Protein AF-0000000067958127 (afdb_homodimer)

Nearest PDB structures (foldseek):
  5ie0-assembly2_B  TM=8.529E-01  e=3.313E-40  Arabidopsis thaliana
  6sq8-assembly1_A  TM=8.919E-01  e=2.915E-39  Marinactinospora thermotolerans
  5ie2-assembly2_B  TM=8.618E-01  e=3.910E-39  Arabidopsis thaliana
  5ie3-assembly2_B  TM=8.408E-01  e=1.138E-39  Arabidopsis thaliana
  6sq8-assembly2_B  TM=8.697E-01  e=2.418E-38  Marinactinospora thermotolerans

Foldseek 3Di:
DPPPPDPPPPPPDDAFFLLVLLVVLCVPFVQFWAEDEPNPDTDTSVRLLLLLQQLLQLCVVVPDAAAAEEEEQAWQDSVLLSCLNSQVQNNYAYQYAYLLDALCLVLLVQVLSVRHAEYEYEPVRVVSLVSSQVVCVVVVHHGHAYEYEYDPPDDDDDDPPRYHYSVNSSVNGDSPHRGDDDPHQQQWHYWAWDCDLVRRTWTFTAGSQLLRVQLVLCCQQQVNAAAAEEEEPATCNQLRRLSVSSNCSNRSYYYYTDRDDDALVNVQCCCVVVVHAEYEEAQVVLVRNLPDPDQDADDDAHEYEHEDQHAAPSSQQSSVVSPYFYKYFDDHSQLSGGQFIDTDDHPPDHLVCNQWGDDPRNVSNVFKDKAFAAPPVRHGDDQDQADKGFIKIAGRNGTPAIRPCVPRRVVQDDPRIGTPQWMWHHHPVGIIGTQARVQFWFQAPNDIARQSSLQSQLSNPPFFDGKGWGFAQDPPRGTFIEIETETDPPDDDDFCRSQVSCVVPHDPRRRGPYYHYDDFDADSSRHGSVVVVRVCCVVVVVVPPPD/DPPPPDPPPPPPDDAFFLLVLLVVLCVPFVQAWAEDEPNPDTDTSVRLLLLLQQLLQLCVVVPDAAAAEEEEQFWQDSVLLSCLNSQVQNNYAYQYAYLLDALCLVLVVQVLSPRHAEYEYEPVRVVSLVSSQVVCVVVVHHGHAYEYEYDPPDDDDDDPPRYHYSVVSSVNGDSPHRGDDDPHQQQWHYWAWDCDLVRRTWTFTAGSQLLSVQLVLCCQLQVDAAAAEEEEPATCNQLNQLSVSSNCSNRSYYYYTDGDDDALVNVQCCCVVVVHAEYEEAQVVLVRNLPDPDQDADDDAHEYEHEDQHAAPSSQQSSVVSPYFYKYFDDHSQLSGGQFIDTDDHPPDHLVCNQWGDDPRNNSNVFKDKFFAAPPVRHGDDQDQADKGFIKIAGRNGTPAIRPCVPRRVVQDDPRIGTPQWMWHHHPVGIIGTQARVQFWFQAPNDIARQSSLQSQLSNPPFFDGKGWGFAQDPPRGTFIEMETETDPPDDDDFVRSQVSCVVPHDPRRRGPYYHYDDFDADSSRHGSVVVVRVCCVVVVVVPPPD

Radius of gyration: 32.01 Å; Cα contacts (8 Å, |Δi|>4): 2358; chains: 2; bounding box: 66×101×77 Å

Sequence (1094 aa):
MKEDLVECSKGLNIPLTPVRFLERAATLYGDKVSIIYNDHVRFSWRQTYERCVKLASALVNLGISQGDIVATLAPNIPEQYELHFGVPMAGAIISALNPKLDATTLAIVLEQLEHCKIIFVDYEFIDFALNATKLISQKKLKPPLIVLIQDYDKLVKDLPQGTLIYDDVLEKGQSDFNILMPSNECEPISVNFTSGSTGIPKGVVYSHRSVYLNSLATITRFDVKTMPVFLWTVDMFRCNGWCFIWLMPLLGGTNICVRDNFSAKNIFDAIYFHKVTHFCGAPILLEIIANCDVVKPFSHKVSVTVAGILPSFEILNRAAEIGFDVNIGYGMTEVLGPVIVRKWRKNFDDDVTKFNYVEEGVIDFMMVEVDVKEPNTMKSVPSDGKTIGEIMFKGNTLMLGYLKSSKVSDEAFRDGWYRTRDLGVRLPNGSFILKDRAKDGIYCKGEFVSSLEVEGVLMNHPKVLKVAVVGGFGEGLVESPCAIVKLKEGCSANVEDIIKFCEDHLDAHMVPKSVVFGDLPLNSTGKVQKFVIREKIKSNGWCDSINMKEDLVECSKGLNIPLTPVRFLERAATLYGDKVSIIYNDHVRFSWRQTYERCVKLASALVNLGISQGDIVATLAPNIPEQYELHFGVPMAGAIISALNPKLDATTLAIVLEQLEHCKIIFVDYEFIDFALNATKLISQKKLKPPLIVLIQDYDKLVKDLPQGTLIYDDVLEKGQSDFNILMPSNECEPISVNFTSGSTGIPKGVVYSHRSVYLNSLATITRFDVKTMPVFLWTVDMFRCNGWCFIWLMPLLGGTNICVRDNFSAKNIFDAIYFHKVTHFCGAPILLEIIANCDVVKPFSHKVSVTVAGILPSFEILNRAAEIGFDVNIGYGMTEVLGPVIVRKWRKNFDDDVTKFNYVEEGVIDFMMVEVDVKEPNTMKSVPSDGKTIGEIMFKGNTLMLGYLKSSKVSDEAFRDGWYRTRDLGVRLPNGSFILKDRAKDGIYCKGEFVSSLEVEGVLMNHPKVLKVAVVGGFGEGLVESPCAIVKLKEGCSANVEDIIKFCEDHLDAHMVPKSVVFGDLPLNSTGKVQKFVIREKIKSNGWCDSIN

Organism: Pisum sativum (NCBI:txid3888)

pLDDT: mean 86.69, std 13.27, range [23.09, 98.88]

Structure (mmCIF, N/CA/C/O backbone):
data_AF-0000000067958127-model_v1
#
loop_
_entity.id
_entity.type
_entity.pdbx_description
1 polymer '4-coumarate--CoA ligase'
#
loop_
_atom_site.group_PDB
_atom_site.id
_atom_site.type_symbol
_atom_site.label_atom_id
_atom_site.label_alt_id
_atom_site.label_comp_id
_atom_site.label_asym_id
_atom_site.label_entity_id
_atom_site.label_seq_id
_atom_site.pdbx_PDB_ins_code
_atom_site.Cartn_x
_atom_site.Cartn_y
_atom_site.Cartn_z
_atom_site.occupancy
_atom_site.B_iso_or_equiv
_atom_site.auth_seq_id
_atom_site.auth_comp_id
_atom_site.auth_asym_id
_atom_site.auth_atom_id
_atom_site.pdbx_PDB_model_num
ATOM 1 N N . MET A 1 1 ? 8.891 -2.262 -35.531 1 23.09 1 MET A N 1
ATOM 2 C CA . MET A 1 1 ? 7.508 -2.721 -35.531 1 23.09 1 MET A CA 1
ATOM 3 C C . MET A 1 1 ? 7.117 -3.291 -34.188 1 23.09 1 MET A C 1
ATOM 5 O O . MET A 1 1 ? 7.418 -4.449 -33.875 1 23.09 1 MET A O 1
ATOM 9 N N . LYS A 1 2 ? 7.328 -2.67 -33.062 1 36.31 2 LYS A N 1
ATOM 10 C CA . LYS A 1 2 ? 6.957 -3.121 -31.719 1 36.31 2 LYS A CA 1
ATOM 11 C C . LYS A 1 2 ? 5.535 -3.676 -31.688 1 36.31 2 LYS A C 1
ATOM 13 O O . LYS A 1 2 ? 4.566 -2.914 -31.688 1 36.31 2 LYS A O 1
ATOM 18 N N . GLU A 1 3 ? 5.246 -4.645 -32.406 1 42.62 3 GLU A N 1
ATOM 19 C CA . GLU A 1 3 ? 3.926 -5.262 -32.312 1 42.62 3 GLU A CA 1
ATOM 20 C C . GLU A 1 3 ? 3.568 -5.598 -30.859 1 42.62 3 GLU A C 1
ATOM 22 O O . GLU A 1 3 ? 4.352 -6.238 -30.156 1 42.62 3 GLU A O 1
ATOM 27 N N . ASP A 1 4 ? 2.672 -4.871 -30.266 1 55.81 4 ASP A N 1
ATOM 28 C CA . ASP A 1 4 ? 2.271 -4.711 -28.875 1 55.81 4 ASP A CA 1
ATOM 29 C C . ASP A 1 4 ? 1.916 -6.059 -28.25 1 55.81 4 ASP A C 1
ATOM 31 O O . ASP A 1 4 ? 1.146 -6.832 -28.828 1 55.81 4 ASP A O 1
ATOM 35 N N . LEU A 1 5 ? 2.959 -6.68 -27.625 1 58.12 5 LEU A N 1
ATOM 36 C CA . LEU A 1 5 ? 2.736 -7.934 -26.922 1 58.12 5 LEU A CA 1
ATOM 37 C C . LEU A 1 5 ? 1.261 -8.109 -26.578 1 58.12 5 LEU A C 1
ATOM 39 O O . LEU A 1 5 ? 0.711 -9.203 -26.734 1 58.12 5 LEU A O 1
ATOM 43 N N . VAL A 1 6 ? 0.654 -7.133 -26 1 58.44 6 VAL A N 1
ATOM 44 C CA . VAL A 1 6 ? -0.766 -7.066 -25.672 1 58.44 6 VAL A CA 1
ATOM 45 C C . VAL A 1 6 ? -1.336 -5.719 -26.125 1 58.44 6 VAL A C 1
ATOM 47 O O . VAL A 1 6 ? -0.65 -4.699 -26.062 1 58.44 6 VAL A O 1
ATOM 50 N N . GLU A 1 7 ? -2.064 -5.582 -27.156 1 50.53 7 GLU A N 1
ATOM 51 C CA . GLU A 1 7 ? -2.809 -4.332 -27.266 1 50.53 7 GLU A CA 1
ATOM 52 C C . GLU A 1 7 ? -3.365 -3.91 -25.906 1 50.53 7 GLU A C 1
ATOM 54 O O . GLU A 1 7 ? -4.137 -4.645 -25.281 1 50.53 7 GLU A O 1
ATOM 59 N N . CYS A 1 8 ? -2.469 -3.299 -25.203 1 50.22 8 CYS A N 1
ATOM 60 C CA . CYS A 1 8 ? -2.926 -2.887 -23.875 1 50.22 8 CYS A CA 1
ATOM 61 C C . CYS A 1 8 ? -4.414 -2.57 -23.891 1 50.22 8 CYS A C 1
ATOM 63 O O . CYS A 1 8 ? -4.855 -1.652 -24.594 1 50.22 8 CYS A O 1
ATOM 65 N N . SER A 1 9 ? -5.164 -3.521 -23.844 1 48.41 9 SER A N 1
ATOM 66 C CA . SER A 1 9 ? -6.594 -3.23 -23.766 1 48.41 9 SER A CA 1
ATOM 67 C C . SER A 1 9 ? -6.871 -2.039 -22.859 1 48.41 9 SER A C 1
ATOM 69 O O . SER A 1 9 ? -6.328 -1.949 -21.766 1 48.41 9 SER A O 1
ATOM 71 N N . LYS A 1 10 ? -6.953 -0.792 -23.375 1 45.62 10 LYS A N 1
ATOM 72 C CA . LYS A 1 10 ? -7.434 0.457 -22.797 1 45.62 10 LYS A CA 1
ATOM 73 C C . LYS A 1 10 ? -8.195 0.199 -21.5 1 45.62 10 LYS A C 1
ATOM 75 O O . LYS A 1 10 ? -8.188 1.03 -20.594 1 45.62 10 LYS A O 1
ATOM 80 N N . GLY A 1 11 ? -8.953 -0.811 -21.344 1 49.75 11 GLY A N 1
ATOM 81 C CA . GLY A 1 11 ? -9.961 -0.935 -20.312 1 49.75 11 GLY A CA 1
ATOM 82 C C . GLY A 1 11 ? -9.383 -1.292 -18.953 1 49.75 11 GLY A C 1
ATOM 83 O O . GLY A 1 11 ? -10.102 -1.331 -17.953 1 49.75 11 GLY A O 1
ATOM 84 N N . LEU A 1 12 ? -8.016 -1.492 -18.938 1 60.12 12 LEU A N 1
ATOM 85 C CA . LEU A 1 12 ? -7.66 -2.121 -17.672 1 60.12 12 LEU A CA 1
ATOM 86 C C . LEU A 1 12 ? -7.016 -1.113 -16.734 1 60.12 12 LEU A C 1
ATOM 88 O O . LEU A 1 12 ? -6.848 -1.392 -15.539 1 60.12 12 LEU A O 1
ATOM 92 N N . ASN A 1 13 ? -6.922 0.085 -17.219 1 73.69 13 ASN A N 1
ATOM 93 C CA . ASN A 1 13 ? -6.301 1.005 -16.281 1 73.69 13 ASN A CA 1
ATOM 94 C C . ASN A 1 13 ? -7.332 1.921 -15.625 1 73.69 13 ASN A C 1
ATOM 96 O O . ASN A 1 13 ? -7.824 2.857 -16.25 1 73.69 13 ASN A O 1
ATOM 100 N N . ILE A 1 14 ? -7.707 1.546 -14.469 1 84.69 14 ILE A N 1
ATOM 101 C CA . ILE A 1 14 ? -8.633 2.354 -13.68 1 84.69 14 ILE A CA 1
ATOM 102 C C . ILE A 1 14 ? -7.863 3.447 -12.945 1 84.69 14 ILE A C 1
ATOM 104 O O . ILE A 1 14 ? -6.863 3.172 -12.281 1 84.69 14 ILE A O 1
ATOM 108 N N . PRO A 1 15 ? -8.328 4.703 -13.172 1 89.88 15 PRO A N 1
ATOM 109 C CA . PRO A 1 15 ? -7.645 5.773 -12.438 1 89.88 15 PRO A CA 1
ATOM 110 C C . PRO A 1 15 ? -7.605 5.527 -10.93 1 89.88 15 PRO A C 1
ATOM 112 O O . PRO A 1 15 ? -8.609 5.121 -10.344 1 89.88 15 PRO A O 1
ATOM 115 N N . LEU A 1 16 ? -6.438 5.766 -10.398 1 90.88 16 LEU A N 1
ATOM 116 C CA . LEU A 1 16 ? -6.293 5.641 -8.945 1 90.88 16 LEU A CA 1
ATOM 117 C C . LEU A 1 16 ? -6.973 6.805 -8.234 1 90.88 16 LEU A C 1
ATOM 119 O O . LEU A 1 16 ? -6.73 7.969 -8.562 1 90.88 16 LEU A O 1
ATOM 123 N N . THR A 1 17 ? -7.848 6.496 -7.285 1 94.38 17 THR A N 1
ATOM 124 C CA . THR A 1 17 ? -8.5 7.516 -6.465 1 94.38 17 THR A CA 1
ATOM 125 C C . THR A 1 17 ? -8.867 6.953 -5.098 1 94.38 17 THR A C 1
ATOM 127 O O . THR A 1 17 ? -9.352 5.824 -4.992 1 94.38 17 THR A O 1
ATOM 130 N N . PRO A 1 18 ? -8.656 7.703 -4.07 1 94.69 18 PRO A N 1
ATOM 131 C CA . PRO A 1 18 ? -9.031 7.215 -2.74 1 94.69 18 PRO A CA 1
ATOM 132 C C . PRO A 1 18 ? -10.539 7.254 -2.504 1 94.69 18 PRO A C 1
ATOM 134 O O . PRO A 1 18 ? -11.023 6.699 -1.516 1 94.69 18 PRO A O 1
ATOM 137 N N . VAL A 1 19 ? -11.266 7.867 -3.416 1 95.38 19 VAL A N 1
ATOM 138 C CA . VAL A 1 19 ? -12.719 7.941 -3.303 1 95.38 19 VAL A CA 1
ATOM 139 C C . VAL A 1 19 ? -13.312 6.535 -3.248 1 95.38 19 VAL A C 1
ATOM 141 O O . VAL A 1 19 ? -14.289 6.293 -2.533 1 95.38 19 VAL A O 1
ATOM 144 N N . ARG A 1 20 ? -12.695 5.617 -3.885 1 90.5 20 ARG A N 1
ATOM 145 C CA . ARG A 1 20 ? -13.18 4.246 -3.98 1 90.5 20 ARG A CA 1
ATOM 146 C C . ARG A 1 20 ? -13.062 3.527 -2.641 1 90.5 20 ARG A C 1
ATOM 148 O O . ARG A 1 20 ? -13.75 2.535 -2.398 1 90.5 20 ARG A O 1
ATOM 155 N N . PHE A 1 21 ? -12.211 3.982 -1.788 1 92.56 21 PHE A N 1
ATOM 156 C CA . PHE A 1 21 ? -12 3.324 -0.503 1 92.56 21 PHE A CA 1
ATOM 157 C C . PHE A 1 21 ? -13.273 3.344 0.331 1 92.56 21 PHE A C 1
ATOM 159 O O . PHE A 1 21 ? -13.547 2.4 1.074 1 92.56 21 PHE A O 1
ATOM 166 N N . LEU A 1 22 ? -14.023 4.441 0.207 1 94.88 22 LEU A N 1
ATOM 167 C CA . LEU A 1 22 ? -15.219 4.562 1.031 1 94.88 22 LEU A CA 1
ATOM 168 C C . LEU A 1 22 ? -16.297 3.596 0.566 1 94.88 22 LEU A C 1
ATOM 170 O O . LEU A 1 22 ? -17 2.986 1.388 1 94.88 22 LEU A O 1
ATOM 174 N N . GLU A 1 23 ? -16.516 3.525 -0.717 1 88.44 23 GLU A N 1
ATOM 175 C CA . GLU A 1 23 ? -17.484 2.559 -1.245 1 88.44 23 GLU A CA 1
ATOM 176 C C . GLU A 1 23 ? -17.109 1.138 -0.822 1 88.44 23 GLU A C 1
ATOM 178 O O . GLU A 1 23 ? -17.984 0.357 -0.443 1 88.44 23 GLU A O 1
ATOM 183 N N . ARG A 1 24 ? -15.93 0.885 -0.9 1 84.62 24 ARG A N 1
ATOM 184 C CA . ARG A 1 24 ? -15.438 -0.428 -0.49 1 84.62 24 ARG A CA 1
ATOM 185 C C . ARG A 1 24 ? -15.711 -0.674 0.991 1 84.62 24 ARG A C 1
ATOM 187 O O . ARG A 1 24 ? -16.141 -1.766 1.377 1 84.62 24 ARG A O 1
ATOM 194 N N . ALA A 1 25 ? -15.43 0.311 1.793 1 89.69 25 ALA A N 1
ATOM 195 C CA . ALA A 1 25 ? -15.656 0.18 3.23 1 89.69 25 ALA A CA 1
ATOM 196 C C . ALA A 1 25 ? -17.125 -0.1 3.525 1 89.69 25 ALA A C 1
ATOM 198 O O . ALA A 1 25 ? -17.453 -0.91 4.398 1 89.69 25 ALA A O 1
ATOM 199 N N . ALA A 1 26 ? -17.984 0.537 2.818 1 89.88 26 ALA A N 1
ATOM 200 C CA . ALA A 1 26 ? -19.422 0.349 3.012 1 89.88 26 ALA A CA 1
ATOM 201 C C . ALA A 1 26 ? -19.828 -1.083 2.688 1 89.88 26 ALA A C 1
ATOM 203 O O . ALA A 1 26 ? -20.75 -1.624 3.303 1 89.88 26 ALA A O 1
ATOM 204 N N . THR A 1 27 ? -19.125 -1.651 1.762 1 79.56 27 THR A N 1
ATOM 205 C CA . THR A 1 27 ? -19.438 -3.008 1.331 1 79.56 27 THR A CA 1
ATOM 206 C C . THR A 1 27 ? -18.828 -4.035 2.281 1 79.56 27 THR A C 1
ATOM 208 O O . THR A 1 27 ? -19.516 -4.949 2.742 1 79.56 27 THR A O 1
ATOM 211 N N . LEU A 1 28 ? -17.625 -3.795 2.68 1 77 28 LEU A N 1
ATOM 212 C CA . LEU A 1 28 ? -16.891 -4.809 3.414 1 77 28 LEU A CA 1
ATOM 213 C C . LEU A 1 28 ? -17.109 -4.668 4.918 1 77 28 LEU A C 1
ATOM 215 O O . LEU A 1 28 ? -17.094 -5.664 5.645 1 77 28 LEU A O 1
ATOM 219 N N . TYR A 1 29 ? -17.188 -3.396 5.27 1 84.88 29 TYR A N 1
ATOM 220 C CA . TYR A 1 29 ? -17.297 -3.098 6.691 1 84.88 29 TYR A CA 1
ATOM 221 C C . TYR A 1 29 ? -18.594 -2.365 7.004 1 84.88 29 TYR A C 1
ATOM 223 O O . TYR A 1 29 ? -18.641 -1.553 7.93 1 84.88 29 TYR A O 1
ATOM 231 N N . GLY A 1 30 ? -19.594 -2.652 6.359 1 87.5 30 GLY A N 1
ATOM 232 C CA . GLY A 1 30 ? -20.812 -1.853 6.352 1 87.5 30 GLY A CA 1
ATOM 233 C C . GLY A 1 30 ? -21.375 -1.592 7.738 1 87.5 30 GLY A C 1
ATOM 234 O O . GLY A 1 30 ? -21.812 -0.483 8.031 1 87.5 30 GLY A O 1
ATOM 235 N N . ASP A 1 31 ? -21.297 -2.551 8.641 1 90.56 31 ASP A N 1
ATOM 236 C CA . ASP A 1 31 ? -21.938 -2.422 9.945 1 90.56 31 ASP A CA 1
ATOM 237 C C . ASP A 1 31 ? -20.922 -2.062 11.023 1 90.56 31 ASP A C 1
ATOM 239 O O . ASP A 1 31 ? -21.281 -1.823 12.172 1 90.56 31 ASP A O 1
ATOM 243 N N . LYS A 1 32 ? -19.719 -2.029 10.602 1 93.06 32 LYS A N 1
ATOM 244 C CA . LYS A 1 32 ? -18.688 -1.615 11.555 1 93.06 32 LYS A CA 1
ATOM 245 C C . LYS A 1 32 ? -18.719 -0.106 11.781 1 93.06 32 LYS A C 1
ATOM 247 O O . LYS A 1 32 ? -19.172 0.646 10.906 1 93.06 32 LYS A O 1
ATOM 252 N N . VAL A 1 33 ? -18.266 0.304 12.938 1 97.44 33 VAL A N 1
ATOM 253 C CA . VAL A 1 33 ? -18.297 1.718 13.297 1 97.44 33 VAL A CA 1
ATOM 254 C C . VAL A 1 33 ? -17.219 2.475 12.508 1 97.44 33 VAL A C 1
ATOM 256 O O . VAL A 1 33 ? -16.062 2.09 12.516 1 97.44 33 VAL A O 1
ATOM 259 N N . SER A 1 34 ? -17.641 3.506 11.805 1 98.25 34 SER A N 1
ATOM 260 C CA . SER A 1 34 ? -16.719 4.328 11.039 1 98.25 34 SER A CA 1
ATOM 261 C C . SER A 1 34 ? -16.297 5.57 11.82 1 98.25 34 SER A C 1
ATOM 263 O O . SER A 1 34 ? -15.141 5.988 11.766 1 98.25 34 SER A O 1
ATOM 265 N N . ILE A 1 35 ? -17.281 6.176 12.5 1 98.5 35 ILE A N 1
ATOM 266 C CA . ILE A 1 35 ? -17.031 7.445 13.172 1 98.5 35 ILE A CA 1
ATOM 267 C C . ILE A 1 35 ? -17.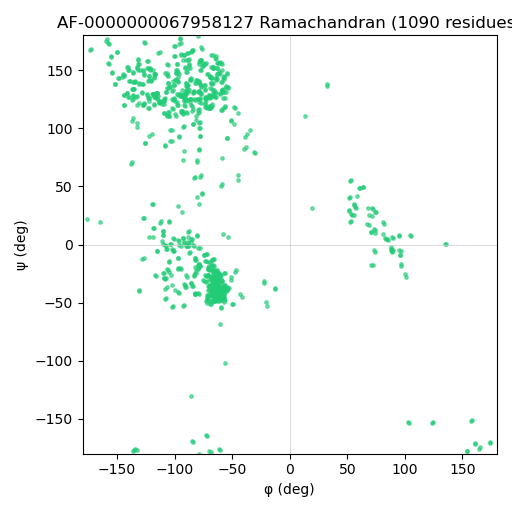672 7.426 14.555 1 98.5 35 ILE A C 1
ATOM 269 O O . ILE A 1 35 ? -18.797 6.945 14.727 1 98.5 35 ILE A O 1
ATOM 273 N N . ILE A 1 36 ? -16.953 7.852 15.531 1 97.44 36 ILE A N 1
ATOM 274 C CA . ILE A 1 36 ? -17.469 8.18 16.859 1 97.44 36 ILE A CA 1
ATOM 275 C C . ILE A 1 36 ? -17.203 9.648 17.156 1 97.44 36 ILE A C 1
ATOM 277 O O . ILE A 1 36 ? -16.094 10.156 16.922 1 97.44 36 ILE A O 1
ATOM 281 N N . TYR A 1 37 ? -18.219 10.352 17.578 1 95.25 37 TYR A N 1
ATOM 282 C CA . TYR A 1 37 ? -18.125 11.75 17.984 1 95.25 37 TYR A CA 1
ATOM 283 C C . TYR A 1 37 ? -18.906 12.008 19.266 1 95.25 37 TYR A C 1
ATOM 285 O O . TYR A 1 37 ? -20.078 11.633 19.359 1 95.25 37 TYR A O 1
ATOM 293 N N . ASN A 1 38 ? -18.312 12.625 20.312 1 86.5 38 ASN A N 1
ATOM 294 C CA . ASN A 1 38 ? -18.906 12.922 21.609 1 86.5 38 ASN A CA 1
ATOM 295 C C . ASN A 1 38 ? -19.5 11.664 22.25 1 86.5 38 ASN A C 1
ATOM 297 O O . ASN A 1 38 ? -20.578 11.719 22.844 1 86.5 38 ASN A O 1
ATOM 301 N N . ASP A 1 39 ? -19.078 10.531 21.969 1 78.94 39 ASP A N 1
ATOM 302 C CA . ASP A 1 39 ? -19.406 9.234 22.547 1 78.94 39 ASP A CA 1
ATOM 303 C C . ASP A 1 39 ? -20.812 8.797 22.141 1 78.94 39 ASP A C 1
ATOM 305 O O . ASP A 1 39 ? -21.156 7.617 22.234 1 78.94 39 ASP A O 1
ATOM 309 N N . HIS A 1 40 ? -21.594 9.781 21.688 1 85.06 40 HIS A N 1
ATOM 310 C CA . HIS A 1 40 ? -22.969 9.375 21.438 1 85.06 40 HIS A CA 1
ATOM 311 C C . HIS A 1 40 ? -23.266 9.367 19.938 1 85.06 40 HIS A C 1
ATOM 313 O O . HIS A 1 40 ? -24.234 8.75 19.5 1 85.06 40 HIS A O 1
ATOM 319 N N . VAL A 1 41 ? -22.562 10.109 19.234 1 93.75 41 VAL A N 1
ATOM 320 C CA . VAL A 1 41 ? -22.734 10.094 17.781 1 93.75 41 VAL A CA 1
ATOM 321 C C . VAL A 1 41 ? -21.906 8.961 17.172 1 93.75 41 VAL A C 1
ATOM 323 O O . VAL A 1 41 ? -20.688 8.914 17.359 1 93.75 41 VAL A O 1
ATOM 326 N N . ARG A 1 42 ? -22.547 8.055 16.531 1 96.75 42 ARG A N 1
ATOM 327 C CA . ARG A 1 42 ? -21.891 6.926 15.898 1 96.75 42 ARG A CA 1
ATOM 328 C C . ARG A 1 42 ? -22.438 6.672 14.5 1 96.75 42 ARG A C 1
ATOM 330 O O . ARG A 1 42 ? -23.656 6.75 14.289 1 96.75 42 ARG A O 1
ATOM 337 N N . PHE A 1 43 ? -21.609 6.48 13.609 1 98.19 43 PHE A N 1
ATOM 338 C CA . PHE A 1 43 ? -21.984 6.074 12.258 1 98.19 43 PHE A CA 1
ATOM 339 C C . PHE A 1 43 ? -21.297 4.766 11.883 1 98.19 43 PHE A C 1
ATOM 341 O O . PHE A 1 43 ? -20.172 4.488 12.328 1 98.19 43 PHE A O 1
ATOM 348 N N . SER A 1 44 ? -21.984 3.939 11.117 1 97.44 44 SER A N 1
ATOM 349 C CA . SER A 1 44 ? -21.359 2.801 10.453 1 97.44 44 SER A CA 1
ATOM 350 C C . SER A 1 44 ? -20.75 3.213 9.125 1 97.44 44 SER A C 1
ATOM 352 O O . SER A 1 44 ? -21 4.309 8.617 1 97.44 44 SER A O 1
ATOM 354 N N . TRP A 1 45 ? -19.938 2.379 8.586 1 96.12 45 TRP A N 1
ATOM 355 C CA . TRP A 1 45 ? -19.359 2.67 7.281 1 96.12 45 TRP A CA 1
ATOM 356 C C . TRP A 1 45 ? -20.453 2.797 6.219 1 96.12 45 TRP A C 1
ATOM 358 O O . TRP A 1 45 ? -20.359 3.635 5.32 1 96.12 45 TRP A O 1
ATOM 368 N N . ARG A 1 46 ? -21.453 2.043 6.277 1 95 46 ARG A N 1
ATOM 369 C CA . ARG A 1 46 ? -22.578 2.148 5.352 1 95 46 ARG A CA 1
ATOM 370 C C . ARG A 1 46 ? -23.25 3.512 5.457 1 95 46 ARG A C 1
ATOM 372 O O . ARG A 1 46 ? -23.547 4.145 4.445 1 95 46 ARG A O 1
ATOM 379 N N . GLN A 1 47 ? -23.453 3.918 6.668 1 97.94 47 GLN A N 1
ATOM 380 C CA . GLN A 1 47 ? -24.078 5.215 6.895 1 97.94 47 GLN A CA 1
ATOM 381 C C . GLN A 1 47 ? -23.188 6.348 6.383 1 97.94 47 GLN A C 1
ATOM 383 O O . GLN A 1 47 ? -23.672 7.281 5.734 1 97.94 47 GLN A O 1
ATOM 388 N N . THR A 1 48 ? -21.906 6.316 6.711 1 98.56 48 THR A N 1
ATOM 389 C CA . THR A 1 48 ? -20.969 7.348 6.262 1 98.56 48 THR A CA 1
ATOM 390 C C . THR A 1 48 ? -20.938 7.422 4.738 1 98.56 48 THR A C 1
ATOM 392 O O . THR A 1 48 ? -20.953 8.516 4.164 1 98.56 48 THR A O 1
ATOM 395 N N . TYR A 1 49 ? -20.969 6.266 4.102 1 97.62 49 TYR A N 1
ATOM 396 C CA . TYR A 1 49 ? -20.984 6.219 2.645 1 97.62 49 TYR A CA 1
ATOM 397 C C . TYR A 1 49 ? -22.25 6.863 2.094 1 97.62 49 TYR A C 1
ATOM 399 O O . TYR A 1 49 ? -22.188 7.707 1.198 1 97.62 49 TYR A O 1
ATOM 407 N N . GLU A 1 50 ? -23.375 6.488 2.643 1 98.06 50 GLU A N 1
ATOM 408 C CA . GLU A 1 50 ? -24.641 7.027 2.193 1 98.06 50 GLU A CA 1
ATOM 409 C C . GLU A 1 50 ? -24.703 8.539 2.357 1 98.06 50 GLU A C 1
ATOM 411 O O . GLU A 1 50 ? -25.172 9.25 1.472 1 98.06 50 GLU A O 1
ATOM 416 N N . ARG A 1 51 ? -24.25 8.984 3.459 1 98.5 51 ARG A N 1
ATOM 417 C CA . ARG A 1 51 ? -24.234 10.414 3.729 1 98.5 51 ARG A CA 1
ATOM 418 C C . ARG A 1 51 ? -23.344 11.148 2.738 1 98.5 51 ARG A C 1
ATOM 420 O O . ARG A 1 51 ? -23.688 12.227 2.256 1 98.5 51 ARG A O 1
ATOM 427 N N . CYS A 1 52 ? -22.172 10.578 2.402 1 98.75 52 CYS A N 1
ATOM 428 C CA . CYS A 1 52 ? -21.25 11.188 1.453 1 98.75 52 CYS A CA 1
ATOM 429 C C . CYS A 1 52 ? -21.844 11.211 0.051 1 98.75 52 CYS A C 1
ATOM 431 O O . CYS A 1 52 ? -21.656 12.18 -0.69 1 98.75 52 CYS A O 1
ATOM 433 N N . VAL A 1 53 ? -22.547 10.148 -0.331 1 98.5 53 VAL A N 1
ATOM 434 C CA . VAL A 1 53 ? -23.203 10.094 -1.634 1 98.5 53 VAL A CA 1
ATOM 435 C C . VAL A 1 53 ? -24.281 11.164 -1.718 1 98.5 53 VAL A C 1
ATOM 437 O O . VAL A 1 53 ? -24.375 11.883 -2.717 1 98.5 53 VAL A O 1
ATOM 440 N N . LYS A 1 54 ? -25.078 11.281 -0.665 1 98.69 54 LYS A N 1
ATOM 441 C CA . LYS A 1 54 ? -26.094 12.32 -0.61 1 98.69 54 LYS A CA 1
ATOM 442 C C . LYS A 1 54 ? -25.484 13.711 -0.689 1 98.69 54 LYS A C 1
ATOM 444 O O . LYS A 1 54 ? -26 14.602 -1.366 1 98.69 54 LYS A O 1
ATOM 449 N N . LEU A 1 55 ? -24.422 13.867 0.032 1 98.75 55 LEU A N 1
ATOM 450 C CA . LEU A 1 55 ? -23.719 15.141 0.012 1 98.75 55 LEU A CA 1
ATOM 451 C C . LEU A 1 55 ? -23.25 15.484 -1.4 1 98.75 55 LEU A C 1
ATOM 453 O O . LEU A 1 55 ? -23.406 16.625 -1.85 1 98.75 55 LEU A O 1
ATOM 457 N N . ALA A 1 56 ? -22.625 14.523 -2.107 1 98.75 56 ALA A N 1
ATOM 458 C CA . ALA A 1 56 ? -22.172 14.727 -3.482 1 98.75 56 ALA A CA 1
ATOM 459 C C . ALA A 1 56 ? -23.328 15.148 -4.383 1 98.75 56 ALA A C 1
ATOM 461 O O . ALA A 1 56 ? -23.219 16.109 -5.148 1 98.75 56 ALA A O 1
ATOM 462 N N . SER A 1 57 ? -24.422 14.414 -4.238 1 98.75 57 SER A N 1
ATOM 463 C CA . SER A 1 57 ? -25.625 14.734 -5.004 1 98.75 57 SER A CA 1
ATOM 464 C C . SER A 1 57 ? -26.109 16.156 -4.723 1 98.75 57 SER A C 1
ATOM 466 O O . SER A 1 57 ? -26.406 16.906 -5.645 1 98.75 57 SER A O 1
ATOM 468 N N . ALA A 1 58 ? -26.188 16.5 -3.469 1 98.69 58 ALA A N 1
ATOM 469 C CA . ALA A 1 58 ? -26.641 17.828 -3.053 1 98.69 58 ALA A CA 1
ATOM 470 C C . ALA A 1 58 ? -25.734 18.922 -3.615 1 98.69 58 ALA A C 1
ATOM 472 O O . ALA A 1 58 ? -26.203 19.984 -4.012 1 98.69 58 ALA A O 1
ATOM 473 N N . LEU A 1 59 ? -24.438 18.672 -3.615 1 98.56 59 LEU A N 1
ATOM 474 C CA . LEU A 1 59 ? -23.469 19.625 -4.141 1 98.56 59 LEU A CA 1
ATOM 475 C C . LEU A 1 59 ? -23.703 19.875 -5.629 1 98.56 59 LEU A C 1
ATOM 477 O O . LEU A 1 59 ? -23.672 21.016 -6.086 1 98.56 59 LEU A O 1
ATOM 481 N N . VAL A 1 60 ? -23.906 18.781 -6.363 1 98.06 60 VAL A N 1
ATOM 482 C CA . VAL A 1 60 ? -24.188 18.922 -7.785 1 98.06 60 VAL A CA 1
ATOM 483 C C . VAL A 1 60 ? -25.484 19.719 -7.984 1 98.06 60 VAL A C 1
ATOM 485 O O . VAL A 1 60 ? -25.547 20.578 -8.867 1 98.06 60 VAL A O 1
ATOM 488 N N . ASN A 1 61 ? -26.5 19.5 -7.156 1 97.06 61 ASN A N 1
ATOM 489 C CA . ASN A 1 61 ? -27.766 20.234 -7.215 1 97.06 61 ASN A CA 1
ATOM 490 C C . ASN A 1 61 ? -27.562 21.719 -6.918 1 97.06 61 ASN A C 1
ATOM 492 O O . ASN A 1 61 ? -28.312 22.562 -7.406 1 97.06 61 ASN A O 1
ATOM 496 N N . LEU A 1 62 ? -26.578 22 -6.121 1 96.81 62 LEU A N 1
ATOM 497 C CA . LEU A 1 62 ? -26.281 23.375 -5.758 1 96.81 62 LEU A CA 1
ATOM 498 C C . LEU A 1 62 ? -25.422 24.047 -6.82 1 96.81 62 LEU A C 1
ATOM 500 O O . LEU A 1 62 ? -24.969 25.188 -6.641 1 96.81 62 LEU A O 1
ATOM 504 N N . GLY A 1 63 ? -25.031 23.328 -7.902 1 95.62 63 GLY A N 1
ATOM 505 C CA . GLY A 1 63 ? -24.344 23.938 -9.031 1 95.62 63 GLY A CA 1
ATOM 506 C C . GLY A 1 63 ? -22.859 23.609 -9.07 1 95.62 63 GLY A C 1
ATOM 507 O O . GLY A 1 63 ? -22.109 24.156 -9.891 1 95.62 63 GLY A O 1
ATOM 508 N N . ILE A 1 64 ? -22.391 22.719 -8.203 1 96.69 64 ILE A N 1
ATOM 509 C CA . ILE A 1 64 ? -21 22.297 -8.234 1 96.69 64 ILE A CA 1
ATOM 510 C C . ILE A 1 64 ? -20.766 21.375 -9.438 1 96.69 64 ILE A C 1
ATOM 512 O O . ILE A 1 64 ? -21.562 20.484 -9.711 1 96.69 64 ILE A O 1
ATOM 516 N N . SER A 1 65 ? -19.719 21.609 -10.148 1 92.5 65 SER A N 1
ATOM 517 C CA . SER A 1 65 ? -19.297 20.828 -11.297 1 92.5 65 SER A CA 1
ATOM 518 C C . SER A 1 65 ? -17.859 20.344 -11.156 1 92.5 65 SER A C 1
ATOM 520 O O . SER A 1 65 ? -17.156 20.75 -10.219 1 92.5 65 SER A O 1
ATOM 522 N N . GLN A 1 66 ? -17.5 19.547 -12.078 1 91.44 66 GLN A N 1
ATOM 523 C CA . GLN A 1 66 ? -16.141 19.016 -12.078 1 91.44 66 GLN A CA 1
ATOM 524 C C . GLN A 1 66 ? -15.117 20.141 -12.109 1 91.44 66 GLN A C 1
ATOM 526 O O . GLN A 1 66 ? -15.227 21.062 -12.922 1 91.44 66 GLN A O 1
ATOM 531 N N . GLY A 1 67 ? -14.242 20.078 -11.156 1 88.5 67 GLY A N 1
ATOM 532 C CA . GLY A 1 67 ? -13.164 21.047 -11.141 1 88.5 67 GLY A CA 1
ATOM 533 C C . GLY A 1 67 ? -13.438 22.234 -10.227 1 88.5 67 GLY A C 1
ATOM 534 O O . GLY A 1 67 ? -12.516 22.969 -9.875 1 88.5 67 GLY A O 1
ATOM 535 N N . ASP A 1 68 ? -14.672 22.453 -9.82 1 94 68 ASP A N 1
ATOM 536 C CA . ASP A 1 68 ? -14.977 23.5 -8.852 1 94 68 ASP A CA 1
ATOM 537 C C . ASP A 1 68 ? -14.305 23.219 -7.508 1 94 68 ASP A C 1
ATOM 539 O O . ASP A 1 68 ? -13.953 22.078 -7.215 1 94 68 ASP A O 1
ATOM 543 N N . ILE A 1 69 ? -14.109 24.312 -6.773 1 95.81 69 ILE A N 1
ATOM 544 C CA . ILE A 1 69 ? -13.508 24.156 -5.453 1 95.81 69 ILE A CA 1
ATOM 545 C C . ILE A 1 69 ? -14.562 24.375 -4.371 1 95.81 69 ILE A C 1
ATOM 547 O O . ILE A 1 69 ? -15.398 25.281 -4.48 1 95.81 69 ILE A O 1
ATOM 551 N N . VAL A 1 70 ? -14.609 23.484 -3.471 1 98.12 70 VAL A N 1
ATOM 552 C CA . VAL A 1 70 ? -15.43 23.594 -2.268 1 98.12 70 VAL A CA 1
ATOM 553 C C . VAL A 1 70 ? -14.523 23.734 -1.042 1 98.12 70 VAL A C 1
ATOM 555 O O . VAL A 1 70 ? -13.68 22.875 -0.787 1 98.12 70 VAL A O 1
ATOM 558 N N . ALA A 1 71 ? -14.688 24.812 -0.281 1 98.12 71 ALA A N 1
ATOM 559 C CA . ALA A 1 71 ? -13.852 25.047 0.895 1 98.12 71 ALA A CA 1
ATOM 560 C C . ALA A 1 71 ? -14.555 24.594 2.168 1 98.12 71 ALA A C 1
ATOM 562 O O . ALA A 1 71 ? -15.781 24.422 2.188 1 98.12 71 ALA A O 1
ATOM 563 N N . THR A 1 72 ? -13.789 24.297 3.137 1 98.25 72 THR A N 1
ATOM 564 C CA . THR A 1 72 ? -14.32 23.969 4.457 1 98.25 72 THR A CA 1
ATOM 565 C C . THR A 1 72 ? -13.539 24.688 5.551 1 98.25 72 THR A C 1
ATOM 567 O O . THR A 1 72 ? -12.344 24.938 5.406 1 98.25 72 THR A O 1
ATOM 570 N N . LEU A 1 73 ? -14.219 25.141 6.504 1 96.94 73 LEU A N 1
ATOM 571 C CA . LEU A 1 73 ? -13.695 25.719 7.734 1 96.94 73 LEU A CA 1
ATOM 572 C C . LEU A 1 73 ? -14.281 25.031 8.961 1 96.94 73 LEU A C 1
ATOM 574 O O . LEU A 1 73 ? -15.281 25.484 9.516 1 96.94 73 LEU A O 1
ATOM 578 N N . ALA A 1 74 ? -13.602 23.938 9.375 1 96.56 74 ALA A N 1
ATOM 579 C CA . ALA A 1 74 ? -14.164 23.109 10.422 1 96.56 74 ALA A CA 1
ATOM 580 C C . ALA A 1 74 ? -13.07 22.359 11.172 1 96.56 74 ALA A C 1
ATOM 582 O O . ALA A 1 74 ? -12 22.094 10.617 1 96.56 74 ALA A O 1
ATOM 583 N N . PRO A 1 75 ? -13.258 22.078 12.508 1 95.19 75 PRO A N 1
ATOM 584 C CA . PRO A 1 75 ? -12.344 21.188 13.227 1 95.19 75 PRO A CA 1
ATOM 585 C C . PRO A 1 75 ? -12.523 19.719 12.836 1 95.19 75 PRO A C 1
ATOM 587 O O . PRO A 1 75 ? -13.047 19.422 11.766 1 95.19 75 PRO A O 1
ATOM 590 N N . ASN A 1 76 ? -12 18.781 13.633 1 95.81 76 ASN A N 1
ATOM 591 C CA . ASN A 1 76 ? -12.07 17.359 13.344 1 95.81 76 ASN A CA 1
ATOM 592 C C . ASN A 1 76 ? -13.422 16.766 13.734 1 95.81 76 ASN A C 1
ATOM 594 O O . ASN A 1 76 ? -13.531 16.031 14.719 1 95.81 76 ASN A O 1
ATOM 598 N N . ILE A 1 77 ? -14.414 17.078 12.984 1 96.31 77 ILE A N 1
ATOM 599 C CA . ILE A 1 77 ? -15.773 16.609 13.242 1 96.31 77 ILE A CA 1
ATOM 600 C C . ILE A 1 77 ? -16.219 15.68 12.117 1 96.31 77 ILE A C 1
ATOM 602 O O . ILE A 1 77 ? -15.57 15.609 11.062 1 96.31 77 ILE A O 1
ATOM 606 N N . PRO A 1 78 ? -17.281 14.914 12.289 1 97.5 78 PRO A N 1
ATOM 607 C CA . PRO A 1 78 ? -17.75 13.953 11.289 1 97.5 78 PRO A CA 1
ATOM 608 C C . PRO A 1 78 ? -17.984 14.594 9.922 1 97.5 78 PRO A C 1
ATOM 610 O O . PRO A 1 78 ? -17.625 14.023 8.898 1 97.5 78 PRO A O 1
ATOM 613 N N . GLU A 1 79 ? -18.516 15.805 9.922 1 98.25 79 GLU A N 1
ATOM 614 C CA . GLU A 1 79 ? -18.844 16.469 8.664 1 98.25 79 GLU A CA 1
ATOM 615 C C . GLU A 1 79 ? -17.594 16.797 7.867 1 98.25 79 GLU A C 1
ATOM 617 O O . GLU A 1 79 ? -17.578 16.703 6.637 1 98.25 79 GLU A O 1
ATOM 622 N N . GLN A 1 80 ? -16.562 17.25 8.578 1 98.12 80 GLN A N 1
ATOM 623 C CA . GLN A 1 80 ? -15.289 17.5 7.906 1 98.12 80 GLN A CA 1
ATOM 624 C C . GLN A 1 80 ? -14.75 16.219 7.25 1 98.12 80 GLN A C 1
ATOM 626 O O . GLN A 1 80 ? -14.195 16.281 6.152 1 98.12 80 GLN A O 1
ATOM 631 N N . TYR A 1 81 ? -14.891 15.086 7.949 1 98.56 81 TYR A N 1
ATOM 632 C CA . TYR A 1 81 ? -14.508 13.789 7.406 1 98.56 81 TYR A CA 1
ATOM 633 C C . TYR A 1 81 ? -15.312 13.461 6.152 1 98.56 81 TYR A C 1
ATOM 635 O O . TYR A 1 81 ? -14.75 13.086 5.125 1 98.56 81 TYR A O 1
ATOM 643 N N . GLU A 1 82 ? -16.609 13.688 6.184 1 98.62 82 GLU A N 1
ATOM 644 C CA . GLU A 1 82 ? -17.516 13.422 5.07 1 98.62 82 GLU A CA 1
ATOM 645 C C . GLU A 1 82 ? -17.172 14.289 3.861 1 98.62 82 GLU A C 1
ATOM 647 O O . GLU A 1 82 ? -17.219 13.82 2.721 1 98.62 82 GLU A O 1
ATOM 652 N N . LEU A 1 83 ? -16.828 15.477 4.141 1 98.88 83 LEU A N 1
ATOM 653 C CA . LEU A 1 83 ? -16.547 16.422 3.074 1 98.88 83 LEU A CA 1
ATOM 654 C C . LEU A 1 83 ? -15.32 16.016 2.27 1 98.88 83 LEU A C 1
ATOM 656 O O . LEU A 1 83 ? -15.234 16.297 1.073 1 98.88 83 LEU A O 1
ATOM 660 N N . HIS A 1 84 ? -14.398 15.312 2.875 1 98.75 84 HIS A N 1
ATOM 661 C CA . HIS A 1 84 ? -13.203 14.852 2.178 1 98.75 84 HIS A CA 1
ATOM 662 C C . HIS A 1 84 ? -13.539 13.75 1.181 1 98.75 84 HIS A C 1
ATOM 664 O O . HIS A 1 84 ? -12.719 13.406 0.328 1 98.75 84 HIS A O 1
ATOM 670 N N . PHE A 1 85 ? -14.711 13.164 1.277 1 98.69 85 PHE A N 1
ATOM 671 C CA . PHE A 1 85 ? -15.18 12.188 0.301 1 98.69 85 PHE A CA 1
ATOM 672 C C . PHE A 1 85 ? -16.281 12.773 -0.571 1 98.69 85 PHE A C 1
ATOM 674 O O . PHE A 1 85 ? -16.219 12.68 -1.8 1 98.69 85 PHE A O 1
ATOM 681 N N . GLY A 1 86 ? -17.266 13.453 0.048 1 98.69 86 GLY A N 1
ATOM 682 C CA . GLY A 1 86 ? -18.422 13.969 -0.667 1 98.69 86 GLY A CA 1
ATOM 683 C C . GLY A 1 86 ? -18.047 14.961 -1.754 1 98.69 86 GLY A C 1
ATOM 684 O O . GLY A 1 86 ? -18.625 14.945 -2.844 1 98.69 86 GLY A O 1
ATOM 685 N N . VAL A 1 87 ? -17.109 15.805 -1.526 1 98.56 87 VAL A N 1
ATOM 686 C CA . VAL A 1 87 ? -16.719 16.844 -2.477 1 98.56 87 VAL A CA 1
ATOM 687 C C . VAL A 1 87 ? -16.062 16.203 -3.697 1 98.56 87 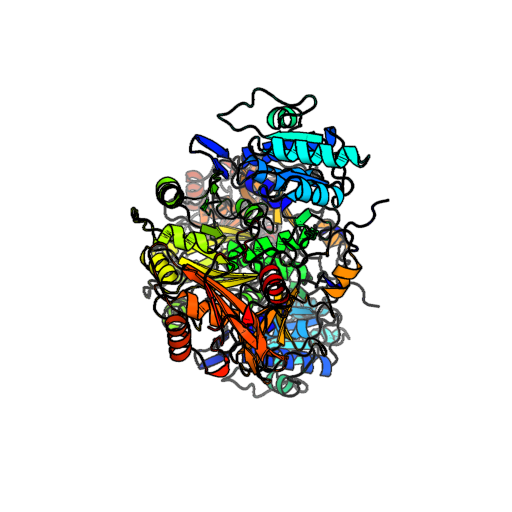VAL A C 1
ATOM 689 O O . VAL A 1 87 ? -16.484 16.438 -4.832 1 98.56 87 VAL A O 1
ATOM 692 N N . PRO A 1 88 ? -15.07 15.344 -3.459 1 98.31 88 PRO A N 1
ATOM 693 C CA . PRO A 1 88 ? -14.492 14.68 -4.629 1 98.31 88 PRO A CA 1
ATOM 694 C C . PRO A 1 88 ? -15.492 13.781 -5.352 1 98.31 88 PRO A C 1
ATOM 696 O O . PRO A 1 88 ? -15.414 13.617 -6.57 1 98.31 88 PRO A O 1
ATOM 699 N N . MET A 1 89 ? -16.438 13.211 -4.617 1 98.19 89 MET A N 1
ATOM 700 C CA . MET A 1 89 ? -17.469 12.367 -5.223 1 98.19 89 MET A CA 1
ATOM 701 C C . MET A 1 89 ? -18.344 13.188 -6.168 1 98.19 89 MET A C 1
ATOM 703 O O . MET A 1 89 ? -19 12.633 -7.051 1 98.19 89 MET A O 1
ATOM 707 N N . ALA A 1 90 ? -18.406 14.453 -5.984 1 98.12 90 ALA A N 1
ATOM 708 C CA . ALA A 1 90 ? -19.125 15.359 -6.875 1 98.12 90 ALA A CA 1
ATOM 709 C C . ALA A 1 90 ? -18.234 15.836 -8.016 1 98.12 90 ALA A C 1
ATOM 711 O O . ALA A 1 90 ? -18.641 16.656 -8.844 1 98.12 90 ALA A O 1
ATOM 712 N N . GLY A 1 91 ? -17 15.336 -8.047 1 96.69 91 GLY A N 1
ATOM 713 C CA . GLY A 1 91 ? -16.031 15.75 -9.055 1 96.69 91 GLY A CA 1
ATOM 714 C C . GLY A 1 91 ? -15.32 17.047 -8.703 1 96.69 91 GLY A C 1
ATOM 715 O O . GLY A 1 91 ? -14.531 17.562 -9.5 1 96.69 91 GLY A O 1
ATOM 716 N N . ALA A 1 92 ? -15.547 17.562 -7.539 1 96.88 92 ALA A N 1
ATOM 717 C CA . ALA A 1 92 ? -14.992 18.844 -7.133 1 96.88 92 ALA A CA 1
ATOM 718 C C . ALA A 1 92 ? -13.703 18.656 -6.336 1 96.88 92 ALA A C 1
ATOM 720 O O . ALA A 1 92 ? -13.281 17.516 -6.086 1 96.88 92 ALA A O 1
ATOM 721 N N . ILE A 1 93 ? -13.031 19.766 -6.043 1 96.56 93 ILE A N 1
ATOM 722 C CA . ILE A 1 93 ? -11.781 19.812 -5.301 1 96.56 93 ILE A CA 1
ATOM 723 C C . ILE A 1 93 ? -12.023 20.391 -3.912 1 96.56 93 ILE A C 1
ATOM 725 O O . ILE A 1 93 ? -12.602 21.484 -3.783 1 96.56 93 ILE A O 1
ATOM 729 N N . ILE A 1 94 ? -11.633 19.703 -2.898 1 98.19 94 ILE A N 1
ATOM 730 C CA . ILE A 1 94 ? -11.852 20.203 -1.545 1 98.19 94 ILE A CA 1
ATOM 731 C C . ILE A 1 94 ? -10.664 21.062 -1.12 1 98.19 94 ILE A C 1
ATOM 733 O O . ILE A 1 94 ? -9.516 20.75 -1.416 1 98.19 94 ILE A O 1
ATOM 737 N N . SER A 1 95 ? -10.938 22.156 -0.531 1 97.69 95 SER A N 1
ATOM 738 C CA . SER A 1 95 ? -9.938 22.953 0.162 1 97.69 95 SER A CA 1
ATOM 739 C C . SER A 1 95 ? -10.281 23.109 1.64 1 97.69 95 SER A C 1
ATOM 741 O O . SER A 1 95 ? -11 24.031 2.018 1 97.69 95 SER A O 1
ATOM 743 N N . ALA A 1 96 ? -9.727 22.266 2.416 1 97.25 96 ALA A N 1
ATOM 744 C CA . ALA A 1 96 ? -9.914 22.391 3.861 1 97.25 96 ALA A CA 1
ATOM 745 C C . ALA A 1 96 ? -9.008 23.469 4.445 1 97.25 96 ALA A C 1
ATOM 747 O O . ALA A 1 96 ? -7.781 23.391 4.305 1 97.25 96 ALA A O 1
ATOM 748 N N . LEU A 1 97 ? -9.609 24.422 5.078 1 95.5 97 LEU A N 1
ATOM 749 C CA . LEU A 1 97 ? -8.859 25.594 5.527 1 95.5 97 LEU A CA 1
ATOM 750 C C . LEU A 1 97 ? -8.648 25.547 7.035 1 95.5 97 LEU A C 1
ATOM 752 O O . LEU A 1 97 ? -9.43 24.922 7.762 1 95.5 97 LEU A O 1
ATOM 756 N N . ASN A 1 98 ? -7.613 26.203 7.473 1 92.06 98 ASN A N 1
ATOM 757 C CA . ASN A 1 98 ? -7.277 26.344 8.883 1 92.06 98 ASN A CA 1
ATOM 758 C C . ASN A 1 98 ? -8.273 27.234 9.617 1 92.06 98 ASN A C 1
ATOM 760 O O . ASN A 1 98 ? -8.375 28.422 9.328 1 92.06 98 ASN A O 1
ATOM 764 N N . PRO A 1 99 ? -8.922 26.703 10.539 1 89.62 99 PRO A N 1
ATOM 765 C CA . PRO A 1 99 ? -9.945 27.5 11.211 1 89.62 99 PRO A CA 1
ATOM 766 C C . PRO A 1 99 ? -9.359 28.578 12.125 1 89.62 99 PRO A C 1
ATOM 768 O O . PRO A 1 99 ? -10.086 29.438 12.609 1 89.62 99 PRO A O 1
ATOM 771 N N . LYS A 1 100 ? -8.117 28.562 12.312 1 84.81 100 LYS A N 1
ATOM 772 C CA . LYS A 1 100 ? -7.469 29.531 13.203 1 84.81 100 LYS A CA 1
ATOM 773 C C . LYS A 1 100 ? -6.992 30.75 12.43 1 84.81 100 LYS A C 1
ATOM 775 O O . LYS A 1 100 ? -6.387 31.656 13.008 1 84.81 100 LYS A O 1
ATOM 780 N N . LEU A 1 101 ? -7.324 30.797 11.172 1 85.94 101 LEU A N 1
ATOM 781 C CA . LEU A 1 101 ? -6.98 31.969 10.383 1 85.94 101 LEU A CA 1
ATOM 782 C C . LEU A 1 101 ? -7.84 33.156 10.781 1 85.94 101 LEU A C 1
ATOM 784 O O . LEU A 1 101 ? -9.016 33 11.109 1 85.94 101 LEU A O 1
ATOM 788 N N . ASP A 1 102 ? -7.211 34.312 10.695 1 87.06 102 ASP A N 1
ATOM 789 C CA . ASP A 1 102 ? -8.023 35.531 10.875 1 87.06 102 ASP A CA 1
ATOM 790 C C . ASP A 1 102 ? -8.844 35.812 9.617 1 87.06 102 ASP A C 1
ATOM 792 O O . ASP A 1 102 ? -8.578 35.25 8.555 1 87.06 102 ASP A O 1
ATOM 796 N N . ALA A 1 103 ? -9.766 36.719 9.742 1 91.19 103 ALA A N 1
ATOM 797 C CA . ALA A 1 103 ? -10.727 37 8.68 1 91.19 103 ALA A CA 1
ATOM 798 C C . ALA A 1 103 ? -10.039 37.531 7.434 1 91.19 103 ALA A C 1
ATOM 800 O O . ALA A 1 103 ? -10.43 37.219 6.309 1 91.19 103 ALA A O 1
ATOM 801 N N . THR A 1 104 ? -9.047 38.344 7.672 1 91.25 104 THR A N 1
ATOM 802 C CA . THR A 1 104 ? -8.336 38.969 6.551 1 91.25 104 THR A CA 1
ATOM 803 C C . THR A 1 104 ? -7.586 37.906 5.75 1 91.25 104 THR A C 1
ATOM 805 O O . THR A 1 104 ? -7.668 37.875 4.52 1 91.25 104 THR A O 1
ATOM 808 N N . THR A 1 105 ? -6.887 37.094 6.465 1 90 105 THR A N 1
ATOM 809 C CA . THR A 1 105 ? -6.152 36.031 5.809 1 90 105 THR A CA 1
ATOM 810 C C . THR A 1 105 ? -7.105 35.031 5.125 1 90 105 THR A C 1
ATOM 812 O O . THR A 1 105 ? -6.828 34.562 4.027 1 90 105 THR A O 1
ATOM 815 N N . LEU A 1 106 ? -8.203 34.75 5.781 1 93.06 106 LEU A N 1
ATOM 816 C CA . LEU A 1 106 ? -9.211 33.875 5.195 1 93.06 106 LEU A CA 1
ATOM 817 C C . LEU A 1 106 ? -9.742 34.438 3.891 1 93.06 106 LEU A C 1
ATOM 819 O O . LEU A 1 106 ? -9.938 33.719 2.916 1 93.06 106 LEU A O 1
ATOM 823 N N . ALA A 1 107 ? -9.961 35.75 3.875 1 93.5 107 ALA A N 1
ATOM 824 C CA . ALA A 1 107 ? -10.445 36.406 2.664 1 93.5 107 ALA A CA 1
ATOM 825 C C . ALA A 1 107 ? -9.43 36.281 1.528 1 93.5 107 ALA A C 1
ATOM 827 O O . ALA A 1 107 ? -9.805 36.031 0.382 1 93.5 107 ALA A O 1
ATOM 828 N N . ILE A 1 108 ? -8.18 36.438 1.854 1 90.5 108 ILE A N 1
ATOM 829 C CA . ILE A 1 108 ? -7.113 36.312 0.868 1 90.5 108 ILE A CA 1
ATOM 830 C C . ILE A 1 108 ? -7.074 34.906 0.297 1 90.5 108 ILE A C 1
ATOM 832 O O . ILE A 1 108 ? -6.945 34.719 -0.916 1 90.5 108 ILE A O 1
ATOM 836 N N . VAL A 1 109 ? -7.184 33.906 1.167 1 93.06 109 VAL A N 1
ATOM 837 C CA . VAL A 1 109 ? -7.164 32.5 0.769 1 93.06 109 VAL A CA 1
ATOM 838 C C . VAL A 1 109 ? -8.359 32.219 -0.127 1 93.06 109 VAL A C 1
ATOM 840 O O . VAL A 1 109 ? -8.219 31.578 -1.179 1 93.06 109 VAL A O 1
ATOM 843 N N . LEU A 1 110 ? -9.508 32.688 0.232 1 93.81 110 LEU A N 1
ATOM 844 C CA . LEU A 1 110 ? -10.719 32.469 -0.545 1 93.81 110 LEU A CA 1
ATOM 845 C C . LEU A 1 110 ? -10.633 33.125 -1.906 1 93.81 110 LEU A C 1
ATOM 847 O O . LEU A 1 110 ? -11.164 32.625 -2.896 1 93.81 110 LEU A O 1
ATOM 851 N N . GLU A 1 111 ? -9.977 34.219 -1.931 1 91.88 111 GLU A N 1
ATOM 852 C CA . GLU A 1 111 ? -9.766 34.938 -3.199 1 91.88 111 GLU A CA 1
ATOM 853 C C . GLU A 1 111 ? -8.852 34.125 -4.121 1 91.88 111 GLU A C 1
ATOM 855 O O . GLU A 1 111 ? -9.055 34.094 -5.336 1 91.88 111 GLU A O 1
ATOM 860 N N . GLN A 1 112 ? -7.855 33.531 -3.52 1 89.56 112 GLN A N 1
ATOM 861 C CA . GLN A 1 112 ? -6.957 32.688 -4.301 1 89.56 112 GLN A CA 1
ATOM 862 C C . GLN A 1 112 ? -7.691 31.469 -4.867 1 89.56 112 GLN A C 1
ATOM 864 O O . GLN A 1 112 ? -7.336 30.969 -5.938 1 89.56 112 GLN A O 1
ATOM 869 N N . LEU A 1 113 ? -8.656 31.016 -4.094 1 91.69 113 LEU A N 1
ATOM 870 C CA . LEU A 1 113 ? -9.484 29.891 -4.531 1 91.69 113 LEU A CA 1
ATOM 871 C C . LEU A 1 113 ? -10.531 30.344 -5.539 1 91.69 113 LEU A C 1
ATOM 873 O O . LEU A 1 113 ? -11.734 30.234 -5.281 1 91.69 113 LEU A O 1
ATOM 877 N N . GLU A 1 114 ? -10.008 30.922 -6.641 1 76.44 114 GLU A N 1
ATOM 878 C CA . GLU A 1 114 ? -10.922 31.469 -7.645 1 76.44 114 GLU A CA 1
ATOM 879 C C . GLU A 1 114 ? -12.023 30.469 -7.984 1 76.44 114 GLU A C 1
ATOM 881 O O . GLU A 1 114 ? -11.758 29.281 -8.195 1 76.44 114 GLU A O 1
ATOM 886 N N . HIS A 1 115 ? -13.25 30.859 -7.703 1 71.44 115 HIS A N 1
ATOM 887 C CA . HIS A 1 115 ? -14.375 30.031 -8.109 1 71.44 115 HIS A CA 1
ATOM 888 C C . HIS A 1 115 ? -14.812 29.109 -6.98 1 71.44 115 HIS A C 1
ATOM 890 O O . HIS A 1 115 ? -15.391 28.047 -7.223 1 71.44 115 HIS A O 1
ATOM 896 N N . CYS A 1 116 ? -14.188 29.391 -5.824 1 90.75 116 CYS A N 1
ATOM 897 C CA . CYS A 1 116 ? -14.82 28.656 -4.734 1 90.75 116 CYS A CA 1
ATOM 898 C C . CYS A 1 116 ? -16.297 29.031 -4.613 1 90.75 116 CYS A C 1
ATOM 900 O O . CYS A 1 116 ? -16.625 30.172 -4.316 1 90.75 116 CYS A O 1
ATOM 902 N N . LYS A 1 117 ? -17.109 28.141 -4.828 1 93.69 117 LYS A N 1
ATOM 903 C CA . LYS A 1 117 ? -18.547 28.406 -4.902 1 93.69 117 LYS A CA 1
ATOM 904 C C . LYS A 1 117 ? -19.203 28.25 -3.535 1 93.69 117 LYS A C 1
ATOM 906 O O . LYS A 1 117 ? -20.172 28.938 -3.219 1 93.69 117 LYS A O 1
ATOM 911 N N . ILE A 1 118 ? -18.734 27.375 -2.82 1 97.31 118 ILE A N 1
ATOM 912 C CA . ILE A 1 118 ? -19.344 27.031 -1.542 1 97.31 118 ILE A CA 1
ATOM 913 C C . ILE A 1 118 ? -18.266 26.891 -0.474 1 97.31 118 ILE A C 1
ATOM 915 O O . ILE A 1 118 ? -17.156 26.391 -0.754 1 97.31 118 ILE A O 1
ATOM 919 N N . ILE A 1 119 ? -18.547 27.375 0.712 1 97.31 119 ILE A N 1
ATOM 920 C CA . ILE A 1 119 ? -17.703 27.109 1.877 1 97.31 119 ILE A CA 1
ATOM 921 C C . ILE A 1 119 ? -18.562 26.547 3.01 1 97.31 119 ILE A C 1
ATOM 923 O O . ILE A 1 119 ? -19.562 27.141 3.389 1 97.31 119 ILE A O 1
ATOM 927 N N . PHE A 1 120 ? -18.203 25.359 3.459 1 98.31 120 PHE A N 1
ATOM 928 C CA . PHE A 1 120 ? -18.812 24.797 4.66 1 98.31 120 PHE A CA 1
ATOM 929 C C . PHE A 1 120 ? -18.125 25.328 5.91 1 98.31 120 PHE A C 1
ATOM 931 O O . PHE A 1 120 ? -16.891 25.312 6.008 1 98.31 120 PHE A O 1
ATOM 938 N N . VAL A 1 121 ? -18.922 25.781 6.871 1 96.62 121 VAL A N 1
ATOM 939 C CA . VAL A 1 121 ? -18.359 26.453 8.039 1 96.62 121 VAL A CA 1
ATOM 940 C C . VAL A 1 121 ? -18.984 25.875 9.312 1 96.62 121 VAL A C 1
ATOM 942 O O . VAL A 1 121 ? -20.203 25.875 9.461 1 96.62 121 VAL A O 1
ATOM 945 N N . ASP A 1 122 ? -18.078 25.328 10.148 1 95.75 122 ASP A N 1
ATOM 946 C CA . ASP A 1 122 ? -18.547 24.953 11.477 1 95.75 122 ASP A CA 1
ATOM 947 C C . ASP A 1 122 ? -19.109 26.172 12.227 1 95.75 122 ASP A C 1
ATOM 949 O O . ASP A 1 122 ? -18.562 27.281 12.109 1 95.75 122 ASP A O 1
ATOM 953 N N . TYR A 1 123 ? -20.031 25.938 13.062 1 92.69 123 TYR A N 1
ATOM 954 C CA . TYR A 1 123 ? -20.75 27.016 13.734 1 92.69 123 TYR A CA 1
ATOM 955 C C . TYR A 1 123 ? -19.812 27.875 14.562 1 92.69 123 TYR A C 1
ATOM 957 O O . TYR A 1 123 ? -20.031 29.078 14.727 1 92.69 123 TYR A O 1
ATOM 965 N N . GLU A 1 124 ? -18.766 27.297 15.055 1 90.94 124 GLU A N 1
ATOM 966 C CA . GLU A 1 124 ? -17.828 28.031 15.906 1 90.94 124 GLU A CA 1
ATOM 967 C C . GLU A 1 124 ? -17.078 29.094 15.125 1 90.94 124 GLU A C 1
ATOM 969 O O . GLU A 1 124 ? -16.547 30.047 15.711 1 90.94 124 GLU A O 1
ATOM 974 N N . PHE A 1 125 ? -17.078 28.969 13.797 1 92.88 125 PHE A N 1
ATOM 975 C CA . PHE A 1 125 ? -16.234 29.859 13.008 1 92.88 125 PHE A CA 1
ATOM 976 C C . PHE A 1 125 ? -17.062 30.719 12.07 1 92.88 125 PHE A C 1
ATOM 978 O O . PHE A 1 125 ? -16.531 31.297 11.125 1 92.88 125 PHE A O 1
ATOM 985 N N . ILE A 1 126 ? -18.359 30.812 12.242 1 91.69 126 ILE A N 1
ATOM 986 C CA . ILE A 1 126 ? -19.281 31.453 11.32 1 91.69 126 ILE A CA 1
ATOM 987 C C . ILE A 1 126 ? -18.969 32.938 11.25 1 91.69 126 ILE A C 1
ATOM 989 O O . ILE A 1 126 ? -19.047 33.562 10.172 1 91.69 126 ILE A O 1
ATOM 993 N N . ASP A 1 127 ? -18.641 33.562 12.406 1 90.38 127 ASP A N 1
ATOM 994 C CA . ASP A 1 127 ? -18.344 34.969 12.422 1 90.38 127 ASP A CA 1
ATOM 995 C C . ASP A 1 127 ? -17.125 35.312 11.562 1 90.38 127 ASP A C 1
ATOM 997 O O . ASP A 1 127 ? -17.125 36.312 10.836 1 90.38 127 ASP A O 1
ATOM 1001 N N . PHE A 1 128 ? -16.172 34.469 11.648 1 91.44 128 PHE A N 1
ATOM 1002 C CA . PHE A 1 128 ? -14.961 34.656 10.852 1 91.44 128 PHE A CA 1
ATOM 1003 C C . PHE A 1 128 ? -15.266 34.531 9.367 1 91.44 128 PHE A C 1
ATOM 1005 O O . PHE A 1 128 ? -14.773 35.344 8.562 1 91.44 128 PHE A O 1
ATOM 1012 N N . ALA A 1 129 ? -16.047 33.594 9.016 1 93.56 129 ALA A N 1
ATOM 1013 C CA . ALA A 1 129 ? -16.406 33.375 7.621 1 93.56 129 ALA A CA 1
ATOM 1014 C C . ALA A 1 129 ? -17.234 34.531 7.074 1 93.56 129 ALA A C 1
ATOM 1016 O O . ALA A 1 129 ? -17.016 34.969 5.941 1 93.56 129 ALA A O 1
ATOM 1017 N N . LEU A 1 130 ? -18.125 35.031 7.918 1 92.75 130 LEU A N 1
ATOM 1018 C CA . LEU A 1 130 ? -18.969 36.156 7.5 1 92.75 130 LEU A CA 1
ATOM 1019 C C . LEU A 1 130 ? -18.125 37.406 7.297 1 92.75 130 LEU A C 1
ATOM 1021 O O . LEU A 1 130 ? -18.328 38.156 6.328 1 92.75 130 LEU A O 1
ATOM 1025 N N . ASN A 1 131 ? -17.25 37.594 8.203 1 94.38 131 ASN A N 1
ATOM 1026 C CA . ASN A 1 131 ? -16.359 38.75 8.07 1 94.38 131 ASN A CA 1
ATOM 1027 C C . ASN A 1 131 ? -15.5 38.656 6.812 1 94.38 131 ASN A C 1
ATOM 1029 O O . ASN A 1 131 ? -15.289 39.656 6.117 1 94.38 131 ASN A O 1
ATOM 1033 N N . ALA A 1 132 ? -14.977 37.469 6.555 1 94.25 132 ALA A N 1
ATOM 1034 C CA . ALA A 1 132 ? -14.172 37.25 5.359 1 94.25 132 ALA A CA 1
ATOM 1035 C C . ALA A 1 132 ? -14.992 37.5 4.094 1 94.25 132 ALA A C 1
ATOM 1037 O O . ALA A 1 132 ? -14.5 38.094 3.133 1 94.25 132 ALA A O 1
ATOM 1038 N N . THR A 1 133 ? -16.234 37 4.066 1 92.25 133 THR A N 1
ATOM 1039 C CA . THR A 1 133 ? -17.094 37.188 2.898 1 92.25 133 THR A CA 1
ATOM 1040 C C . THR A 1 133 ? -17.438 38.656 2.684 1 92.25 133 THR A C 1
ATOM 1042 O O . THR A 1 133 ? -17.594 39.094 1.544 1 92.25 133 THR A O 1
ATOM 1045 N N . LYS A 1 134 ? -17.562 39.344 3.762 1 93.31 134 LYS A N 1
ATOM 1046 C CA . LYS A 1 134 ? -17.797 40.781 3.664 1 93.31 134 LYS A CA 1
ATOM 1047 C C . LYS A 1 134 ? -16.609 41.5 3.012 1 93.31 134 LYS A C 1
ATOM 1049 O O . LYS A 1 134 ? -16.797 42.375 2.168 1 93.31 134 LYS A O 1
ATOM 1054 N N . LEU A 1 135 ? -15.469 41.094 3.443 1 94.5 135 LEU A N 1
ATOM 1055 C CA . LEU A 1 135 ? -14.258 41.656 2.871 1 94.5 135 LEU A CA 1
ATOM 1056 C C . LEU A 1 135 ? -14.172 41.375 1.375 1 94.5 135 LEU A C 1
ATOM 1058 O O . LEU A 1 135 ? -13.773 42.25 0.594 1 94.5 135 LEU A O 1
ATOM 1062 N N . ILE A 1 136 ? -14.57 40.219 0.971 1 93.38 136 ILE A N 1
ATOM 1063 C CA . ILE A 1 136 ? -14.547 39.812 -0.429 1 93.38 136 ILE A CA 1
ATOM 1064 C C . ILE A 1 136 ? -15.562 40.656 -1.223 1 93.38 136 ILE A C 1
ATOM 1066 O O . ILE A 1 136 ? -15.258 41.125 -2.32 1 93.38 136 ILE A O 1
ATOM 1070 N N . SER A 1 137 ? -16.719 40.844 -0.632 1 92.5 137 SER A N 1
ATOM 1071 C CA . SER A 1 137 ? -17.766 41.625 -1.281 1 92.5 137 SER A CA 1
ATOM 1072 C C . SER A 1 137 ? -17.359 43.062 -1.463 1 92.5 137 SER A C 1
ATOM 1074 O O . SER A 1 137 ? -17.719 43.719 -2.455 1 92.5 137 SER A O 1
ATOM 1076 N N . GLN A 1 138 ? -16.656 43.531 -0.558 1 94.38 138 GLN A N 1
ATOM 1077 C CA . GLN A 1 138 ? -16.188 44.906 -0.625 1 94.38 138 GLN A CA 1
ATOM 1078 C C . GLN A 1 138 ? -15.242 45.094 -1.809 1 94.38 138 GLN A C 1
ATOM 1080 O O . GLN A 1 138 ? -15.148 46.219 -2.355 1 94.38 138 GLN A O 1
ATOM 1085 N N . LYS A 1 139 ? -14.609 44.062 -2.162 1 92.44 139 LYS A N 1
ATOM 1086 C CA . LYS A 1 139 ? -13.727 44.125 -3.324 1 92.44 139 LYS A CA 1
ATOM 1087 C C . LYS A 1 139 ? -14.492 43.812 -4.609 1 92.44 139 LYS A C 1
ATOM 1089 O O . LYS A 1 139 ? -13.891 43.625 -5.668 1 92.44 139 LYS A O 1
ATOM 1094 N N . LYS A 1 140 ? -15.812 43.656 -4.574 1 91.88 140 LYS A N 1
ATOM 1095 C CA . LYS A 1 140 ? -16.719 43.406 -5.691 1 91.88 140 LYS A CA 1
ATOM 1096 C C . LYS A 1 140 ? -16.516 42.031 -6.273 1 91.88 140 LYS A C 1
ATOM 1098 O O . LYS A 1 140 ? -16.609 41.812 -7.488 1 91.88 140 LYS A O 1
ATOM 1103 N N . LEU A 1 141 ? -16.031 41.188 -5.434 1 90.81 141 LEU A N 1
ATOM 1104 C CA . LEU A 1 141 ? -15.961 39.781 -5.789 1 90.81 141 LEU A CA 1
ATOM 1105 C C . LEU A 1 141 ? -17.125 39 -5.199 1 90.81 141 LEU A C 1
ATOM 1107 O O . LEU A 1 141 ? -17.719 39.406 -4.203 1 90.81 141 LEU A O 1
ATOM 1111 N N . LYS A 1 142 ? -17.516 37.969 -5.867 1 89.25 142 LYS A N 1
ATOM 1112 C CA . LYS A 1 142 ? -18.625 37.156 -5.379 1 89.25 142 LYS A CA 1
ATOM 1113 C C . LYS A 1 142 ? -18.156 36.219 -4.273 1 89.25 142 LYS A C 1
ATOM 1115 O O . LYS A 1 142 ? -17.312 35.344 -4.512 1 89.25 142 LYS A O 1
ATOM 1120 N N . PRO A 1 143 ? -18.625 36.344 -3.104 1 92.06 143 PRO A N 1
ATOM 1121 C CA . PRO A 1 143 ? -18.25 35.406 -2.035 1 92.06 143 PRO A CA 1
ATOM 1122 C C . PRO A 1 143 ? -18.891 34.031 -2.209 1 92.06 143 PRO A C 1
ATOM 1124 O O . PRO A 1 143 ? -19.906 33.906 -2.895 1 92.06 143 PRO A O 1
ATOM 1127 N N . PRO A 1 144 ? -18.312 33.062 -1.665 1 94.81 144 PRO A N 1
ATOM 1128 C CA . PRO A 1 144 ? -18.922 31.734 -1.715 1 94.81 144 PRO A CA 1
ATOM 1129 C C . PRO A 1 144 ? -20.203 31.641 -0.89 1 94.81 144 PRO A C 1
ATOM 1131 O O . PRO A 1 144 ? -20.391 32.438 0.047 1 94.81 144 PRO A O 1
ATOM 1134 N N . LEU A 1 145 ? -21.047 30.719 -1.335 1 94.56 145 LEU A N 1
ATOM 1135 C CA . LEU A 1 145 ? -22.219 30.375 -0.534 1 94.56 145 LEU A CA 1
ATOM 1136 C C . LEU A 1 145 ? -21.797 29.688 0.762 1 94.56 145 LEU A C 1
ATOM 1138 O O . LEU A 1 145 ? -20.984 28.766 0.746 1 94.56 145 LEU A O 1
ATOM 1142 N N . ILE A 1 146 ? -22.312 30.172 1.888 1 95.5 146 ILE A N 1
ATOM 1143 C CA . ILE A 1 146 ? -21.953 29.609 3.184 1 95.5 146 ILE A CA 1
ATOM 1144 C C . ILE A 1 146 ? -22.953 28.516 3.551 1 95.5 146 ILE A C 1
ATOM 1146 O O . ILE A 1 146 ? -24.156 28.719 3.502 1 95.5 146 ILE A O 1
ATOM 1150 N N . VAL A 1 147 ? -22.469 27.344 3.832 1 97.38 147 VAL A N 1
ATOM 1151 C CA . VAL A 1 147 ? -23.234 26.25 4.426 1 97.38 147 VAL A CA 1
ATOM 1152 C C . VAL A 1 147 ? -22.781 26.016 5.863 1 97.38 147 VAL A C 1
ATOM 1154 O O . VAL A 1 147 ? -21.609 25.656 6.098 1 97.38 147 VAL A O 1
ATOM 1157 N N . LEU A 1 148 ? -23.641 26.125 6.766 1 96.06 148 LEU A N 1
ATOM 1158 C CA . LEU A 1 148 ? -23.312 26.047 8.188 1 96.06 148 LEU A CA 1
ATOM 1159 C C . LEU A 1 148 ? -23.406 24.609 8.688 1 96.06 148 LEU A C 1
ATOM 1161 O O . LEU A 1 148 ? -24.375 23.906 8.422 1 96.06 148 LEU A O 1
ATOM 1165 N N . ILE A 1 149 ? -22.359 24.188 9.352 1 96.06 149 ILE A N 1
ATOM 1166 C CA . ILE A 1 149 ? -22.344 22.922 10.062 1 96.06 149 ILE A CA 1
ATOM 1167 C C . ILE A 1 149 ? -22.734 23.141 11.523 1 96.06 149 ILE A C 1
ATOM 1169 O O . ILE A 1 149 ? -22 23.797 12.266 1 96.06 149 ILE A O 1
ATOM 1173 N N . GLN A 1 150 ? -23.812 22.609 11.898 1 93.06 150 GLN A N 1
ATOM 1174 C CA . GLN A 1 150 ? -24.25 22.703 13.289 1 93.06 150 GLN A CA 1
ATOM 1175 C C . GLN A 1 150 ? -23.75 21.531 14.109 1 93.06 150 GLN A C 1
ATOM 1177 O O . GLN A 1 150 ? -23.406 20.469 13.562 1 93.06 150 GLN A O 1
ATOM 1182 N N . ASP A 1 151 ? -23.609 21.781 15.336 1 89.88 151 ASP A N 1
ATOM 1183 C CA . ASP A 1 151 ? -23.266 20.672 16.203 1 89.88 151 ASP A CA 1
ATOM 1184 C C . ASP A 1 151 ? -24.484 19.812 16.531 1 89.88 151 ASP A C 1
ATOM 1186 O O . ASP A 1 151 ? -25.625 20.25 16.328 1 89.88 151 ASP A O 1
ATOM 1190 N N . TYR A 1 152 ? -24.25 18.672 16.859 1 83.12 152 TYR A N 1
ATOM 1191 C CA . TYR A 1 152 ? -25.328 17.734 17.141 1 83.12 152 TYR A CA 1
ATOM 1192 C C . TYR A 1 152 ? -26.125 18.172 18.359 1 83.12 152 TYR A C 1
ATOM 1194 O O . TYR A 1 152 ? -27.344 17.969 18.438 1 83.12 152 TYR A O 1
ATOM 1202 N N . ASP A 1 153 ? -25.516 18.859 19.297 1 74.06 153 ASP A N 1
ATOM 1203 C CA . ASP A 1 153 ? -26.172 19.234 20.547 1 74.06 153 ASP A CA 1
ATOM 1204 C C . ASP A 1 153 ? -26.422 20.734 20.609 1 74.06 153 ASP A C 1
ATOM 1206 O O . ASP A 1 153 ? -26.922 21.25 21.609 1 74.06 153 ASP A O 1
ATOM 1210 N N . LYS A 1 154 ? -26 21.422 19.5 1 72.12 154 LYS A N 1
ATOM 1211 C CA . LYS A 1 154 ? -26.109 22.875 19.578 1 72.12 154 LYS A CA 1
ATOM 1212 C C . LYS A 1 154 ? -26.672 23.453 18.281 1 72.12 154 LYS A C 1
ATOM 1214 O O . LYS A 1 154 ? -26.031 23.359 17.234 1 72.12 154 LYS A O 1
ATOM 1219 N N . LEU A 1 155 ? -27.859 23.891 18.375 1 69.94 155 LEU A N 1
ATOM 1220 C CA . LEU A 1 155 ? -28.422 24.578 17.219 1 69.94 155 LEU A CA 1
ATOM 1221 C C . LEU A 1 155 ? -28.156 26.078 17.281 1 69.94 155 LEU A C 1
ATOM 1223 O O . LEU A 1 155 ? -28.219 26.672 18.359 1 69.94 155 LEU A O 1
ATOM 1227 N N . VAL A 1 156 ? -27.562 26.5 16.234 1 71 156 VAL A N 1
ATOM 1228 C CA . VAL A 1 156 ? -27.281 27.938 16.156 1 71 156 VAL A CA 1
ATOM 1229 C C . VAL A 1 156 ? -28.578 28.703 15.891 1 71 156 VAL A C 1
ATOM 1231 O O . VAL A 1 156 ? -29.344 28.344 14.992 1 71 156 VAL A O 1
ATOM 1234 N N . LYS A 1 157 ? -28.938 29.625 16.766 1 63.72 157 LYS A N 1
ATOM 1235 C CA . LYS A 1 157 ? -30.219 30.328 16.703 1 63.72 157 LYS A CA 1
ATOM 1236 C C . LYS A 1 157 ? -30.188 31.453 15.68 1 63.72 157 LYS A C 1
ATOM 1238 O O . LYS A 1 157 ? -31.156 31.688 14.961 1 63.72 157 LYS A O 1
ATOM 1243 N N . ASP A 1 158 ? -29.109 32.219 15.617 1 69 158 ASP A N 1
ATOM 1244 C CA . ASP A 1 158 ? -29.109 33.406 14.758 1 69 158 ASP A CA 1
ATOM 1245 C C . ASP A 1 158 ? -28.219 33.188 13.539 1 69 158 ASP A C 1
ATOM 1247 O O . ASP A 1 158 ? -27.031 33.531 13.57 1 69 158 ASP A O 1
ATOM 1251 N N . LEU A 1 159 ? -28.938 32.562 12.531 1 74.19 159 LEU A N 1
ATOM 1252 C CA . LEU A 1 159 ? -28.188 32.312 11.297 1 74.19 159 LEU A CA 1
ATOM 1253 C C . LEU A 1 159 ? -28.312 33.469 10.336 1 74.19 159 LEU A C 1
ATOM 1255 O O . LEU A 1 159 ? -29.391 34.062 10.211 1 74.19 159 LEU A O 1
ATOM 1259 N N . PRO A 1 160 ? -27.109 33.875 9.812 1 73.38 160 PRO A N 1
ATOM 1260 C CA . PRO A 1 160 ? -27.25 34.906 8.781 1 73.38 160 PRO A CA 1
ATOM 1261 C C . PRO A 1 160 ? -28.188 34.5 7.652 1 73.38 160 PRO A C 1
ATOM 1263 O O . PRO A 1 160 ? -28.281 33.312 7.332 1 73.38 160 PRO A O 1
ATOM 1266 N N . GLN A 1 161 ? -28.875 35.5 7.137 1 73.81 161 GLN A N 1
ATOM 1267 C CA . GLN A 1 161 ? -29.812 35.281 6.039 1 73.81 161 GLN A CA 1
ATOM 1268 C C . GLN A 1 161 ? -29.094 34.656 4.84 1 73.81 161 GLN A C 1
ATOM 1270 O O . GLN A 1 161 ? -28 35.062 4.488 1 73.81 161 GLN A O 1
ATOM 1275 N N . GLY A 1 162 ? -29.625 33.594 4.266 1 79.19 162 GLY A N 1
ATOM 1276 C CA . GLY A 1 162 ? -29.078 33 3.059 1 79.19 162 GLY A CA 1
ATOM 1277 C C . GLY A 1 162 ? -28.125 31.844 3.338 1 79.19 162 GLY A C 1
ATOM 1278 O O . GLY A 1 162 ? -27.672 31.156 2.414 1 79.19 162 GLY A O 1
ATOM 1279 N N . THR A 1 163 ? -27.875 31.641 4.598 1 86.81 163 THR A N 1
ATOM 1280 C CA . THR A 1 163 ? -26.984 30.547 4.961 1 86.81 163 THR A CA 1
ATOM 1281 C C . THR A 1 163 ? -27.719 29.219 4.918 1 86.81 163 THR A C 1
ATOM 1283 O O . THR A 1 163 ? -28.859 29.125 5.352 1 86.81 163 THR A O 1
ATOM 1286 N N . LEU A 1 164 ? -27.156 28.25 4.281 1 93.81 164 LEU A N 1
ATOM 1287 C CA . LEU A 1 164 ? -27.703 26.891 4.281 1 93.81 164 LEU A CA 1
ATOM 1288 C C . LEU A 1 164 ? -27.172 26.094 5.469 1 93.81 164 LEU A C 1
ATOM 1290 O O . LEU A 1 164 ? -26.141 26.453 6.047 1 93.81 164 LEU A O 1
ATOM 1294 N N . ILE A 1 165 ? -27.953 25.109 5.84 1 95.12 165 ILE A N 1
ATOM 1295 C CA . ILE A 1 165 ? -27.562 24.234 6.93 1 95.12 165 ILE A CA 1
ATOM 1296 C C . ILE A 1 165 ? -27.125 22.875 6.367 1 95.12 165 ILE A C 1
ATOM 1298 O O . ILE A 1 165 ? -27.812 22.312 5.516 1 95.12 165 ILE A O 1
ATOM 1302 N N . TYR A 1 166 ? -26.016 22.375 6.867 1 97.06 166 TYR A N 1
ATOM 1303 C CA . TYR A 1 166 ? -25.406 21.141 6.359 1 97.06 166 TYR A CA 1
ATOM 1304 C C . TYR A 1 166 ? -26.438 20.016 6.266 1 97.06 166 TYR A C 1
ATOM 1306 O O . TYR A 1 166 ? -26.578 19.391 5.215 1 97.06 166 TYR A O 1
ATOM 1314 N N . ASP A 1 167 ? -27.172 19.766 7.363 1 95.19 167 ASP A N 1
ATOM 1315 C CA . ASP A 1 167 ? -28.125 18.656 7.418 1 95.19 167 ASP A CA 1
ATOM 1316 C C . ASP A 1 167 ? -29.266 18.859 6.418 1 95.19 167 ASP A C 1
ATOM 1318 O O . ASP A 1 167 ? -29.781 17.891 5.859 1 95.19 167 ASP A O 1
ATOM 1322 N N . ASP A 1 168 ? -29.656 20.141 6.23 1 94.81 168 ASP A N 1
ATOM 1323 C CA . ASP A 1 168 ? -30.688 20.438 5.246 1 94.81 168 ASP A CA 1
ATOM 1324 C C . ASP A 1 168 ? -30.203 20.156 3.83 1 94.81 168 ASP A C 1
ATOM 1326 O O . ASP A 1 168 ? -30.953 19.641 2.996 1 94.81 168 ASP A O 1
ATOM 1330 N N . VAL A 1 169 ? -28.969 20.531 3.598 1 97.06 169 VAL A N 1
ATOM 1331 C CA . VAL A 1 169 ? -28.359 20.281 2.297 1 97.06 169 VAL A CA 1
ATOM 1332 C C . VAL A 1 169 ? -28.281 18.781 2.045 1 97.06 169 VAL A C 1
ATOM 1334 O O . VAL A 1 169 ? -28.609 18.297 0.958 1 97.06 169 VAL A O 1
ATOM 1337 N N . LEU A 1 170 ? -27.859 18.047 3.059 1 97.19 170 LEU A N 1
ATOM 1338 C CA . LEU A 1 170 ? -27.719 16.609 2.963 1 97.19 170 LEU A CA 1
ATOM 1339 C C . LEU A 1 170 ? -29.062 15.953 2.645 1 97.19 170 LEU A C 1
ATOM 1341 O O . LEU A 1 170 ? -29.125 15.016 1.844 1 97.19 170 LEU A O 1
ATOM 1345 N N . GLU A 1 171 ? -30.078 16.406 3.219 1 96.31 171 GLU A N 1
ATOM 1346 C CA . GLU A 1 171 ? -31.406 15.828 3.061 1 96.31 171 GLU A CA 1
ATOM 1347 C C . GLU A 1 171 ? -31.922 16 1.632 1 96.31 171 GLU A C 1
ATOM 1349 O O . GLU A 1 171 ? -32.75 15.211 1.163 1 96.31 171 GLU A O 1
ATOM 1354 N N . LYS A 1 172 ? -31.438 16.953 0.969 1 96.69 172 LYS A N 1
ATOM 1355 C CA . LYS A 1 172 ? -31.859 17.219 -0.402 1 96.69 172 LYS A CA 1
ATOM 1356 C C . LYS A 1 172 ? -31.125 16.328 -1.392 1 96.69 172 LYS A C 1
ATOM 1358 O O . LYS A 1 172 ? -31.484 16.25 -2.566 1 96.69 172 LYS A O 1
ATOM 1363 N N . GLY A 1 173 ? -30.094 15.656 -0.918 1 97.75 173 GLY A N 1
ATOM 1364 C CA . GLY A 1 173 ? -29.297 14.781 -1.774 1 97.75 173 GLY A CA 1
ATOM 1365 C C . GLY A 1 173 ? -29.969 13.453 -2.041 1 97.75 173 GLY A C 1
ATOM 1366 O O . GLY A 1 173 ? -30.797 12.992 -1.248 1 97.75 173 GLY A O 1
ATOM 1367 N N . GLN A 1 174 ? -29.594 12.812 -3.096 1 97.5 174 GLN A N 1
ATOM 1368 C CA . GLN A 1 174 ? -30.109 11.508 -3.488 1 97.5 174 GLN A CA 1
ATOM 1369 C C . GLN A 1 174 ? -29.141 10.391 -3.104 1 97.5 174 GLN A C 1
ATOM 1371 O O . GLN A 1 174 ? -27.938 10.508 -3.316 1 97.5 174 GLN A O 1
ATOM 1376 N N . SER A 1 175 ? -29.641 9.32 -2.59 1 94.19 175 SER A N 1
ATOM 1377 C CA . SER A 1 175 ? -28.812 8.203 -2.121 1 94.19 175 SER A CA 1
ATOM 1378 C C . SER A 1 175 ? -28.344 7.336 -3.283 1 94.19 175 SER A C 1
ATOM 1380 O O . SER A 1 175 ? -27.422 6.527 -3.129 1 94.19 175 SER A O 1
ATOM 1382 N N . ASP A 1 176 ? -28.969 7.457 -4.434 1 94.19 176 ASP A N 1
ATOM 1383 C CA . ASP A 1 176 ? -28.609 6.637 -5.586 1 94.19 176 ASP A CA 1
ATOM 1384 C C . ASP A 1 176 ? -27.812 7.445 -6.609 1 94.19 176 ASP A C 1
ATOM 1386 O O . ASP A 1 176 ? -27.797 7.109 -7.797 1 94.19 176 ASP A O 1
ATOM 1390 N N . PHE A 1 177 ? -27.25 8.539 -6.152 1 96.44 177 PHE A N 1
ATOM 1391 C CA . PHE A 1 177 ? -26.422 9.383 -7.004 1 96.44 177 PHE A CA 1
ATOM 1392 C C . PHE A 1 177 ? -25.25 8.602 -7.574 1 96.44 177 PHE A C 1
ATOM 1394 O O . PHE A 1 177 ? -24.625 7.801 -6.867 1 96.44 177 PHE A O 1
ATOM 1401 N N . ASN A 1 178 ? -25.047 8.781 -8.906 1 94.56 178 ASN A N 1
ATOM 1402 C CA . ASN A 1 178 ? -23.859 8.203 -9.523 1 94.56 178 ASN A CA 1
ATOM 1403 C C . ASN A 1 178 ? -22.625 9.039 -9.258 1 94.56 178 ASN A C 1
ATOM 1405 O O . ASN A 1 178 ? -22.406 10.062 -9.906 1 94.56 178 ASN A O 1
ATOM 1409 N N . ILE A 1 179 ? -21.812 8.57 -8.383 1 95.12 179 ILE A N 1
ATOM 1410 C CA . ILE A 1 179 ? -20.609 9.281 -7.973 1 95.12 179 ILE A CA 1
ATOM 1411 C C . ILE A 1 179 ? -19.719 9.555 -9.195 1 95.12 179 ILE A C 1
ATOM 1413 O O . ILE A 1 179 ? -19.641 8.727 -10.102 1 95.12 179 ILE A O 1
ATOM 1417 N N . LEU A 1 180 ? -19.078 10.68 -9.234 1 94.62 180 LEU A N 1
ATOM 1418 C CA . LEU A 1 180 ? -18.188 11.039 -10.32 1 94.62 180 LEU A CA 1
ATOM 1419 C C . LEU A 1 180 ? -16.75 10.641 -10 1 94.62 180 LEU A C 1
ATOM 1421 O O . LEU A 1 180 ? -16.156 11.156 -9.055 1 94.62 180 LEU A O 1
ATOM 1425 N N . MET A 1 181 ? -16.266 9.688 -10.742 1 91.81 181 MET A N 1
ATOM 1426 C CA . MET A 1 181 ? -14.875 9.273 -10.625 1 91.81 181 MET A CA 1
ATOM 1427 C C . MET A 1 181 ? -13.984 10.086 -11.555 1 91.81 181 MET A C 1
ATOM 1429 O O . MET A 1 181 ? -14.422 10.531 -12.617 1 91.81 181 MET A O 1
ATOM 1433 N N . PRO A 1 182 ? -12.719 10.305 -11.109 1 92.56 182 PRO A N 1
ATOM 1434 C CA . PRO A 1 182 ? -11.828 11.016 -12.023 1 92.56 182 PRO A CA 1
ATOM 1435 C C . PRO A 1 182 ? -11.562 10.25 -13.312 1 92.56 182 PRO A C 1
ATOM 1437 O O . PRO A 1 182 ? -11.445 9.023 -13.297 1 92.56 182 PRO A O 1
ATOM 1440 N N . SER A 1 183 ? -11.484 10.977 -14.414 1 89.31 183 SER A N 1
ATOM 1441 C CA . SER A 1 183 ? -11.133 10.367 -15.695 1 89.31 183 SER A CA 1
ATOM 1442 C C . SER A 1 183 ? -9.625 10.156 -15.805 1 89.31 183 SER A C 1
ATOM 1444 O O . SER A 1 183 ? -9.172 9.328 -16.594 1 89.31 183 SER A O 1
ATOM 1446 N N . ASN A 1 184 ? -8.969 10.898 -15.023 1 89.88 184 ASN A N 1
ATOM 1447 C CA . ASN A 1 184 ? -7.516 10.859 -14.938 1 89.88 184 ASN A CA 1
ATOM 1448 C C . ASN A 1 184 ? -7.035 10.984 -13.492 1 89.88 184 ASN A C 1
ATOM 1450 O O . ASN A 1 184 ? -7.434 11.906 -12.781 1 89.88 184 ASN A O 1
ATOM 1454 N N . GLU A 1 185 ? -6.207 10.047 -13.086 1 90.94 185 GLU A N 1
ATOM 1455 C CA . GLU A 1 185 ? -5.781 9.992 -11.695 1 90.94 185 GLU A CA 1
ATOM 1456 C C . GLU A 1 185 ? -4.934 11.203 -11.328 1 90.94 185 GLU A C 1
ATOM 1458 O O . GLU A 1 185 ? -4.711 11.484 -10.148 1 90.94 185 GLU A O 1
ATOM 1463 N N . CYS A 1 186 ? -4.461 12.008 -12.305 1 89.88 186 CYS A N 1
ATOM 1464 C CA . CYS A 1 186 ? -3.654 13.195 -12.047 1 89.88 186 CYS A CA 1
ATOM 1465 C C . CYS A 1 186 ? -4.535 14.414 -11.828 1 89.88 186 CYS A C 1
ATOM 1467 O O . CYS A 1 186 ? -4.035 15.5 -11.523 1 89.88 186 CYS A O 1
ATOM 1469 N N . GLU A 1 187 ? -5.855 14.25 -11.922 1 92.12 187 GLU A N 1
ATOM 1470 C CA . GLU A 1 187 ? -6.773 15.336 -11.586 1 92.12 187 GLU A CA 1
ATOM 1471 C C . GLU A 1 187 ? -6.656 15.719 -10.109 1 92.12 187 GLU A C 1
ATOM 1473 O O . GLU A 1 187 ? -6.367 14.875 -9.266 1 92.12 187 GLU A O 1
ATOM 1478 N N . PRO A 1 188 ? -6.852 17.016 -9.828 1 93.88 188 PRO A N 1
ATOM 1479 C CA . PRO A 1 188 ? -6.746 17.469 -8.438 1 93.88 188 PRO A CA 1
ATOM 1480 C C . PRO A 1 188 ? -7.871 16.938 -7.555 1 93.88 188 PRO A C 1
ATOM 1482 O O . PRO A 1 188 ? -9.016 16.828 -8.008 1 93.88 188 PRO A O 1
ATOM 1485 N N . ILE A 1 189 ? -7.551 16.625 -6.316 1 96.31 189 ILE A N 1
ATOM 1486 C CA . ILE A 1 189 ? -8.555 16.172 -5.363 1 96.31 189 ILE A CA 1
ATOM 1487 C C . ILE A 1 189 ? -8.68 17.172 -4.219 1 96.31 189 ILE A C 1
ATOM 1489 O O . ILE A 1 189 ? -9.75 17.312 -3.619 1 96.31 189 ILE A O 1
ATOM 1493 N N . SER A 1 190 ? -7.566 17.922 -3.939 1 96.69 190 SER A N 1
ATOM 1494 C CA . SER A 1 190 ? -7.578 18.844 -2.812 1 96.69 190 SER A CA 1
ATOM 1495 C C . SER A 1 190 ? -6.539 19.953 -2.986 1 96.69 190 SER A C 1
ATOM 1497 O O . SER A 1 190 ? -5.594 19.797 -3.762 1 96.69 190 SER A O 1
ATOM 1499 N N . VAL A 1 191 ? -6.809 21.062 -2.332 1 95 191 VAL A N 1
ATOM 1500 C CA . VAL A 1 191 ? -5.887 22.172 -2.199 1 95 191 VAL A CA 1
ATOM 1501 C C . VAL A 1 191 ? -5.727 22.547 -0.725 1 95 191 VAL A C 1
ATOM 1503 O O . VAL A 1 191 ? -6.711 22.859 -0.051 1 95 191 VAL A O 1
ATOM 1506 N N . ASN A 1 192 ? -4.52 22.469 -0.231 1 93 192 ASN A N 1
ATOM 1507 C CA . ASN A 1 192 ? -4.211 22.859 1.142 1 93 192 ASN A CA 1
ATOM 1508 C C . ASN A 1 192 ? -3.217 24.016 1.19 1 93 192 ASN A C 1
ATOM 1510 O O . ASN A 1 192 ? -2.293 24.078 0.376 1 93 192 ASN A O 1
ATOM 1514 N N . PHE A 1 193 ? -3.412 24.859 2.141 1 91.5 193 PHE A N 1
ATOM 1515 C CA . PHE A 1 193 ? -2.57 26.047 2.193 1 91.5 193 PHE A CA 1
ATOM 1516 C C . PHE A 1 193 ? -1.47 25.891 3.234 1 91.5 193 PHE A C 1
ATOM 1518 O O . PHE A 1 193 ? -1.701 25.328 4.309 1 91.5 193 PHE A O 1
ATOM 1525 N N . THR A 1 194 ? -0.313 26.391 2.857 1 85 194 THR A N 1
ATOM 1526 C CA . THR A 1 194 ? 0.831 26.438 3.762 1 85 194 THR A CA 1
ATOM 1527 C C . THR A 1 194 ? 0.873 27.766 4.508 1 85 194 THR A C 1
ATOM 1529 O O . THR A 1 194 ? 0.156 28.703 4.156 1 85 194 THR A O 1
ATOM 1532 N N . SER A 1 195 ? 1.61 27.953 5.645 1 70.69 195 SER A N 1
ATOM 1533 C CA . SER A 1 195 ? 1.755 29.219 6.363 1 70.69 195 SER A CA 1
ATOM 1534 C C . SER A 1 195 ? 2.791 30.109 5.699 1 70.69 195 SER A C 1
ATOM 1536 O O . SER A 1 195 ? 2.789 31.328 5.906 1 70.69 195 SER A O 1
ATOM 1538 N N . GLY A 1 196 ? 3.291 29.859 4.645 1 59.53 196 GLY A N 1
ATOM 1539 C CA . GLY A 1 196 ? 4.27 30.578 3.848 1 59.53 196 GLY A CA 1
ATOM 1540 C C . GLY A 1 196 ? 5.258 31.359 4.688 1 59.53 196 GLY A C 1
ATOM 1541 O O . GLY A 1 196 ? 4.902 31.891 5.742 1 59.53 196 GLY A O 1
ATOM 1542 N N . SER A 1 197 ? 6.441 31.391 4.426 1 54.41 197 SER A N 1
ATOM 1543 C CA . SER A 1 197 ? 7.496 32.156 5.086 1 54.41 197 SER A CA 1
ATOM 1544 C C . SER A 1 197 ? 7.324 33.656 4.844 1 54.41 197 SER A C 1
ATOM 1546 O O . SER A 1 197 ? 7.785 34.469 5.637 1 54.41 197 SER A O 1
ATOM 1548 N N . THR A 1 198 ? 6.703 34 3.709 1 54.41 198 THR A N 1
ATOM 1549 C CA . THR A 1 198 ? 6.535 35.406 3.354 1 54.41 198 THR A CA 1
ATOM 1550 C C . THR A 1 198 ? 5.23 35.938 3.922 1 54.41 198 THR A C 1
ATOM 1552 O O . THR A 1 198 ? 4.883 37.094 3.68 1 54.41 198 THR A O 1
ATOM 1555 N N . GLY A 1 199 ? 4.559 35.125 4.527 1 64.88 199 GLY A N 1
ATOM 1556 C CA . GLY A 1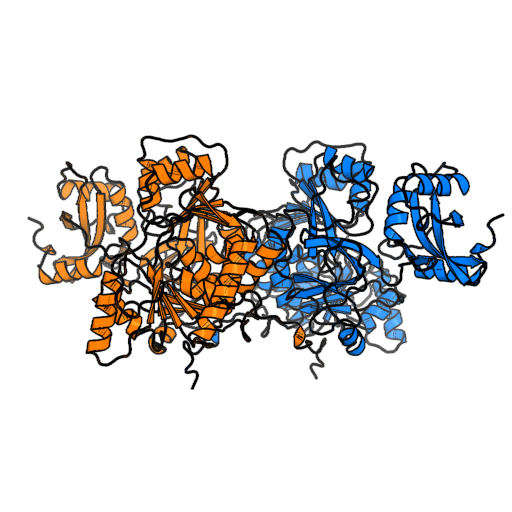 199 ? 3.334 35.562 5.184 1 64.88 199 GLY A CA 1
ATOM 1557 C C . GLY A 1 199 ? 2.084 35.219 4.387 1 64.88 199 GLY A C 1
ATOM 1558 O O . GLY A 1 199 ? 0.997 35.094 4.953 1 64.88 199 GLY A O 1
ATOM 1559 N N . ILE A 1 200 ? 2.203 35.125 3.012 1 74.94 200 ILE A N 1
ATOM 1560 C CA . ILE A 1 200 ? 0.999 34.781 2.264 1 74.94 200 ILE A CA 1
ATOM 1561 C C . ILE A 1 200 ? 0.921 33.281 2.07 1 74.94 200 ILE A C 1
ATOM 1563 O O . ILE A 1 200 ? 1.828 32.656 1.492 1 74.94 200 ILE A O 1
ATOM 1567 N N . PRO A 1 201 ? -0.164 32.688 2.404 1 86.12 201 PRO A N 1
ATOM 1568 C CA . PRO A 1 201 ? -0.286 31.234 2.264 1 86.12 201 PRO A CA 1
ATOM 1569 C C . PRO A 1 201 ? -0.322 30.781 0.807 1 86.12 201 PRO A C 1
ATOM 1571 O O . PRO A 1 201 ? -0.884 31.484 -0.045 1 86.12 201 PRO A O 1
ATOM 1574 N N . LYS A 1 202 ? 0.334 29.719 0.482 1 88.56 202 LYS A N 1
ATOM 1575 C CA . LYS A 1 202 ? 0.332 29.125 -0.851 1 88.56 202 LYS A CA 1
ATOM 1576 C C . LYS A 1 202 ? -0.537 27.875 -0.892 1 88.56 202 LYS A C 1
ATOM 1578 O O . LYS A 1 202 ? -0.491 27.047 0.024 1 88.56 202 LYS A O 1
ATOM 1583 N N . GLY A 1 203 ? -1.334 27.781 -1.966 1 92.5 203 GLY A N 1
ATOM 1584 C CA . GLY A 1 203 ? -2.182 26.609 -2.129 1 92.5 203 GLY A CA 1
ATOM 1585 C C . GLY A 1 203 ? -1.47 25.453 -2.791 1 92.5 203 GLY A C 1
ATOM 1586 O O . GLY A 1 203 ? -1.067 25.547 -3.953 1 92.5 203 GLY A O 1
ATOM 1587 N N . VAL A 1 204 ? -1.306 24.375 -2.045 1 93.88 204 VAL A N 1
ATOM 1588 C CA . VAL A 1 204 ? -0.684 23.156 -2.543 1 93.88 204 VAL A CA 1
ATOM 1589 C C . VAL A 1 204 ? -1.752 22.234 -3.127 1 93.88 204 VAL A C 1
ATOM 1591 O O . VAL A 1 204 ? -2.701 21.859 -2.436 1 93.88 204 VAL A O 1
ATOM 1594 N N . VAL A 1 205 ? -1.584 21.844 -4.402 1 93.81 205 VAL A N 1
ATOM 1595 C CA . VAL A 1 205 ? -2.59 21.031 -5.094 1 93.81 205 VAL A CA 1
ATOM 1596 C C . VAL A 1 205 ? -2.158 19.578 -5.113 1 93.81 205 VAL A C 1
ATOM 1598 O O . VAL A 1 205 ? -1.039 19.25 -5.523 1 93.81 205 VAL A O 1
ATOM 1601 N N . TYR A 1 206 ? -3.033 18.719 -4.617 1 93.88 206 TYR A N 1
ATOM 1602 C CA . TYR A 1 206 ? -2.773 17.297 -4.637 1 93.88 206 TYR A CA 1
ATOM 1603 C C . TYR A 1 206 ? -3.631 16.594 -5.688 1 93.88 206 TYR A C 1
ATOM 1605 O O . TYR A 1 206 ? -4.762 17.016 -5.953 1 93.88 206 TYR A O 1
ATOM 1613 N N . SER A 1 207 ? -3.107 15.539 -6.289 1 93.31 207 SER A N 1
ATOM 1614 C CA . SER A 1 207 ? -3.859 14.734 -7.246 1 93.31 207 SER A CA 1
ATOM 1615 C C . SER A 1 207 ? -4.512 13.539 -6.57 1 93.31 207 SER A C 1
ATOM 1617 O O . SER A 1 207 ? -4.129 13.164 -5.457 1 93.31 207 SER A O 1
ATOM 1619 N N . HIS A 1 208 ? -5.523 12.914 -7.285 1 94.5 208 HIS A N 1
ATOM 1620 C CA . HIS A 1 208 ? -6.098 11.648 -6.828 1 94.5 208 HIS A CA 1
ATOM 1621 C C . HIS A 1 208 ? -5.023 10.578 -6.68 1 94.5 208 HIS A C 1
ATOM 1623 O O . HIS A 1 208 ? -4.996 9.859 -5.68 1 94.5 208 HIS A O 1
ATOM 1629 N N . ARG A 1 209 ? -4.07 10.57 -7.598 1 91.75 209 ARG A N 1
ATOM 1630 C CA . ARG A 1 209 ? -3 9.578 -7.629 1 91.75 209 ARG A CA 1
ATOM 1631 C C . ARG A 1 209 ? -2.092 9.711 -6.41 1 91.75 209 ARG A C 1
ATOM 1633 O O . ARG A 1 209 ? -1.813 8.727 -5.723 1 91.75 209 ARG A O 1
ATOM 1640 N N . SER A 1 210 ? -1.674 10.914 -6.145 1 91.69 210 SER A N 1
ATOM 1641 C CA . SER A 1 210 ? -0.74 11.141 -5.047 1 91.69 210 SER A CA 1
ATOM 1642 C C . SER A 1 210 ? -1.372 10.781 -3.705 1 91.69 210 SER A C 1
ATOM 1644 O O . SER A 1 210 ? -0.738 10.141 -2.863 1 91.69 210 SER A O 1
ATOM 1646 N N . VAL A 1 211 ? -2.633 11.148 -3.564 1 94.25 211 VAL A N 1
ATOM 1647 C CA . VAL A 1 211 ? -3.322 10.883 -2.307 1 94.25 211 VAL A CA 1
ATOM 1648 C C . VAL A 1 211 ? -3.574 9.383 -2.158 1 94.25 211 VAL A C 1
ATOM 1650 O O . VAL A 1 211 ? -3.406 8.82 -1.073 1 94.25 211 VAL A O 1
ATOM 1653 N N . TYR A 1 212 ? -3.918 8.734 -3.25 1 92.81 212 TYR A N 1
ATOM 1654 C CA . TYR A 1 212 ? -4.121 7.289 -3.242 1 92.81 212 TYR A CA 1
ATOM 1655 C C . TYR A 1 212 ? -2.855 6.559 -2.809 1 92.81 212 TYR A C 1
ATOM 1657 O O . TYR A 1 212 ? -2.881 5.758 -1.874 1 92.81 212 TYR A O 1
ATOM 1665 N N . LEU A 1 213 ? -1.795 6.832 -3.475 1 89.88 213 LEU A N 1
ATOM 1666 C CA . LEU A 1 213 ? -0.53 6.148 -3.23 1 89.88 213 LEU A CA 1
ATOM 1667 C C . LEU A 1 213 ? 0.006 6.477 -1.841 1 89.88 213 LEU A C 1
ATOM 1669 O O . LEU A 1 213 ? 0.553 5.605 -1.16 1 89.88 213 LEU A O 1
ATOM 1673 N N . ASN A 1 214 ? -0.16 7.699 -1.409 1 91.5 214 ASN A N 1
ATOM 1674 C CA . ASN A 1 214 ? 0.308 8.055 -0.075 1 91.5 214 ASN A CA 1
ATOM 1675 C C . ASN A 1 214 ? -0.525 7.379 1.012 1 91.5 214 ASN A C 1
ATOM 1677 O O . ASN A 1 214 ? -0.006 7.043 2.078 1 91.5 214 ASN A O 1
ATOM 1681 N N . SER A 1 215 ? -1.807 7.23 0.734 1 92 215 SER A N 1
ATOM 1682 C CA . SER A 1 215 ? -2.646 6.504 1.679 1 92 215 SER A CA 1
ATOM 1683 C C . SER A 1 215 ? -2.176 5.062 1.84 1 92 215 SER A C 1
ATOM 1685 O O . SER A 1 215 ? -2.143 4.535 2.953 1 92 215 SER A O 1
ATOM 1687 N N . LEU A 1 216 ? -1.77 4.441 0.767 1 87.25 216 LEU A N 1
ATOM 1688 C CA . LEU A 1 216 ? -1.226 3.088 0.837 1 87.25 216 LEU A CA 1
ATOM 1689 C C . LEU A 1 216 ? 0.094 3.072 1.602 1 87.25 216 LEU A C 1
ATOM 1691 O O . LEU A 1 216 ? 0.328 2.186 2.426 1 87.25 216 LEU A O 1
ATOM 1695 N N . ALA A 1 217 ? 0.91 4.051 1.335 1 86.19 217 ALA A N 1
ATOM 1696 C CA . ALA A 1 217 ? 2.213 4.129 1.989 1 86.19 217 ALA A CA 1
ATOM 1697 C C . ALA A 1 217 ? 2.061 4.328 3.494 1 86.19 217 ALA A C 1
ATOM 1699 O O . ALA A 1 217 ? 2.914 3.898 4.273 1 86.19 217 ALA A O 1
ATOM 1700 N N . THR A 1 218 ? 0.965 4.977 3.863 1 88.81 218 THR A N 1
ATOM 1701 C CA . THR A 1 218 ? 0.701 5.27 5.27 1 88.81 218 THR A CA 1
ATOM 1702 C C . THR A 1 218 ? 0.577 3.977 6.074 1 88.81 218 THR A C 1
ATOM 1704 O O . THR A 1 218 ? 0.92 3.943 7.258 1 88.81 218 THR A O 1
ATOM 1707 N N . ILE A 1 219 ? 0.222 2.871 5.449 1 85.56 219 ILE A N 1
ATOM 1708 C CA . ILE A 1 219 ? 0.051 1.589 6.125 1 85.56 219 ILE A CA 1
ATOM 1709 C C . ILE A 1 219 ? 1.377 1.149 6.742 1 85.56 219 ILE A C 1
ATOM 1711 O O . ILE A 1 219 ? 1.451 0.886 7.945 1 85.56 219 ILE A O 1
ATOM 1715 N N . THR A 1 220 ? 2.449 1.221 5.949 1 80.69 220 THR A N 1
ATOM 1716 C CA . THR A 1 220 ? 3.75 0.766 6.426 1 80.69 220 THR A CA 1
ATOM 1717 C C . THR A 1 220 ? 4.457 1.871 7.207 1 80.69 220 THR A C 1
ATOM 1719 O O . THR A 1 220 ? 5.121 1.603 8.211 1 80.69 220 THR A O 1
ATOM 1722 N N . ARG A 1 221 ? 4.258 3.064 6.77 1 83.94 221 ARG A N 1
ATOM 1723 C CA . ARG A 1 221 ? 4.945 4.195 7.379 1 83.94 221 ARG A CA 1
ATOM 1724 C C . ARG A 1 221 ? 4.574 4.336 8.852 1 83.94 221 ARG A C 1
ATOM 1726 O O . ARG A 1 221 ? 5.434 4.609 9.688 1 83.94 221 ARG A O 1
ATOM 1733 N N . PHE A 1 222 ? 3.322 4.094 9.125 1 88.12 222 PHE A N 1
ATOM 1734 C CA . PHE A 1 222 ? 2.846 4.281 10.492 1 88.12 222 PHE A CA 1
ATOM 1735 C C . PHE A 1 222 ? 2.527 2.939 11.141 1 88.12 222 PHE A C 1
ATOM 1737 O O . PHE A 1 222 ? 1.931 2.893 12.219 1 88.12 222 PHE A O 1
ATOM 1744 N N . ASP A 1 223 ? 2.859 1.867 10.492 1 84.69 223 ASP A N 1
ATOM 1745 C CA . ASP A 1 223 ? 2.633 0.519 11.008 1 84.69 223 ASP A CA 1
ATOM 1746 C C . ASP A 1 223 ? 1.175 0.322 11.414 1 84.69 223 ASP A C 1
ATOM 1748 O O . ASP A 1 223 ? 0.887 -0.045 12.555 1 84.69 223 ASP A O 1
ATOM 1752 N N . VAL A 1 224 ? 0.3 0.563 10.5 1 88.56 224 VAL A N 1
ATOM 1753 C CA . VAL A 1 224 ? -1.13 0.482 10.781 1 88.56 224 VAL A CA 1
ATOM 1754 C C . VAL A 1 224 ? -1.657 -0.896 10.391 1 88.56 224 VAL A C 1
ATOM 1756 O O . VAL A 1 224 ? -1.427 -1.359 9.273 1 88.56 224 VAL A O 1
ATOM 1759 N N . LYS A 1 225 ? -2.326 -1.525 11.297 1 84.44 225 LYS A N 1
ATOM 1760 C CA . LYS A 1 225 ? -2.943 -2.822 11.031 1 84.44 225 LYS A CA 1
ATOM 1761 C C . LYS A 1 225 ? -4.41 -2.662 10.641 1 84.44 225 LYS A C 1
ATOM 1763 O O . LYS A 1 225 ? -4.918 -1.542 10.562 1 84.44 225 LYS A O 1
ATOM 1768 N N . THR A 1 226 ? -5.059 -3.715 10.328 1 83.38 226 THR A N 1
ATOM 1769 C CA . THR A 1 226 ? -6.465 -3.691 9.953 1 83.38 226 THR A CA 1
ATOM 1770 C C . THR A 1 226 ? -7.332 -3.219 11.117 1 83.38 226 THR A C 1
ATOM 1772 O O . THR A 1 226 ? -7.012 -3.473 12.273 1 83.38 226 THR A O 1
ATOM 1775 N N . MET A 1 227 ? -8.312 -2.502 10.844 1 90.81 227 MET A N 1
ATOM 1776 C CA . MET A 1 227 ? -9.32 -1.998 11.773 1 90.81 227 MET A CA 1
ATOM 1777 C C . MET A 1 227 ? -8.68 -1.116 12.844 1 90.81 227 MET A C 1
ATOM 1779 O O . MET A 1 227 ? -8.914 -1.315 14.031 1 90.81 227 MET A O 1
ATOM 1783 N N . PRO A 1 228 ? -7.902 -0.232 12.406 1 95.12 228 PRO A N 1
ATOM 1784 C CA . PRO A 1 228 ? -7.328 0.689 13.391 1 95.12 228 PRO A CA 1
ATOM 1785 C C . PRO A 1 228 ? -8.375 1.6 14.023 1 95.12 228 PRO A C 1
ATOM 1787 O O . PRO A 1 228 ? -9.453 1.808 13.445 1 95.12 228 PRO A O 1
ATOM 1790 N N . VAL A 1 229 ? -8.07 2.008 15.258 1 98.25 229 VAL A N 1
ATOM 1791 C CA . VAL A 1 229 ? -8.852 3.066 15.891 1 98.25 229 VAL A CA 1
ATOM 1792 C C . VAL A 1 229 ? -8.016 4.344 15.977 1 98.25 229 VAL A C 1
ATOM 1794 O O . VAL A 1 229 ? -7.035 4.398 16.719 1 98.25 229 VAL A O 1
ATOM 1797 N N . PHE A 1 230 ? -8.453 5.336 15.227 1 98.12 230 PHE A N 1
ATOM 1798 C CA . PHE A 1 230 ? -7.645 6.543 15.07 1 98.12 230 PHE A CA 1
ATOM 1799 C C . PHE A 1 230 ? -8.273 7.715 15.805 1 98.12 230 PHE A C 1
ATOM 1801 O O . PHE A 1 230 ? -9.43 8.062 15.562 1 98.12 230 PHE A O 1
ATOM 1808 N N . LEU A 1 231 ? -7.473 8.305 16.703 1 97.44 231 LEU A N 1
ATOM 1809 C CA . LEU A 1 231 ? -7.898 9.523 17.391 1 97.44 231 LEU A CA 1
ATOM 1810 C C . LEU A 1 231 ? -7.461 10.766 16.625 1 97.44 231 LEU A C 1
ATOM 1812 O O . LEU A 1 231 ? -6.266 11.008 16.453 1 97.44 231 LEU A O 1
ATOM 1816 N N . TRP A 1 232 ? -8.43 11.578 16.203 1 96.94 232 TRP A N 1
ATOM 1817 C CA . TRP A 1 232 ? -8.125 12.758 15.406 1 96.94 232 TRP A CA 1
ATOM 1818 C C . TRP A 1 232 ? -7.59 13.883 16.281 1 96.94 232 TRP A C 1
ATOM 1820 O O . TRP A 1 232 ? -8.359 14.695 16.797 1 96.94 232 TRP A O 1
ATOM 1830 N N . THR A 1 233 ? -6.234 13.898 16.359 1 95.06 233 THR A N 1
ATOM 1831 C CA . THR A 1 233 ? -5.535 15 17.016 1 95.06 233 THR A CA 1
ATOM 1832 C C . THR A 1 233 ? -4.836 15.883 15.992 1 95.06 233 THR A C 1
ATOM 1834 O O . THR A 1 233 ? -4.594 17.062 16.25 1 95.06 233 THR A O 1
ATOM 1837 N N . VAL A 1 234 ? -4.457 15.258 14.898 1 94.5 234 VAL A N 1
ATOM 1838 C CA . VAL A 1 234 ? -3.994 16.047 13.766 1 94.5 234 VAL A CA 1
ATOM 1839 C C . VAL A 1 234 ? -5.191 16.641 13.023 1 94.5 234 VAL A C 1
ATOM 1841 O O . VAL A 1 234 ? -6.219 15.977 12.867 1 94.5 234 VAL A O 1
ATOM 1844 N N . ASP A 1 235 ? -5.051 17.844 12.648 1 93.44 235 ASP A N 1
ATOM 1845 C CA . ASP A 1 235 ? -6.16 18.469 11.938 1 93.44 235 ASP A CA 1
ATOM 1846 C C . ASP A 1 235 ? -6.379 17.828 10.578 1 93.44 235 ASP A C 1
ATOM 1848 O O . ASP A 1 235 ? -5.426 17.578 9.836 1 93.44 235 ASP A O 1
ATOM 1852 N N . MET A 1 236 ? -7.641 17.609 10.188 1 95.88 236 MET A N 1
ATOM 1853 C CA . MET A 1 236 ? -7.977 17.016 8.891 1 95.88 236 MET A CA 1
ATOM 1854 C C . MET A 1 236 ? -7.586 17.953 7.75 1 95.88 236 MET A C 1
ATOM 1856 O O . MET A 1 236 ? -7.305 17.484 6.641 1 95.88 236 MET A O 1
ATOM 1860 N N . PHE A 1 237 ? -7.453 19.25 8.055 1 93.75 237 PHE A N 1
ATOM 1861 C CA . PHE A 1 237 ? -7.125 20.188 6.992 1 93.75 237 PHE A CA 1
ATOM 1862 C C . PHE A 1 237 ? -5.629 20.188 6.715 1 93.75 237 PHE A C 1
ATOM 1864 O O . PHE A 1 237 ? -5.184 20.688 5.68 1 93.75 237 PHE A O 1
ATOM 1871 N N . ARG A 1 238 ? -4.832 19.719 7.629 1 92 238 ARG A N 1
ATOM 1872 C CA . ARG A 1 238 ? -3.379 19.719 7.484 1 92 238 ARG A CA 1
ATOM 1873 C C . ARG A 1 238 ? -2.904 18.547 6.652 1 92 238 ARG A C 1
ATOM 1875 O O . ARG A 1 238 ? -2.814 17.422 7.152 1 92 238 ARG A O 1
ATOM 1882 N N . CYS A 1 239 ? -2.41 18.859 5.445 1 93.62 239 CYS A N 1
ATOM 1883 C CA . CYS A 1 239 ? -1.869 17.875 4.531 1 93.62 239 CYS A CA 1
ATOM 1884 C C . CYS A 1 239 ? -2.852 16.719 4.328 1 93.62 239 CYS A C 1
ATOM 1886 O O . CYS A 1 239 ? -2.469 15.555 4.395 1 93.62 239 CYS A O 1
ATOM 1888 N N . ASN A 1 240 ? -4.129 17.047 4.441 1 64.62 240 ASN A N 1
ATOM 1889 C CA . ASN A 1 240 ? -5.305 16.188 4.523 1 64.62 240 ASN A CA 1
ATOM 1890 C C . ASN A 1 240 ? -4.922 14.734 4.789 1 64.62 240 ASN A C 1
ATOM 1892 O O . ASN A 1 240 ? -4.168 14.133 4.016 1 64.62 240 ASN A O 1
ATOM 1896 N N . GLY A 1 241 ? -5.539 14.93 6.188 1 77.88 241 GLY A N 1
ATOM 1897 C CA . GLY A 1 241 ? -4.988 14.539 7.473 1 77.88 241 GLY A CA 1
ATOM 1898 C C . GLY A 1 241 ? -4.188 13.25 7.41 1 77.88 241 GLY A C 1
ATOM 1899 O O . GLY A 1 241 ? -3.574 12.844 8.398 1 77.88 241 GLY A O 1
ATOM 1900 N N . TRP A 1 242 ? -2.662 13.695 7.324 1 94.56 242 TRP A N 1
ATOM 1901 C CA . TRP A 1 242 ? -1.531 12.828 7.008 1 94.56 242 TRP A CA 1
ATOM 1902 C C . TRP A 1 242 ? -1.999 11.562 6.309 1 94.56 242 TRP A C 1
ATOM 1904 O O . TRP A 1 242 ? -1.4 10.492 6.477 1 94.56 242 TRP A O 1
ATOM 1914 N N . CYS A 1 243 ? -3.215 11.719 5.457 1 95.12 243 CYS A N 1
ATOM 1915 C CA . CYS A 1 243 ? -3.811 10.711 4.586 1 95.12 243 CYS A CA 1
ATOM 1916 C C . CYS A 1 243 ? -4.539 9.648 5.402 1 95.12 243 CYS A C 1
ATOM 1918 O O . CYS A 1 243 ? -5.004 8.648 4.852 1 95.12 243 CYS A O 1
ATOM 1920 N N . PHE A 1 244 ? -4.691 9.93 6.715 1 97.31 244 PHE A N 1
ATOM 1921 C CA . PHE A 1 244 ? -5.453 8.992 7.531 1 97.31 244 PHE A CA 1
ATOM 1922 C C . PHE A 1 244 ? -6.934 9.047 7.184 1 97.31 244 PHE A C 1
ATOM 1924 O O . PHE A 1 244 ? -7.672 8.086 7.414 1 97.31 244 PHE A O 1
ATOM 1931 N N . ILE A 1 245 ? -7.328 10.133 6.602 1 98.19 245 ILE A N 1
ATOM 1932 C CA . ILE A 1 245 ? -8.719 10.258 6.176 1 98.19 245 ILE A CA 1
ATOM 1933 C C . ILE A 1 245 ? -9.062 9.125 5.211 1 98.19 245 ILE A C 1
ATOM 1935 O O . ILE A 1 245 ? -10.078 8.438 5.383 1 98.19 245 ILE A O 1
ATOM 1939 N N . TRP A 1 246 ? -8.258 8.891 4.324 1 96.88 246 TRP A N 1
ATOM 1940 C CA . TRP A 1 246 ? -8.523 7.922 3.268 1 96.88 246 TRP A CA 1
ATOM 1941 C C . TRP A 1 246 ? -8.062 6.527 3.674 1 96.88 246 TRP A C 1
ATOM 1943 O O . TRP A 1 246 ? -8.648 5.523 3.268 1 96.88 246 TRP A O 1
ATOM 1953 N N . LEU A 1 247 ? -7.062 6.465 4.531 1 94.5 247 LEU A N 1
ATOM 1954 C CA . LEU A 1 247 ? -6.562 5.184 5.02 1 94.5 247 LEU A CA 1
ATOM 1955 C C . LEU A 1 247 ? -7.633 4.457 5.832 1 94.5 247 LEU A C 1
ATOM 1957 O O . LEU A 1 247 ? -7.738 3.232 5.77 1 94.5 247 LEU A O 1
ATOM 1961 N N . MET A 1 248 ? -8.406 5.129 6.594 1 96.56 248 MET A N 1
ATOM 1962 C CA . MET A 1 248 ? -9.32 4.539 7.57 1 96.56 248 MET A CA 1
ATOM 1963 C C . MET A 1 248 ? -10.375 3.684 6.879 1 96.56 248 MET A C 1
ATOM 1965 O O . MET A 1 248 ? -10.594 2.531 7.262 1 96.56 248 MET A O 1
ATOM 1969 N N . PRO A 1 249 ? -11.008 4.188 5.852 1 95 249 PRO A N 1
ATOM 1970 C CA . PRO A 1 249 ? -11.938 3.285 5.176 1 95 249 PRO A CA 1
ATOM 1971 C C . PRO A 1 249 ? -11.234 2.131 4.465 1 95 249 PRO A C 1
ATOM 1973 O O . PRO A 1 249 ? -11.789 1.035 4.359 1 95 249 PRO A O 1
ATOM 1976 N N . LEU A 1 250 ? -10.055 2.41 4.008 1 90.56 250 LEU A N 1
ATOM 1977 C CA . LEU A 1 250 ? -9.305 1.357 3.334 1 90.56 250 LEU A CA 1
ATOM 1978 C C . LEU A 1 250 ? -9.125 0.149 4.246 1 90.56 250 LEU A C 1
ATOM 1980 O O . LEU A 1 250 ? -9.219 -0.995 3.795 1 90.56 250 LEU A O 1
ATOM 1984 N N . LEU A 1 251 ? -8.945 0.419 5.527 1 89.25 251 LEU A N 1
ATOM 1985 C CA . LEU A 1 251 ? -8.625 -0.648 6.469 1 89.25 251 LEU A CA 1
ATOM 1986 C C . LEU A 1 251 ? -9.82 -0.96 7.363 1 89.25 251 LEU A C 1
ATOM 1988 O O . LEU A 1 251 ? -9.719 -1.794 8.266 1 89.25 251 LEU A O 1
ATOM 1992 N N . GLY A 1 252 ? -10.914 -0.224 7.168 1 90.88 252 GLY A N 1
ATOM 1993 C CA . GLY A 1 252 ? -12.109 -0.467 7.961 1 90.88 252 GLY A CA 1
ATOM 1994 C C . GLY A 1 252 ? -12 0.041 9.383 1 90.88 252 GLY A C 1
ATOM 1995 O O . GLY A 1 252 ? -12.578 -0.54 10.305 1 90.88 252 GLY A O 1
ATOM 1996 N N . GLY A 1 253 ? -11.234 1.016 9.586 1 95.06 253 GLY A N 1
ATOM 1997 C CA . GLY A 1 253 ? -10.969 1.517 10.93 1 95.06 253 GLY A CA 1
ATOM 1998 C C . GLY A 1 253 ? -12.078 2.393 11.469 1 95.06 253 GLY A C 1
ATOM 1999 O O . GLY A 1 253 ? -13.117 2.551 10.828 1 95.06 253 GLY A O 1
ATOM 2000 N N . THR A 1 254 ? -11.852 2.859 12.695 1 98.25 254 THR A N 1
ATOM 2001 C CA . THR A 1 254 ? -12.781 3.754 13.375 1 98.25 254 THR A CA 1
ATOM 2002 C C . THR A 1 254 ? -12.141 5.117 13.617 1 98.25 254 THR A C 1
ATOM 2004 O O . THR A 1 254 ? -11.031 5.203 14.133 1 98.25 254 THR A O 1
ATOM 2007 N N . ASN A 1 255 ? -12.898 6.148 13.219 1 98.25 255 ASN A N 1
ATOM 2008 C CA . ASN A 1 255 ? -12.469 7.523 13.438 1 98.25 255 ASN A CA 1
ATOM 2009 C C . ASN A 1 255 ? -13.047 8.086 14.734 1 98.25 255 ASN A C 1
ATOM 2011 O O . ASN A 1 255 ? -14.266 8.227 14.859 1 98.25 255 ASN A O 1
ATOM 2015 N N . ILE A 1 256 ? -12.188 8.367 15.664 1 97.38 256 ILE A N 1
ATOM 2016 C CA . ILE A 1 256 ? -12.617 9.086 16.859 1 97.38 256 ILE A CA 1
ATOM 2017 C C . ILE A 1 256 ? -12.438 10.586 16.656 1 97.38 256 ILE A C 1
ATOM 2019 O O . ILE A 1 256 ? -11.336 11.117 16.828 1 97.38 256 ILE A O 1
ATOM 2023 N N . CYS A 1 257 ? -13.516 11.281 16.375 1 96.19 257 CYS A N 1
ATOM 2024 C CA . CYS A 1 257 ? -13.477 12.719 16.109 1 96.19 257 CYS A CA 1
ATOM 2025 C C . CYS A 1 257 ? -13.617 13.508 17.406 1 96.19 257 CYS A C 1
ATOM 2027 O O . CYS A 1 257 ? -14.438 13.172 18.25 1 96.19 257 CYS A O 1
ATOM 2029 N N . VAL A 1 258 ? -12.758 14.484 17.547 1 91.56 258 VAL A N 1
ATOM 2030 C CA . VAL A 1 258 ? -12.812 15.359 18.703 1 91.56 258 VAL A CA 1
ATOM 2031 C C . VAL A 1 258 ? -12.617 16.812 18.266 1 91.56 258 VAL A C 1
ATOM 2033 O O . VAL A 1 258 ? -11.781 17.109 17.422 1 91.56 258 VAL A O 1
ATOM 2036 N N . ARG A 1 259 ? -13.539 17.719 18.594 1 83.12 259 ARG A N 1
ATOM 2037 C CA . ARG A 1 259 ? -13.453 19.141 18.25 1 83.12 259 ARG A CA 1
ATOM 2038 C C . ARG A 1 259 ? -12.211 19.766 18.875 1 83.12 259 ARG A C 1
ATOM 2040 O O . ARG A 1 259 ? -11.461 20.469 18.188 1 83.12 259 ARG A O 1
ATOM 2047 N N . ASP A 1 260 ? -12.375 19.812 20.391 1 67.25 260 ASP A N 1
ATOM 2048 C CA . ASP A 1 260 ? -11.57 20.688 21.234 1 67.25 260 ASP A CA 1
ATOM 2049 C C . ASP A 1 260 ? -10.109 20.25 21.25 1 67.25 260 ASP A C 1
ATOM 2051 O O . ASP A 1 260 ? -9.781 19.141 20.828 1 67.25 260 ASP A O 1
ATOM 2055 N N . ASN A 1 261 ? -9.312 21.359 21.75 1 61.72 261 ASN A N 1
ATOM 2056 C CA . ASN A 1 261 ? -7.906 21.234 22.109 1 61.72 261 ASN A CA 1
ATOM 2057 C C . ASN A 1 261 ? -7.66 20.016 23 1 61.72 261 ASN A C 1
ATOM 2059 O O . ASN A 1 261 ? -8.391 19.781 23.969 1 61.72 261 ASN A O 1
ATOM 2063 N N . PHE A 1 262 ? -7.125 19 22.406 1 71.62 262 PHE A N 1
ATOM 2064 C CA . PHE A 1 262 ? -6.824 17.734 23.062 1 71.62 262 PHE A CA 1
ATOM 2065 C C . PHE A 1 262 ? -6.164 17.969 24.406 1 71.62 262 PHE A C 1
ATOM 2067 O O . PHE A 1 262 ? -5.285 18.812 24.547 1 71.62 262 PHE A O 1
ATOM 2074 N N . SER A 1 263 ? -6.926 17.578 25.438 1 82.75 263 SER A N 1
ATOM 2075 C CA . SER A 1 263 ? -6.324 17.422 26.766 1 82.75 263 SER A CA 1
ATOM 2076 C C . SER A 1 263 ? -5.801 16 26.969 1 82.75 263 SER A C 1
ATOM 2078 O O . SER A 1 263 ? -6.102 15.102 26.188 1 82.75 263 SER A O 1
ATOM 2080 N N . ALA A 1 264 ? -4.965 15.938 27.828 1 89.44 264 ALA A N 1
ATOM 2081 C CA . ALA A 1 264 ? -4.484 14.602 28.172 1 89.44 264 ALA A CA 1
ATOM 2082 C C . ALA A 1 264 ? -5.645 13.68 28.531 1 89.44 264 ALA A C 1
ATOM 2084 O O . ALA A 1 264 ? -5.645 12.5 28.172 1 89.44 264 ALA A O 1
ATOM 2085 N N . LYS A 1 265 ? -6.582 14.242 29.203 1 88.62 265 LYS A N 1
ATOM 2086 C CA . LYS A 1 265 ? -7.75 13.461 29.609 1 88.62 265 LYS A CA 1
ATOM 2087 C C . LYS A 1 265 ? -8.492 12.914 28.391 1 88.62 265 LYS A C 1
ATOM 2089 O O . LYS A 1 265 ? -8.922 11.758 28.391 1 88.62 265 LYS A O 1
ATOM 2094 N N . ASN A 1 266 ? -8.672 13.742 27.422 1 88.5 266 ASN A N 1
ATOM 2095 C CA . ASN A 1 266 ? -9.359 13.312 26.203 1 88.5 266 ASN A CA 1
ATOM 2096 C C . ASN A 1 266 ? -8.625 12.156 25.531 1 88.5 266 ASN A C 1
ATOM 2098 O O . ASN A 1 266 ? -9.25 11.219 25.031 1 88.5 266 ASN A O 1
ATOM 2102 N N . ILE A 1 267 ? -7.379 12.25 25.531 1 92.75 267 ILE A N 1
ATOM 2103 C CA . ILE A 1 267 ? -6.555 11.25 24.875 1 92.75 267 ILE A CA 1
ATOM 2104 C C . ILE A 1 267 ? -6.641 9.922 25.625 1 92.75 267 ILE A C 1
ATOM 2106 O O . ILE A 1 267 ? -6.938 8.883 25.047 1 92.75 267 ILE A O 1
ATOM 2110 N N . PHE A 1 268 ? -6.469 9.977 26.938 1 93.62 268 PHE A N 1
ATOM 2111 C CA . PHE A 1 268 ? -6.465 8.758 27.75 1 93.62 268 PHE A CA 1
ATOM 2112 C C . PHE A 1 268 ? -7.859 8.141 27.797 1 93.62 268 PHE A C 1
ATOM 2114 O O . PHE A 1 268 ? -8.008 6.918 27.812 1 93.62 268 PHE A O 1
ATOM 2121 N N . ASP A 1 269 ? -8.852 8.977 27.828 1 91.88 269 ASP A N 1
ATOM 2122 C CA . ASP A 1 269 ? -10.219 8.461 27.781 1 91.88 269 ASP A CA 1
ATOM 2123 C C . ASP A 1 269 ? -10.484 7.73 26.469 1 91.88 269 ASP A C 1
ATOM 2125 O O . ASP A 1 269 ? -11.094 6.66 26.469 1 91.88 269 ASP A O 1
ATOM 2129 N N . ALA A 1 270 ? -10.062 8.328 25.406 1 93.94 270 ALA A N 1
ATOM 2130 C CA . ALA A 1 270 ? -10.266 7.699 24.109 1 93.94 270 ALA A CA 1
ATOM 2131 C C . ALA A 1 270 ? -9.547 6.355 24.031 1 93.94 270 ALA A C 1
ATOM 2133 O O . ALA A 1 270 ? -10.062 5.398 23.453 1 93.94 270 ALA A O 1
ATOM 2134 N N . ILE A 1 271 ? -8.367 6.281 24.562 1 95.44 271 ILE A N 1
ATOM 2135 C CA . ILE A 1 271 ? -7.598 5.043 24.594 1 95.44 271 ILE A CA 1
ATOM 2136 C C . ILE A 1 271 ? -8.328 3.998 25.422 1 95.44 271 ILE A C 1
ATOM 2138 O O . ILE A 1 271 ? -8.422 2.832 25.031 1 95.44 271 ILE A O 1
ATOM 2142 N N . TYR A 1 272 ? -8.836 4.465 26.547 1 94.06 272 TYR A N 1
ATOM 2143 C CA . TYR A 1 272 ? -9.484 3.551 27.5 1 94.06 272 TYR A CA 1
ATOM 2144 C C . TYR A 1 272 ? -10.828 3.08 26.953 1 94.06 272 TYR A C 1
ATOM 2146 O O . TYR A 1 272 ? -11.109 1.879 26.922 1 94.06 272 TYR A O 1
ATOM 2154 N N . PHE A 1 273 ? -11.648 3.965 26.469 1 93.5 273 PHE A N 1
ATOM 2155 C CA . PHE A 1 273 ? -13.031 3.656 26.125 1 93.5 273 PHE A CA 1
ATOM 2156 C C . PHE A 1 273 ? -13.125 3.104 24.719 1 93.5 273 PHE A C 1
ATOM 2158 O O . PHE A 1 273 ? -13.969 2.246 24.422 1 93.5 273 PHE A O 1
ATOM 2165 N N . HIS A 1 274 ? -12.25 3.588 23.828 1 95.5 274 HIS A N 1
ATOM 2166 C CA . HIS A 1 274 ? -12.422 3.244 22.422 1 95.5 274 HIS A CA 1
ATOM 2167 C C . HIS A 1 274 ? -11.25 2.402 21.922 1 95.5 274 HIS A C 1
ATOM 2169 O O . HIS A 1 274 ? -11.219 2.02 20.75 1 95.5 274 HIS A O 1
ATOM 2175 N N . LYS A 1 275 ? -10.289 2.207 22.703 1 97 275 LYS A N 1
ATOM 2176 C CA . LYS A 1 275 ? -9.133 1.385 22.375 1 97 275 LYS A CA 1
ATOM 2177 C C . LYS A 1 275 ? -8.359 1.981 21.203 1 97 275 LYS A C 1
ATOM 2179 O O . LYS A 1 275 ? -8.023 1.274 20.25 1 97 275 LYS A O 1
ATOM 2184 N N . VAL A 1 276 ? -8.086 3.217 21.312 1 97.44 276 VAL A N 1
ATOM 2185 C CA . VAL A 1 276 ? -7.332 3.939 20.297 1 97.44 276 VAL A CA 1
ATOM 2186 C C . VAL A 1 276 ? -5.996 3.242 20.047 1 97.44 276 VAL A C 1
ATOM 2188 O O . VAL A 1 276 ? -5.32 2.826 21 1 97.44 276 VAL A O 1
ATOM 2191 N N . THR A 1 277 ? -5.707 3.148 18.75 1 97.94 277 THR A N 1
ATOM 2192 C CA . THR A 1 277 ? -4.461 2.486 18.375 1 97.94 277 THR A CA 1
ATOM 2193 C C . THR A 1 277 ? -3.447 3.496 17.844 1 97.94 277 THR A C 1
ATOM 2195 O O . THR A 1 277 ? -2.238 3.26 17.906 1 97.94 277 THR A O 1
ATOM 2198 N N . HIS A 1 278 ? -3.916 4.57 17.266 1 97.75 278 HIS A N 1
ATOM 2199 C CA . HIS A 1 278 ? -3.033 5.539 16.625 1 97.75 278 HIS A CA 1
ATOM 2200 C C . HIS A 1 278 ? -3.547 6.961 16.812 1 97.75 278 HIS A C 1
ATOM 2202 O O . HIS A 1 278 ? -4.758 7.195 16.812 1 97.75 278 HIS A O 1
ATOM 2208 N N . PHE A 1 279 ? -2.67 7.84 16.938 1 96.62 279 PHE A N 1
ATOM 2209 C CA . PHE A 1 279 ? -2.908 9.266 16.75 1 96.62 279 PHE A CA 1
ATOM 2210 C C . PHE A 1 279 ? -1.614 9.984 16.375 1 96.62 279 PHE A C 1
ATOM 2212 O O . PHE A 1 279 ? -0.528 9.406 16.484 1 96.62 279 PHE A O 1
ATOM 2219 N N . CYS A 1 280 ? -1.747 11.203 15.797 1 95.5 280 CYS A N 1
ATOM 2220 C CA . CYS A 1 280 ? -0.58 11.938 15.328 1 95.5 280 CYS A CA 1
ATOM 2221 C C . CYS A 1 280 ? -0.816 13.438 15.406 1 95.5 280 CYS A C 1
ATOM 2223 O O . CYS A 1 280 ? -1.927 13.883 15.703 1 95.5 280 CYS A O 1
ATOM 2225 N N . GLY A 1 281 ? 0.252 14.203 15.289 1 91.5 281 GLY A N 1
ATOM 2226 C CA . GLY A 1 281 ? 0.103 15.648 15.266 1 91.5 281 GLY A CA 1
ATOM 2227 C C . GLY A 1 281 ? 1.367 16.391 15.664 1 91.5 281 GLY A C 1
ATOM 2228 O O . GLY A 1 281 ? 2.475 15.961 15.336 1 91.5 281 GLY A O 1
ATOM 2229 N N . ALA A 1 282 ? 1.163 17.547 16.203 1 88.56 282 ALA A N 1
ATOM 2230 C CA . ALA A 1 282 ? 2.268 18.422 16.609 1 88.56 282 ALA A CA 1
ATOM 2231 C C . ALA A 1 282 ? 2.936 17.891 17.891 1 88.56 282 ALA A C 1
ATOM 2233 O O . ALA A 1 282 ? 2.291 17.234 18.703 1 88.56 282 ALA A O 1
ATOM 2234 N N . PRO A 1 283 ? 4.133 18.219 18.109 1 88.62 283 PRO A N 1
ATOM 2235 C CA . PRO A 1 283 ? 4.895 17.703 19.25 1 88.62 283 PRO A CA 1
ATOM 2236 C C . PRO A 1 283 ? 4.301 18.125 20.594 1 88.62 283 PRO A C 1
ATOM 2238 O O . PRO A 1 283 ? 4.527 17.469 21.609 1 88.62 283 PRO A O 1
ATOM 2241 N N . ILE A 1 284 ? 3.58 19.141 20.625 1 84.88 284 ILE A N 1
ATOM 2242 C CA . ILE A 1 284 ? 2.939 19.594 21.859 1 84.88 284 ILE A CA 1
ATOM 2243 C C . ILE A 1 284 ? 2.08 18.469 22.438 1 84.88 284 ILE A C 1
ATOM 2245 O O . ILE A 1 284 ? 1.866 18.406 23.656 1 84.88 284 ILE A O 1
ATOM 2249 N N . LEU A 1 285 ? 1.64 17.562 21.609 1 89.62 285 LEU A N 1
ATOM 2250 C CA . LEU A 1 285 ? 0.871 16.406 22.047 1 89.62 285 LEU A CA 1
ATOM 2251 C C . LEU A 1 285 ? 1.646 15.594 23.078 1 89.62 285 LEU A C 1
ATOM 2253 O O . LEU A 1 285 ? 1.068 15.102 24.047 1 89.62 285 LEU A O 1
ATOM 2257 N N . LEU A 1 286 ? 2.902 15.492 22.844 1 90.56 286 LEU A N 1
ATOM 2258 C CA . LEU A 1 286 ? 3.744 14.727 23.75 1 90.56 286 LEU A CA 1
ATOM 2259 C C . LEU A 1 286 ? 3.906 15.445 25.094 1 90.56 286 LEU A C 1
ATOM 2261 O O . LEU A 1 286 ? 3.973 14.805 26.141 1 90.56 286 LEU A O 1
ATOM 2265 N N . GLU A 1 287 ? 3.969 16.734 25.016 1 87.38 287 GLU A N 1
ATOM 2266 C CA . GLU A 1 287 ? 4.035 17.516 26.25 1 87.38 287 GLU A CA 1
ATOM 2267 C C . GLU A 1 287 ? 2.771 17.344 27.078 1 87.38 287 GLU A C 1
ATOM 2269 O O . GLU A 1 287 ? 2.844 17.188 28.297 1 87.38 287 GLU A O 1
ATOM 2274 N N . ILE A 1 288 ? 1.705 17.375 26.391 1 88.25 288 ILE A N 1
ATOM 2275 C CA . ILE A 1 288 ? 0.408 17.234 27.031 1 88.25 288 ILE A CA 1
ATOM 2276 C C . ILE A 1 288 ? 0.329 15.875 27.734 1 88.25 288 ILE A C 1
ATOM 2278 O O . ILE A 1 288 ? -0.068 15.781 28.891 1 88.25 288 ILE A O 1
ATOM 2282 N N . ILE A 1 289 ? 0.759 14.852 27.078 1 91.12 289 ILE A N 1
ATOM 2283 C CA . ILE A 1 289 ? 0.683 13.484 27.578 1 91.12 289 ILE A CA 1
ATOM 2284 C C . ILE A 1 289 ? 1.675 13.297 28.719 1 91.12 289 ILE A C 1
ATOM 2286 O O . ILE A 1 289 ? 1.339 12.703 29.75 1 91.12 289 ILE A O 1
ATOM 2290 N N . ALA A 1 290 ? 2.83 13.797 28.516 1 89.75 290 ALA A N 1
ATOM 2291 C CA . ALA A 1 290 ? 3.918 13.57 29.453 1 89.75 290 ALA A CA 1
ATOM 2292 C C . ALA A 1 290 ? 3.656 14.297 30.781 1 89.75 290 ALA A C 1
ATOM 2294 O O . ALA A 1 290 ? 4.086 13.844 31.844 1 89.75 290 ALA A O 1
ATOM 2295 N N . ASN A 1 291 ? 2.98 15.336 30.703 1 86.19 291 ASN A N 1
ATOM 2296 C CA . ASN A 1 291 ? 2.787 16.156 31.891 1 86.19 291 ASN A CA 1
ATOM 2297 C C . ASN A 1 291 ? 1.46 15.844 32.594 1 86.19 291 ASN A C 1
ATOM 2299 O O . ASN A 1 291 ? 1.096 16.5 33.562 1 86.19 291 ASN A O 1
ATOM 2303 N N . CYS A 1 292 ? 0.838 14.93 32.062 1 84.94 292 CYS A N 1
ATOM 2304 C CA . CYS A 1 292 ? -0.458 14.586 32.656 1 84.94 292 CYS A CA 1
ATOM 2305 C C . CYS A 1 292 ? -0.291 13.844 33.969 1 84.94 292 CYS A C 1
ATOM 2307 O O . CYS A 1 292 ? 0.541 12.938 34.062 1 84.94 292 CYS A O 1
ATOM 2309 N N . ASP A 1 293 ? -1.081 14.211 34.938 1 78.56 293 ASP A N 1
ATOM 2310 C CA . ASP A 1 293 ? -1.034 13.586 36.25 1 78.56 293 ASP A CA 1
ATOM 2311 C C . ASP A 1 293 ? -1.855 12.297 36.281 1 78.56 293 ASP A C 1
ATOM 2313 O O . ASP A 1 293 ? -1.637 11.43 37.125 1 78.56 293 ASP A O 1
ATOM 2317 N N . VAL A 1 294 ? -2.781 12.227 35.469 1 72.88 294 VAL A N 1
ATOM 2318 C CA . VAL A 1 294 ? -3.697 11.094 35.469 1 72.88 294 VAL A CA 1
ATOM 2319 C C . VAL A 1 294 ? -3.375 10.148 34.312 1 72.88 294 VAL A C 1
ATOM 2321 O O . VAL A 1 294 ? -3.857 10.344 33.188 1 72.88 294 VAL A O 1
ATOM 2324 N N . VAL A 1 295 ? -2.559 9.297 34.594 1 75.69 295 VAL A N 1
ATOM 2325 C CA . VAL A 1 295 ? -2.209 8.305 33.562 1 75.69 295 VAL A CA 1
ATOM 2326 C C . VAL A 1 295 ? -2.98 7.012 33.812 1 75.69 295 VAL A C 1
ATOM 2328 O O . VAL A 1 295 ? -2.916 6.449 34.906 1 75.69 295 VAL A O 1
ATOM 2331 N N . LYS A 1 296 ? -3.896 6.719 32.906 1 83.81 296 LYS A N 1
ATOM 2332 C CA . LYS A 1 296 ? -4.535 5.406 32.906 1 83.81 296 LYS A CA 1
ATOM 2333 C C . LYS A 1 296 ? -3.73 4.391 32.125 1 83.81 296 LYS A C 1
ATOM 2335 O O . LYS A 1 296 ? -3.434 4.613 30.938 1 83.81 296 LYS A O 1
ATOM 2340 N N . PRO A 1 297 ? -3.436 3.305 32.812 1 88.25 297 PRO A N 1
ATOM 2341 C CA . PRO A 1 297 ? -2.643 2.309 32.094 1 88.25 297 PRO A CA 1
ATOM 2342 C C . PRO A 1 297 ? -3.43 1.629 30.969 1 88.25 297 PRO A C 1
ATOM 2344 O O . PRO A 1 297 ? -4.656 1.506 31.062 1 88.25 297 PRO A O 1
ATOM 2347 N N . PHE A 1 298 ? -2.781 1.354 29.969 1 92.81 298 PHE A N 1
ATOM 2348 C CA . PHE A 1 298 ? -3.342 0.582 28.875 1 92.81 298 PHE A CA 1
ATOM 2349 C C . PHE A 1 298 ? -2.383 -0.522 28.438 1 92.81 298 PHE A C 1
ATOM 2351 O O . PHE A 1 298 ? -1.166 -0.383 28.578 1 92.81 298 PHE A O 1
ATOM 2358 N N . SER A 1 299 ? -2.951 -1.64 27.875 1 92.06 299 SER A N 1
ATOM 2359 C CA . SER A 1 299 ? -2.15 -2.832 27.609 1 92.06 299 SER A CA 1
ATOM 2360 C C . SER A 1 299 ? -1.88 -2.998 26.125 1 92.06 299 SER A C 1
ATOM 2362 O O . SER A 1 299 ? -0.933 -3.684 25.734 1 92.06 299 SER A O 1
ATOM 2364 N N . HIS A 1 300 ? -2.729 -2.365 25.391 1 93.81 300 HIS A N 1
ATOM 2365 C CA . HIS A 1 300 ? -2.516 -2.529 23.953 1 93.81 300 HIS A CA 1
ATOM 2366 C C . HIS A 1 300 ? -1.562 -1.469 23.406 1 93.81 300 HIS A C 1
ATOM 2368 O O . HIS A 1 300 ? -1.273 -0.482 24.094 1 93.81 300 HIS A O 1
ATOM 2374 N N . LYS A 1 301 ? -1.097 -1.737 22.25 1 93.06 301 LYS A N 1
ATOM 2375 C CA . LYS A 1 301 ? -0.151 -0.828 21.609 1 93.06 301 LYS A CA 1
ATOM 2376 C C . LYS A 1 301 ? -0.849 0.441 21.125 1 93.06 301 LYS A C 1
ATOM 2378 O O . LYS A 1 301 ? -1.874 0.373 20.438 1 93.06 301 LYS A O 1
ATOM 2383 N N . VAL A 1 302 ? -0.343 1.568 21.531 1 96.75 302 VAL A N 1
ATOM 2384 C CA . VAL A 1 302 ? -0.808 2.865 21.047 1 96.75 302 VAL A CA 1
ATOM 2385 C C . VAL A 1 302 ? 0.356 3.633 20.438 1 96.75 302 VAL A C 1
ATOM 2387 O O . VAL A 1 302 ? 1.324 3.967 21.125 1 96.75 302 VAL A O 1
ATOM 2390 N N . SER A 1 303 ? 0.224 3.902 19.141 1 96.62 303 SER A N 1
ATOM 2391 C CA . SER A 1 303 ? 1.271 4.594 18.406 1 96.62 303 SER A CA 1
ATOM 2392 C C . SER A 1 303 ? 0.972 6.086 18.281 1 96.62 303 SER A C 1
ATOM 2394 O O . SER A 1 303 ? -0.139 6.477 17.922 1 96.62 303 SER A O 1
ATOM 2396 N N . VAL A 1 304 ? 1.965 6.926 18.641 1 96.12 304 VAL A N 1
ATOM 2397 C CA . VAL A 1 304 ? 1.854 8.367 18.453 1 96.12 304 VAL A CA 1
ATOM 2398 C C . VAL A 1 304 ? 3 8.867 17.578 1 96.12 304 VAL A C 1
ATOM 2400 O O . VAL A 1 304 ? 4.168 8.586 17.844 1 96.12 304 VAL A O 1
ATOM 2403 N N . THR A 1 305 ? 2.668 9.57 16.516 1 94.56 305 THR A N 1
ATOM 2404 C CA . THR A 1 305 ? 3.662 10.164 15.625 1 94.56 305 THR A CA 1
ATOM 2405 C C . THR A 1 305 ? 3.564 11.688 15.656 1 94.56 305 THR A C 1
ATOM 2407 O O . THR A 1 305 ? 2.48 12.25 15.477 1 94.56 305 THR A O 1
ATOM 2410 N N . VAL A 1 306 ? 4.699 12.297 15.898 1 93.19 306 VAL A N 1
ATOM 2411 C CA . VAL A 1 306 ? 4.719 13.758 15.906 1 93.19 306 VAL A CA 1
ATOM 2412 C C . VAL A 1 306 ? 5.707 14.266 14.867 1 93.19 306 VAL A C 1
ATOM 2414 O O . VAL A 1 306 ? 6.664 13.57 14.516 1 93.19 306 VAL A O 1
ATOM 2417 N N . ALA A 1 307 ? 5.418 15.414 14.336 1 90.25 307 ALA A N 1
ATOM 2418 C CA . ALA A 1 307 ? 6.293 16.078 13.375 1 90.25 307 ALA A CA 1
ATOM 2419 C C . ALA A 1 307 ? 6.371 17.578 13.656 1 90.25 307 ALA A C 1
ATOM 2421 O O . ALA A 1 307 ? 5.371 18.203 14.023 1 90.25 307 ALA A O 1
ATOM 2422 N N . GLY A 1 308 ? 7.527 18.172 13.516 1 81.31 308 GLY A N 1
ATOM 2423 C CA . GLY A 1 308 ? 7.797 19.562 13.836 1 81.31 308 GLY A CA 1
ATOM 2424 C C . GLY A 1 308 ? 8.938 19.75 14.82 1 81.31 308 GLY A C 1
ATOM 2425 O O . GLY A 1 308 ? 9.875 18.938 14.852 1 81.31 308 GLY A O 1
ATOM 2426 N N . ILE A 1 309 ? 8.867 20.844 15.539 1 74.38 309 ILE A N 1
ATOM 2427 C CA . ILE A 1 309 ? 9.891 21.094 16.531 1 74.38 309 ILE A CA 1
ATOM 2428 C C . ILE A 1 309 ? 9.727 20.141 17.719 1 74.38 309 ILE A C 1
ATOM 2430 O O . ILE A 1 309 ? 8.734 20.203 18.438 1 74.38 309 ILE A O 1
ATOM 2434 N N . LEU A 1 310 ? 10.688 19.344 17.922 1 81.31 310 LEU A N 1
ATOM 2435 C CA . LEU A 1 310 ? 10.57 18.266 18.891 1 81.31 310 LEU A CA 1
ATOM 2436 C C . LEU A 1 310 ? 10.812 18.781 20.312 1 81.31 310 LEU A C 1
ATOM 2438 O O . LEU A 1 310 ? 11.656 19.656 20.531 1 81.31 310 LEU A O 1
ATOM 2442 N N . PRO A 1 311 ? 10.008 18.234 21.234 1 82.44 311 PRO A N 1
ATOM 2443 C CA . PRO A 1 311 ? 10.266 18.594 22.625 1 82.44 311 PRO A CA 1
ATOM 2444 C C . PRO A 1 311 ? 11.562 18 23.156 1 82.44 311 PRO A C 1
ATOM 2446 O O . PRO A 1 311 ? 12.352 17.438 22.391 1 82.44 311 PRO A O 1
ATOM 2449 N N . SER A 1 312 ? 11.82 18.25 24.422 1 80.5 312 SER A N 1
ATOM 2450 C CA . SER A 1 312 ? 13.039 17.766 25.047 1 80.5 312 SER A CA 1
ATOM 2451 C C . SER A 1 312 ? 13.07 16.234 25.094 1 80.5 312 SER A C 1
ATOM 2453 O O . SER A 1 312 ? 12.023 15.594 25 1 80.5 312 SER A O 1
ATOM 2455 N N . PHE A 1 313 ? 14.258 15.789 25.25 1 82.25 313 PHE A N 1
ATOM 2456 C CA . PHE A 1 313 ? 14.477 14.359 25.391 1 82.25 313 PHE A CA 1
ATOM 2457 C C . PHE A 1 313 ? 13.688 13.805 26.562 1 82.25 313 PHE A C 1
ATOM 2459 O O . PHE A 1 313 ? 13.18 12.68 26.516 1 82.25 313 PHE A O 1
ATOM 2466 N N . GLU A 1 314 ? 13.57 14.562 27.562 1 84.12 314 GLU A N 1
ATOM 2467 C CA . GLU A 1 314 ? 12.836 14.156 28.766 1 84.12 314 GLU A CA 1
ATOM 2468 C C . GLU A 1 314 ? 11.367 13.898 28.438 1 84.12 314 GLU A C 1
ATOM 2470 O O . GLU A 1 314 ? 10.797 12.906 28.891 1 84.12 314 GLU A O 1
ATOM 2475 N N . ILE A 1 315 ? 10.805 14.758 27.672 1 87.62 315 ILE A N 1
ATOM 2476 C CA . ILE A 1 315 ? 9.391 14.656 27.312 1 87.62 315 ILE A CA 1
ATOM 2477 C C . ILE A 1 315 ? 9.172 13.43 26.438 1 87.62 315 ILE A C 1
ATOM 2479 O O . ILE A 1 315 ? 8.211 12.68 26.625 1 87.62 315 ILE A O 1
ATOM 2483 N N . LEU A 1 316 ? 10.016 13.195 25.5 1 90.38 316 LEU A N 1
ATOM 2484 C CA . LEU A 1 316 ? 9.93 12.047 24.609 1 90.38 316 LEU A CA 1
ATOM 2485 C C . LEU A 1 316 ? 10.047 10.734 25.375 1 90.38 316 LEU A C 1
ATOM 2487 O O . LEU A 1 316 ? 9.266 9.812 25.156 1 90.38 316 LEU A O 1
ATOM 2491 N N . ASN A 1 317 ? 10.961 10.703 26.281 1 90.56 317 ASN A N 1
ATOM 2492 C CA . ASN A 1 317 ? 11.164 9.5 27.078 1 90.56 317 ASN A CA 1
ATOM 2493 C C . ASN A 1 317 ? 9.992 9.242 28.016 1 90.56 317 ASN A C 1
ATOM 2495 O O . ASN A 1 317 ? 9.594 8.094 28.219 1 90.56 317 ASN A O 1
ATOM 2499 N N . ARG A 1 318 ? 9.516 10.305 28.594 1 91.06 318 ARG A N 1
ATOM 2500 C CA . ARG A 1 318 ? 8.383 10.141 29.484 1 91.06 318 ARG A CA 1
ATOM 2501 C C . ARG A 1 318 ? 7.176 9.57 28.75 1 91.06 318 ARG A C 1
ATOM 2503 O O . ARG A 1 318 ? 6.473 8.703 29.281 1 91.06 318 ARG A O 1
ATOM 2510 N N . ALA A 1 319 ? 6.871 10.047 27.609 1 93.06 319 ALA A N 1
ATOM 2511 C CA . ALA A 1 319 ? 5.777 9.516 26.812 1 93.06 319 ALA A CA 1
ATOM 2512 C C . ALA A 1 319 ? 5.984 8.031 26.516 1 93.06 319 ALA A C 1
ATOM 2514 O O . ALA A 1 319 ? 5.043 7.238 26.594 1 93.06 319 ALA A O 1
ATOM 2515 N N . ALA A 1 320 ? 7.203 7.672 26.156 1 92.31 320 ALA A N 1
ATOM 2516 C CA . ALA A 1 320 ? 7.535 6.277 25.891 1 92.31 320 ALA A CA 1
ATOM 2517 C C . ALA A 1 320 ? 7.379 5.422 27.141 1 92.31 320 ALA A C 1
ATOM 2519 O O . ALA A 1 320 ? 6.934 4.273 27.078 1 92.31 320 ALA A O 1
ATOM 2520 N N . GLU A 1 321 ? 7.715 5.961 28.281 1 91.38 321 GLU A N 1
ATOM 2521 C CA . GLU A 1 321 ? 7.629 5.25 29.562 1 91.38 321 GLU A CA 1
ATOM 2522 C C . GLU A 1 321 ? 6.18 4.98 29.953 1 91.38 321 GLU A C 1
ATOM 2524 O O . GLU A 1 321 ? 5.879 3.959 30.562 1 91.38 321 GLU A O 1
ATOM 2529 N N . ILE A 1 322 ? 5.387 5.965 29.641 1 93 322 ILE A N 1
ATOM 2530 C CA . ILE A 1 322 ? 3.963 5.797 29.922 1 93 322 ILE A CA 1
ATOM 2531 C C . ILE A 1 322 ? 3.42 4.605 29.141 1 93 322 ILE A C 1
ATOM 2533 O O . ILE A 1 322 ? 2.475 3.945 29.578 1 93 322 ILE A O 1
ATOM 2537 N N . GLY A 1 323 ? 3.998 4.383 27.969 1 92.62 323 GLY A N 1
ATOM 2538 C CA . GLY A 1 323 ? 3.609 3.197 27.219 1 92.62 323 GLY A CA 1
ATOM 2539 C C . GLY A 1 323 ? 3.377 3.471 25.75 1 92.62 323 GLY A C 1
ATOM 2540 O O . GLY A 1 323 ? 3.096 2.551 24.984 1 92.62 323 GLY A O 1
ATOM 2541 N N . PHE A 1 324 ? 3.551 4.652 25.328 1 95.12 324 PHE A N 1
ATOM 2542 C CA . PHE A 1 324 ? 3.287 5 23.938 1 95.12 324 PHE A CA 1
ATOM 2543 C C . PHE A 1 324 ? 4.438 4.555 23.047 1 95.12 324 PHE A C 1
ATOM 2545 O O . PHE A 1 324 ? 5.602 4.637 23.438 1 95.12 324 PHE A O 1
ATOM 2552 N N . ASP A 1 325 ? 4.078 4.043 21.859 1 94.69 325 ASP A N 1
ATOM 2553 C CA . ASP A 1 325 ? 5.035 3.912 20.766 1 94.69 325 ASP A CA 1
ATOM 2554 C C . ASP A 1 325 ? 5.258 5.25 20.062 1 94.69 325 ASP A C 1
ATOM 2556 O O . ASP A 1 325 ? 4.5 5.621 19.156 1 94.69 325 ASP A O 1
ATOM 2560 N N . VAL A 1 326 ? 6.367 5.922 20.406 1 93.5 326 VAL A N 1
ATOM 2561 C CA . VAL A 1 326 ? 6.598 7.289 19.953 1 93.5 326 VAL A CA 1
ATOM 2562 C C . VAL A 1 326 ? 7.379 7.273 18.641 1 93.5 326 VAL A C 1
ATOM 2564 O O . VAL A 1 326 ? 8.422 6.621 18.547 1 93.5 326 VAL A O 1
ATOM 2567 N N . ASN A 1 327 ? 6.84 8.016 17.672 1 91.5 327 ASN A N 1
ATOM 2568 C CA . ASN A 1 327 ? 7.477 8.141 16.375 1 91.5 327 ASN A CA 1
ATOM 2569 C C . ASN A 1 327 ? 7.684 9.602 15.977 1 91.5 327 ASN A C 1
ATOM 2571 O O . ASN A 1 327 ? 6.871 10.461 16.328 1 91.5 327 ASN A O 1
ATOM 2575 N N . ILE A 1 328 ? 8.781 9.82 15.273 1 89.81 328 ILE A N 1
ATOM 2576 C CA . ILE A 1 328 ? 9.125 11.156 14.805 1 89.81 328 ILE A CA 1
ATOM 2577 C C . ILE A 1 328 ? 9.031 11.211 13.281 1 89.81 328 ILE A C 1
ATOM 2579 O O . ILE A 1 328 ? 9.68 10.422 12.586 1 89.81 328 ILE A O 1
ATOM 2583 N N . GLY A 1 329 ? 8.188 12.172 12.836 1 88.75 329 GLY A N 1
ATOM 2584 C CA . GLY A 1 329 ? 7.98 12.32 11.406 1 88.75 329 GLY A CA 1
ATOM 2585 C C . GLY A 1 329 ? 8.672 13.539 10.82 1 88.75 329 GLY A C 1
ATOM 2586 O O . GLY A 1 329 ? 8.797 14.562 11.492 1 88.75 329 GLY A O 1
ATOM 2587 N N . TYR A 1 330 ? 9.156 13.422 9.594 1 88.94 330 TYR A N 1
ATOM 2588 C CA . TYR A 1 330 ? 9.68 14.523 8.789 1 88.94 330 TYR A CA 1
ATOM 2589 C C . TYR A 1 330 ? 8.945 14.617 7.457 1 88.94 330 TYR A C 1
ATOM 2591 O O . TYR A 1 330 ? 8.758 13.609 6.773 1 88.94 330 TYR A O 1
ATOM 2599 N N . GLY A 1 331 ? 8.516 15.781 7.219 1 89.19 331 GLY A N 1
ATOM 2600 C CA . GLY A 1 331 ? 7.809 16.078 5.984 1 89.19 331 GLY A CA 1
ATOM 2601 C C . GLY A 1 331 ? 7.25 17.484 5.934 1 89.19 331 GLY A C 1
ATOM 2602 O O . GLY A 1 331 ? 7.613 18.328 6.754 1 89.19 331 GLY A O 1
ATOM 2603 N N . MET A 1 332 ? 6.48 17.734 4.969 1 91.31 332 MET A N 1
ATOM 2604 C CA . MET A 1 332 ? 5.883 19.047 4.754 1 91.31 332 MET A CA 1
ATOM 2605 C C . MET A 1 332 ? 4.609 18.938 3.922 1 91.31 332 MET A C 1
ATOM 2607 O O . MET A 1 332 ? 4.246 17.844 3.479 1 91.31 332 MET A O 1
ATOM 2611 N N . THR A 1 333 ? 3.912 19.969 3.771 1 93.19 333 THR A N 1
ATOM 2612 C CA . THR A 1 333 ? 2.627 20.016 3.084 1 93.19 333 THR A CA 1
ATOM 2613 C C . THR A 1 333 ? 2.777 19.578 1.631 1 93.19 333 THR A C 1
ATOM 2615 O O . THR A 1 333 ? 1.916 18.875 1.095 1 93.19 333 THR A O 1
ATOM 2618 N N . GLU A 1 334 ? 3.879 19.922 1.003 1 92 334 GLU A N 1
ATOM 2619 C CA . GLU A 1 334 ? 4.117 19.703 -0.422 1 92 334 GLU A CA 1
ATOM 2620 C C . GLU A 1 334 ? 4.238 18.219 -0.748 1 92 334 GLU A C 1
ATOM 2622 O O . GLU A 1 334 ? 4.184 17.828 -1.915 1 92 334 GLU A O 1
ATOM 2627 N N . VAL A 1 335 ? 4.398 17.391 0.315 1 90.56 335 VAL A N 1
ATOM 2628 C CA . VAL A 1 335 ? 4.523 15.953 0.1 1 90.56 335 VAL A CA 1
ATOM 2629 C C . VAL A 1 335 ? 3.498 15.203 0.952 1 90.56 335 VAL A C 1
ATOM 2631 O O . VAL A 1 335 ? 3.723 14.062 1.348 1 90.56 335 VAL A O 1
ATOM 2634 N N . LEU A 1 336 ? 2.432 15.883 1.339 1 92.06 336 LEU A N 1
ATOM 2635 C CA . LEU A 1 336 ? 1.265 15.312 1.997 1 92.06 336 LEU A CA 1
ATOM 2636 C C . LEU A 1 336 ? 1.595 14.898 3.43 1 92.06 336 LEU A C 1
ATOM 2638 O O . LEU A 1 336 ? 1.027 13.938 3.951 1 92.06 336 LEU A O 1
ATOM 2642 N N . GLY A 1 337 ? 2.504 15.586 4.086 1 90.88 337 GLY A N 1
ATOM 2643 C CA . GLY A 1 337 ? 2.84 15.32 5.477 1 90.88 337 GLY A CA 1
ATOM 2644 C C . GLY A 1 337 ? 4.145 14.562 5.637 1 90.88 337 GLY A C 1
ATOM 2645 O O . GLY A 1 337 ? 5.078 14.75 4.859 1 90.88 337 GLY A O 1
ATOM 2646 N N . PRO A 1 338 ? 4.27 13.789 6.73 1 89.56 338 PRO A N 1
ATOM 2647 C CA . PRO A 1 338 ? 5.52 13.055 6.953 1 89.56 338 PRO A CA 1
ATOM 2648 C C . PRO A 1 338 ? 5.773 11.992 5.891 1 89.56 338 PRO A C 1
ATOM 2650 O O . PRO A 1 338 ? 4.91 11.148 5.633 1 89.56 338 PRO A O 1
ATOM 2653 N N . VAL A 1 339 ? 6.902 12.07 5.336 1 84.81 339 VAL A N 1
ATOM 2654 C CA . VAL A 1 339 ? 7.301 11.062 4.359 1 84.81 339 VAL A CA 1
ATOM 2655 C C . VAL A 1 339 ? 8.32 10.117 4.98 1 84.81 339 VAL A C 1
ATOM 2657 O O . VAL A 1 339 ? 8.508 8.992 4.508 1 84.81 339 VAL A O 1
ATOM 2660 N N . ILE A 1 340 ? 8.992 10.594 5.992 1 83.69 340 ILE A N 1
ATOM 2661 C CA . ILE A 1 340 ? 9.922 9.789 6.77 1 83.69 340 ILE A CA 1
ATOM 2662 C C . ILE A 1 340 ? 9.445 9.711 8.219 1 83.69 340 ILE A C 1
ATOM 2664 O O . ILE A 1 340 ? 9.047 10.719 8.805 1 83.69 340 ILE A O 1
ATOM 2668 N N . VAL A 1 341 ? 9.367 8.523 8.766 1 85.81 341 VAL A N 1
ATOM 2669 C CA . VAL A 1 341 ? 9 8.32 10.156 1 85.81 341 VAL A CA 1
ATOM 2670 C C . VAL A 1 341 ? 10.031 7.422 10.844 1 85.81 341 VAL A C 1
ATOM 2672 O O . VAL A 1 341 ? 10.422 6.387 10.297 1 85.81 341 VAL A O 1
ATOM 2675 N N . ARG A 1 342 ? 10.5 7.816 11.969 1 83.06 342 ARG A N 1
ATOM 2676 C CA . ARG A 1 342 ? 11.445 7.039 12.766 1 83.06 342 ARG A CA 1
ATOM 2677 C C . ARG A 1 342 ? 10.898 6.773 14.164 1 83.06 342 ARG A C 1
ATOM 2679 O O . ARG A 1 342 ? 10.312 7.664 14.789 1 83.06 342 ARG A O 1
ATOM 2686 N N . LYS A 1 343 ? 11.141 5.625 14.633 1 85.44 343 LYS A N 1
ATOM 2687 C CA . LYS A 1 343 ? 10.742 5.285 15.992 1 85.44 343 LYS A CA 1
ATOM 2688 C C . LYS A 1 343 ? 11.688 5.906 17.016 1 85.44 343 LYS A C 1
ATOM 2690 O O . LYS A 1 343 ? 12.906 5.914 16.828 1 85.44 343 LYS A O 1
ATOM 2695 N N . TRP A 1 344 ? 11.086 6.414 17.969 1 87.44 344 TRP A N 1
ATOM 2696 C CA . TRP A 1 344 ? 11.867 6.859 19.125 1 87.44 344 TRP A CA 1
ATOM 2697 C C . TRP A 1 344 ? 12.234 5.684 20.016 1 87.44 344 TRP A C 1
ATOM 2699 O O . TRP A 1 344 ? 11.375 4.887 20.391 1 87.44 344 TRP A O 1
ATOM 2709 N N . ARG A 1 345 ? 13.539 5.523 20.281 1 84.19 345 ARG A N 1
ATOM 2710 C CA . ARG A 1 345 ? 14.023 4.449 21.156 1 84.19 345 ARG A CA 1
ATOM 2711 C C . ARG A 1 345 ? 14.43 4.988 22.516 1 84.19 345 ARG A C 1
ATOM 2713 O O . ARG A 1 345 ? 15.484 5.613 22.656 1 84.19 345 ARG A O 1
ATOM 2720 N N . LYS A 1 346 ? 13.695 4.559 23.344 1 79.62 346 LYS A N 1
ATOM 2721 C CA . LYS A 1 346 ? 13.969 5.012 24.719 1 79.62 346 LYS A CA 1
ATOM 2722 C C . LYS A 1 346 ? 15.383 4.633 25.156 1 79.62 346 LYS A C 1
ATOM 2724 O O . LYS A 1 346 ? 15.828 3.512 24.906 1 79.62 346 LYS A O 1
ATOM 2729 N N . ASN A 1 347 ? 16.094 5.613 25.75 1 69.38 347 ASN A N 1
ATOM 2730 C CA . ASN A 1 347 ? 17.406 5.43 26.344 1 69.38 347 ASN A CA 1
ATOM 2731 C C . ASN A 1 347 ? 18.5 5.254 25.297 1 69.38 347 ASN A C 1
ATOM 2733 O O . ASN A 1 347 ? 19.672 5.094 25.625 1 69.38 347 ASN A O 1
ATOM 2737 N N . PHE A 1 348 ? 18.109 5.184 23.953 1 69.69 348 PHE A N 1
ATOM 2738 C CA . PHE A 1 348 ? 19.109 5.074 22.906 1 69.69 348 PHE A CA 1
ATOM 2739 C C . PHE A 1 348 ? 19.219 6.383 22.125 1 69.69 348 PHE A C 1
ATOM 2741 O O . PHE A 1 348 ? 20.312 6.82 21.797 1 69.69 348 PHE A O 1
ATOM 2748 N N . ASP A 1 349 ? 18.062 6.898 21.984 1 72.19 349 ASP A N 1
ATOM 2749 C CA . ASP A 1 349 ? 18.047 8.164 21.266 1 72.19 349 ASP A CA 1
ATOM 2750 C C . ASP A 1 349 ? 18.312 9.336 22.203 1 72.19 349 ASP A C 1
ATOM 2752 O O . ASP A 1 349 ? 18.016 9.258 23.406 1 72.19 349 ASP A O 1
ATOM 2756 N N . ASP A 1 350 ? 19.078 10.312 21.594 1 64.69 350 ASP A N 1
ATOM 2757 C CA . ASP A 1 350 ? 19.344 11.539 22.344 1 64.69 350 ASP A CA 1
ATOM 2758 C C . ASP A 1 350 ? 19.125 12.773 21.469 1 64.69 350 ASP A C 1
ATOM 2760 O O . ASP A 1 350 ? 18.484 12.688 20.406 1 64.69 350 ASP A O 1
ATOM 2764 N N . ASP A 1 351 ? 19.422 13.914 22.047 1 59.66 351 ASP A N 1
ATOM 2765 C CA . ASP A 1 351 ? 19.156 15.18 21.359 1 59.66 351 ASP A CA 1
ATOM 2766 C C . ASP A 1 351 ? 19.938 15.25 20.031 1 59.66 351 ASP A C 1
ATOM 2768 O O . ASP A 1 351 ? 19.484 15.891 19.078 1 59.66 351 ASP A O 1
ATOM 2772 N N . VAL A 1 352 ? 20.984 14.539 20.047 1 57.12 352 VAL A N 1
ATOM 2773 C CA . VAL A 1 352 ? 21.812 14.539 18.844 1 57.12 352 VAL A CA 1
ATOM 2774 C C . VAL A 1 352 ? 21.141 13.695 17.766 1 57.12 352 VAL A C 1
ATOM 2776 O O . VAL A 1 352 ? 21.203 14.031 16.578 1 57.12 352 VAL A O 1
ATOM 2779 N N . THR A 1 353 ? 20.469 12.781 18.25 1 53.22 353 THR A N 1
ATOM 2780 C CA . THR A 1 353 ? 19.922 11.812 17.297 1 53.22 353 THR A CA 1
ATOM 2781 C C . THR A 1 353 ? 18.484 12.172 16.922 1 53.22 353 THR A C 1
ATOM 2783 O O . THR A 1 353 ? 17.906 11.539 16.031 1 53.22 353 THR A O 1
ATOM 2786 N N . LYS A 1 354 ? 18.078 13.195 17.5 1 60.19 354 LYS A N 1
ATOM 2787 C CA . LYS A 1 354 ? 16.672 13.578 17.344 1 60.19 354 LYS A CA 1
ATOM 2788 C C . LYS A 1 354 ? 16.344 13.914 15.898 1 60.19 354 LYS A C 1
ATOM 2790 O O . LYS A 1 354 ? 15.219 13.688 15.438 1 60.19 354 LYS A O 1
ATOM 2795 N N . PHE A 1 355 ? 17.328 14.281 15.219 1 65.25 355 PHE A N 1
ATOM 2796 C CA . PHE A 1 355 ? 17.062 14.703 13.844 1 65.25 355 PHE A CA 1
ATOM 2797 C C . PHE A 1 355 ? 17.625 13.695 12.852 1 65.25 355 PHE A C 1
ATOM 2799 O O . PHE A 1 355 ? 17.781 13.992 11.664 1 65.25 355 PHE A O 1
ATOM 2806 N N . ASN A 1 356 ? 17.984 12.594 13.469 1 62.12 356 ASN A N 1
ATOM 2807 C CA . ASN A 1 356 ? 18.438 11.516 12.602 1 62.12 356 ASN A CA 1
ATOM 2808 C C . ASN A 1 356 ? 17.266 10.711 12.055 1 62.12 356 ASN A C 1
ATOM 2810 O O . ASN A 1 356 ? 16.516 10.094 12.812 1 62.12 356 ASN A O 1
ATOM 2814 N N . TYR A 1 357 ? 16.938 10.93 10.805 1 58.12 357 TYR A N 1
ATOM 2815 C CA . TYR A 1 357 ? 15.836 10.211 10.172 1 58.12 357 TYR A CA 1
ATOM 2816 C C . TYR A 1 357 ? 16.328 8.961 9.461 1 58.12 357 TYR A C 1
ATOM 2818 O O . TYR A 1 357 ? 17.047 9.047 8.453 1 58.12 357 TYR A O 1
ATOM 2826 N N . VAL A 1 358 ? 16.766 7.781 9.773 1 53.97 358 VAL A N 1
ATOM 2827 C CA . VAL A 1 358 ? 17.062 6.609 8.961 1 53.97 358 VAL A CA 1
ATOM 2828 C C . VAL A 1 358 ? 17.188 5.379 9.859 1 53.97 358 VAL A C 1
ATOM 2830 O O . VAL A 1 358 ? 17.375 4.262 9.367 1 53.97 358 VAL A O 1
ATOM 2833 N N . GLU A 1 359 ? 16.734 5.289 11.016 1 44.75 359 GLU A N 1
ATOM 2834 C CA . GLU A 1 359 ? 17.25 3.99 11.43 1 44.75 359 GLU A CA 1
ATOM 2835 C C . GLU A 1 359 ? 16.625 2.859 10.617 1 44.75 359 GLU A C 1
ATOM 2837 O O . GLU A 1 359 ? 15.609 3.059 9.945 1 44.75 359 GLU A O 1
ATOM 2842 N N . GLU A 1 360 ? 17.234 1.64 10.633 1 44.22 360 GLU A N 1
ATOM 2843 C CA . GLU A 1 360 ? 17.062 0.3 10.078 1 44.22 360 GLU A CA 1
ATOM 2844 C C . GLU A 1 360 ? 15.609 0.044 9.68 1 44.22 360 GLU A C 1
ATOM 2846 O O . GLU A 1 360 ? 15.344 -0.695 8.734 1 44.22 360 GLU A O 1
ATOM 2851 N N . GLY A 1 361 ? 14.664 0.592 10.312 1 41.41 361 GLY A N 1
ATOM 2852 C CA . GLY A 1 361 ? 13.32 0.08 10.102 1 41.41 361 GLY A CA 1
ATOM 2853 C C . GLY A 1 361 ? 12.484 0.955 9.188 1 41.41 361 GLY A C 1
ATOM 2854 O O . GLY A 1 361 ? 11.383 0.568 8.781 1 41.41 361 GLY A O 1
ATOM 2855 N N . VAL A 1 362 ? 12.602 2.213 9.188 1 44.84 362 VAL A N 1
ATOM 2856 C CA . VAL A 1 362 ? 11.492 3.055 8.742 1 44.84 362 VAL A CA 1
ATOM 2857 C C . VAL A 1 362 ? 11.648 3.375 7.258 1 44.84 362 VAL A C 1
ATOM 2859 O O . VAL A 1 362 ? 12.336 4.332 6.891 1 44.84 362 VAL A O 1
ATOM 2862 N N . ILE A 1 363 ? 12.289 2.582 6.355 1 46.22 363 ILE A N 1
ATOM 2863 C CA . ILE A 1 363 ? 12.367 3.109 4.996 1 46.22 363 ILE A CA 1
ATOM 2864 C C . ILE A 1 363 ? 10.961 3.336 4.449 1 46.22 363 ILE A C 1
ATOM 2866 O O . ILE A 1 363 ? 10.32 2.4 3.965 1 46.22 363 ILE A O 1
ATOM 2870 N N . ASP A 1 364 ? 9.984 3.994 5.059 1 47.72 364 ASP A N 1
ATOM 2871 C CA . ASP A 1 364 ? 8.609 4.266 4.66 1 47.72 364 ASP A CA 1
ATOM 2872 C C . ASP A 1 364 ? 8.555 4.93 3.287 1 47.72 364 ASP A C 1
ATOM 2874 O O . ASP A 1 364 ? 7.586 5.617 2.959 1 47.72 364 ASP A O 1
ATOM 2878 N N . PHE A 1 365 ? 9.945 5.035 2.523 1 51.66 365 PHE A N 1
ATOM 2879 C CA . PHE A 1 365 ? 9.922 5.914 1.361 1 51.66 365 PHE A CA 1
ATOM 2880 C C . PHE A 1 365 ? 9.289 5.211 0.164 1 51.66 365 PHE A C 1
ATOM 2882 O O . PHE A 1 365 ? 9.641 5.5 -0.984 1 51.66 365 PHE A O 1
ATOM 2889 N N . MET A 1 366 ? 8.328 4.406 0.396 1 54.69 366 MET A N 1
ATOM 2890 C CA . MET A 1 366 ? 7.832 3.598 -0.714 1 54.69 366 MET A CA 1
ATOM 2891 C C . MET A 1 366 ? 7.527 4.469 -1.929 1 54.69 366 MET A C 1
ATOM 2893 O O . MET A 1 366 ? 7.832 4.09 -3.061 1 54.69 366 MET A O 1
ATOM 2897 N N . MET A 1 367 ? 7.133 5.727 -1.536 1 62.31 367 MET A N 1
ATOM 2898 C CA . MET A 1 367 ? 6.566 6.391 -2.707 1 62.31 367 MET A CA 1
ATOM 2899 C C . MET A 1 367 ? 7.363 7.641 -3.062 1 62.31 367 MET A C 1
ATOM 2901 O O . MET A 1 367 ? 7.051 8.32 -4.039 1 62.31 367 MET A O 1
ATOM 2905 N N . VAL A 1 368 ? 8.531 7.715 -2.23 1 66.31 368 VAL A N 1
ATOM 2906 C CA . VAL A 1 368 ? 9.305 8.93 -2.484 1 66.31 368 VAL A CA 1
ATOM 2907 C C . VAL A 1 368 ? 10.797 8.633 -2.352 1 66.31 368 VAL A C 1
ATOM 2909 O O . VAL A 1 368 ? 11.227 7.98 -1.396 1 66.31 368 VAL A O 1
ATOM 2912 N N . GLU A 1 369 ? 11.492 9.023 -3.359 1 78.19 369 GLU A N 1
ATOM 2913 C CA . GLU A 1 369 ? 12.945 9.055 -3.268 1 78.19 369 GLU A CA 1
ATOM 2914 C C . GLU A 1 369 ? 13.422 10.289 -2.496 1 78.19 369 GLU A C 1
ATOM 2916 O O . GLU A 1 369 ? 12.891 11.383 -2.672 1 78.19 369 GLU A O 1
ATOM 2921 N N . VAL A 1 370 ? 14.312 10.047 -1.574 1 83.5 370 VAL A N 1
ATOM 2922 C CA . VAL A 1 370 ? 14.922 11.133 -0.815 1 83.5 370 VAL A CA 1
ATOM 2923 C C . VAL A 1 370 ? 16.422 11.195 -1.106 1 83.5 370 VAL A C 1
ATOM 2925 O O . VAL A 1 370 ? 17.078 10.156 -1.189 1 83.5 370 VAL A O 1
ATOM 2928 N N . ASP A 1 371 ? 16.875 12.375 -1.41 1 87.5 371 ASP A N 1
ATOM 2929 C CA . ASP A 1 371 ? 18.297 12.586 -1.612 1 87.5 371 ASP A CA 1
ATOM 2930 C C . ASP A 1 371 ? 18.75 13.914 -1.014 1 87.5 371 ASP A C 1
ATOM 2932 O O . ASP A 1 371 ? 17.922 14.789 -0.737 1 87.5 371 ASP A O 1
ATOM 2936 N N . VAL A 1 372 ? 19.984 13.945 -0.59 1 92.69 372 VAL A N 1
ATOM 2937 C CA . VAL A 1 372 ? 20.641 15.203 -0.228 1 92.69 372 VAL A CA 1
ATOM 2938 C C . VAL A 1 372 ? 21.562 15.648 -1.35 1 92.69 372 VAL A C 1
ATOM 2940 O O . VAL A 1 372 ? 22.547 14.953 -1.665 1 92.69 372 VAL A O 1
ATOM 2943 N N . LYS A 1 373 ? 21.203 16.828 -1.91 1 95.5 373 LYS A N 1
ATOM 2944 C CA . LYS A 1 373 ? 21.891 17.234 -3.129 1 95.5 373 LYS A CA 1
ATOM 2945 C C . LYS A 1 373 ? 22.469 18.641 -2.992 1 95.5 373 LYS A C 1
ATOM 2947 O O . LYS A 1 373 ? 21.938 19.469 -2.252 1 95.5 373 LYS A O 1
ATOM 2952 N N . GLU A 1 374 ? 23.609 18.812 -3.729 1 95.44 374 GLU A N 1
ATOM 2953 C CA . GLU A 1 374 ? 24.078 20.188 -3.928 1 95.44 374 GLU A CA 1
ATOM 2954 C C . GLU A 1 374 ? 23.125 20.969 -4.828 1 95.44 374 GLU A C 1
ATOM 2956 O O . GLU A 1 374 ? 22.859 20.562 -5.965 1 95.44 374 GLU A O 1
ATOM 2961 N N . PRO A 1 375 ? 22.547 22.031 -4.301 1 91.5 375 PRO A N 1
ATOM 2962 C CA . PRO A 1 375 ? 21.422 22.672 -4.977 1 91.5 375 PRO A CA 1
ATOM 2963 C C . PRO A 1 375 ? 21.797 23.219 -6.352 1 91.5 375 PRO A C 1
ATOM 2965 O O . PRO A 1 375 ? 20.938 23.312 -7.238 1 91.5 375 PRO A O 1
ATOM 2968 N N . ASN A 1 376 ? 23.031 23.609 -6.582 1 91.56 376 ASN A N 1
ATOM 2969 C CA . ASN A 1 376 ? 23.406 24.188 -7.859 1 91.56 376 ASN A CA 1
ATOM 2970 C C . ASN A 1 376 ? 23.688 23.109 -8.906 1 91.56 376 ASN A C 1
ATOM 2972 O O . ASN A 1 376 ? 23.219 23.219 -10.039 1 91.56 376 ASN A O 1
ATOM 2976 N N . THR A 1 377 ? 24.328 22.109 -8.531 1 94.62 377 THR A N 1
ATOM 2977 C CA . THR A 1 377 ? 24.734 21.078 -9.492 1 94.62 377 THR A CA 1
ATOM 2978 C C . THR A 1 377 ? 23.719 19.953 -9.531 1 94.62 377 THR A C 1
ATOM 2980 O O . THR A 1 377 ? 23.703 19.141 -10.461 1 94.62 377 THR A O 1
ATOM 2983 N N . MET A 1 378 ? 22.922 19.812 -8.508 1 94.38 378 MET A N 1
ATOM 2984 C CA . MET A 1 378 ? 21.922 18.75 -8.352 1 94.38 378 MET A CA 1
ATOM 2985 C C . MET A 1 378 ? 22.578 17.391 -8.195 1 94.38 378 MET A C 1
ATOM 2987 O O . MET A 1 378 ? 21.938 16.359 -8.375 1 94.38 378 MET A O 1
ATOM 2991 N N . LYS A 1 379 ? 23.859 17.438 -7.863 1 95 379 LYS A N 1
ATOM 2992 C CA . LYS A 1 379 ? 24.562 16.172 -7.578 1 95 379 LYS A CA 1
ATOM 2993 C C . LYS A 1 379 ? 24.391 15.773 -6.117 1 95 379 LYS A C 1
ATOM 2995 O O . LYS A 1 379 ? 24.359 16.625 -5.23 1 95 379 LYS A O 1
ATOM 3000 N N . SER A 1 380 ? 24.234 14.453 -5.945 1 92.56 380 SER A N 1
ATOM 3001 C CA . SER A 1 380 ? 24.172 13.953 -4.574 1 92.56 380 SER A CA 1
ATOM 3002 C C . SER A 1 380 ? 25.438 14.297 -3.797 1 92.56 380 SER A C 1
ATOM 3004 O O . SER A 1 380 ? 26.547 14.211 -4.336 1 92.56 380 SER A O 1
ATOM 3006 N N . VAL A 1 381 ? 25.281 14.672 -2.549 1 95.19 381 VAL A N 1
ATOM 3007 C CA . VAL A 1 381 ? 26.453 14.906 -1.704 1 95.19 381 VAL A CA 1
ATOM 3008 C C . VAL A 1 381 ? 27.047 13.578 -1.248 1 95.19 381 VAL A C 1
ATOM 3010 O O . VAL A 1 381 ? 26.359 12.547 -1.268 1 95.19 381 VAL A O 1
ATOM 3013 N N . PRO A 1 382 ? 28.312 13.562 -0.856 1 92.56 382 PRO A N 1
ATOM 3014 C CA . PRO A 1 382 ? 28.859 12.32 -0.326 1 92.56 382 PRO A CA 1
ATOM 3015 C C . PRO A 1 382 ? 28.234 11.906 1.002 1 92.56 382 PRO A C 1
ATOM 3017 O O . PRO A 1 382 ? 27.781 12.758 1.769 1 92.56 382 PRO A O 1
ATOM 3020 N N . SER A 1 383 ? 28.234 10.586 1.238 1 87.06 383 SER A N 1
ATOM 3021 C CA . SER A 1 383 ? 27.719 10.047 2.488 1 87.06 383 SER A CA 1
ATOM 3022 C C . SER A 1 383 ? 28.75 10.109 3.6 1 87.06 383 SER A C 1
ATOM 3024 O O . SER A 1 383 ? 29.062 9.094 4.227 1 87.06 383 SER A O 1
ATOM 3026 N N . ASP A 1 384 ? 29.266 11.32 3.92 1 91.25 384 ASP A N 1
ATOM 3027 C CA . ASP A 1 384 ? 30.359 11.469 4.871 1 91.25 384 ASP A CA 1
ATOM 3028 C C . ASP A 1 384 ? 29.875 12.07 6.188 1 91.25 384 ASP A C 1
ATOM 3030 O O . ASP A 1 384 ? 30.641 12.227 7.133 1 91.25 384 ASP A O 1
ATOM 3034 N N . GLY A 1 385 ? 28.641 12.43 6.266 1 88.25 385 GLY A N 1
ATOM 3035 C CA . GLY A 1 385 ? 28.078 13.008 7.477 1 88.25 385 GLY A CA 1
ATOM 3036 C C . GLY A 1 385 ? 28.516 14.43 7.73 1 88.25 385 GLY A C 1
ATOM 3037 O O . GLY A 1 385 ? 28.266 14.992 8.797 1 88.25 385 GLY A O 1
ATOM 3038 N N . LYS A 1 386 ? 29.125 15.062 6.73 1 90.81 386 LYS A N 1
ATOM 3039 C CA . LYS A 1 386 ? 29.703 16.391 6.934 1 90.81 386 LYS A CA 1
ATOM 3040 C C . LYS A 1 386 ? 29.266 17.359 5.848 1 90.81 386 LYS A C 1
ATOM 3042 O O . LYS A 1 386 ? 28.922 18.5 6.137 1 90.81 386 LYS A O 1
ATOM 3047 N N . THR A 1 387 ? 29.203 16.875 4.645 1 94.25 387 THR A N 1
ATOM 3048 C CA . THR A 1 387 ? 28.875 17.75 3.52 1 94.25 387 THR A CA 1
ATOM 3049 C C . THR A 1 387 ? 27.391 18.109 3.531 1 94.25 387 THR A C 1
ATOM 3051 O O . THR A 1 387 ? 26.531 17.234 3.441 1 94.25 387 THR A O 1
ATOM 3054 N N . ILE A 1 388 ? 27.172 19.422 3.66 1 93.38 388 ILE A N 1
ATOM 3055 C CA . ILE A 1 388 ? 25.797 19.906 3.73 1 93.38 388 ILE A CA 1
ATOM 3056 C C . ILE A 1 388 ? 25.234 20.078 2.32 1 93.38 388 ILE A C 1
ATOM 3058 O O . ILE A 1 388 ? 25.906 20.578 1.429 1 93.38 388 ILE A O 1
ATOM 3062 N N . GLY A 1 389 ? 24.094 19.562 2.107 1 95.75 389 GLY A N 1
ATOM 3063 C CA . GLY A 1 389 ? 23.297 19.766 0.91 1 95.75 389 GLY A CA 1
ATOM 3064 C C . GLY A 1 389 ? 21.844 20.031 1.207 1 95.75 389 GLY A C 1
ATOM 3065 O O . GLY A 1 389 ? 21.469 20.266 2.359 1 95.75 389 GLY A O 1
ATOM 3066 N N . GLU A 1 390 ? 21.062 20.156 0.177 1 96.25 390 GLU A N 1
ATOM 3067 C CA . GLU A 1 390 ? 19.625 20.328 0.307 1 96.25 390 GLU A CA 1
ATOM 3068 C C . GLU A 1 390 ? 18.906 18.984 0.22 1 96.25 390 GLU A C 1
ATOM 3070 O O . GLU A 1 390 ? 19.156 18.203 -0.688 1 96.25 390 GLU A O 1
ATOM 3075 N N . ILE A 1 391 ? 18.047 18.703 1.24 1 92.19 391 ILE A N 1
ATOM 3076 C CA . ILE A 1 391 ? 17.203 17.516 1.177 1 92.19 391 ILE A CA 1
ATOM 3077 C C . ILE A 1 391 ? 16.141 17.703 0.088 1 92.19 391 ILE A C 1
ATOM 3079 O O . ILE A 1 391 ? 15.461 18.719 0.044 1 92.19 391 ILE A O 1
ATOM 3083 N N . MET A 1 392 ? 16.031 16.75 -0.839 1 92.12 392 MET A N 1
ATOM 3084 C CA . MET A 1 392 ? 15.07 16.828 -1.939 1 92.12 392 MET A CA 1
ATOM 3085 C C . MET A 1 392 ? 14.273 15.531 -2.055 1 92.12 392 MET A C 1
ATOM 3087 O O . MET A 1 392 ? 14.734 14.477 -1.628 1 92.12 392 MET A O 1
ATOM 3091 N N . PHE A 1 393 ? 13.078 15.672 -2.525 1 89.44 393 PHE A N 1
ATOM 3092 C CA . PHE A 1 393 ? 12.188 14.531 -2.691 1 89.44 393 PHE A CA 1
ATOM 3093 C C . PHE A 1 393 ? 11.836 14.32 -4.16 1 89.44 393 PHE A C 1
ATOM 3095 O O . PHE A 1 393 ? 11.734 15.289 -4.922 1 89.44 393 PHE A O 1
ATOM 3102 N N . LYS A 1 394 ? 11.664 13.133 -4.551 1 87.69 394 LYS A N 1
ATOM 3103 C CA . LYS A 1 394 ? 11.164 12.75 -5.867 1 87.69 394 LYS A CA 1
ATOM 3104 C C . LYS A 1 394 ? 10.219 11.547 -5.762 1 87.69 394 LYS A C 1
ATOM 3106 O O . LYS A 1 394 ? 10.5 10.602 -5.023 1 87.69 394 LYS A O 1
ATOM 3111 N N . GLY A 1 395 ? 9.047 11.648 -6.387 1 86.31 395 GLY A N 1
ATOM 3112 C CA . GLY A 1 395 ? 8.156 10.5 -6.328 1 86.31 395 GLY A CA 1
ATOM 3113 C C . GLY A 1 395 ? 6.715 10.836 -6.637 1 86.31 395 GLY A C 1
ATOM 3114 O O . GLY A 1 395 ? 6.418 11.953 -7.082 1 86.31 395 GLY A O 1
ATOM 3115 N N . ASN A 1 396 ? 5.84 9.898 -6.434 1 86.5 396 ASN A N 1
ATOM 3116 C CA . ASN A 1 396 ? 4.457 9.969 -6.887 1 86.5 396 ASN A CA 1
ATOM 3117 C C . ASN A 1 396 ? 3.549 10.57 -5.812 1 86.5 396 ASN A C 1
ATOM 3119 O O . ASN A 1 396 ? 2.35 10.742 -6.039 1 86.5 396 ASN A O 1
ATOM 3123 N N . THR A 1 397 ? 4.09 10.953 -4.699 1 88.06 397 THR A N 1
ATOM 3124 C CA . THR A 1 397 ? 3.25 11.477 -3.627 1 88.06 397 THR A CA 1
ATOM 3125 C C . THR A 1 397 ? 3.506 12.969 -3.416 1 88.06 397 THR A C 1
ATOM 3127 O O . THR A 1 397 ? 3.195 13.516 -2.354 1 88.06 397 THR A O 1
ATOM 3130 N N . LEU A 1 398 ? 4.059 13.617 -4.383 1 90 398 LEU A N 1
ATOM 3131 C CA . LEU A 1 398 ? 4.324 15.047 -4.34 1 90 398 LEU A CA 1
ATOM 3132 C C . LEU A 1 398 ? 3.123 15.836 -4.852 1 90 398 LEU A C 1
ATOM 3134 O O . LEU A 1 398 ? 2.26 15.289 -5.535 1 90 398 LEU A O 1
ATOM 3138 N N . MET A 1 399 ? 3.082 17.047 -4.469 1 91.81 399 MET A N 1
ATOM 3139 C CA . MET A 1 399 ? 2.062 17.953 -4.996 1 91.81 399 MET A CA 1
ATOM 3140 C C . MET A 1 399 ? 2.195 18.094 -6.508 1 91.81 399 MET A C 1
ATOM 3142 O O . MET A 1 399 ? 3.275 17.891 -7.062 1 91.81 399 MET A O 1
ATOM 3146 N N . LEU A 1 400 ? 1.085 18.469 -7.125 1 89.81 400 LEU A N 1
ATOM 3147 C CA . LEU A 1 400 ? 1.1 18.812 -8.539 1 89.81 400 LEU A CA 1
ATOM 3148 C C . LEU A 1 400 ? 1.786 20.156 -8.758 1 89.81 400 LEU A C 1
ATOM 3150 O O . LEU A 1 400 ? 2.373 20.391 -9.82 1 89.81 400 LEU A O 1
ATOM 3154 N N . GLY A 1 401 ? 1.669 21.016 -7.832 1 90.19 401 GLY A N 1
ATOM 3155 C CA . GLY A 1 401 ? 2.156 22.375 -7.867 1 90.19 401 GLY A CA 1
ATOM 3156 C C . GLY A 1 401 ? 1.369 23.312 -6.969 1 90.19 401 GLY A C 1
ATOM 3157 O O . GLY A 1 401 ? 0.514 22.875 -6.199 1 90.19 401 GLY A O 1
ATOM 3158 N N . TYR A 1 402 ? 1.782 24.578 -7.031 1 90.56 402 TYR A N 1
ATOM 3159 C CA . TYR A 1 402 ? 1.075 25.609 -6.273 1 90.56 402 TYR A CA 1
ATOM 3160 C C . TYR A 1 402 ? -0.051 26.219 -7.102 1 90.56 402 TYR A C 1
ATOM 3162 O O . TYR A 1 402 ? 0.107 26.438 -8.305 1 90.56 402 TYR A O 1
ATOM 3170 N N . LEU A 1 403 ? -1.112 26.406 -6.395 1 89.12 403 LEU A N 1
ATOM 3171 C CA . LEU A 1 403 ? -2.309 26.938 -7.039 1 89.12 403 LEU A CA 1
ATOM 3172 C C . LEU A 1 403 ? -2.012 28.266 -7.723 1 89.12 403 LEU A C 1
ATOM 3174 O O . LEU A 1 403 ? -1.541 29.219 -7.078 1 89.12 403 LEU A O 1
ATOM 3178 N N . LYS A 1 404 ? -2.186 28.359 -9.055 1 81.25 404 LYS A N 1
ATOM 3179 C CA . LYS A 1 404 ? -2.082 29.562 -9.883 1 81.25 404 LYS A CA 1
ATOM 3180 C C . LYS A 1 404 ? -0.715 30.219 -9.727 1 81.25 404 LYS A C 1
ATOM 3182 O O . LYS A 1 404 ? -0.611 31.438 -9.695 1 81.25 404 LYS A O 1
ATOM 3187 N N . SER A 1 405 ? 0.251 29.469 -9.508 1 81.5 405 SER A N 1
ATOM 3188 C CA . SER A 1 405 ? 1.614 29.953 -9.305 1 81.5 405 SER A CA 1
ATOM 3189 C C . SER A 1 405 ? 2.623 29.078 -10.047 1 81.5 405 SER A C 1
ATOM 3191 O O . SER A 1 405 ? 3.488 28.453 -9.422 1 81.5 405 SER A O 1
ATOM 3193 N N . SER A 1 406 ? 2.547 29.203 -11.305 1 81.44 406 SER A N 1
ATOM 3194 C CA . SER A 1 406 ? 3.395 28.359 -12.141 1 81.44 406 SER A CA 1
ATOM 3195 C C . SER A 1 406 ? 4.871 28.656 -11.891 1 81.44 406 SER A C 1
ATOM 3197 O O . SER A 1 406 ? 5.688 27.719 -11.836 1 81.44 406 SER A O 1
ATOM 3199 N N . LYS A 1 407 ? 5.156 29.922 -11.758 1 83.38 407 LYS A N 1
ATOM 3200 C CA . LYS A 1 407 ? 6.551 30.297 -11.531 1 83.38 407 LYS A CA 1
ATOM 3201 C C . LYS A 1 407 ? 7.078 29.688 -10.234 1 83.38 407 LYS A C 1
ATOM 3203 O O . LYS A 1 407 ? 8.172 29.109 -10.203 1 83.38 407 LYS A O 1
ATOM 3208 N N . VAL A 1 408 ? 6.285 29.828 -9.203 1 84.75 408 VAL A N 1
ATOM 3209 C CA . VAL A 1 408 ? 6.684 29.297 -7.902 1 84.75 408 VAL A CA 1
ATOM 3210 C C . VAL A 1 408 ? 6.781 27.781 -7.977 1 84.75 408 VAL A C 1
ATOM 3212 O O . VAL A 1 408 ? 7.676 27.172 -7.379 1 84.75 408 VAL A O 1
ATOM 3215 N N . SER A 1 409 ? 5.891 27.203 -8.734 1 86.94 409 SER A N 1
ATOM 3216 C CA . SER A 1 409 ? 5.91 25.766 -8.914 1 86.94 409 SER A CA 1
ATOM 3217 C C . SER A 1 409 ? 7.164 25.312 -9.656 1 86.94 409 SER A C 1
ATOM 3219 O O . SER A 1 409 ? 7.797 24.328 -9.273 1 86.94 409 SER A O 1
ATOM 3221 N N . ASP A 1 410 ? 7.48 26.031 -10.625 1 85.31 410 ASP A N 1
ATOM 3222 C CA . ASP A 1 410 ? 8.648 25.688 -11.422 1 85.31 410 ASP A CA 1
ATOM 3223 C C . ASP A 1 410 ? 9.93 25.812 -10.602 1 85.31 410 ASP A C 1
ATOM 3225 O O . ASP A 1 410 ? 10.852 25 -10.758 1 85.31 410 ASP A O 1
ATOM 3229 N N . GLU A 1 411 ? 9.953 26.781 -9.789 1 87.69 411 GLU A N 1
ATOM 3230 C CA . GLU A 1 411 ? 11.133 27 -8.953 1 87.69 411 GLU A CA 1
ATOM 3231 C C . GLU A 1 411 ? 11.258 25.922 -7.875 1 87.69 411 GLU A C 1
ATOM 3233 O O . GLU A 1 411 ? 12.359 25.656 -7.387 1 87.69 411 GLU A O 1
ATOM 3238 N N . ALA A 1 412 ? 10.164 25.406 -7.559 1 90.69 412 ALA A N 1
ATOM 3239 C CA . ALA A 1 412 ? 10.141 24.422 -6.48 1 90.69 412 ALA A CA 1
ATOM 3240 C C . ALA A 1 412 ? 10.641 23.062 -6.973 1 90.69 412 ALA A C 1
ATOM 3242 O O . ALA A 1 412 ? 11.031 22.203 -6.172 1 90.69 412 ALA A O 1
ATOM 3243 N N . PHE A 1 413 ? 10.641 22.859 -8.312 1 89.69 413 PHE A N 1
ATOM 3244 C CA . PHE A 1 413 ? 11.062 21.578 -8.883 1 89.69 413 PHE A CA 1
ATOM 3245 C C . PHE A 1 413 ? 12.25 21.781 -9.82 1 89.69 413 PHE A C 1
ATOM 3247 O O . PHE A 1 413 ? 12.32 22.781 -10.547 1 89.69 413 PHE A O 1
ATOM 3254 N N . ARG A 1 414 ? 13.148 20.891 -9.781 1 89.25 414 ARG A N 1
ATOM 3255 C CA . ARG A 1 414 ? 14.266 20.844 -10.719 1 89.25 414 ARG A CA 1
ATOM 3256 C C . ARG A 1 414 ? 14.633 19.406 -11.07 1 89.25 414 ARG A C 1
ATOM 3258 O O . ARG A 1 414 ? 14.945 18.609 -10.18 1 89.25 414 ARG A O 1
ATOM 3265 N N . ASP A 1 415 ? 14.578 19.016 -12.305 1 85.12 415 ASP A N 1
ATOM 3266 C CA . ASP A 1 415 ? 14.914 17.672 -12.789 1 85.12 415 ASP A CA 1
ATOM 3267 C C . ASP A 1 415 ? 14.086 16.609 -12.07 1 85.12 415 ASP A C 1
ATOM 3269 O O . ASP A 1 415 ? 14.617 15.578 -11.664 1 85.12 415 ASP A O 1
ATOM 3273 N N . GLY A 1 416 ? 12.906 16.984 -11.766 1 83.31 416 GLY A N 1
ATOM 3274 C CA . GLY A 1 416 ? 11.992 16.031 -11.148 1 83.31 416 GLY A CA 1
ATOM 3275 C C . GLY A 1 416 ? 12.086 16.016 -9.633 1 83.31 416 GLY A C 1
ATOM 3276 O O . GLY A 1 416 ? 11.297 15.352 -8.961 1 83.31 416 GLY A O 1
ATOM 3277 N N . TRP A 1 417 ? 13.031 16.734 -9.109 1 90.5 417 TRP A N 1
ATOM 3278 C CA . TRP A 1 417 ? 13.211 16.781 -7.66 1 90.5 417 TRP A CA 1
ATOM 3279 C C . TRP A 1 417 ? 12.5 17.984 -7.059 1 90.5 417 TRP A C 1
ATOM 3281 O O . TRP A 1 417 ? 12.641 19.109 -7.559 1 90.5 417 TRP A O 1
ATOM 3291 N N . TYR A 1 418 ? 11.734 17.781 -6.07 1 92.81 418 TYR A N 1
ATOM 3292 C CA . TYR A 1 418 ? 11.195 18.859 -5.254 1 92.81 418 TYR A CA 1
ATOM 3293 C C . TYR A 1 418 ? 12.242 19.375 -4.277 1 92.81 418 TYR A C 1
ATOM 3295 O O . TYR A 1 418 ? 12.789 18.609 -3.484 1 92.81 418 TYR A O 1
ATOM 3303 N N . ARG A 1 419 ? 12.438 20.609 -4.355 1 94.12 419 ARG A N 1
ATOM 3304 C CA . ARG A 1 419 ? 13.414 21.25 -3.484 1 94.12 419 ARG A CA 1
ATOM 3305 C C . ARG A 1 419 ? 12.773 21.703 -2.18 1 94.12 419 ARG A C 1
ATOM 3307 O O . ARG A 1 419 ? 11.984 22.656 -2.166 1 94.12 419 ARG A O 1
ATOM 3314 N N . THR A 1 420 ? 13.188 21.062 -1.059 1 92.75 420 THR A N 1
ATOM 3315 C CA . THR A 1 420 ? 12.516 21.312 0.215 1 92.75 420 THR A CA 1
ATOM 3316 C C . THR A 1 420 ? 13.039 22.594 0.861 1 92.75 420 THR A C 1
ATOM 3318 O O . THR A 1 420 ? 12.391 23.156 1.752 1 92.75 420 THR A O 1
ATOM 3321 N N . ARG A 1 421 ? 14.242 22.984 0.525 1 93.12 421 ARG A N 1
ATOM 3322 C CA . ARG A 1 421 ? 14.984 24.078 1.132 1 93.12 421 ARG A CA 1
ATOM 3323 C C . ARG A 1 421 ? 15.43 23.719 2.547 1 93.12 421 ARG A C 1
ATOM 3325 O O . ARG A 1 421 ? 15.844 24.594 3.312 1 93.12 421 ARG A O 1
ATOM 3332 N N . ASP A 1 422 ? 15.297 22.5 2.92 1 93.12 422 ASP A N 1
ATOM 3333 C CA . ASP A 1 422 ? 15.906 22 4.148 1 93.12 422 ASP A CA 1
ATOM 3334 C C . ASP A 1 422 ? 17.312 21.469 3.883 1 93.12 422 ASP A C 1
ATOM 3336 O O . ASP A 1 422 ? 17.562 20.812 2.865 1 93.12 422 ASP A O 1
ATOM 3340 N N . LEU A 1 423 ? 18.141 21.844 4.793 1 94.56 423 LEU A N 1
ATOM 3341 C CA . LEU A 1 423 ? 19.531 21.406 4.668 1 94.56 423 LEU A CA 1
ATOM 3342 C C . LEU A 1 423 ? 19.781 20.172 5.527 1 94.56 423 LEU A C 1
ATOM 3344 O O . LEU A 1 423 ? 19.219 20.031 6.605 1 94.56 423 LEU A O 1
ATOM 3348 N N . GLY A 1 424 ? 20.625 19.312 4.977 1 92.31 424 GLY A N 1
ATOM 3349 C CA . GLY A 1 424 ? 20.984 18.109 5.711 1 92.31 424 GLY A CA 1
ATOM 3350 C C . GLY A 1 424 ? 22.281 17.484 5.227 1 92.31 424 GLY A C 1
ATOM 3351 O O . GLY A 1 424 ? 22.953 18.031 4.352 1 92.31 424 GLY A O 1
ATOM 3352 N N . VAL A 1 425 ? 22.734 16.438 5.91 1 91.31 425 VAL A N 1
ATOM 3353 C CA . VAL A 1 425 ? 23.891 15.648 5.535 1 91.31 425 VAL A CA 1
ATOM 3354 C C . VAL A 1 425 ? 23.484 14.18 5.391 1 91.31 425 VAL A C 1
ATOM 3356 O O . VAL A 1 425 ? 22.484 13.742 5.98 1 91.31 425 VAL A O 1
ATOM 3359 N N . ARG A 1 426 ? 24.203 13.477 4.539 1 87.06 426 ARG A N 1
ATOM 3360 C CA . ARG A 1 426 ? 24 12.039 4.371 1 87.06 426 ARG A CA 1
ATOM 3361 C C . ARG A 1 426 ? 25 11.242 5.207 1 87.06 426 ARG A C 1
ATOM 3363 O O . ARG A 1 426 ? 26.172 11.602 5.285 1 87.06 426 ARG A O 1
ATOM 3370 N N . LEU A 1 427 ? 24.469 10.203 5.758 1 82.12 427 LEU A N 1
ATOM 3371 C CA . LEU A 1 427 ? 25.328 9.305 6.527 1 82.12 427 LEU A CA 1
ATOM 3372 C C . LEU A 1 427 ? 25.703 8.07 5.707 1 82.12 427 LEU A C 1
ATOM 3374 O O . LEU A 1 427 ? 25.016 7.734 4.742 1 82.12 427 LEU A O 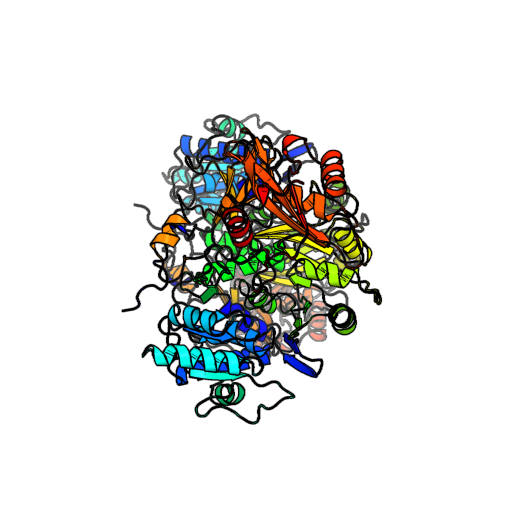1
ATOM 3378 N N . PRO A 1 428 ? 26.703 7.375 6.105 1 74.19 428 PRO A N 1
ATOM 3379 C CA . PRO A 1 428 ? 27.141 6.188 5.367 1 74.19 428 PRO A CA 1
ATOM 3380 C C . PRO A 1 428 ? 26.078 5.094 5.312 1 74.19 428 PRO A C 1
ATOM 3382 O O . PRO A 1 428 ? 26.047 4.312 4.359 1 74.19 428 PRO A O 1
ATOM 3385 N N . ASN A 1 429 ? 25.266 5.094 6.258 1 69.44 429 ASN A N 1
ATOM 3386 C CA . ASN A 1 429 ? 24.266 4.035 6.297 1 69.44 429 ASN A CA 1
ATOM 3387 C C . ASN A 1 429 ? 23.047 4.383 5.453 1 69.44 429 ASN A C 1
ATOM 3389 O O . ASN A 1 429 ? 22.062 3.641 5.438 1 69.44 429 ASN A O 1
ATOM 3393 N N . GLY A 1 430 ? 23.094 5.531 4.738 1 69.62 430 GLY A N 1
ATOM 3394 C CA . GLY A 1 430 ? 21.984 5.902 3.859 1 69.62 430 GLY A CA 1
ATOM 3395 C C . GLY A 1 430 ? 21 6.852 4.512 1 69.62 430 GLY A C 1
ATOM 3396 O O . GLY A 1 430 ? 20.188 7.469 3.828 1 69.62 430 GLY A O 1
ATOM 3397 N N . SER A 1 431 ? 21.172 7.051 5.785 1 75.06 431 SER A N 1
ATOM 3398 C CA . SER A 1 431 ? 20.281 7.969 6.484 1 75.06 431 SER A CA 1
ATOM 3399 C C . SER A 1 431 ? 20.75 9.414 6.336 1 75.06 431 SER A C 1
ATOM 3401 O O . SER A 1 431 ? 21.781 9.68 5.711 1 75.06 431 SER A O 1
ATOM 3403 N N . PHE A 1 432 ? 19.859 10.312 6.719 1 82.06 432 PHE A N 1
ATOM 3404 C CA . PHE A 1 432 ? 20.25 11.719 6.664 1 82.06 432 PHE A CA 1
ATOM 3405 C C . PHE A 1 432 ? 19.906 12.422 7.973 1 82.06 432 PHE A C 1
ATOM 3407 O O . PHE A 1 432 ? 19.062 11.953 8.734 1 82.06 432 PHE A O 1
ATOM 3414 N N . ILE A 1 433 ? 20.609 13.438 8.203 1 85.56 433 ILE A N 1
ATOM 3415 C CA . ILE A 1 433 ? 20.391 14.305 9.359 1 85.56 433 ILE A CA 1
ATOM 3416 C C . ILE A 1 433 ? 19.922 15.68 8.891 1 85.56 433 ILE A C 1
ATOM 3418 O O . ILE A 1 433 ? 20.578 16.312 8.055 1 85.56 433 ILE A O 1
ATOM 3422 N N . LEU A 1 434 ? 18.797 16.031 9.383 1 89.44 434 LEU A N 1
ATOM 3423 C CA . LEU A 1 434 ? 18.328 17.391 9.133 1 89.44 434 LEU A CA 1
ATOM 3424 C C . LEU A 1 434 ? 19.172 18.406 9.898 1 89.44 434 LEU A C 1
ATOM 3426 O O . LEU A 1 434 ? 19.375 18.25 11.109 1 89.44 434 LEU A O 1
ATOM 3430 N N . LYS A 1 435 ? 19.641 19.391 9.203 1 89.19 435 LYS A N 1
ATOM 3431 C CA . LYS A 1 435 ? 20.484 20.391 9.844 1 89.19 435 LYS A CA 1
ATOM 3432 C C . LYS A 1 435 ? 19.688 21.672 10.117 1 89.19 435 LYS A C 1
ATOM 3434 O O . LYS A 1 435 ? 19.75 22.234 11.211 1 89.19 435 LYS A O 1
ATOM 3439 N N . ASP A 1 436 ? 19.062 22.203 9.023 1 91.44 436 ASP A N 1
ATOM 3440 C CA . ASP A 1 436 ? 18.312 23.453 9.172 1 91.44 436 ASP A CA 1
ATOM 3441 C C . ASP A 1 436 ? 17.547 23.797 7.898 1 91.44 436 ASP A C 1
ATOM 3443 O O . ASP A 1 436 ? 17.688 23.109 6.883 1 91.44 436 ASP A O 1
ATOM 3447 N N . ARG A 1 437 ? 16.672 24.781 8.094 1 89.62 437 ARG A N 1
ATOM 3448 C CA . ARG A 1 437 ? 16.172 25.422 6.887 1 89.62 437 ARG A CA 1
ATOM 3449 C C . ARG A 1 437 ? 17.266 26.234 6.207 1 89.62 437 ARG A C 1
ATOM 3451 O O . ARG A 1 437 ? 18.078 26.891 6.879 1 89.62 437 ARG A O 1
ATOM 3458 N N . ALA A 1 438 ? 17.219 26.25 4.926 1 89.5 438 ALA A N 1
ATOM 3459 C CA . ALA A 1 438 ? 18.234 26.984 4.184 1 89.5 438 ALA A CA 1
ATOM 3460 C C . ALA A 1 438 ? 18.297 28.438 4.633 1 89.5 438 ALA A C 1
ATOM 3462 O O . ALA A 1 438 ? 19.391 29.016 4.766 1 89.5 438 ALA A O 1
ATOM 3463 N N . LYS A 1 439 ? 17.188 28.984 4.914 1 86.31 439 LYS A N 1
ATOM 3464 C CA . LYS A 1 439 ? 17.125 30.391 5.266 1 86.31 439 LYS A CA 1
ATOM 3465 C C . LYS A 1 439 ? 17.484 30.609 6.734 1 86.31 439 LYS A C 1
ATOM 3467 O O . LYS A 1 439 ? 17.75 31.75 7.148 1 86.31 439 LYS A O 1
ATOM 3472 N N . ASP A 1 440 ? 17.516 29.609 7.473 1 88.75 440 ASP A N 1
ATOM 3473 C CA . ASP A 1 440 ? 17.719 29.766 8.914 1 88.75 440 ASP A CA 1
ATOM 3474 C C . ASP A 1 440 ? 19.141 29.359 9.312 1 88.75 440 ASP A C 1
ATOM 3476 O O . ASP A 1 440 ? 19.594 29.672 10.414 1 88.75 440 ASP A O 1
ATOM 3480 N N . GLY A 1 441 ? 19.766 28.719 8.414 1 88.75 441 GLY A N 1
ATOM 3481 C CA . GLY A 1 441 ? 21.156 28.391 8.688 1 88.75 441 GLY A CA 1
ATOM 3482 C C . GLY A 1 441 ? 22.031 29.609 8.891 1 88.75 441 GLY A C 1
ATOM 3483 O O . GLY A 1 441 ? 21.797 30.656 8.281 1 88.75 441 GLY A O 1
ATOM 3484 N N . ILE A 1 442 ? 23.031 29.391 9.781 1 89.38 442 ILE A N 1
ATOM 3485 C CA . ILE A 1 442 ? 23.938 30.5 10.109 1 89.38 442 ILE A CA 1
ATOM 3486 C C . ILE A 1 442 ? 25.359 30.141 9.719 1 89.38 442 ILE A C 1
ATOM 3488 O O . ILE A 1 442 ? 25.812 29.016 9.969 1 89.38 442 ILE A O 1
ATOM 3492 N N . TYR A 1 443 ? 25.969 30.984 9.023 1 86.69 443 TYR A N 1
ATOM 3493 C CA . TYR A 1 443 ? 27.391 30.797 8.742 1 86.69 443 TYR A CA 1
ATOM 3494 C C . TYR A 1 443 ? 28.234 31.75 9.57 1 86.69 443 TYR A C 1
ATOM 3496 O O . TYR A 1 443 ? 28.188 32.969 9.367 1 86.69 443 TYR A O 1
ATOM 3504 N N . CYS A 1 444 ? 28.938 31.188 10.508 1 83.31 444 CYS A N 1
ATOM 3505 C CA . CYS A 1 444 ? 29.812 31.938 11.398 1 83.31 444 CYS A CA 1
ATOM 3506 C C . CYS A 1 444 ? 31.281 31.703 11.031 1 83.31 444 CYS A C 1
ATOM 3508 O O . CYS A 1 444 ? 31.828 30.641 11.312 1 83.31 444 CYS A O 1
ATOM 3510 N N . LYS A 1 445 ? 31.922 32.719 10.523 1 80.44 445 LYS A N 1
ATOM 3511 C CA . LYS A 1 445 ? 33.312 32.625 10.109 1 80.44 445 LYS A CA 1
ATOM 3512 C C . LYS A 1 445 ? 33.562 31.438 9.188 1 80.44 445 LYS A C 1
ATOM 3514 O O . LYS A 1 445 ? 34.469 30.656 9.406 1 80.44 445 LYS A O 1
ATOM 3519 N N . GLY A 1 446 ? 32.656 31.203 8.32 1 80.75 446 GLY A N 1
ATOM 3520 C CA . GLY A 1 446 ? 32.812 30.188 7.297 1 80.75 446 GLY A CA 1
ATOM 3521 C C . GLY A 1 446 ? 32.312 28.812 7.734 1 80.75 446 GLY A C 1
ATOM 3522 O O . GLY A 1 446 ? 32.25 27.891 6.934 1 80.75 446 GLY A O 1
ATOM 3523 N N . GLU A 1 447 ? 31.922 28.734 8.953 1 87.44 447 GLU A N 1
ATOM 3524 C CA . GLU A 1 447 ? 31.422 27.453 9.461 1 87.44 447 GLU A CA 1
ATOM 3525 C C . GLU A 1 447 ? 29.891 27.484 9.602 1 87.44 447 GLU A C 1
ATOM 3527 O O . GLU A 1 447 ? 29.328 28.469 10.055 1 87.44 447 GLU A O 1
ATOM 3532 N N . PHE A 1 448 ? 29.344 26.422 9.227 1 89.88 448 PHE A N 1
ATOM 3533 C CA . PHE A 1 448 ? 27.906 26.297 9.297 1 89.88 448 PHE A CA 1
ATOM 3534 C C . PHE A 1 448 ? 27.453 26.031 10.727 1 89.88 448 PHE A C 1
ATOM 3536 O O . PHE A 1 448 ? 28.016 25.172 11.406 1 89.88 448 PHE A O 1
ATOM 3543 N N . VAL A 1 449 ? 26.484 26.828 11.164 1 90.94 449 VAL A N 1
ATOM 3544 C CA . VAL A 1 449 ? 25.844 26.625 12.469 1 90.94 449 VAL A CA 1
ATOM 3545 C C . VAL A 1 449 ? 24.375 26.328 12.273 1 90.94 449 VAL A C 1
ATOM 3547 O O . VAL A 1 449 ? 23.625 27.125 11.695 1 90.94 449 VAL A O 1
ATOM 3550 N N . SER A 1 450 ? 23.984 25.156 12.773 1 90.81 450 SER A N 1
ATOM 3551 C CA . SER A 1 450 ? 22.578 24.766 12.75 1 90.81 450 SER A CA 1
ATOM 3552 C C . SER A 1 450 ? 21.797 25.422 13.875 1 90.81 450 SER A C 1
ATOM 3554 O O . SER A 1 450 ? 22 25.125 15.047 1 90.81 450 SER A O 1
ATOM 3556 N N . SER A 1 451 ? 20.891 26.297 13.461 1 91.88 451 SER A N 1
ATOM 3557 C CA . SER A 1 451 ? 20.062 26.922 14.484 1 91.88 451 SER A CA 1
ATOM 3558 C C . SER A 1 451 ? 19.203 25.891 15.195 1 91.88 451 SER A C 1
ATOM 3560 O O . SER A 1 451 ? 18.953 26 16.391 1 91.88 451 SER A O 1
ATOM 3562 N N . LEU A 1 452 ? 18.781 24.859 14.5 1 88.38 452 LEU A N 1
ATOM 3563 C CA . LEU A 1 452 ? 17.953 23.797 15.055 1 88.38 452 LEU A CA 1
ATOM 3564 C C . LEU A 1 452 ? 18.703 23.016 16.125 1 88.38 452 LEU A C 1
ATOM 3566 O O . LEU A 1 452 ? 18.125 22.656 17.156 1 88.38 452 LEU A O 1
ATOM 3570 N N . GLU A 1 453 ? 19.906 22.734 15.797 1 86.94 453 GLU A N 1
ATOM 3571 C CA . GLU A 1 453 ? 20.719 22 16.766 1 86.94 453 GLU A CA 1
ATOM 3572 C C . GLU A 1 453 ? 20.906 22.812 18.047 1 86.94 453 GLU A C 1
ATOM 3574 O O . GLU A 1 453 ? 20.844 22.266 19.141 1 86.94 453 GLU A O 1
ATOM 3579 N N . VAL A 1 454 ? 21.188 24.062 17.859 1 90.56 454 VAL A N 1
ATOM 3580 C CA . VAL A 1 454 ? 21.359 24.938 19.016 1 90.56 454 VAL A CA 1
ATOM 3581 C C . VAL A 1 454 ? 20.062 25 19.812 1 90.56 454 VAL A C 1
ATOM 3583 O O . VAL A 1 454 ? 20.062 24.922 21.047 1 90.56 454 VAL A O 1
ATOM 3586 N N . GLU A 1 455 ? 18.984 25.172 19.141 1 90.88 455 GLU A N 1
ATOM 3587 C CA . GLU A 1 455 ? 17.688 25.188 19.797 1 90.88 455 GLU A CA 1
ATOM 3588 C C . GLU A 1 455 ? 17.406 23.891 20.531 1 90.88 455 GLU A C 1
ATOM 3590 O O . GLU A 1 455 ? 16.906 23.906 21.656 1 90.88 455 GLU A O 1
ATOM 3595 N N . GLY A 1 456 ? 17.75 22.828 19.875 1 85.62 456 GLY A N 1
ATOM 3596 C CA . GLY A 1 456 ? 17.562 21.531 20.5 1 85.62 456 GLY A CA 1
ATOM 3597 C C . GLY A 1 456 ? 18.297 21.391 21.828 1 85.62 456 GLY A C 1
ATOM 3598 O O . GLY A 1 456 ? 17.734 20.859 22.781 1 85.62 456 GLY A O 1
ATOM 3599 N N . VAL A 1 457 ? 19.5 21.828 21.859 1 86.94 457 VAL A N 1
ATOM 3600 C CA . VAL A 1 457 ? 20.312 21.781 23.062 1 86.94 457 VAL A CA 1
ATOM 3601 C C . VAL A 1 457 ? 19.703 22.688 24.141 1 86.94 457 VAL A C 1
ATOM 3603 O O . VAL A 1 457 ? 19.547 22.281 25.297 1 86.94 457 VAL A O 1
ATOM 3606 N N . LEU A 1 458 ? 19.328 23.844 23.75 1 90.75 458 LEU A N 1
ATOM 3607 C CA . LEU A 1 458 ? 18.828 24.828 24.688 1 90.75 458 LEU A CA 1
ATOM 3608 C C . LEU A 1 458 ? 17.484 24.391 25.266 1 90.75 458 LEU A C 1
ATOM 3610 O O . LEU A 1 458 ? 17.156 24.734 26.406 1 90.75 458 LEU A O 1
ATOM 3614 N N . MET A 1 459 ? 16.75 23.656 24.531 1 86.75 459 MET A N 1
ATOM 3615 C CA . MET A 1 459 ? 15.461 23.156 25 1 86.75 459 MET A CA 1
ATOM 3616 C C . MET A 1 459 ? 15.641 22.188 26.156 1 86.75 459 MET A C 1
ATOM 3618 O O . MET A 1 459 ? 14.711 21.969 26.938 1 86.75 459 MET A O 1
ATOM 3622 N N . ASN A 1 460 ? 16.844 21.688 26.266 1 87.25 460 ASN A N 1
ATOM 3623 C CA . ASN A 1 460 ? 17.109 20.766 27.375 1 87.25 460 ASN A CA 1
ATOM 3624 C C . ASN A 1 460 ? 17.516 21.516 28.641 1 87.25 460 ASN A C 1
ATOM 3626 O O . ASN A 1 460 ? 17.641 20.922 29.703 1 87.25 460 ASN A O 1
ATOM 3630 N N . HIS A 1 461 ? 17.703 22.797 28.547 1 90.19 461 HIS A N 1
ATOM 3631 C CA . HIS A 1 461 ? 17.984 23.594 29.734 1 90.19 461 HIS A CA 1
ATOM 3632 C C . HIS A 1 461 ? 16.781 23.625 30.672 1 90.19 461 HIS A C 1
ATOM 3634 O O . HIS A 1 461 ? 15.656 23.875 30.234 1 90.19 461 HIS A O 1
ATOM 3640 N N . PRO A 1 462 ? 16.938 23.406 31.891 1 88.94 462 PRO A N 1
ATOM 3641 C CA . PRO A 1 462 ? 15.828 23.25 32.844 1 88.94 462 PRO A CA 1
ATOM 3642 C C . PRO A 1 462 ? 14.945 24.484 32.938 1 88.94 462 PRO A C 1
ATOM 3644 O O . PRO A 1 462 ? 13.766 24.391 33.281 1 88.94 462 PRO A O 1
ATOM 3647 N N . LYS A 1 463 ? 15.516 25.688 32.625 1 93.75 463 LYS A N 1
ATOM 3648 C CA . LYS A 1 463 ? 14.773 26.922 32.812 1 93.75 463 LYS A CA 1
ATOM 3649 C C . LYS A 1 463 ? 14.188 27.438 31.516 1 93.75 463 LYS A C 1
ATOM 3651 O O . LYS A 1 463 ? 13.453 28.422 31.5 1 93.75 463 LYS A O 1
ATOM 3656 N N . VAL A 1 464 ? 14.477 26.844 30.438 1 92.25 464 VAL A N 1
ATOM 3657 C CA . VAL A 1 464 ? 14.062 27.328 29.125 1 92.25 464 VAL A CA 1
ATOM 3658 C C . VAL A 1 464 ? 12.734 26.688 28.734 1 92.25 464 VAL A C 1
ATOM 3660 O O . VAL A 1 464 ? 12.562 25.469 28.812 1 92.25 464 VAL A O 1
ATOM 3663 N N . LEU A 1 465 ? 11.758 27.5 28.375 1 87.75 465 LEU A N 1
ATOM 3664 C CA . LEU A 1 465 ? 10.453 27.047 27.891 1 87.75 465 LEU A CA 1
ATOM 3665 C C . LEU A 1 465 ? 10.438 26.922 26.375 1 87.75 465 LEU A C 1
ATOM 3667 O O . LEU A 1 465 ? 9.969 25.922 25.844 1 87.75 465 LEU A O 1
ATOM 3671 N N . LYS A 1 466 ? 10.836 27.953 25.688 1 89.94 466 LYS A N 1
ATOM 3672 C CA . LYS A 1 466 ? 10.93 28 24.234 1 89.94 466 LYS A CA 1
ATOM 3673 C C . LYS A 1 466 ? 12.172 28.766 23.797 1 89.94 466 LYS A C 1
ATOM 3675 O O . LYS A 1 466 ? 12.656 29.641 24.516 1 89.94 466 LYS A O 1
ATOM 3680 N N . VAL A 1 467 ? 12.688 28.484 22.703 1 92.25 467 VAL A N 1
ATOM 3681 C CA . VAL A 1 467 ? 13.891 29.141 22.234 1 92.25 467 VAL A CA 1
ATOM 3682 C C . VAL A 1 467 ? 13.875 29.219 20.703 1 92.25 467 VAL A C 1
ATOM 3684 O O . VAL A 1 467 ? 13.312 28.344 20.047 1 92.25 467 VAL A O 1
ATOM 3687 N N . ALA A 1 468 ? 14.344 30.234 20.203 1 93.25 468 ALA A N 1
ATOM 3688 C CA . ALA A 1 468 ? 14.648 30.406 18.781 1 93.25 468 ALA A CA 1
ATOM 3689 C C . ALA A 1 468 ? 16.062 30.953 18.594 1 93.25 468 ALA A C 1
ATOM 3691 O O . ALA A 1 468 ? 16.516 31.797 19.359 1 93.25 468 ALA A O 1
ATOM 3692 N N . VAL A 1 469 ? 16.766 30.438 17.625 1 93.06 469 VAL A N 1
ATOM 3693 C CA . VAL A 1 469 ? 18.125 30.891 17.328 1 93.06 469 VAL A CA 1
ATOM 3694 C C . VAL A 1 469 ? 18.156 31.469 15.906 1 93.06 469 VAL A C 1
ATOM 3696 O O . VAL A 1 469 ? 17.688 30.828 14.969 1 93.06 469 VAL A O 1
ATOM 3699 N N . VAL A 1 470 ? 18.641 32.656 15.789 1 92.62 470 VAL A N 1
ATOM 3700 C CA . VAL A 1 470 ? 18.766 33.312 14.5 1 92.62 470 VAL A CA 1
ATOM 3701 C C . VAL A 1 470 ? 20.172 33.906 14.359 1 92.62 470 VAL A C 1
ATOM 3703 O O . VAL A 1 470 ? 20.922 33.969 15.336 1 92.62 470 VAL A O 1
ATOM 3706 N N . GLY A 1 471 ? 20.547 34.156 13.07 1 87.31 471 GLY A N 1
ATOM 3707 C CA . GLY A 1 471 ? 21.797 34.875 12.852 1 87.31 471 GLY A CA 1
ATOM 3708 C C . GLY A 1 471 ? 21.734 36.312 13.258 1 87.31 471 GLY A C 1
ATOM 3709 O O . GLY A 1 471 ? 20.812 37.031 12.867 1 87.31 471 GLY A O 1
ATOM 3710 N N . GLY A 1 472 ? 22.547 36.625 14.203 1 75.19 472 GLY A N 1
ATOM 3711 C CA . GLY A 1 472 ? 22.594 38 14.68 1 75.19 472 GLY A CA 1
ATOM 3712 C C . GLY A 1 472 ? 23.719 38.812 14.055 1 75.19 472 GLY A C 1
ATOM 3713 O O . GLY A 1 472 ? 24.562 38.281 13.336 1 75.19 472 GLY A O 1
ATOM 3714 N N . PHE A 1 473 ? 23.562 40.156 13.844 1 62.31 473 PHE A N 1
ATOM 3715 C CA . PHE A 1 473 ? 24.609 41 13.305 1 62.31 473 PHE A CA 1
ATOM 3716 C C . PHE A 1 473 ? 25.625 41.344 14.391 1 62.31 473 PHE A C 1
ATOM 3718 O O . PHE A 1 473 ? 25.25 41.812 15.469 1 62.31 473 PHE A O 1
ATOM 3725 N N . GLY A 1 474 ? 26.641 40.438 14.703 1 51.34 474 GLY A N 1
ATOM 3726 C CA . GLY A 1 474 ? 27.688 40.875 15.625 1 51.34 474 GLY A CA 1
ATOM 3727 C C . GLY A 1 474 ? 28.484 42.062 15.117 1 51.34 474 GLY A C 1
ATOM 3728 O O . GLY A 1 474 ? 28.141 42.656 14.086 1 51.34 474 GLY A O 1
ATOM 3729 N N . GLU A 1 475 ? 29.531 42.406 15.961 1 49.09 475 GLU A N 1
ATOM 3730 C CA . GLU A 1 475 ? 30.562 43.375 15.539 1 49.09 475 GLU A CA 1
ATOM 3731 C C . GLU A 1 475 ? 31.234 42.906 14.234 1 49.09 475 GLU A C 1
ATOM 3733 O O . GLU A 1 475 ? 31.594 41.75 14.094 1 49.09 475 GLU A O 1
ATOM 3738 N N . GLY A 1 476 ? 31.344 43.844 13.195 1 48.16 476 GLY A N 1
ATOM 3739 C CA . GLY A 1 476 ? 32.094 43.688 11.953 1 48.16 476 GLY A CA 1
ATOM 3740 C C . GLY A 1 476 ? 31.328 42.906 10.898 1 48.16 476 GLY A C 1
ATOM 3741 O O . GLY A 1 476 ? 31.938 42.312 10.016 1 48.16 476 GLY A O 1
ATOM 3742 N N . LEU A 1 477 ? 30.078 42.719 10.953 1 51.41 477 LEU A N 1
ATOM 3743 C CA . LEU A 1 477 ? 29.234 42.219 9.883 1 51.41 477 LEU A CA 1
ATOM 3744 C C . LEU A 1 477 ? 29.234 40.688 9.875 1 51.41 477 LEU A C 1
ATOM 3746 O O . LEU A 1 477 ? 28.844 40.062 8.891 1 51.41 477 LEU A O 1
ATOM 3750 N N . VAL A 1 478 ? 29.953 40.094 10.93 1 58.91 478 VAL A N 1
ATOM 3751 C CA . VAL A 1 478 ? 29.984 38.625 10.922 1 58.91 478 VAL A CA 1
ATOM 3752 C C . VAL A 1 478 ? 28.75 38.094 11.648 1 58.91 478 VAL A C 1
ATOM 3754 O O . VAL A 1 478 ? 28.438 38.531 12.766 1 58.91 478 VAL A O 1
ATOM 3757 N N . GLU A 1 479 ? 27.984 37.25 10.992 1 78.56 479 GLU A N 1
ATOM 3758 C CA . GLU A 1 479 ? 26.781 36.656 11.547 1 78.56 479 GLU A CA 1
ATOM 3759 C C . GLU A 1 479 ? 27.109 35.688 12.68 1 78.56 479 GLU A C 1
ATOM 3761 O O . GLU A 1 479 ? 28.109 34.938 12.602 1 78.56 479 GLU A O 1
ATOM 3766 N N . SER A 1 480 ? 26.625 35.906 13.844 1 85.12 480 SER A N 1
ATOM 3767 C CA . SER A 1 480 ? 26.734 34.969 14.969 1 85.12 480 SER A CA 1
ATOM 3768 C C . SER A 1 480 ? 25.359 34.562 15.484 1 85.12 480 SER A C 1
ATOM 3770 O O . SER A 1 480 ? 24.391 35.312 15.352 1 85.12 480 SER A O 1
ATOM 3772 N N . PRO A 1 481 ? 25.312 33.312 16.047 1 92.12 481 PRO A N 1
ATOM 3773 C CA . PRO A 1 481 ? 24.016 32.875 16.547 1 92.12 481 PRO A CA 1
ATOM 3774 C C . PRO A 1 481 ? 23.516 33.719 17.719 1 92.12 481 PRO A C 1
ATOM 3776 O O . PRO A 1 481 ? 24.281 34.031 18.625 1 92.12 481 PRO A O 1
ATOM 3779 N N . CYS A 1 482 ? 22.344 34.125 17.641 1 92.38 482 CYS A N 1
ATOM 3780 C CA . CYS A 1 482 ? 21.609 34.812 18.688 1 92.38 482 CYS A CA 1
ATOM 3781 C C . CYS A 1 482 ? 20.422 33.969 19.172 1 92.38 482 CYS A C 1
ATOM 3783 O O . CYS A 1 482 ? 19.578 33.562 18.375 1 92.38 482 CYS A O 1
ATOM 3785 N N . ALA A 1 483 ? 20.375 33.75 20.469 1 94.5 483 ALA A N 1
ATOM 3786 C CA . ALA A 1 483 ? 19.297 32.938 21.031 1 94.5 483 ALA A CA 1
ATOM 3787 C C . ALA A 1 483 ? 18.234 33.844 21.672 1 94.5 483 ALA A C 1
ATOM 3789 O O . ALA A 1 483 ? 18.547 34.688 22.5 1 94.5 483 ALA A O 1
ATOM 3790 N N . ILE A 1 484 ? 17.078 33.688 21.25 1 94.19 484 ILE A N 1
ATOM 3791 C CA . ILE A 1 484 ? 15.914 34.281 21.922 1 94.19 484 ILE A CA 1
ATOM 3792 C C . ILE A 1 484 ? 15.266 33.219 22.812 1 94.19 484 ILE A C 1
ATOM 3794 O O . ILE A 1 484 ? 14.766 32.219 22.328 1 94.19 484 ILE A O 1
ATOM 3798 N N . VAL A 1 485 ? 15.234 33.531 24.062 1 94.69 485 VAL A N 1
ATOM 3799 C CA . VAL A 1 485 ? 14.867 32.5 25.031 1 94.69 485 VAL A CA 1
ATOM 3800 C C . VAL A 1 485 ? 13.656 32.969 25.844 1 94.69 485 VAL A C 1
ATOM 3802 O O . VAL A 1 485 ? 13.656 34.062 26.422 1 94.69 485 VAL A O 1
ATOM 3805 N N . LYS A 1 486 ? 12.664 32.156 25.844 1 94.25 486 LYS A N 1
ATOM 3806 C CA . LYS A 1 486 ? 11.555 32.312 26.781 1 94.25 486 LYS A CA 1
ATOM 3807 C C . LYS A 1 486 ? 11.719 31.359 27.969 1 94.25 486 LYS A C 1
ATOM 3809 O O . LYS A 1 486 ? 11.805 30.141 27.781 1 94.25 486 LYS A O 1
ATOM 3814 N N . LEU A 1 487 ? 11.742 31.906 29.156 1 93.94 487 LEU A N 1
ATOM 3815 C CA . LEU A 1 487 ? 11.953 31.094 30.359 1 93.94 487 LEU A CA 1
ATOM 3816 C C . LEU A 1 487 ? 10.633 30.562 30.891 1 93.94 487 LEU A C 1
ATOM 3818 O O . LEU A 1 487 ? 9.57 31.125 30.609 1 93.94 487 LEU A O 1
ATOM 3822 N N . LYS A 1 488 ? 10.75 29.453 31.531 1 90.44 488 LYS A N 1
ATOM 3823 C CA . LYS A 1 488 ? 9.586 28.906 32.219 1 90.44 488 LYS A CA 1
ATOM 3824 C C . LYS A 1 488 ? 9.062 29.891 33.281 1 90.44 488 LYS A C 1
ATOM 3826 O O . LYS A 1 488 ? 9.82 30.703 33.812 1 90.44 488 LYS A O 1
ATOM 3831 N N . GLU A 1 489 ? 7.824 29.719 33.562 1 89.75 489 GLU A N 1
ATOM 3832 C CA . GLU A 1 489 ? 7.238 30.609 34.562 1 89.75 489 GLU A CA 1
ATOM 3833 C C . GLU A 1 489 ? 7.941 30.469 35.906 1 89.75 489 GLU A C 1
ATOM 3835 O O . GLU A 1 489 ? 8.164 29.359 36.406 1 89.75 489 GLU A O 1
ATOM 3840 N N . GLY A 1 490 ? 8.336 31.547 36.469 1 90.94 490 GLY A N 1
ATOM 3841 C CA . GLY A 1 490 ? 8.938 31.578 37.812 1 90.94 490 GLY A CA 1
ATOM 3842 C C . GLY A 1 490 ? 10.445 31.359 37.781 1 90.94 490 GLY A C 1
ATOM 3843 O O . GLY A 1 490 ? 11.109 31.469 38.812 1 90.94 490 GLY A O 1
ATOM 3844 N N . CYS A 1 491 ? 10.938 31.141 36.594 1 92.5 491 CYS A N 1
ATOM 3845 C CA . CYS A 1 491 ? 12.375 30.891 36.5 1 92.5 491 CYS A CA 1
ATOM 3846 C C . CYS A 1 491 ? 13.117 32.156 36.094 1 92.5 491 CYS A C 1
ATOM 3848 O O . CYS A 1 491 ? 12.547 33.031 35.406 1 92.5 491 CYS A O 1
ATOM 3850 N N . SER A 1 492 ? 14.312 32.25 36.594 1 93.19 492 SER A N 1
ATOM 3851 C CA . SER A 1 492 ? 15.211 33.344 36.188 1 93.19 492 SER A CA 1
ATOM 3852 C C . SER A 1 492 ? 16.562 32.812 35.75 1 93.19 492 SER A C 1
ATOM 3854 O O . SER A 1 492 ? 17.062 31.828 36.312 1 93.19 492 SER A O 1
ATOM 3856 N N . ALA A 1 493 ? 17.016 33.406 34.688 1 93.31 493 ALA A N 1
ATOM 3857 C CA . ALA A 1 493 ? 18.344 33.031 34.156 1 93.31 493 ALA A CA 1
ATOM 3858 C C . ALA A 1 493 ? 19.031 34.25 33.562 1 93.31 493 ALA A C 1
ATOM 3860 O O . ALA A 1 493 ? 18.375 35.188 33.062 1 93.31 493 ALA A O 1
ATOM 3861 N N . ASN A 1 494 ? 20.344 34.312 33.719 1 93.75 494 ASN A N 1
ATOM 3862 C CA . ASN A 1 494 ? 21.094 35.375 33.031 1 93.75 494 ASN A CA 1
ATOM 3863 C C . ASN A 1 494 ? 21.75 34.844 31.75 1 93.75 494 ASN A C 1
ATOM 3865 O O . ASN A 1 494 ? 21.688 33.656 31.453 1 93.75 494 ASN A O 1
ATOM 3869 N N . VAL A 1 495 ? 22.281 35.719 30.984 1 94.75 495 VAL A N 1
ATOM 3870 C CA . VAL A 1 495 ? 22.875 35.406 29.688 1 94.75 495 VAL A CA 1
ATOM 3871 C C . VAL A 1 495 ? 24 34.406 29.859 1 94.75 495 VAL A C 1
ATOM 3873 O O . VAL A 1 495 ? 24.125 33.438 29.078 1 94.75 495 VAL A O 1
ATOM 3876 N N . GLU A 1 496 ? 24.75 34.5 30.891 1 94.25 496 GLU A N 1
ATOM 3877 C CA . GLU A 1 496 ? 25.891 33.625 31.156 1 94.25 496 GLU A CA 1
ATOM 3878 C C . GLU A 1 496 ? 25.422 32.188 31.391 1 94.25 496 GLU A C 1
ATOM 3880 O O . GLU A 1 496 ? 26.094 31.234 30.969 1 94.25 496 GLU A O 1
ATOM 3885 N N . ASP A 1 497 ? 24.328 32.125 32.062 1 94.31 497 ASP A N 1
ATOM 3886 C CA . ASP A 1 497 ? 23.781 30.781 32.312 1 94.31 497 ASP A CA 1
ATOM 3887 C C . ASP A 1 497 ? 23.484 30.047 31.031 1 94.31 497 ASP A C 1
ATOM 3889 O O . ASP A 1 497 ? 23.797 28.859 30.891 1 94.31 497 ASP A O 1
ATOM 3893 N N . ILE A 1 498 ? 22.891 30.75 30.125 1 95.69 498 ILE A N 1
ATOM 3894 C CA . ILE A 1 498 ? 22.453 30.156 28.859 1 95.69 498 ILE A CA 1
ATOM 3895 C C . ILE A 1 498 ? 23.672 29.828 28 1 95.69 498 ILE A C 1
ATOM 3897 O O . ILE A 1 498 ? 23.766 28.734 27.422 1 95.69 498 ILE A O 1
ATOM 3901 N N . ILE A 1 499 ? 24.594 30.719 27.953 1 95.19 499 ILE A N 1
ATOM 3902 C CA . ILE A 1 499 ? 25.797 30.547 27.141 1 95.19 499 ILE A CA 1
ATOM 3903 C C . ILE A 1 499 ? 26.625 29.391 27.703 1 95.19 499 ILE A C 1
ATOM 3905 O O . ILE A 1 499 ? 27.125 28.547 26.938 1 95.19 499 ILE A O 1
ATOM 3909 N N . LYS A 1 500 ? 26.797 29.297 28.984 1 95.25 500 LYS A N 1
ATOM 3910 C CA . LYS A 1 500 ? 27.562 28.219 29.609 1 95.25 500 LYS A CA 1
ATOM 3911 C C . LYS A 1 500 ? 26.953 26.859 29.297 1 95.25 500 LYS A C 1
ATOM 3913 O O . LYS A 1 500 ? 27.672 25.891 29.062 1 95.25 500 LYS A O 1
ATOM 3918 N N . PHE A 1 501 ? 25.688 26.859 29.406 1 94.88 501 PHE A N 1
ATOM 3919 C CA . PHE A 1 501 ? 25 25.609 29.094 1 94.88 501 PHE A CA 1
ATOM 3920 C C . PHE A 1 501 ? 25.328 25.172 27.656 1 94.88 501 PHE A C 1
ATOM 3922 O O . PHE A 1 501 ? 25.578 23.984 27.406 1 94.88 501 PHE A O 1
ATOM 3929 N N . CYS A 1 502 ? 25.266 26.078 26.719 1 94.69 502 CYS A N 1
ATOM 3930 C CA . CYS A 1 502 ? 25.578 25.781 25.328 1 94.69 502 CYS A CA 1
ATOM 3931 C C . CYS A 1 502 ? 27.031 25.344 25.172 1 94.69 502 CYS A C 1
ATOM 3933 O O . CYS A 1 502 ? 27.344 24.453 24.391 1 94.69 502 CYS A O 1
ATOM 3935 N N . GLU A 1 503 ? 27.938 25.922 25.938 1 94.81 503 GLU A N 1
ATOM 3936 C CA . GLU A 1 503 ? 29.359 25.578 25.891 1 94.81 503 GLU A CA 1
ATOM 3937 C C . GLU A 1 503 ? 29.594 24.141 26.312 1 94.81 503 GLU A C 1
ATOM 3939 O O . GLU A 1 503 ? 30.484 23.469 25.797 1 94.81 503 GLU A O 1
ATOM 3944 N N . ASP A 1 504 ? 28.797 23.688 27.141 1 94.12 504 ASP A N 1
ATOM 3945 C CA . ASP A 1 504 ? 28.938 22.328 27.688 1 94.12 504 ASP A CA 1
ATOM 3946 C C . ASP A 1 504 ? 28.422 21.281 26.703 1 94.12 504 ASP A C 1
ATOM 3948 O O . ASP A 1 504 ? 28.766 20.109 26.812 1 94.12 504 ASP A O 1
ATOM 3952 N N . HIS A 1 505 ? 27.641 21.734 25.75 1 91.19 505 HIS A N 1
ATOM 3953 C CA . HIS A 1 505 ? 26.906 20.719 25 1 91.19 505 HIS A CA 1
ATOM 3954 C C . HIS A 1 505 ? 27.125 20.906 23.5 1 91.19 505 HIS A C 1
ATOM 3956 O O . HIS A 1 505 ? 26.719 20.047 22.703 1 91.19 505 HIS A O 1
ATOM 3962 N N . LEU A 1 506 ? 27.672 22.016 23.125 1 91.81 506 LEU A N 1
ATOM 3963 C CA . LEU A 1 506 ? 27.844 22.312 21.703 1 91.81 506 LEU A CA 1
ATOM 3964 C C . LEU A 1 506 ? 29.312 22.578 21.375 1 91.81 506 LEU A C 1
ATOM 3966 O O . LEU A 1 506 ? 30.094 22.922 22.25 1 91.81 506 LEU A O 1
ATOM 3970 N N . ASP A 1 507 ? 29.609 22.406 20.109 1 88.81 507 ASP A N 1
ATOM 3971 C CA . ASP A 1 507 ? 30.906 22.875 19.641 1 88.81 507 ASP A CA 1
ATOM 3972 C C . ASP A 1 507 ? 31.031 24.391 19.781 1 88.81 507 ASP A C 1
ATOM 3974 O O . ASP A 1 507 ? 30.031 25.125 19.656 1 88.81 507 ASP A O 1
ATOM 3978 N N . ALA A 1 508 ? 32.188 24.828 19.938 1 89.56 508 ALA A N 1
ATOM 3979 C CA . ALA A 1 508 ? 32.5 26.234 20.25 1 89.56 508 ALA A CA 1
ATOM 3980 C C . ALA A 1 508 ? 31.891 27.156 19.203 1 89.56 508 ALA A C 1
ATOM 3982 O O . ALA A 1 508 ? 31.375 28.234 19.531 1 89.56 508 ALA A O 1
ATOM 3983 N N . HIS A 1 509 ? 31.922 26.797 17.984 1 88.75 509 HIS A N 1
ATOM 3984 C CA . HIS A 1 509 ? 31.469 27.672 16.922 1 88.75 509 HIS A CA 1
ATOM 3985 C C . HIS A 1 509 ? 29.953 27.797 16.891 1 88.75 509 HIS A C 1
ATOM 3987 O O . HIS A 1 509 ? 29.406 28.703 16.281 1 88.75 509 HIS A O 1
ATOM 3993 N N . MET A 1 510 ? 29.203 26.938 17.578 1 91.19 510 MET A N 1
ATOM 3994 C CA . MET A 1 510 ? 27.75 26.906 17.562 1 91.19 510 MET A CA 1
ATOM 3995 C C . MET A 1 510 ? 27.172 27.672 18.766 1 91.19 510 MET A C 1
ATOM 3997 O O . MET A 1 510 ? 25.984 27.969 18.797 1 91.19 510 MET A O 1
ATOM 4001 N N . VAL A 1 511 ? 28.062 28 19.688 1 93.81 511 VAL A N 1
ATOM 4002 C CA . VAL A 1 511 ? 27.609 28.656 20.906 1 93.81 511 VAL A CA 1
ATOM 4003 C C . VAL A 1 511 ? 27.125 30.062 20.609 1 93.81 511 VAL A C 1
ATOM 4005 O O . VAL A 1 511 ? 27.828 30.859 19.984 1 93.81 511 VAL A O 1
ATOM 4008 N N . PRO A 1 512 ? 25.875 30.359 21.031 1 93.56 512 PRO A N 1
ATOM 4009 C CA . PRO A 1 512 ? 25.375 31.719 20.797 1 93.56 512 PRO A CA 1
ATOM 4010 C C . PRO A 1 512 ? 26.266 32.781 21.422 1 93.56 512 PRO A C 1
ATOM 4012 O O . PRO A 1 512 ? 26.766 32.594 22.531 1 93.56 512 PRO A O 1
ATOM 4015 N N . LYS A 1 513 ? 26.359 33.875 20.766 1 89.19 513 LYS A N 1
ATOM 4016 C CA . LYS A 1 513 ? 27.141 35 21.297 1 89.19 513 LYS A CA 1
ATOM 4017 C C . LYS A 1 513 ? 26.25 36 22.016 1 89.19 513 LYS A C 1
ATOM 4019 O O . LYS A 1 513 ? 26.75 36.812 22.797 1 89.19 513 LYS A O 1
ATOM 4024 N N . SER A 1 514 ? 25.031 35.938 21.703 1 90.62 514 SER A N 1
ATOM 4025 C CA . SER A 1 514 ? 24.062 36.812 22.344 1 90.62 514 SER A CA 1
ATOM 4026 C C . SER A 1 514 ? 22.797 36.031 22.734 1 90.62 514 SER A C 1
ATOM 4028 O O . SER A 1 514 ? 22.422 35.062 22.047 1 90.62 514 SER A O 1
ATOM 4030 N N . VAL A 1 515 ? 22.188 36.5 23.844 1 93.12 515 VAL A N 1
ATOM 4031 C CA . VAL A 1 515 ? 20.938 35.906 24.328 1 93.12 515 VAL A CA 1
ATOM 4032 C C . VAL A 1 515 ? 19.953 37.031 24.656 1 93.12 515 VAL A C 1
ATOM 4034 O O . VAL A 1 515 ? 20.297 38 25.328 1 93.12 515 VAL A O 1
ATOM 4037 N N . VAL A 1 516 ? 18.828 36.938 24.109 1 91.25 516 VAL A N 1
ATOM 4038 C CA . VAL A 1 516 ? 17.734 37.844 24.422 1 91.25 516 VAL A CA 1
ATOM 4039 C C . VAL A 1 516 ? 16.594 37.062 25.094 1 91.25 516 VAL A C 1
ATOM 4041 O O . VAL A 1 516 ? 16.141 36.062 24.562 1 91.25 516 VAL A O 1
ATOM 4044 N N . PHE A 1 517 ? 16.172 37.562 26.234 1 93.25 517 PHE A N 1
ATOM 4045 C CA . PHE A 1 517 ? 15.055 36.906 26.922 1 93.25 517 PHE A CA 1
ATOM 4046 C C . PHE A 1 517 ? 13.742 37.562 26.531 1 93.25 517 PHE A C 1
ATOM 4048 O O . PHE A 1 517 ? 13.648 38.812 26.453 1 93.25 517 PHE A O 1
ATOM 4055 N N . GLY A 1 518 ? 12.766 36.781 26.203 1 89.62 518 GLY A N 1
ATOM 4056 C CA . GLY A 1 518 ? 11.461 37.344 25.875 1 89.62 518 GLY A CA 1
ATOM 4057 C C . GLY A 1 518 ? 10.547 36.344 25.188 1 89.62 518 GLY A C 1
ATOM 4058 O O . GLY A 1 518 ? 10.867 35.156 25.094 1 89.62 518 GLY A O 1
ATOM 4059 N N . ASP A 1 519 ? 9.398 36.875 24.781 1 90.56 519 ASP A N 1
ATOM 4060 C CA . ASP A 1 519 ? 8.414 36.031 24.094 1 90.56 519 ASP A CA 1
ATOM 4061 C C . ASP A 1 519 ? 8.82 35.812 22.625 1 90.56 519 ASP A C 1
ATOM 4063 O O . ASP A 1 519 ? 9.508 36.656 22.047 1 90.56 519 ASP A O 1
ATOM 4067 N N . LEU A 1 520 ? 8.438 34.688 22.109 1 91.69 520 LEU A N 1
ATOM 4068 C CA . LEU A 1 520 ? 8.703 34.375 20.719 1 91.69 520 LEU A CA 1
ATOM 4069 C C . LEU A 1 520 ? 7.453 34.562 19.859 1 91.69 520 LEU A C 1
ATOM 4071 O O . LEU A 1 520 ? 6.348 34.219 20.266 1 91.69 520 LEU A O 1
ATOM 4075 N N . PRO A 1 521 ? 7.637 35.25 18.75 1 88.38 521 PRO A N 1
ATOM 4076 C CA . PRO A 1 521 ? 6.504 35.344 17.828 1 88.38 521 PRO A CA 1
ATOM 4077 C C . PRO A 1 521 ? 6.109 34 17.219 1 88.38 521 PRO A C 1
ATOM 4079 O O . PRO A 1 521 ? 6.953 33.312 16.641 1 88.38 521 PRO A O 1
ATOM 4082 N N . LEU A 1 522 ? 4.836 33.656 17.328 1 81.94 522 LEU A N 1
ATOM 4083 C CA . LEU A 1 522 ? 4.316 32.375 16.797 1 81.94 522 LEU A CA 1
ATOM 4084 C C . LEU A 1 522 ? 3.279 32.656 15.703 1 81.94 522 LEU A C 1
ATOM 4086 O O . LEU A 1 522 ? 2.572 33.656 15.742 1 81.94 522 LEU A O 1
ATOM 4090 N N . ASN A 1 523 ? 3.275 31.781 14.781 1 75.25 523 ASN A N 1
ATOM 4091 C CA . ASN A 1 523 ? 2.172 31.828 13.828 1 75.25 523 ASN A CA 1
ATOM 4092 C C . ASN A 1 523 ? 0.945 31.078 14.352 1 75.25 523 ASN A C 1
ATOM 4094 O O . ASN A 1 523 ? 0.896 30.703 15.523 1 75.25 523 ASN A O 1
ATOM 4098 N N . SER A 1 524 ? -0.061 30.875 13.43 1 67.5 524 SER A N 1
ATOM 4099 C CA . SER A 1 524 ? -1.344 30.312 13.836 1 67.5 524 SER A CA 1
ATOM 4100 C C . SER A 1 524 ? -1.207 28.828 14.195 1 67.5 524 SER A C 1
ATOM 4102 O O . SER A 1 524 ? -2.043 28.281 14.914 1 67.5 524 SER A O 1
ATOM 4104 N N . THR A 1 525 ? -0.151 28.219 13.734 1 67 525 THR A N 1
ATOM 4105 C CA . THR A 1 525 ? 0.019 26.797 14.016 1 67 525 THR A CA 1
ATOM 4106 C C . THR A 1 525 ? 1.01 26.594 15.164 1 67 525 THR A C 1
ATOM 4108 O O . THR A 1 525 ? 1.351 25.453 15.492 1 67 525 THR A O 1
ATOM 4111 N N . GLY A 1 526 ? 1.445 27.719 15.742 1 70.25 526 GLY A N 1
ATOM 4112 C CA . GLY A 1 526 ? 2.334 27.609 16.891 1 70.25 526 GLY A CA 1
ATOM 4113 C C . GLY A 1 526 ? 3.801 27.562 16.5 1 70.25 526 GLY A C 1
ATOM 4114 O O . GLY A 1 526 ? 4.668 27.406 17.375 1 70.25 526 GLY A O 1
ATOM 4115 N N . LYS A 1 527 ? 4.035 27.734 15.242 1 75.19 527 LYS A N 1
ATOM 4116 C CA . LYS A 1 527 ? 5.418 27.734 14.773 1 75.19 527 LYS A CA 1
ATOM 4117 C C . LYS A 1 527 ? 6.086 29.078 14.992 1 75.19 527 LYS A C 1
ATOM 4119 O O . LYS A 1 527 ? 5.465 30.125 14.781 1 75.19 527 LYS A O 1
ATOM 4124 N N . VAL A 1 528 ? 7.344 29.078 15.43 1 84.06 528 VAL A N 1
ATOM 4125 C CA . VAL A 1 528 ? 8.094 30.312 15.656 1 84.06 528 VAL A CA 1
ATOM 4126 C C . VAL A 1 528 ? 8.359 31 14.328 1 84.06 528 VAL A C 1
ATOM 4128 O O . VAL A 1 528 ? 8.75 30.359 13.352 1 84.06 528 VAL A O 1
ATOM 4131 N N . GLN A 1 529 ? 8.117 32.281 14.305 1 86.44 529 GLN A N 1
ATOM 4132 C CA . GLN A 1 529 ? 8.383 33.062 13.117 1 86.44 529 GLN A CA 1
ATOM 4133 C C . GLN A 1 529 ? 9.75 33.75 13.195 1 86.44 529 GLN A C 1
ATOM 4135 O O . GLN A 1 529 ? 9.859 34.938 13.523 1 86.44 529 GLN A O 1
ATOM 4140 N N . LYS A 1 530 ? 10.734 33.125 12.688 1 87.88 530 LYS A N 1
ATOM 4141 C CA . LYS A 1 530 ? 12.109 33.594 12.812 1 87.88 530 LYS A CA 1
ATOM 4142 C C . LYS A 1 530 ? 12.344 34.844 11.969 1 87.88 530 LYS A C 1
ATOM 4144 O O . LYS A 1 530 ? 13.195 35.688 12.305 1 87.88 530 LYS A O 1
ATOM 4149 N N . PHE A 1 531 ? 11.578 35 10.922 1 83.56 531 PHE A N 1
ATOM 4150 C CA . PHE A 1 531 ? 11.75 36.188 10.094 1 83.56 531 PHE A CA 1
ATOM 4151 C C . PHE A 1 531 ? 11.344 37.469 10.852 1 83.56 531 PHE A C 1
ATOM 4153 O O . PHE A 1 531 ? 11.969 38.5 10.695 1 83.56 531 PHE A O 1
ATOM 4160 N N . VAL A 1 532 ? 10.352 37.312 11.672 1 85.62 532 VAL A N 1
ATOM 4161 C CA . VAL A 1 532 ? 9.922 38.406 12.5 1 85.62 532 VAL A CA 1
ATOM 4162 C C . VAL A 1 532 ? 11.008 38.781 13.508 1 85.62 532 VAL A C 1
ATOM 4164 O O . VAL A 1 532 ? 11.266 39.938 13.773 1 85.62 532 VAL A O 1
ATOM 4167 N N . ILE A 1 533 ? 11.641 37.75 14.016 1 87.44 533 ILE A N 1
ATOM 4168 C CA . ILE A 1 533 ? 12.719 37.938 14.977 1 87.44 533 ILE A CA 1
ATOM 4169 C C . ILE A 1 533 ? 13.883 38.656 14.312 1 87.44 533 ILE A C 1
ATOM 4171 O O . ILE A 1 533 ? 14.438 39.625 14.875 1 87.44 533 ILE A O 1
ATOM 4175 N N . ARG A 1 534 ? 14.219 38.312 13.172 1 84.56 534 ARG A N 1
ATOM 4176 C CA . ARG A 1 534 ? 15.32 38.906 12.438 1 84.56 534 ARG A CA 1
ATOM 4177 C C . ARG A 1 534 ? 15.031 40.375 12.125 1 84.56 534 ARG A C 1
ATOM 4179 O O . ARG A 1 534 ? 15.93 41.219 12.203 1 84.56 534 ARG A O 1
ATOM 4186 N N . GLU A 1 535 ? 13.781 40.594 11.773 1 83.56 535 GLU A N 1
ATOM 4187 C CA . GLU A 1 535 ? 13.391 41.969 11.492 1 83.56 535 GLU A CA 1
ATOM 4188 C C . GLU A 1 535 ? 13.508 42.844 12.734 1 83.56 535 GLU A C 1
ATOM 4190 O O . GLU A 1 535 ? 13.922 44 12.648 1 83.56 535 GLU A O 1
ATOM 4195 N N . LYS A 1 536 ? 13.148 42.281 13.789 1 82.56 536 LYS A N 1
ATOM 4196 C CA . LYS A 1 536 ? 13.242 43.031 15.055 1 82.56 536 LYS A CA 1
ATOM 4197 C C . LYS A 1 536 ? 14.695 43.281 15.422 1 82.56 536 LYS A C 1
ATOM 4199 O O . LYS A 1 536 ? 15.023 44.344 15.945 1 82.56 536 LYS A O 1
ATOM 4204 N N . ILE A 1 537 ? 15.516 42.375 15.25 1 77.19 537 ILE A N 1
ATOM 4205 C CA . ILE A 1 537 ? 16.938 42.5 15.555 1 77.19 537 ILE A CA 1
ATOM 4206 C C . ILE A 1 537 ? 17.547 43.562 14.656 1 77.19 537 ILE A C 1
ATOM 4208 O O . ILE A 1 537 ? 18.359 44.375 15.125 1 77.19 537 ILE A O 1
ATOM 4212 N N . LYS A 1 538 ? 17.156 43.594 13.438 1 75.19 538 LYS A N 1
ATOM 4213 C CA . LYS A 1 538 ? 17.672 44.562 12.492 1 75.19 538 LYS A CA 1
ATOM 4214 C C . LYS A 1 538 ? 17.203 45.969 12.852 1 75.19 538 LYS A C 1
ATOM 4216 O O . LYS A 1 538 ? 17.969 46.938 12.75 1 75.19 538 LYS A O 1
ATOM 4221 N N . SER A 1 539 ? 15.953 46.125 13.188 1 72.12 539 SER A N 1
ATOM 4222 C CA . SER A 1 539 ? 15.367 47.406 13.461 1 72.12 539 SER A CA 1
ATOM 4223 C C . SER A 1 539 ? 15.859 47.969 14.797 1 72.12 539 SER A C 1
ATOM 4225 O O . SER A 1 539 ? 16.062 49.188 14.938 1 72.12 539 SER A O 1
ATOM 4227 N N . ASN A 1 540 ? 15.766 47.125 15.867 1 61.12 540 ASN A N 1
ATOM 4228 C CA . ASN A 1 540 ? 16.031 47.625 17.219 1 61.12 540 ASN A CA 1
ATOM 4229 C C . ASN A 1 540 ? 17.5 47.531 17.578 1 61.12 540 ASN A C 1
ATOM 4231 O O . ASN A 1 540 ? 17.938 48 18.625 1 61.12 540 ASN A O 1
ATOM 4235 N N . GLY A 1 541 ? 18.375 47.25 16.656 1 52.59 541 GLY A N 1
ATOM 4236 C CA . GLY A 1 541 ? 19.766 47.094 17.062 1 52.59 541 GLY A CA 1
ATOM 4237 C C . GLY A 1 541 ? 19.938 46.094 18.188 1 52.59 541 GLY A C 1
ATOM 4238 O O . GLY A 1 541 ? 20.797 46.25 19.062 1 52.59 541 GLY A O 1
ATOM 4239 N N . TRP A 1 542 ? 19.094 45.25 18.438 1 48.5 542 TRP A N 1
ATOM 4240 C CA . TRP A 1 542 ? 19.016 44.375 19.578 1 48.5 542 TRP A CA 1
ATOM 4241 C C . TRP A 1 542 ? 20.375 43.719 19.844 1 48.5 542 TRP A C 1
ATOM 4243 O O . TRP A 1 542 ? 20.609 43.188 20.938 1 48.5 542 TRP A O 1
ATOM 4253 N N . CYS A 1 543 ? 21.234 43.594 18.906 1 45.62 543 CYS A N 1
ATOM 4254 C CA . CYS A 1 543 ? 22.469 42.906 19.266 1 45.62 543 CYS A CA 1
ATOM 4255 C C . CYS A 1 543 ? 23.266 43.719 20.266 1 45.62 543 CYS A C 1
ATOM 4257 O O . CYS A 1 543 ? 24.297 43.281 20.766 1 45.62 543 CYS A O 1
ATOM 4259 N N . ASP A 1 544 ? 23.094 45 20.297 1 38.69 544 ASP A N 1
ATOM 4260 C CA . ASP A 1 544 ? 24.016 45.781 21.125 1 38.69 544 ASP A CA 1
ATOM 4261 C C . ASP A 1 544 ? 23.719 45.594 22.609 1 38.69 544 ASP A C 1
ATOM 4263 O O . ASP A 1 544 ? 24.375 46.188 23.453 1 38.69 544 ASP A O 1
ATOM 4267 N N . SER A 1 545 ? 22.578 45.281 23.016 1 33.84 545 SER A N 1
ATOM 4268 C CA . SER A 1 545 ? 22.453 45.312 24.469 1 33.84 545 SER A CA 1
ATOM 4269 C C . SER A 1 545 ? 23.125 44.094 25.094 1 33.84 545 SER A C 1
ATOM 4271 O O . SER A 1 545 ? 22.484 43.062 25.328 1 33.84 545 SER A O 1
ATOM 4273 N N . ILE A 1 546 ? 24.234 43.719 24.703 1 33.59 546 ILE A N 1
ATOM 4274 C CA . ILE A 1 546 ? 25.094 42.844 25.484 1 33.59 546 ILE A CA 1
ATOM 4275 C C . ILE A 1 546 ? 25.109 43.281 26.953 1 33.59 546 ILE A C 1
ATOM 4277 O O . ILE A 1 546 ? 25.641 42.594 27.812 1 33.59 546 ILE A O 1
ATOM 4281 N N . ASN A 1 547 ? 25.188 44.688 27.297 1 28.88 547 ASN A N 1
ATOM 4282 C CA . ASN A 1 547 ? 25.344 45.188 28.656 1 28.88 547 ASN A CA 1
ATOM 4283 C C . ASN A 1 547 ? 24.016 45.188 29.406 1 28.88 547 ASN A C 1
ATOM 4285 O O . ASN A 1 547 ? 22.984 45.625 28.891 1 28.88 547 ASN A O 1
ATOM 4289 N N . MET B 1 1 ? -13.273 26.75 -20.25 1 23.33 1 MET B N 1
ATOM 4290 C CA . MET B 1 1 ? -12.016 27.422 -19.922 1 23.33 1 MET B CA 1
ATOM 4291 C C . MET B 1 1 ? -11.328 26.734 -18.75 1 23.33 1 MET B C 1
ATOM 4293 O O . MET B 1 1 ? -11.516 27.109 -17.594 1 23.33 1 MET B O 1
ATOM 4297 N N . LYS B 1 2 ? -11.375 25.453 -18.562 1 36.09 2 LYS B N 1
ATOM 4298 C CA . LYS B 1 2 ? -10.719 24.719 -17.484 1 36.09 2 LYS B CA 1
ATOM 4299 C C . LYS B 1 2 ? -9.281 25.188 -17.297 1 36.09 2 LYS B C 1
ATOM 4301 O O . LYS B 1 2 ? -8.391 24.766 -18.047 1 36.09 2 LYS B O 1
ATOM 4306 N N . GLU B 1 3 ? -9.047 26.391 -17.094 1 42.78 3 GLU B N 1
ATOM 4307 C CA . GLU B 1 3 ? -7.691 26.812 -16.797 1 42.78 3 GLU B CA 1
ATOM 4308 C C . GLU B 1 3 ? -7.09 25.984 -15.664 1 42.78 3 GLU B C 1
ATOM 4310 O O . GLU B 1 3 ? -7.691 25.844 -14.602 1 42.78 3 GLU B O 1
ATOM 4315 N N . ASP B 1 4 ? -6.199 25.109 -15.969 1 55.53 4 ASP B N 1
ATOM 4316 C CA . ASP B 1 4 ? -5.617 23.969 -15.266 1 55.53 4 ASP B CA 1
ATOM 4317 C C . ASP B 1 4 ? -5.059 24.406 -13.906 1 55.53 4 ASP B C 1
ATOM 4319 O O . ASP B 1 4 ? -4.309 25.375 -13.82 1 55.53 4 ASP B O 1
ATOM 4323 N N . LEU B 1 5 ? -5.961 24.281 -12.883 1 57.94 5 LEU B N 1
ATOM 4324 C CA . LEU B 1 5 ? -5.539 24.578 -11.523 1 57.94 5 LEU B CA 1
ATOM 4325 C C . LEU B 1 5 ? -4.02 24.516 -11.398 1 57.94 5 LEU B C 1
ATOM 4327 O O . LEU B 1 5 ? -3.406 25.391 -10.773 1 57.94 5 LEU B O 1
ATOM 4331 N N . VAL B 1 6 ? -3.434 23.469 -11.797 1 59.16 6 VAL B N 1
ATOM 4332 C CA . VAL B 1 6 ? -1.991 23.25 -11.852 1 59.16 6 VAL B CA 1
ATOM 4333 C C . VAL B 1 6 ? -1.604 22.672 -13.203 1 59.16 6 VAL B C 1
ATOM 4335 O O . VAL B 1 6 ? -2.334 21.844 -13.766 1 59.16 6 VAL B O 1
ATOM 4338 N N . GLU B 1 7 ? -1.092 23.375 -14.156 1 50.69 7 GLU B N 1
ATOM 4339 C CA . GLU B 1 7 ? -0.476 22.625 -15.258 1 50.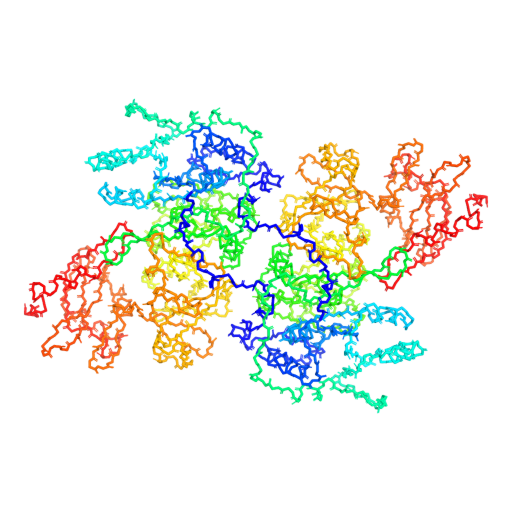69 7 GLU B CA 1
ATOM 4340 C C . GLU B 1 7 ? 0.268 21.391 -14.734 1 50.69 7 GLU B C 1
ATOM 4342 O O . GLU B 1 7 ? 1.176 21.516 -13.914 1 50.69 7 GLU B O 1
ATOM 4347 N N . CYS B 1 8 ? -0.511 20.391 -14.562 1 50.62 8 CYS B N 1
ATOM 4348 C CA . CYS B 1 8 ? 0.148 19.188 -14.07 1 50.62 8 CYS B CA 1
ATOM 4349 C C . CYS B 1 8 ? 1.591 19.109 -14.555 1 50.62 8 CYS B C 1
ATOM 4351 O O . CYS B 1 8 ? 1.844 19.047 -15.758 1 50.62 8 CYS B O 1
ATOM 4353 N N . SER B 1 9 ? 2.377 19.797 -13.953 1 48.25 9 SER B N 1
ATOM 4354 C CA . SER B 1 9 ? 3.773 19.672 -14.367 1 48.25 9 SER B CA 1
ATOM 4355 C C . SER B 1 9 ? 4.133 18.234 -14.727 1 48.25 9 SER B C 1
ATOM 4357 O O . SER B 1 9 ? 3.785 17.312 -13.992 1 48.25 9 SER B O 1
ATOM 4359 N N . LYS B 1 10 ? 4.078 17.812 -16 1 45.72 10 LYS B N 1
ATOM 4360 C CA . LYS B 1 10 ? 4.578 16.594 -16.641 1 45.72 10 LYS B CA 1
ATOM 4361 C C . LYS B 1 10 ? 5.535 15.852 -15.727 1 45.72 10 LYS B C 1
ATOM 4363 O O . LYS B 1 10 ? 5.602 14.617 -15.766 1 45.72 10 LYS B O 1
ATOM 4368 N N . GLY B 1 11 ? 6.375 16.422 -14.969 1 49.91 11 GLY B N 1
ATOM 4369 C CA . GLY B 1 11 ? 7.527 15.789 -14.352 1 49.91 11 GLY B CA 1
ATOM 4370 C C . GLY B 1 11 ? 7.176 14.992 -13.109 1 49.91 11 GLY B C 1
ATOM 4371 O O . GLY B 1 11 ? 8.039 14.32 -12.531 1 49.91 11 GLY B O 1
ATOM 4372 N N . LEU B 1 12 ? 5.84 15.062 -12.75 1 60.03 12 LEU B N 1
ATOM 4373 C CA . LEU B 1 12 ? 5.719 14.516 -11.406 1 60.03 12 LEU B CA 1
ATOM 4374 C C . LEU B 1 12 ? 5.152 13.102 -11.438 1 60.03 12 LEU B C 1
ATOM 4376 O O . LEU B 1 12 ? 5.184 12.391 -10.422 1 60.03 12 LEU B O 1
ATOM 4380 N N . ASN B 1 13 ? 4.891 12.656 -12.633 1 73.81 13 ASN B N 1
ATOM 4381 C CA . ASN B 1 13 ? 4.355 11.297 -12.602 1 73.81 13 ASN B CA 1
ATOM 4382 C C . ASN B 1 13 ? 5.414 10.273 -12.992 1 73.81 13 ASN B C 1
ATOM 4384 O O . ASN B 1 13 ? 5.746 10.141 -14.172 1 73.81 13 ASN B O 1
ATOM 4388 N N . ILE B 1 14 ? 5.98 9.695 -12.023 1 84.69 14 ILE B N 1
ATOM 4389 C CA . ILE B 1 14 ? 6.953 8.625 -12.234 1 84.69 14 ILE B CA 1
ATOM 4390 C C . ILE B 1 14 ? 6.227 7.305 -12.461 1 84.69 14 ILE B C 1
ATOM 4392 O O . ILE B 1 14 ? 5.352 6.93 -11.672 1 84.69 14 ILE B O 1
ATOM 4396 N N . PRO B 1 15 ? 6.562 6.668 -13.617 1 89.94 15 PRO B N 1
ATOM 4397 C CA . PRO B 1 15 ? 5.922 5.371 -13.836 1 89.94 15 PRO B CA 1
ATOM 4398 C C . PRO B 1 15 ? 6.117 4.41 -12.672 1 89.94 15 PRO B C 1
ATOM 4400 O O . PRO B 1 15 ? 7.223 4.301 -12.133 1 89.94 15 PRO B O 1
ATOM 4403 N N . LEU B 1 16 ? 5.031 3.785 -12.32 1 90.88 16 LEU B N 1
ATOM 4404 C CA . LEU B 1 16 ? 5.105 2.777 -11.266 1 90.88 16 LEU B CA 1
ATOM 4405 C C . LEU B 1 16 ? 5.805 1.518 -11.766 1 90.88 16 LEU B C 1
ATOM 4407 O O . LEU B 1 16 ? 5.438 0.975 -12.812 1 90.88 16 LEU B O 1
ATOM 4411 N N . THR B 1 17 ? 6.836 1.077 -11.062 1 94.38 17 THR B N 1
ATOM 4412 C CA . THR B 1 17 ? 7.531 -0.164 -11.383 1 94.38 17 THR B CA 1
ATOM 4413 C C . THR B 1 17 ? 8.141 -0.785 -10.125 1 94.38 17 THR B C 1
ATOM 4415 O O . THR B 1 17 ? 8.703 -0.079 -9.289 1 94.38 17 THR B O 1
ATOM 4418 N N . PRO B 1 18 ? 8.031 -2.07 -9.984 1 94.62 18 PRO B N 1
ATOM 4419 C CA . PRO B 1 18 ? 8.633 -2.715 -8.812 1 94.62 18 PRO B CA 1
ATOM 4420 C C . PRO B 1 18 ? 10.156 -2.809 -8.914 1 94.62 18 PRO B C 1
ATOM 4422 O O . PRO B 1 18 ? 10.82 -3.145 -7.926 1 94.62 18 PRO B O 1
ATOM 4425 N N . VAL B 1 19 ? 10.695 -2.48 -10.07 1 95.38 19 VAL B N 1
ATOM 4426 C CA . VAL B 1 19 ? 12.141 -2.516 -10.273 1 95.38 19 VAL B CA 1
ATOM 4427 C C . VAL B 1 19 ? 12.82 -1.586 -9.266 1 95.38 19 VAL B C 1
ATOM 4429 O O . VAL B 1 19 ? 13.906 -1.889 -8.773 1 95.38 19 VAL B O 1
ATOM 4432 N N . ARG B 1 20 ? 12.172 -0.552 -8.898 1 90.44 20 ARG B N 1
ATOM 4433 C CA . ARG B 1 20 ? 12.727 0.463 -8.008 1 90.44 20 ARG B CA 1
ATOM 4434 C C . ARG B 1 20 ? 12.852 -0.068 -6.586 1 90.44 20 ARG B C 1
ATOM 4436 O O . ARG B 1 20 ? 13.633 0.456 -5.789 1 90.44 20 ARG B O 1
ATOM 4443 N N . PHE B 1 21 ? 12.117 -1.078 -6.25 1 92.5 21 PHE B N 1
ATOM 4444 C CA . PHE B 1 21 ? 12.141 -1.613 -4.895 1 92.5 21 PHE B CA 1
ATOM 4445 C C . PHE B 1 21 ? 13.523 -2.156 -4.551 1 92.5 21 PHE B C 1
ATOM 4447 O O . PHE B 1 21 ? 13.961 -2.064 -3.4 1 92.5 21 PHE B O 1
ATOM 4454 N N . LEU B 1 22 ? 14.172 -2.727 -5.559 1 94.88 22 LEU B N 1
ATOM 4455 C CA . LEU B 1 22 ? 15.461 -3.342 -5.285 1 94.88 22 LEU B CA 1
ATOM 4456 C C . LEU B 1 22 ? 16.531 -2.279 -5.02 1 94.88 22 LEU B C 1
ATOM 4458 O O . LEU B 1 22 ? 17.359 -2.436 -4.121 1 94.88 22 LEU B O 1
ATOM 4462 N N . GLU B 1 23 ? 16.562 -1.275 -5.836 1 88.38 23 GLU B N 1
ATOM 4463 C CA . GLU B 1 23 ? 17.5 -0.177 -5.594 1 88.38 23 GLU B CA 1
ATOM 4464 C C . GLU B 1 23 ? 17.281 0.429 -4.211 1 88.38 23 GLU B C 1
ATOM 4466 O O . GLU B 1 23 ? 18.25 0.728 -3.506 1 88.38 23 GLU B O 1
ATOM 4471 N N . ARG B 1 24 ? 16.125 0.572 -3.9 1 84.5 24 ARG B N 1
ATOM 4472 C CA . ARG B 1 24 ? 15.781 1.105 -2.586 1 84.5 24 ARG B CA 1
ATOM 4473 C C . ARG B 1 24 ? 16.281 0.186 -1.477 1 84.5 24 ARG B C 1
ATOM 4475 O O . ARG B 1 24 ? 16.828 0.653 -0.475 1 84.5 24 ARG B O 1
ATOM 4482 N N . ALA B 1 25 ? 16.062 -1.088 -1.649 1 89.62 25 ALA B N 1
ATOM 4483 C CA . ALA B 1 25 ? 16.5 -2.053 -0.649 1 89.62 25 ALA B CA 1
ATOM 4484 C C . ALA B 1 25 ? 18.016 -1.988 -0.461 1 89.62 25 ALA B C 1
ATOM 4486 O O . ALA B 1 25 ? 18.516 -2.074 0.665 1 89.62 25 ALA B O 1
ATOM 4487 N N . ALA B 1 26 ? 18.703 -1.823 -1.524 1 89.75 26 ALA B N 1
ATOM 4488 C CA . ALA B 1 26 ? 20.156 -1.748 -1.467 1 89.75 26 ALA B CA 1
ATOM 4489 C C . ALA B 1 26 ? 20.625 -0.526 -0.675 1 89.75 26 ALA B C 1
ATOM 4491 O O . ALA B 1 26 ? 21.656 -0.563 -0.006 1 89.75 26 ALA B O 1
ATOM 4492 N N . THR B 1 27 ? 19.828 0.483 -0.754 1 79.75 27 THR B N 1
ATOM 4493 C CA . THR B 1 27 ? 20.156 1.729 -0.073 1 79.75 27 THR B CA 1
ATOM 4494 C C . THR B 1 27 ? 19.766 1.665 1.399 1 79.75 27 THR B C 1
ATOM 4496 O O . THR B 1 27 ? 20.562 1.983 2.277 1 79.75 27 THR B O 1
ATOM 4499 N N . LEU B 1 28 ? 18.625 1.134 1.672 1 77.06 28 LEU B N 1
ATOM 4500 C CA . LEU B 1 28 ? 18.062 1.213 3.016 1 77.06 28 LEU B CA 1
ATOM 4501 C C . LEU B 1 28 ? 18.5 0.019 3.857 1 77.06 28 LEU B C 1
ATOM 4503 O O . LEU B 1 28 ? 18.672 0.14 5.074 1 77.06 28 LEU B O 1
ATOM 4507 N N . TYR B 1 29 ? 18.562 -1.088 3.129 1 84.81 29 TYR B N 1
ATOM 4508 C CA . TYR B 1 29 ? 18.844 -2.338 3.82 1 84.81 29 TYR B CA 1
ATOM 4509 C C . TYR B 1 29 ? 20.125 -2.973 3.287 1 84.81 29 TYR B C 1
ATOM 4511 O O . TYR B 1 29 ? 20.266 -4.199 3.271 1 84.81 29 TYR B O 1
ATOM 4519 N N . GLY B 1 30 ? 21.047 -2.236 2.939 1 87.38 30 GLY B N 1
ATOM 4520 C CA . GLY B 1 30 ? 22.188 -2.678 2.156 1 87.38 30 GLY B CA 1
ATOM 4521 C C . GLY B 1 30 ? 22.922 -3.844 2.785 1 87.38 30 GLY B C 1
ATOM 4522 O O . GLY B 1 30 ? 23.344 -4.77 2.088 1 87.38 30 GLY B O 1
ATOM 4523 N N . ASP B 1 31 ? 23.047 -3.885 4.09 1 90.5 31 ASP B N 1
ATOM 4524 C CA . ASP B 1 31 ? 23.859 -4.898 4.754 1 90.5 31 ASP B CA 1
ATOM 4525 C C . ASP B 1 31 ? 22.984 -6.008 5.336 1 90.5 31 ASP B C 1
ATOM 4527 O O . ASP B 1 31 ? 23.5 -7 5.852 1 90.5 31 ASP B O 1
ATOM 4531 N N . LYS B 1 32 ? 21.75 -5.812 5.223 1 92.94 32 LYS B N 1
ATOM 4532 C CA . LYS B 1 32 ? 20.859 -6.863 5.684 1 92.94 32 LYS B CA 1
ATOM 4533 C C . LYS B 1 32 ? 20.812 -8.031 4.703 1 92.94 32 LYS B C 1
ATOM 4535 O O . LYS B 1 32 ? 21.078 -7.852 3.512 1 92.94 32 LYS B O 1
ATOM 4540 N N . VAL B 1 33 ? 20.516 -9.188 5.211 1 97.38 33 VAL B N 1
ATOM 4541 C CA . VAL B 1 33 ? 20.5 -10.391 4.391 1 97.38 33 VAL B CA 1
ATOM 4542 C C . VAL B 1 33 ? 19.281 -10.383 3.473 1 97.38 33 VAL B C 1
ATOM 4544 O O . VAL B 1 33 ? 18.141 -10.211 3.936 1 97.38 33 VAL B O 1
ATOM 4547 N N . SER B 1 34 ? 19.531 -10.516 2.191 1 98.25 34 SER B N 1
ATOM 4548 C CA . SER B 1 34 ? 18.438 -10.555 1.217 1 98.25 34 SER B CA 1
ATOM 4549 C C . SER B 1 34 ? 18.078 -11.992 0.861 1 98.25 34 SER B C 1
ATOM 4551 O O . SER B 1 34 ? 16.891 -12.305 0.692 1 98.25 34 SER B O 1
ATOM 4553 N N . ILE B 1 35 ? 19.094 -12.836 0.708 1 98.5 35 ILE B N 1
ATOM 4554 C CA . ILE B 1 35 ? 18.875 -14.203 0.235 1 98.5 35 ILE B CA 1
ATOM 4555 C C . ILE B 1 35 ? 19.703 -15.18 1.061 1 98.5 35 ILE B C 1
ATOM 4557 O O . ILE B 1 35 ? 20.875 -14.906 1.361 1 98.5 35 ILE B O 1
ATOM 4561 N N . ILE B 1 36 ? 19.094 -16.234 1.472 1 97.62 36 ILE B N 1
ATOM 4562 C CA . ILE B 1 36 ? 19.781 -17.406 2.016 1 97.62 36 ILE B CA 1
ATOM 4563 C C . ILE B 1 36 ? 19.469 -18.625 1.16 1 97.62 36 ILE B C 1
ATOM 4565 O O . ILE B 1 36 ? 18.312 -18.844 0.792 1 97.62 36 ILE B O 1
ATOM 4569 N N . TYR B 1 37 ? 20.484 -19.344 0.754 1 95.25 37 TYR B N 1
ATOM 4570 C CA . TYR B 1 37 ? 20.359 -20.578 -0.009 1 95.25 37 TYR B CA 1
ATOM 4571 C C . TYR B 1 37 ? 21.312 -21.656 0.521 1 95.25 37 TYR B C 1
ATOM 4573 O O . TYR B 1 37 ? 22.5 -21.406 0.699 1 95.25 37 TYR B O 1
ATOM 4581 N N . ASN B 1 38 ? 20.828 -22.875 0.808 1 86.44 38 ASN B N 1
ATOM 4582 C CA . ASN B 1 38 ? 21.594 -24 1.35 1 86.44 38 ASN B CA 1
ATOM 4583 C C . ASN B 1 38 ? 22.359 -23.609 2.613 1 86.44 38 ASN B C 1
ATOM 4585 O O . ASN B 1 38 ? 23.5 -24.031 2.811 1 86.44 38 ASN B O 1
ATOM 4589 N N . ASP B 1 39 ? 21.969 -22.672 3.359 1 78.5 39 ASP B N 1
ATOM 4590 C CA . ASP B 1 39 ? 22.469 -22.219 4.656 1 78.5 39 ASP B CA 1
ATOM 4591 C C . ASP B 1 39 ? 23.828 -21.547 4.516 1 78.5 39 ASP B C 1
ATOM 4593 O O . ASP B 1 39 ? 24.266 -20.812 5.41 1 78.5 39 ASP B O 1
ATOM 4597 N N . HIS B 1 40 ? 24.469 -21.812 3.373 1 84.94 40 HIS B N 1
ATOM 4598 C CA . HIS B 1 40 ? 25.828 -21.266 3.299 1 84.94 40 HIS B CA 1
ATOM 4599 C C . HIS B 1 40 ? 25.906 -20.109 2.295 1 84.94 40 HIS B C 1
ATOM 4601 O O . HIS B 1 40 ? 26.844 -19.312 2.324 1 84.94 40 HIS B O 1
ATOM 4607 N N . VAL B 1 41 ? 25.031 -20.125 1.387 1 93.62 41 VAL B N 1
ATOM 4608 C CA . VAL B 1 41 ? 25 -19.031 0.434 1 93.62 41 VAL B CA 1
ATOM 4609 C C . VAL B 1 41 ? 24.172 -17.875 1 1 93.62 41 VAL B C 1
ATOM 4611 O O . VAL B 1 41 ? 23 -18.062 1.338 1 93.62 41 VAL B O 1
ATOM 4614 N N . ARG B 1 42 ? 24.766 -16.75 1.155 1 96.69 42 ARG B N 1
ATOM 4615 C CA . ARG B 1 42 ? 24.094 -15.562 1.687 1 96.69 42 ARG B CA 1
ATOM 4616 C C . ARG B 1 42 ? 24.453 -14.32 0.881 1 96.69 42 ARG B C 1
ATOM 4618 O O . ARG B 1 42 ? 25.609 -14.133 0.506 1 96.69 42 ARG B O 1
ATOM 4625 N N . PHE B 1 43 ? 23.516 -13.578 0.563 1 98.19 43 PHE B N 1
ATOM 4626 C CA . PHE B 1 43 ? 23.703 -12.281 -0.068 1 98.19 43 PHE B CA 1
ATOM 4627 C C . PHE B 1 43 ? 23.062 -11.172 0.765 1 98.19 43 PHE B C 1
ATOM 4629 O O . PHE B 1 43 ? 22.047 -11.398 1.432 1 98.19 43 PHE B O 1
ATOM 4636 N N . SER B 1 44 ? 23.688 -10.008 0.773 1 97.44 44 SER B N 1
ATOM 4637 C CA . SER B 1 44 ? 23.047 -8.797 1.279 1 97.44 44 SER B CA 1
ATOM 4638 C C . SER B 1 44 ? 22.203 -8.117 0.198 1 97.44 44 SER B C 1
ATOM 4640 O O . SER B 1 44 ? 22.328 -8.453 -0.983 1 97.44 44 SER B O 1
ATOM 4642 N N . TRP B 1 45 ? 21.391 -7.219 0.587 1 96.06 45 TRP B N 1
ATOM 4643 C CA . TRP B 1 45 ? 20.609 -6.477 -0.396 1 96.06 45 TRP B CA 1
ATOM 4644 C C . TRP B 1 45 ? 21.516 -5.695 -1.341 1 96.06 45 TRP B C 1
ATOM 4646 O O . TRP B 1 45 ? 21.219 -5.586 -2.535 1 96.06 45 TRP B O 1
ATOM 4656 N N . ARG B 1 46 ? 22.562 -5.168 -0.893 1 95 46 ARG B N 1
ATOM 4657 C CA . ARG B 1 46 ? 23.516 -4.477 -1.739 1 95 46 ARG B CA 1
ATOM 4658 C C . ARG B 1 46 ? 24.109 -5.418 -2.781 1 95 46 ARG B C 1
ATOM 4660 O O . ARG B 1 46 ? 24.219 -5.062 -3.957 1 95 46 ARG B O 1
ATOM 4667 N N . GLN B 1 47 ? 24.469 -6.578 -2.318 1 97.94 47 GLN B N 1
ATOM 4668 C CA . GLN B 1 47 ? 25.031 -7.57 -3.23 1 97.94 47 GLN B CA 1
ATOM 4669 C C . GLN B 1 47 ? 24.016 -8 -4.277 1 97.94 47 GLN B C 1
ATOM 4671 O O . GLN B 1 47 ? 24.328 -8.109 -5.461 1 97.94 47 GLN B O 1
ATOM 4676 N N . THR B 1 48 ? 22.797 -8.305 -3.861 1 98.5 48 THR B N 1
ATOM 4677 C CA . THR B 1 48 ? 21.734 -8.719 -4.785 1 98.5 48 THR B CA 1
ATOM 4678 C C . THR B 1 48 ? 21.484 -7.633 -5.824 1 98.5 48 THR B C 1
ATOM 4680 O O . THR B 1 48 ? 21.328 -7.926 -7.012 1 98.5 48 THR B O 1
ATOM 4683 N N . TYR B 1 49 ? 21.484 -6.387 -5.379 1 97.62 49 TYR B N 1
ATOM 4684 C CA . TYR B 1 49 ? 21.281 -5.27 -6.297 1 97.62 49 TYR B CA 1
ATOM 4685 C C . TYR B 1 49 ? 22.406 -5.199 -7.32 1 97.62 49 TYR B C 1
ATOM 4687 O O . TYR B 1 49 ? 22.156 -5.094 -8.523 1 97.62 49 TYR B O 1
ATOM 4695 N N . GLU B 1 50 ? 23.609 -5.289 -6.844 1 98.06 50 GLU B N 1
ATOM 4696 C CA . GLU B 1 50 ? 24.781 -5.227 -7.727 1 98.06 50 GLU B CA 1
ATOM 4697 C C . GLU B 1 50 ? 24.75 -6.352 -8.758 1 98.06 50 GLU B C 1
ATOM 4699 O O . GLU B 1 50 ? 25.031 -6.133 -9.938 1 98.06 50 GLU B O 1
ATOM 4704 N N . ARG B 1 51 ? 24.438 -7.496 -8.305 1 98.5 51 ARG B N 1
ATOM 4705 C CA . ARG B 1 51 ? 24.359 -8.648 -9.195 1 98.5 51 ARG B CA 1
ATOM 4706 C C . ARG B 1 51 ? 23.281 -8.461 -10.258 1 98.5 51 ARG B C 1
ATOM 4708 O O . ARG B 1 51 ? 23.484 -8.789 -11.422 1 98.5 51 ARG B O 1
ATOM 4715 N N . CYS B 1 52 ? 22.125 -7.91 -9.875 1 98.75 52 CYS B N 1
ATOM 4716 C CA . CYS B 1 52 ? 21.031 -7.668 -10.812 1 98.75 52 CYS B CA 1
ATOM 4717 C C . CYS B 1 52 ? 21.406 -6.598 -11.828 1 98.75 52 CYS B C 1
ATOM 4719 O O . CYS B 1 52 ? 21.062 -6.695 -13.008 1 98.75 52 CYS B O 1
ATOM 4721 N N . VAL B 1 53 ? 22.125 -5.555 -11.383 1 98.5 53 VAL B N 1
ATOM 4722 C CA . VAL B 1 53 ? 22.578 -4.5 -12.281 1 98.5 53 VAL B CA 1
ATOM 4723 C C . VAL B 1 53 ? 23.562 -5.078 -13.297 1 98.5 53 VAL B C 1
ATOM 4725 O O . VAL B 1 53 ? 23.469 -4.805 -14.5 1 98.5 53 VAL B O 1
ATOM 4728 N N . LYS B 1 54 ? 24.484 -5.898 -12.82 1 98.69 54 LYS B N 1
ATOM 4729 C CA . LYS B 1 54 ? 25.438 -6.559 -13.711 1 98.69 54 LYS B CA 1
ATOM 4730 C C . LYS B 1 54 ? 24.719 -7.465 -14.711 1 98.69 54 LYS B C 1
ATOM 4732 O O . LYS B 1 54 ? 25.078 -7.508 -15.891 1 98.69 54 LYS B O 1
ATOM 4737 N N . LEU B 1 55 ? 23.766 -8.164 -14.203 1 98.75 55 LEU B N 1
ATOM 4738 C CA . LEU B 1 55 ? 22.984 -9.047 -15.062 1 98.75 55 LEU B CA 1
ATOM 4739 C C . LEU B 1 55 ? 22.297 -8.25 -16.172 1 98.75 55 LEU B C 1
ATOM 4741 O O . LEU B 1 55 ? 22.312 -8.656 -17.328 1 98.75 55 LEU B O 1
ATOM 4745 N N . ALA B 1 56 ? 21.641 -7.133 -15.82 1 98.75 56 ALA B N 1
ATOM 4746 C CA . ALA B 1 56 ? 20.984 -6.277 -16.797 1 98.75 56 ALA B CA 1
ATOM 4747 C C . ALA B 1 56 ? 21.969 -5.809 -17.875 1 98.75 56 ALA B C 1
ATOM 4749 O O . ALA B 1 56 ? 21.672 -5.887 -19.062 1 98.75 56 ALA B O 1
ATOM 4750 N N . SER B 1 57 ? 23.109 -5.352 -17.391 1 98.75 57 SER B N 1
ATOM 4751 C CA . SER B 1 57 ? 24.172 -4.914 -18.297 1 98.75 57 SER B CA 1
ATOM 4752 C C . SER B 1 57 ? 24.578 -6.035 -19.25 1 98.75 57 SER B C 1
ATOM 4754 O O . SER B 1 57 ? 24.703 -5.828 -20.453 1 98.75 57 SER B O 1
ATOM 4756 N N . ALA B 1 58 ? 24.828 -7.203 -18.703 1 98.69 58 ALA B N 1
ATOM 4757 C CA . ALA B 1 58 ? 25.25 -8.359 -19.484 1 98.69 58 ALA B CA 1
ATOM 4758 C C . ALA B 1 58 ? 24.188 -8.727 -20.531 1 98.69 58 ALA B C 1
ATOM 4760 O O . ALA B 1 58 ? 24.531 -9.109 -21.656 1 98.69 58 ALA B O 1
ATOM 4761 N N . LEU B 1 59 ? 22.938 -8.641 -20.156 1 98.56 59 LEU B N 1
ATOM 4762 C CA . LEU B 1 59 ? 21.844 -8.953 -21.078 1 98.56 59 LEU B CA 1
ATOM 4763 C C . LEU B 1 59 ? 21.828 -7.992 -22.25 1 98.56 59 LEU B C 1
ATOM 4765 O O . LEU B 1 59 ? 21.656 -8.414 -23.406 1 98.56 59 LEU B O 1
ATOM 4769 N N . VAL B 1 60 ? 22 -6.715 -21.953 1 98.12 60 VAL B N 1
ATOM 4770 C CA . VAL B 1 60 ? 22.062 -5.719 -23.016 1 98.12 60 VAL B CA 1
ATOM 4771 C C . VAL B 1 60 ? 23.25 -6.016 -23.938 1 98.12 60 VAL B C 1
ATOM 4773 O O . VAL B 1 60 ? 23.125 -5.934 -25.156 1 98.12 60 VAL B O 1
ATOM 4776 N N . ASN B 1 61 ? 24.391 -6.422 -23.375 1 97.06 61 ASN B N 1
ATOM 4777 C CA . ASN B 1 61 ? 25.578 -6.777 -24.141 1 97.06 61 ASN B CA 1
ATOM 4778 C C . ASN B 1 61 ? 25.328 -8 -25.031 1 97.06 61 ASN B C 1
ATOM 4780 O O . ASN B 1 61 ? 25.938 -8.141 -26.094 1 97.06 61 ASN B O 1
ATOM 4784 N N . LEU B 1 62 ? 24.453 -8.852 -24.578 1 96.88 62 LEU B N 1
ATOM 4785 C CA . LEU B 1 62 ? 24.125 -10.055 -25.328 1 96.88 62 LEU B CA 1
ATOM 4786 C C . LEU B 1 62 ? 23.062 -9.773 -26.391 1 96.88 62 LEU B C 1
ATOM 4788 O O . LEU B 1 62 ? 22.578 -10.688 -27.062 1 96.88 62 LEU B O 1
ATOM 4792 N N . GLY B 1 63 ? 22.578 -8.5 -26.5 1 95.69 63 GLY B N 1
ATOM 4793 C CA . GLY B 1 63 ? 21.688 -8.109 -27.578 1 95.69 63 GLY B CA 1
ATOM 4794 C C . GLY B 1 63 ? 20.234 -7.969 -27.156 1 95.69 63 GLY B C 1
ATOM 4795 O O . GLY B 1 63 ? 19.344 -7.777 -27.984 1 95.69 63 GLY B O 1
ATOM 4796 N N . ILE B 1 64 ? 19.969 -8.055 -25.859 1 96.75 64 ILE B N 1
ATOM 4797 C CA . ILE B 1 64 ? 18.609 -7.844 -25.344 1 96.75 64 ILE B CA 1
ATOM 4798 C C . ILE B 1 64 ? 18.266 -6.359 -25.406 1 96.75 64 ILE B C 1
ATOM 4800 O O . ILE B 1 64 ? 19.078 -5.508 -25.047 1 96.75 64 ILE B O 1
ATOM 4804 N N . SER B 1 65 ? 17.094 -6.055 -25.906 1 92.44 65 SER B N 1
ATOM 4805 C CA . SER B 1 65 ? 16.578 -4.695 -26 1 92.44 65 SER B CA 1
ATOM 4806 C C . SER B 1 65 ? 15.195 -4.586 -25.344 1 92.44 65 SER B C 1
ATOM 4808 O O . SER B 1 65 ? 14.625 -5.594 -24.922 1 92.44 65 SER B O 1
ATOM 4810 N N . GLN B 1 66 ? 14.773 -3.4 -25.297 1 91.31 66 GLN B N 1
ATOM 4811 C CA . GLN B 1 66 ? 13.461 -3.143 -24.719 1 91.31 66 GLN B CA 1
ATOM 4812 C C . GLN B 1 66 ? 12.375 -3.941 -25.422 1 91.31 66 GLN B C 1
ATOM 4814 O O . GLN B 1 66 ? 12.305 -3.943 -26.656 1 91.31 66 GLN B O 1
ATOM 4819 N N . GLY B 1 67 ? 11.656 -4.656 -24.625 1 88.38 67 GLY B N 1
ATOM 4820 C CA . GLY B 1 67 ? 10.523 -5.391 -25.188 1 88.38 67 GLY B CA 1
ATOM 4821 C C . GLY B 1 67 ? 10.852 -6.836 -25.5 1 88.38 67 GLY B C 1
ATOM 4822 O O . GLY B 1 67 ? 9.953 -7.656 -25.703 1 88.38 67 GLY B O 1
ATOM 4823 N N . ASP B 1 68 ? 12.133 -7.195 -25.609 1 94.12 68 ASP B N 1
ATOM 4824 C CA . ASP B 1 68 ? 12.508 -8.594 -25.797 1 94.12 68 ASP B CA 1
ATOM 4825 C C . ASP B 1 68 ? 12.062 -9.445 -24.609 1 94.12 68 ASP B C 1
ATOM 4827 O O . ASP B 1 68 ? 11.836 -8.93 -23.516 1 94.12 68 ASP B O 1
ATOM 4831 N N . ILE B 1 69 ? 11.914 -10.734 -24.906 1 95.94 69 ILE B N 1
ATOM 4832 C CA . ILE B 1 69 ? 11.516 -11.656 -23.844 1 95.94 69 ILE B CA 1
ATOM 4833 C C . ILE B 1 69 ? 12.703 -12.539 -23.453 1 95.94 69 ILE B C 1
ATOM 4835 O O . ILE B 1 69 ? 13.445 -13.008 -24.312 1 95.94 69 ILE B O 1
ATOM 4839 N N . VAL B 1 70 ? 12.93 -12.617 -22.219 1 98.19 70 VAL B N 1
ATOM 4840 C CA . VAL B 1 70 ? 13.906 -13.531 -21.625 1 98.19 70 VAL B CA 1
ATOM 4841 C C . VAL B 1 70 ? 13.18 -14.586 -20.797 1 98.19 70 VAL B C 1
ATOM 4843 O O . VAL B 1 70 ? 12.438 -14.258 -19.875 1 98.19 70 VAL B O 1
ATOM 4846 N N . ALA B 1 71 ? 13.391 -15.867 -21.125 1 98.19 71 ALA B N 1
ATOM 4847 C CA . ALA B 1 71 ? 12.727 -16.953 -20.422 1 98.19 71 ALA B CA 1
ATOM 4848 C C . ALA B 1 71 ? 13.641 -17.547 -19.344 1 98.19 71 ALA B C 1
ATOM 4850 O O . ALA B 1 71 ? 14.859 -17.375 -19.391 1 98.19 71 ALA B O 1
ATOM 4851 N N . THR B 1 72 ? 13.055 -18.125 -18.375 1 98.38 72 THR B N 1
ATOM 4852 C CA . THR B 1 72 ? 13.789 -18.859 -17.359 1 98.38 72 THR B CA 1
ATOM 4853 C C . THR B 1 72 ? 13.141 -20.203 -17.062 1 98.38 72 THR B C 1
ATOM 4855 O O . THR B 1 72 ? 11.922 -20.344 -17.172 1 98.38 72 THR B O 1
ATOM 4858 N N . LEU B 1 73 ? 13.93 -21.172 -16.891 1 97.06 73 LEU B N 1
ATOM 4859 C CA . LEU B 1 73 ? 13.555 -22.5 -16.453 1 97.06 73 LEU B CA 1
ATOM 4860 C C . LEU B 1 73 ? 14.367 -22.922 -15.227 1 97.06 73 LEU B C 1
ATOM 4862 O O . LEU B 1 73 ? 15.406 -23.562 -15.352 1 97.06 73 LEU B O 1
ATOM 4866 N N . ALA B 1 74 ? 13.828 -22.547 -14.047 1 96.69 74 ALA B N 1
ATOM 4867 C CA . ALA B 1 74 ? 14.602 -22.734 -12.82 1 96.69 74 ALA B CA 1
ATOM 4868 C C . ALA B 1 74 ? 13.68 -22.859 -11.609 1 96.69 74 ALA B C 1
ATOM 4870 O O . ALA B 1 74 ? 12.555 -22.359 -11.617 1 96.69 74 ALA B O 1
ATOM 4871 N N . PRO B 1 75 ? 14.078 -23.672 -10.57 1 95.25 75 PRO B N 1
ATOM 4872 C CA . PRO B 1 75 ? 13.344 -23.688 -9.305 1 95.25 75 PRO B CA 1
ATOM 4873 C C . PRO B 1 75 ? 13.562 -22.406 -8.484 1 95.25 75 PRO B C 1
ATOM 4875 O O . PRO B 1 75 ? 13.938 -21.375 -9.039 1 95.25 75 PRO B O 1
ATOM 4878 N N . ASN B 1 76 ? 13.219 -22.406 -7.18 1 95.94 76 ASN B N 1
ATOM 4879 C CA . ASN B 1 76 ? 13.328 -21.25 -6.312 1 95.94 76 ASN B CA 1
ATOM 4880 C C . ASN B 1 76 ? 14.758 -21.047 -5.816 1 95.94 76 ASN B C 1
ATOM 4882 O O . ASN B 1 76 ? 15.055 -21.281 -4.645 1 95.94 76 ASN B O 1
ATOM 4886 N N . ILE B 1 77 ? 15.602 -20.641 -6.707 1 96.31 77 ILE B N 1
ATOM 4887 C CA . ILE B 1 77 ? 17.016 -20.422 -6.383 1 96.31 77 ILE B CA 1
ATOM 4888 C C . ILE B 1 77 ? 17.344 -18.938 -6.48 1 96.31 77 ILE B C 1
ATOM 4890 O O . ILE B 1 77 ? 16.562 -18.156 -7.02 1 96.31 77 ILE B O 1
ATOM 4894 N N . PRO B 1 78 ? 18.484 -18.5 -5.949 1 97.44 78 PRO B N 1
ATOM 4895 C CA . PRO B 1 78 ? 18.859 -17.078 -5.953 1 97.44 78 PRO B CA 1
ATOM 4896 C C . PRO B 1 78 ? 18.844 -16.469 -7.355 1 97.44 78 PRO B C 1
ATOM 4898 O O . PRO B 1 78 ? 18.375 -15.352 -7.543 1 97.44 78 PRO B O 1
ATOM 4901 N N . GLU B 1 79 ? 19.297 -17.234 -8.328 1 98.25 79 GLU B N 1
ATOM 4902 C CA . GLU B 1 79 ? 19.391 -16.719 -9.688 1 98.25 79 GLU B CA 1
ATOM 4903 C C . GLU B 1 79 ? 18.016 -16.422 -10.273 1 98.25 79 GLU B C 1
ATOM 4905 O O . GLU B 1 79 ? 17.844 -15.445 -11 1 98.25 79 GLU B O 1
ATOM 4910 N N . GLN B 1 80 ? 17.078 -17.312 -9.984 1 98.12 80 GLN B N 1
ATOM 4911 C CA . GLN B 1 80 ? 15.711 -17.062 -10.43 1 98.12 80 GLN B CA 1
ATOM 4912 C C . GLN B 1 80 ? 15.172 -15.758 -9.828 1 98.12 80 GLN B C 1
ATOM 4914 O O . GLN B 1 80 ? 14.477 -15 -10.508 1 98.12 80 GLN B O 1
ATOM 4919 N N . TYR B 1 81 ? 15.477 -15.523 -8.555 1 98.56 81 TYR B N 1
ATOM 4920 C CA . TYR B 1 81 ? 15.102 -14.281 -7.879 1 98.56 81 TYR B CA 1
ATOM 4921 C C . TYR B 1 81 ? 15.734 -13.078 -8.562 1 98.56 81 TYR B C 1
ATOM 4923 O O . TYR B 1 81 ? 15.055 -12.094 -8.859 1 98.56 81 TYR B O 1
ATOM 4931 N N . GLU B 1 82 ? 17 -13.164 -8.914 1 98.62 82 GLU B N 1
ATOM 4932 C CA . GLU B 1 82 ? 17.734 -12.102 -9.578 1 98.62 82 GLU B CA 1
ATOM 4933 C C . GLU B 1 82 ? 17.156 -11.805 -10.953 1 98.62 82 GLU B C 1
ATOM 4935 O O . GLU B 1 82 ? 17.078 -10.641 -11.359 1 98.62 82 GLU B O 1
ATOM 4940 N N . LEU B 1 83 ? 16.781 -12.82 -11.609 1 98.88 83 LEU B N 1
ATOM 4941 C CA . LEU B 1 83 ? 16.281 -12.68 -12.969 1 98.88 83 LEU B CA 1
ATOM 4942 C C . LEU B 1 83 ? 14.977 -11.891 -13 1 98.88 83 LEU B C 1
ATOM 4944 O O . LEU B 1 83 ? 14.695 -11.188 -13.969 1 98.88 83 LEU B O 1
ATOM 4948 N N . HIS B 1 84 ? 14.203 -11.961 -11.961 1 98.75 84 HIS B N 1
ATOM 4949 C CA . HIS B 1 84 ? 12.953 -11.211 -11.883 1 98.75 84 HIS B CA 1
ATOM 4950 C C . HIS B 1 84 ? 13.211 -9.711 -11.758 1 98.75 84 HIS B C 1
ATOM 4952 O O . HIS B 1 84 ? 12.297 -8.906 -11.93 1 98.75 84 HIS B O 1
ATOM 4958 N N . PHE B 1 85 ? 14.414 -9.305 -11.445 1 98.69 85 PHE B N 1
ATOM 4959 C CA . PHE B 1 85 ? 14.789 -7.898 -11.414 1 98.69 85 PHE B CA 1
ATOM 4960 C C . PHE B 1 85 ? 15.703 -7.562 -12.586 1 98.69 85 PHE B C 1
ATOM 4962 O O . PHE B 1 85 ? 15.469 -6.594 -13.312 1 98.69 85 PHE B O 1
ATOM 4969 N N . GLY B 1 86 ? 16.734 -8.406 -12.836 1 98.69 86 GLY B N 1
ATOM 4970 C CA . GLY B 1 86 ? 17.734 -8.133 -13.852 1 98.69 86 GLY B CA 1
ATOM 4971 C C . GLY B 1 86 ? 17.141 -8.008 -15.25 1 98.69 86 GLY B C 1
ATOM 4972 O O . GLY B 1 86 ? 17.547 -7.133 -16.016 1 98.69 86 GLY B O 1
ATOM 4973 N N . VAL B 1 87 ? 16.188 -8.797 -15.578 1 98.56 87 VAL B N 1
ATOM 4974 C CA . VAL B 1 87 ? 15.602 -8.805 -16.906 1 98.56 87 VAL B CA 1
ATOM 4975 C C . VAL B 1 87 ? 14.812 -7.512 -17.141 1 98.56 87 VAL B C 1
ATOM 4977 O O . VAL B 1 87 ? 15.039 -6.797 -18.109 1 98.56 87 VAL B O 1
ATOM 4980 N N . PRO B 1 88 ? 13.93 -7.184 -16.203 1 98.31 88 PRO B N 1
ATOM 4981 C CA . PRO B 1 88 ? 13.227 -5.906 -16.391 1 98.31 88 PRO B CA 1
ATOM 4982 C C . PRO B 1 88 ? 14.172 -4.707 -16.328 1 98.31 88 PRO B C 1
ATOM 4984 O O . PRO B 1 88 ? 13.922 -3.691 -16.984 1 98.31 88 PRO B O 1
ATOM 4987 N N . MET B 1 89 ? 15.242 -4.812 -15.57 1 98.19 89 MET B N 1
ATOM 4988 C CA . MET B 1 89 ? 16.219 -3.736 -15.484 1 98.19 89 MET B CA 1
ATOM 4989 C C . MET B 1 89 ? 16.906 -3.514 -16.828 1 98.19 89 MET B C 1
ATOM 4991 O O . MET B 1 89 ? 17.453 -2.443 -17.094 1 98.19 89 MET B O 1
ATOM 4995 N N . ALA B 1 90 ? 16.906 -4.48 -17.672 1 98.12 90 ALA B N 1
ATOM 4996 C CA . ALA B 1 90 ? 17.422 -4.371 -19.031 1 98.12 90 ALA B CA 1
ATOM 4997 C C . ALA B 1 90 ? 16.344 -3.898 -20 1 98.12 90 ALA B C 1
ATOM 4999 O O . ALA B 1 90 ? 16.578 -3.797 -21.203 1 98.12 90 ALA B O 1
ATOM 5000 N N . GLY B 1 91 ? 15.148 -3.637 -19.469 1 96.69 91 GLY B N 1
ATOM 5001 C CA . GLY B 1 91 ? 14.023 -3.223 -20.297 1 96.69 91 GLY B CA 1
ATOM 5002 C C . GLY B 1 91 ? 13.289 -4.387 -20.922 1 96.69 91 GLY B C 1
ATOM 5003 O O . GLY B 1 91 ? 12.359 -4.188 -21.719 1 96.69 91 GLY B O 1
ATOM 5004 N N . ALA B 1 92 ? 13.664 -5.578 -20.594 1 96.88 92 ALA B N 1
ATOM 5005 C CA . ALA B 1 92 ? 13.086 -6.773 -21.203 1 96.88 92 ALA B CA 1
ATOM 5006 C C . ALA B 1 92 ? 11.938 -7.32 -20.359 1 96.88 92 ALA B C 1
ATOM 5008 O O . ALA B 1 92 ? 11.633 -6.785 -19.281 1 96.88 92 ALA B O 1
ATOM 5009 N N . ILE B 1 93 ? 11.242 -8.328 -20.891 1 96.69 93 ILE B N 1
ATOM 5010 C CA . ILE B 1 93 ? 10.109 -8.992 -20.266 1 96.69 93 ILE B CA 1
ATOM 5011 C C . ILE B 1 93 ? 10.508 -10.398 -19.828 1 96.69 93 ILE B C 1
ATOM 5013 O O . ILE B 1 93 ? 11.031 -11.18 -20.641 1 96.69 93 ILE B O 1
ATOM 5017 N N . ILE B 1 94 ? 10.328 -10.719 -18.594 1 98.19 94 ILE B N 1
ATOM 5018 C CA . ILE B 1 94 ? 10.703 -12.039 -18.109 1 98.19 94 ILE B CA 1
ATOM 5019 C C . ILE B 1 94 ? 9.539 -13.016 -18.297 1 98.19 94 ILE B C 1
ATOM 5021 O O . ILE B 1 94 ? 8.383 -12.648 -18.094 1 98.19 94 ILE B O 1
ATOM 5025 N N . SER B 1 95 ? 9.844 -14.164 -18.734 1 97.75 95 SER B N 1
ATOM 5026 C CA . SER B 1 95 ? 8.898 -15.281 -18.734 1 97.75 95 SER B CA 1
ATOM 5027 C C . SER B 1 95 ? 9.445 -16.469 -17.938 1 97.75 95 SER B C 1
ATOM 5029 O O . SER B 1 95 ? 10.133 -17.328 -18.5 1 97.75 95 SER B O 1
ATOM 5031 N N . ALA B 1 96 ? 9.102 -16.516 -16.719 1 97.62 96 ALA B N 1
ATOM 5032 C CA . ALA B 1 96 ? 9.477 -17.672 -15.898 1 97.62 96 ALA B CA 1
ATOM 5033 C C . ALA B 1 96 ? 8.586 -18.875 -16.203 1 97.62 96 ALA B C 1
ATOM 5035 O O . ALA B 1 96 ? 7.359 -18.797 -16.078 1 97.62 96 ALA B O 1
ATOM 5036 N N . LEU B 1 97 ? 9.227 -19.938 -16.594 1 95.88 97 LEU B N 1
ATOM 5037 C CA . LEU B 1 97 ? 8.477 -21.094 -17.062 1 95.88 97 LEU B CA 1
ATOM 5038 C C . LEU B 1 97 ? 8.5 -22.219 -16.031 1 95.88 97 LEU B C 1
ATOM 5040 O O . LEU B 1 97 ? 9.414 -22.297 -15.211 1 95.88 97 LEU B O 1
ATOM 5044 N N . ASN B 1 98 ? 7.488 -23.062 -16.094 1 92.44 98 ASN B N 1
ATOM 5045 C CA . ASN B 1 98 ? 7.355 -24.234 -15.227 1 92.44 98 ASN B CA 1
ATOM 5046 C C . ASN B 1 98 ? 8.398 -25.297 -15.562 1 92.44 98 ASN B C 1
ATOM 5048 O O . ASN B 1 98 ? 8.375 -25.859 -16.656 1 92.44 98 ASN B O 1
ATOM 5052 N N . PRO B 1 99 ? 9.211 -25.578 -14.664 1 89.88 99 PRO B N 1
ATOM 5053 C CA . PRO B 1 99 ? 10.273 -26.547 -14.977 1 89.88 99 PRO B CA 1
ATOM 5054 C C . PRO B 1 99 ? 9.766 -27.969 -15.102 1 89.88 99 PRO B C 1
ATOM 5056 O O . PRO B 1 99 ? 10.5 -28.859 -15.539 1 89.88 99 PRO B O 1
ATOM 5059 N N . LYS B 1 100 ? 8.578 -28.219 -14.789 1 85 100 LYS B N 1
ATOM 5060 C CA . LYS B 1 100 ? 8.016 -29.562 -14.836 1 85 100 LYS B CA 1
ATOM 5061 C C . LYS B 1 100 ? 7.34 -29.828 -16.172 1 85 100 LYS B C 1
ATOM 5063 O O . LYS B 1 100 ? 6.762 -30.891 -16.391 1 85 100 LYS B O 1
ATOM 5068 N N . LEU B 1 101 ? 7.465 -28.891 -17.078 1 86.25 101 LEU B N 1
ATOM 5069 C CA . LEU B 1 101 ? 6.926 -29.109 -18.406 1 86.25 101 LEU B CA 1
ATOM 5070 C C . LEU B 1 101 ? 7.754 -30.141 -19.172 1 86.25 101 LEU B C 1
ATOM 5072 O O . LEU B 1 101 ? 8.977 -30.188 -19.031 1 86.25 101 LEU B O 1
ATOM 5076 N N . ASP B 1 102 ? 7.047 -30.875 -19.984 1 87.12 102 ASP B N 1
ATOM 5077 C CA . ASP B 1 102 ? 7.793 -31.734 -20.875 1 87.12 102 ASP B CA 1
ATOM 5078 C C . ASP B 1 102 ? 8.391 -30.938 -22.031 1 87.12 102 ASP B C 1
ATOM 5080 O O . ASP B 1 102 ? 8.008 -29.797 -22.281 1 87.12 102 ASP B O 1
ATOM 5084 N N . ALA B 1 103 ? 9.25 -31.578 -22.781 1 91.38 103 ALA B N 1
ATOM 5085 C CA . ALA B 1 103 ? 10.031 -30.891 -23.812 1 91.38 103 ALA B CA 1
ATOM 5086 C C . ALA B 1 103 ? 9.125 -30.375 -24.922 1 91.38 103 ALA B C 1
ATOM 5088 O O . ALA B 1 103 ? 9.359 -29.297 -25.484 1 91.38 103 ALA B O 1
ATOM 5089 N N . THR B 1 104 ? 8.133 -31.156 -25.234 1 91.31 104 THR B N 1
ATOM 5090 C CA . THR B 1 104 ? 7.219 -30.781 -26.297 1 91.31 104 THR B CA 1
ATOM 5091 C C . THR B 1 104 ? 6.43 -29.531 -25.922 1 91.31 104 THR B C 1
ATOM 5093 O O . THR B 1 104 ? 6.328 -28.578 -26.703 1 91.31 104 THR B O 1
ATOM 5096 N N . THR B 1 105 ? 5.898 -29.578 -24.75 1 90.12 105 THR B N 1
ATOM 5097 C CA . THR B 1 105 ? 5.141 -28.422 -24.266 1 90.12 105 THR B CA 1
ATOM 5098 C C . THR B 1 105 ? 6.047 -27.203 -24.125 1 90.12 105 THR B C 1
ATOM 5100 O O . THR B 1 105 ? 5.637 -26.078 -24.422 1 90.12 105 THR B O 1
ATOM 5103 N N . LEU B 1 106 ? 7.25 -27.422 -23.641 1 93.19 106 LEU B N 1
ATOM 5104 C CA . LEU B 1 106 ? 8.211 -26.328 -23.5 1 93.19 106 LEU B CA 1
ATOM 5105 C C . LEU B 1 106 ? 8.508 -25.703 -24.859 1 93.19 106 LEU B C 1
ATOM 5107 O O . LEU B 1 106 ? 8.594 -24.469 -24.969 1 93.19 106 LEU B O 1
ATOM 5111 N N . ALA B 1 107 ? 8.625 -26.531 -25.875 1 93.62 107 ALA B N 1
ATOM 5112 C CA . ALA B 1 107 ? 8.883 -26.031 -27.219 1 93.62 107 ALA B CA 1
ATOM 5113 C C . ALA B 1 107 ? 7.723 -25.156 -27.719 1 93.62 107 ALA B C 1
ATOM 5115 O O . ALA B 1 107 ? 7.938 -24.109 -28.312 1 93.62 107 ALA B O 1
ATOM 5116 N N . ILE B 1 108 ? 6.543 -25.609 -27.422 1 90.69 108 ILE B N 1
ATOM 5117 C CA . ILE B 1 108 ? 5.348 -24.875 -27.828 1 90.69 108 ILE B CA 1
ATOM 5118 C C . ILE B 1 108 ? 5.32 -23.516 -27.125 1 90.69 108 ILE B C 1
ATOM 5120 O O . ILE B 1 108 ? 5.031 -22.484 -27.766 1 90.69 108 ILE B O 1
ATOM 5124 N N . VAL B 1 109 ? 5.602 -23.484 -25.859 1 93.19 109 VAL B N 1
ATOM 5125 C CA . VAL B 1 109 ? 5.613 -22.266 -25.062 1 93.19 109 VAL B CA 1
ATOM 5126 C C . VAL B 1 109 ? 6.684 -21.312 -25.594 1 93.19 109 VAL B C 1
ATOM 5128 O O . VAL B 1 109 ? 6.422 -20.125 -25.781 1 93.19 109 VAL B O 1
ATOM 5131 N N . LEU B 1 110 ? 7.836 -21.812 -25.891 1 93.94 110 LEU B N 1
ATOM 5132 C CA . LEU B 1 110 ? 8.93 -21 -26.391 1 93.94 110 LEU B CA 1
ATOM 5133 C C . LEU B 1 110 ? 8.602 -20.438 -27.781 1 93.94 110 LEU B C 1
ATOM 5135 O O . LEU B 1 110 ? 9.008 -19.328 -28.109 1 93.94 110 LEU B O 1
ATOM 5139 N N . GLU B 1 111 ? 7.875 -21.203 -28.516 1 91.94 111 GLU B N 1
ATOM 5140 C CA . GLU B 1 111 ? 7.426 -20.719 -29.828 1 91.94 111 GLU B CA 1
ATOM 5141 C C . GLU B 1 111 ? 6.445 -19.562 -29.688 1 91.94 111 GLU B C 1
ATOM 5143 O O . GLU B 1 111 ? 6.461 -18.625 -30.484 1 91.94 111 GLU B O 1
ATOM 5148 N N . GLN B 1 112 ? 5.594 -19.688 -28.703 1 89.75 112 GLN B N 1
ATOM 5149 C CA . GLN B 1 112 ? 4.645 -18.609 -28.453 1 89.75 112 GLN B CA 1
ATOM 5150 C C . GLN B 1 112 ? 5.363 -17.328 -28.031 1 89.75 112 GLN B C 1
ATOM 5152 O O . GLN B 1 112 ? 4.887 -16.234 -28.297 1 89.75 112 GLN B O 1
ATOM 5157 N N . LEU B 1 113 ? 6.453 -17.531 -27.312 1 91.88 113 LEU B N 1
ATOM 5158 C CA . LEU B 1 113 ? 7.273 -16.406 -26.891 1 91.88 113 LEU B CA 1
ATOM 5159 C C . LEU B 1 113 ? 8.133 -15.891 -28.031 1 91.88 113 LEU B C 1
ATOM 5161 O O . LEU B 1 113 ? 9.359 -15.938 -27.969 1 91.88 113 LEU B O 1
ATOM 5165 N N . GLU B 1 114 ? 7.406 -15.477 -29.094 1 76.25 114 GLU B N 1
ATOM 5166 C CA . GLU B 1 114 ? 8.125 -15.031 -30.297 1 76.25 114 GLU B CA 1
ATOM 5167 C C . GLU B 1 114 ? 9.234 -14.047 -29.938 1 76.25 114 GLU B C 1
ATOM 5169 O O . GLU B 1 114 ? 9.023 -13.133 -29.141 1 76.25 114 GLU B O 1
ATOM 5174 N N . HIS B 1 115 ? 10.469 -14.43 -30.234 1 72.25 115 HIS B N 1
ATOM 5175 C CA . HIS B 1 115 ? 11.578 -13.5 -30.047 1 72.25 115 HIS B CA 1
ATOM 5176 C C . HIS B 1 115 ? 12.25 -13.703 -28.688 1 72.25 115 HIS B C 1
ATOM 5178 O O . HIS B 1 115 ? 12.875 -12.789 -28.156 1 72.25 115 HIS B O 1
ATOM 5184 N N . CYS B 1 116 ? 11.758 -14.789 -28.062 1 91.06 116 CYS B N 1
ATOM 5185 C CA . CYS B 1 116 ? 12.594 -15.07 -26.906 1 91.06 116 CYS B CA 1
ATOM 5186 C C . CYS B 1 116 ? 14.047 -15.312 -27.312 1 91.06 116 CYS B C 1
ATOM 5188 O O . CYS B 1 116 ? 14.344 -16.266 -28.031 1 91.06 116 CYS B O 1
ATOM 5190 N N . LYS B 1 117 ? 14.898 -14.516 -26.922 1 94.12 117 LYS B N 1
ATOM 5191 C CA . LYS B 1 117 ? 16.281 -14.539 -27.391 1 94.12 117 LYS B CA 1
ATOM 5192 C C . LYS B 1 117 ? 17.141 -15.406 -26.469 1 94.12 117 LYS B C 1
ATOM 5194 O O . LYS B 1 117 ? 18.109 -16.031 -26.922 1 94.12 117 LYS B O 1
ATOM 5199 N N . ILE B 1 118 ? 16.828 -15.398 -25.281 1 97.44 118 ILE B N 1
ATOM 5200 C CA . ILE B 1 118 ? 17.641 -16.078 -24.281 1 97.44 118 ILE B CA 1
ATOM 5201 C C . ILE B 1 118 ? 16.75 -16.844 -23.328 1 97.44 118 ILE B C 1
ATOM 5203 O O . ILE B 1 118 ? 15.656 -16.391 -22.984 1 97.44 118 ILE B O 1
ATOM 5207 N N . ILE B 1 119 ? 17.172 -18.031 -22.953 1 97.38 119 ILE B N 1
ATOM 5208 C CA . ILE B 1 119 ? 16.531 -18.781 -21.875 1 97.38 119 ILE B CA 1
ATOM 5209 C C . ILE B 1 119 ? 17.578 -19.188 -20.844 1 97.38 119 ILE B C 1
ATOM 5211 O O . ILE B 1 119 ? 18.609 -19.797 -21.203 1 97.38 119 ILE B O 1
ATOM 5215 N N . PHE B 1 120 ? 17.391 -18.766 -19.625 1 98.38 120 PHE B N 1
ATOM 5216 C CA . PHE B 1 120 ? 18.203 -19.25 -18.516 1 98.38 120 PHE B CA 1
ATOM 5217 C C . PHE B 1 120 ? 17.672 -20.578 -17.984 1 98.38 120 PHE B C 1
ATOM 5219 O O . PHE B 1 120 ? 16.469 -20.719 -17.734 1 98.38 120 PHE B O 1
ATOM 5226 N N . VAL B 1 121 ? 18.578 -21.547 -17.828 1 96.69 121 VAL B N 1
ATOM 5227 C CA . VAL B 1 121 ? 18.156 -22.906 -17.469 1 96.69 121 VAL B CA 1
ATOM 5228 C C . VAL B 1 121 ? 18.984 -23.422 -16.312 1 96.69 121 VAL B C 1
ATOM 5230 O O . VAL B 1 121 ? 20.219 -23.453 -16.391 1 96.69 121 VAL B O 1
ATOM 5233 N N . ASP B 1 122 ? 18.25 -23.766 -15.25 1 95.75 122 ASP B N 1
ATOM 5234 C CA . ASP B 1 122 ? 18.938 -24.469 -14.172 1 95.75 122 ASP B CA 1
ATOM 5235 C C . ASP B 1 122 ? 19.516 -25.797 -14.672 1 95.75 122 ASP B C 1
ATOM 5237 O O . ASP B 1 122 ? 18.891 -26.469 -15.492 1 95.75 122 ASP B O 1
ATOM 5241 N N . TYR B 1 123 ? 20.578 -26.188 -14.086 1 92.69 123 TYR B N 1
ATOM 5242 C CA . TYR B 1 123 ? 21.328 -27.359 -14.555 1 92.69 123 TYR B CA 1
ATOM 5243 C C . TYR B 1 123 ? 20.453 -28.609 -14.516 1 92.69 123 TYR B C 1
ATOM 5245 O O . TYR B 1 123 ? 20.625 -29.516 -15.336 1 92.69 123 TYR B O 1
ATOM 5253 N N . GLU B 1 124 ? 19.531 -28.672 -13.633 1 90.94 124 GLU B N 1
ATOM 5254 C CA . GLU B 1 124 ? 18.688 -29.859 -13.477 1 90.94 124 GLU B CA 1
ATOM 5255 C C . GLU B 1 124 ? 17.766 -30.031 -14.672 1 90.94 124 GLU B C 1
ATOM 5257 O O . GLU B 1 124 ? 17.266 -31.141 -14.922 1 90.94 124 GLU B O 1
ATOM 5262 N N . PHE B 1 125 ? 17.594 -28.969 -15.43 1 92.94 125 PHE B N 1
ATOM 5263 C CA . PHE B 1 125 ? 16.578 -29.031 -16.469 1 92.94 125 PHE B CA 1
ATOM 5264 C C . PHE B 1 125 ? 17.203 -28.844 -17.844 1 92.94 125 PHE B C 1
ATOM 5266 O O . PHE B 1 125 ? 16.5 -28.562 -18.812 1 92.94 125 PHE B O 1
ATOM 5273 N N . ILE B 1 126 ? 18.484 -28.938 -18 1 91.62 126 ILE B N 1
ATOM 5274 C CA . ILE B 1 126 ? 19.219 -28.609 -19.219 1 91.62 126 ILE B CA 1
ATOM 5275 C C . ILE B 1 126 ? 18.797 -29.562 -20.328 1 91.62 126 ILE B C 1
ATOM 5277 O O . ILE B 1 126 ? 18.672 -29.156 -21.484 1 91.62 126 ILE B O 1
ATOM 5281 N N . ASP B 1 127 ? 18.594 -30.844 -19.984 1 90.31 127 ASP B N 1
ATOM 5282 C CA . ASP B 1 127 ? 18.219 -31.828 -21 1 90.31 127 ASP B CA 1
ATOM 5283 C C . ASP B 1 127 ? 16.875 -31.484 -21.625 1 90.31 127 ASP B C 1
ATOM 5285 O O . ASP B 1 127 ? 16.703 -31.609 -22.844 1 90.31 127 ASP B O 1
ATOM 5289 N N . PHE B 1 128 ? 16 -31.062 -20.781 1 91.44 128 PHE B N 1
ATOM 5290 C CA . PHE B 1 128 ? 14.68 -30.688 -21.266 1 91.44 128 PHE B CA 1
ATOM 5291 C C . PHE B 1 128 ? 14.773 -29.484 -22.188 1 91.44 128 PHE B C 1
ATOM 5293 O O . PHE B 1 128 ? 14.117 -29.438 -23.234 1 91.44 128 PHE B O 1
ATOM 5300 N N . ALA B 1 129 ? 15.539 -28.547 -21.844 1 93.62 129 ALA B N 1
ATOM 5301 C CA . ALA B 1 129 ? 15.711 -27.328 -22.625 1 93.62 129 ALA B CA 1
ATOM 5302 C C . ALA B 1 129 ? 16.359 -27.625 -23.969 1 93.62 129 ALA B C 1
ATOM 5304 O O . ALA B 1 129 ? 15.945 -27.094 -25 1 93.62 129 ALA B O 1
ATOM 5305 N N . LEU B 1 130 ? 17.344 -28.516 -23.922 1 92.75 130 LEU B N 1
ATOM 5306 C CA . LEU B 1 130 ? 18.031 -28.891 -25.156 1 92.75 130 LEU B CA 1
ATOM 5307 C C . LEU B 1 130 ? 17.094 -29.625 -26.109 1 92.75 130 LEU B C 1
ATOM 5309 O O . LEU B 1 130 ? 17.109 -29.375 -27.312 1 92.75 130 LEU B O 1
ATOM 5313 N N . ASN B 1 131 ? 16.359 -30.5 -25.531 1 94.31 131 ASN B N 1
ATOM 5314 C CA . ASN B 1 131 ? 15.383 -31.219 -26.344 1 94.31 131 ASN B CA 1
ATOM 5315 C C . ASN B 1 131 ? 14.359 -30.266 -26.953 1 94.31 131 ASN B C 1
ATOM 5317 O O . ASN B 1 131 ? 13.984 -30.422 -28.109 1 94.31 131 ASN B O 1
ATOM 5321 N N . ALA B 1 132 ? 13.867 -29.344 -26.172 1 94.31 132 ALA B N 1
ATOM 5322 C CA . ALA B 1 132 ? 12.906 -28.359 -26.656 1 94.31 132 ALA B CA 1
ATOM 5323 C C . ALA B 1 132 ? 13.516 -27.516 -27.781 1 94.31 132 ALA B C 1
ATOM 5325 O O . ALA B 1 132 ? 12.852 -27.234 -28.781 1 94.31 132 ALA B O 1
ATOM 5326 N N . THR B 1 133 ? 14.773 -27.094 -27.625 1 92.25 133 THR B N 1
ATOM 5327 C CA . THR B 1 133 ? 15.438 -26.266 -28.625 1 92.25 133 THR B CA 1
ATOM 5328 C C . THR B 1 133 ? 15.641 -27.062 -29.922 1 92.25 133 THR B C 1
ATOM 5330 O O . THR B 1 133 ? 15.594 -26.484 -31.016 1 92.25 133 THR B O 1
ATOM 5333 N N . LYS B 1 134 ? 15.875 -28.312 -29.766 1 93.38 134 LYS B N 1
ATOM 5334 C CA . LYS B 1 134 ? 16 -29.172 -30.938 1 93.38 134 LYS B CA 1
ATOM 5335 C C . LYS B 1 134 ? 14.688 -29.234 -31.703 1 93.38 134 LYS B C 1
ATOM 5337 O O . LYS B 1 134 ? 14.68 -29.172 -32.938 1 93.38 134 LYS B O 1
ATOM 5342 N N . LEU B 1 135 ? 13.656 -29.391 -30.969 1 94.62 135 LEU B N 1
ATOM 5343 C CA . LEU B 1 135 ? 12.336 -29.422 -31.578 1 94.62 135 LEU B CA 1
ATOM 5344 C C . LEU B 1 135 ? 12.047 -28.125 -32.312 1 94.62 135 LEU B C 1
ATOM 5346 O O . LEU B 1 135 ? 11.484 -28.141 -33.406 1 94.62 135 LEU B O 1
ATOM 5350 N N . ILE B 1 136 ? 12.445 -27.031 -31.781 1 93.5 136 ILE B N 1
ATOM 5351 C CA . ILE B 1 136 ? 12.242 -25.719 -32.375 1 93.5 136 ILE B CA 1
ATOM 5352 C C . ILE B 1 136 ? 13.07 -25.594 -33.656 1 93.5 136 ILE B C 1
ATOM 5354 O O . ILE B 1 136 ? 12.57 -25.125 -34.688 1 93.5 136 ILE B O 1
ATOM 5358 N N . SER B 1 137 ? 14.289 -26.094 -33.625 1 92.81 137 SER B N 1
ATOM 5359 C CA . SER B 1 137 ? 15.18 -26.047 -34.75 1 92.81 137 SER B CA 1
ATOM 5360 C C . SER B 1 137 ? 14.648 -26.906 -35.906 1 92.81 137 SER B C 1
ATOM 5362 O O . SER B 1 137 ? 14.82 -26.562 -37.094 1 92.81 137 SER B O 1
ATOM 5364 N N . GLN B 1 138 ? 14.07 -27.922 -35.562 1 94.44 138 GLN B N 1
ATOM 5365 C CA . GLN B 1 138 ? 13.5 -28.812 -36.562 1 94.44 138 GLN B CA 1
ATOM 5366 C C . GLN B 1 138 ? 12.383 -28.125 -37.344 1 94.44 138 GLN B C 1
ATOM 5368 O O . GLN B 1 138 ? 12.133 -28.453 -38.5 1 94.44 138 GLN B O 1
ATOM 5373 N N . LYS B 1 139 ? 11.773 -27.234 -36.688 1 92.5 139 LYS B N 1
ATOM 5374 C CA . LYS B 1 139 ? 10.727 -26.453 -37.344 1 92.5 139 LYS B CA 1
ATOM 5375 C C . LYS B 1 139 ? 11.312 -25.25 -38.094 1 92.5 139 LYS B C 1
ATOM 5377 O O . LYS B 1 139 ? 10.57 -24.359 -38.531 1 92.5 139 LYS B O 1
ATOM 5382 N N . LYS B 1 140 ? 12.633 -25.062 -38.125 1 92 140 LYS B N 1
ATOM 5383 C CA . LYS B 1 140 ? 13.375 -24.016 -38.812 1 92 140 LYS B CA 1
ATOM 5384 C C . LYS B 1 140 ? 13.188 -22.672 -38.125 1 92 140 LYS B C 1
ATOM 5386 O O . LYS B 1 140 ? 13.102 -21.625 -38.781 1 92 140 LYS B O 1
ATOM 5391 N N . LEU B 1 141 ? 12.883 -22.781 -36.875 1 90.94 141 LEU B N 1
ATOM 5392 C CA . LEU B 1 141 ? 12.844 -21.578 -36.031 1 90.94 141 LEU B CA 1
ATOM 5393 C C . LEU B 1 141 ? 14.141 -21.422 -35.25 1 90.94 141 LEU B C 1
ATOM 5395 O O . LEU B 1 141 ? 14.836 -22.422 -35 1 90.94 141 LEU B O 1
ATOM 5399 N N . LYS B 1 142 ? 14.492 -20.234 -34.969 1 89.5 142 LYS B N 1
ATOM 5400 C CA . LYS B 1 142 ? 15.703 -19.969 -34.219 1 89.5 142 LYS B CA 1
ATOM 5401 C C . LYS B 1 142 ? 15.461 -20.203 -32.719 1 89.5 142 LYS B C 1
ATOM 5403 O O . LYS B 1 142 ? 14.656 -19.5 -32.094 1 89.5 142 LYS B O 1
ATOM 5408 N N . PRO B 1 143 ? 16.094 -21.125 -32.125 1 92.19 143 PRO B N 1
ATOM 5409 C CA . PRO B 1 143 ? 15.938 -21.328 -30.688 1 92.19 143 PRO B CA 1
ATOM 5410 C C . PRO B 1 143 ? 16.641 -20.25 -29.859 1 92.19 143 PRO B C 1
ATOM 5412 O O . PRO B 1 143 ? 17.547 -19.578 -30.359 1 92.19 143 PRO B O 1
ATOM 5415 N N . PRO B 1 144 ? 16.203 -20.047 -28.703 1 94.88 144 PRO B N 1
ATOM 5416 C CA . PRO B 1 144 ? 16.891 -19.094 -27.828 1 94.88 144 PRO B CA 1
ATOM 5417 C C . PRO B 1 144 ? 18.281 -19.562 -27.422 1 94.88 144 PRO B C 1
ATOM 5419 O O . PRO B 1 144 ? 18.562 -20.766 -27.422 1 94.88 144 PRO B O 1
ATOM 5422 N N . LEU B 1 145 ? 19.125 -18.562 -27.156 1 94.69 145 LEU B N 1
ATOM 5423 C CA . LEU B 1 145 ? 20.422 -18.859 -26.547 1 94.69 145 LEU B CA 1
ATOM 5424 C C . LEU B 1 145 ? 20.25 -19.391 -25.125 1 94.69 145 LEU B C 1
ATOM 5426 O O . LEU B 1 145 ? 19.5 -18.828 -24.328 1 94.69 145 LEU B O 1
ATOM 5430 N N . ILE B 1 146 ? 20.875 -20.516 -24.844 1 95.56 146 ILE B N 1
ATOM 5431 C CA . ILE B 1 146 ? 20.766 -21.125 -23.516 1 95.56 146 ILE B CA 1
ATOM 5432 C C . ILE B 1 146 ? 21.875 -20.609 -22.609 1 95.56 146 ILE B C 1
ATOM 5434 O O . ILE B 1 146 ? 23.047 -20.625 -22.984 1 95.56 146 ILE B O 1
ATOM 5438 N N . VAL B 1 147 ? 21.516 -20.078 -21.484 1 97.38 147 VAL B N 1
ATOM 5439 C CA . VAL B 1 147 ? 22.438 -19.75 -20.406 1 97.38 147 VAL B CA 1
ATOM 5440 C C . VAL B 1 147 ? 22.203 -20.688 -19.219 1 97.38 147 VAL B C 1
ATOM 5442 O O . VAL B 1 147 ? 21.125 -20.703 -18.641 1 97.38 147 VAL B O 1
ATOM 5445 N N . LEU B 1 148 ? 23.188 -21.375 -18.859 1 96.06 148 LEU B N 1
ATOM 5446 C CA . LEU B 1 148 ? 23.078 -22.406 -17.828 1 96.06 148 LEU B CA 1
ATOM 5447 C C . LEU B 1 148 ? 23.344 -21.812 -16.438 1 96.06 148 LEU B C 1
ATOM 5449 O O . LEU B 1 148 ? 24.312 -21.078 -16.234 1 96.06 148 LEU B O 1
ATOM 5453 N N . ILE B 1 149 ? 22.438 -22.109 -15.539 1 96.12 149 ILE B N 1
ATOM 5454 C CA . ILE B 1 149 ? 22.609 -21.797 -14.125 1 96.12 149 ILE B CA 1
ATOM 5455 C C . ILE B 1 149 ? 23.188 -23 -13.398 1 96.12 149 ILE B C 1
ATOM 5457 O O . ILE B 1 149 ? 22.531 -24.047 -13.289 1 96.12 149 ILE B O 1
ATOM 5461 N N . GLN B 1 150 ? 24.359 -22.859 -12.914 1 93.06 150 GLN B N 1
ATOM 5462 C CA . GLN B 1 150 ? 25 -23.922 -12.148 1 93.06 150 GLN B CA 1
ATOM 5463 C C . GLN B 1 150 ? 24.703 -23.781 -10.656 1 93.06 150 GLN B C 1
ATOM 5465 O O . GLN B 1 150 ? 24.359 -22.703 -10.188 1 93.06 150 GLN B O 1
ATOM 5470 N N . ASP B 1 151 ? 24.719 -24.891 -10.039 1 89.81 151 ASP B N 1
ATOM 5471 C CA . ASP B 1 151 ? 24.578 -24.828 -8.586 1 89.81 151 ASP B CA 1
ATOM 5472 C C . ASP B 1 151 ? 25.891 -24.438 -7.918 1 89.81 151 ASP B C 1
ATOM 5474 O O . ASP B 1 151 ? 26.953 -24.516 -8.531 1 89.81 151 ASP B O 1
ATOM 5478 N N . TYR B 1 152 ? 25.797 -23.906 -6.812 1 82.81 152 TYR B N 1
ATOM 5479 C CA . TYR B 1 152 ? 26.969 -23.422 -6.094 1 82.81 152 TYR B CA 1
ATOM 5480 C C . TYR B 1 152 ? 27.922 -24.578 -5.762 1 82.81 152 TYR B C 1
ATOM 5482 O O . TYR B 1 152 ? 29.141 -24.422 -5.766 1 82.81 152 TYR B O 1
ATOM 5490 N N . ASP B 1 153 ? 27.406 -25.781 -5.562 1 73.56 153 ASP B N 1
ATOM 5491 C CA . ASP B 1 153 ? 28.234 -26.922 -5.145 1 73.56 153 ASP B CA 1
ATOM 5492 C C . ASP B 1 153 ? 28.344 -27.953 -6.258 1 73.56 153 ASP B C 1
ATOM 5494 O O . ASP B 1 153 ? 28.938 -29.016 -6.066 1 73.56 153 ASP B O 1
ATOM 5498 N N . LYS B 1 154 ? 27.719 -27.609 -7.434 1 72.31 154 LYS B N 1
ATOM 5499 C CA . LYS B 1 154 ? 27.719 -28.625 -8.477 1 72.31 154 LYS B CA 1
ATOM 5500 C C . LYS B 1 154 ? 28.031 -28.016 -9.844 1 72.31 154 LYS B C 1
ATOM 5502 O O . LYS B 1 154 ? 27.266 -27.203 -10.359 1 72.31 154 LYS B O 1
ATOM 5507 N N . LEU B 1 155 ? 29.203 -28.281 -10.273 1 69.81 155 LEU B N 1
ATOM 5508 C CA . LEU B 1 155 ? 29.562 -27.844 -11.617 1 69.81 155 LEU B CA 1
ATOM 5509 C C . LEU B 1 155 ? 29.188 -28.906 -12.648 1 69.81 155 LEU B C 1
ATOM 5511 O O . LEU B 1 155 ? 29.375 -30.094 -12.414 1 69.81 155 LEU B O 1
ATOM 5515 N N . VAL B 1 156 ? 28.406 -28.438 -13.578 1 71.19 156 VAL B N 1
ATOM 5516 C CA . VAL B 1 156 ? 28.016 -29.359 -14.656 1 71.19 156 VAL B CA 1
ATOM 5517 C C . VAL B 1 156 ? 29.203 -29.594 -15.586 1 71.19 156 VAL B C 1
ATOM 5519 O O . VAL B 1 156 ? 29.859 -28.641 -16.016 1 71.19 156 VAL B O 1
ATOM 5522 N N . LYS B 1 157 ? 29.641 -30.844 -15.75 1 63.97 157 LYS B N 1
ATOM 5523 C CA . LYS B 1 157 ? 30.844 -31.188 -16.5 1 63.97 157 LYS B CA 1
ATOM 5524 C C . LYS B 1 157 ? 30.594 -31.172 -18 1 63.97 157 LYS B C 1
ATOM 5526 O O . LYS B 1 157 ? 31.438 -30.734 -18.781 1 63.97 157 LYS B O 1
ATOM 5531 N N . ASP B 1 158 ? 29.469 -31.703 -18.469 1 69 158 ASP B N 1
ATOM 5532 C CA . ASP B 1 158 ? 29.266 -31.844 -19.906 1 69 158 ASP B CA 1
ATOM 5533 C C . ASP B 1 158 ? 28.219 -30.844 -20.422 1 69 158 ASP B C 1
ATOM 5535 O O . ASP B 1 158 ? 27.031 -31.172 -20.484 1 69 158 ASP B O 1
ATOM 5539 N N . LEU B 1 159 ? 28.812 -29.609 -20.688 1 74.19 159 LEU B N 1
ATOM 5540 C CA . LEU B 1 159 ? 27.922 -28.562 -21.203 1 74.19 159 LEU B CA 1
ATOM 5541 C C . LEU B 1 159 ? 27.844 -28.625 -22.719 1 74.19 159 LEU B C 1
ATOM 5543 O O . LEU B 1 159 ? 28.844 -28.844 -23.391 1 74.19 159 LEU B O 1
ATOM 5547 N N . PRO B 1 160 ? 26.547 -28.594 -23.203 1 73.5 160 PRO B N 1
ATOM 5548 C CA . PRO B 1 160 ? 26.469 -28.5 -24.656 1 73.5 160 PRO B CA 1
ATOM 5549 C C . PRO B 1 160 ? 27.266 -27.312 -25.203 1 73.5 160 PRO B C 1
ATOM 5551 O O . PRO B 1 160 ? 27.391 -26.281 -24.531 1 73.5 160 PRO B O 1
ATOM 5554 N N . GLN B 1 161 ? 27.812 -27.516 -26.406 1 74.38 161 GLN B N 1
ATOM 5555 C CA . GLN B 1 161 ? 28.578 -26.469 -27.062 1 74.38 161 GLN B CA 1
ATOM 5556 C C . GLN B 1 161 ? 27.734 -25.219 -27.266 1 74.38 161 GLN B C 1
ATOM 5558 O O . GLN B 1 161 ? 26.562 -25.297 -27.641 1 74.38 161 GLN B O 1
ATOM 5563 N N . GLY B 1 162 ? 28.219 -24.047 -26.906 1 79.5 162 GLY B N 1
ATOM 5564 C CA . GLY B 1 162 ? 27.547 -22.797 -27.172 1 79.5 162 GLY B CA 1
ATOM 5565 C C . GLY B 1 162 ? 26.719 -22.312 -25.984 1 79.5 162 GLY B C 1
ATOM 5566 O O . GLY B 1 162 ? 26.172 -21.203 -26.016 1 79.5 162 GLY B O 1
ATOM 5567 N N . THR B 1 163 ? 26.672 -23.156 -25 1 86.94 163 THR B N 1
ATOM 5568 C CA . THR B 1 163 ? 25.922 -22.766 -23.812 1 86.94 163 THR B CA 1
ATOM 5569 C C . THR B 1 163 ? 26.719 -21.797 -22.953 1 86.94 163 THR B C 1
ATOM 5571 O O . THR B 1 163 ? 27.938 -21.969 -22.766 1 86.94 163 THR B O 1
ATOM 5574 N N . LEU B 1 164 ? 26.141 -20.703 -22.562 1 93.88 164 LEU B N 1
ATOM 5575 C CA . LEU B 1 164 ? 26.766 -19.766 -21.641 1 93.88 164 LEU B CA 1
ATOM 5576 C C . LEU B 1 164 ? 26.469 -20.156 -20.188 1 93.88 164 LEU B C 1
ATOM 5578 O O . LEU B 1 164 ? 25.516 -20.891 -19.922 1 93.88 164 LEU B O 1
ATOM 5582 N N . ILE B 1 165 ? 27.375 -19.719 -19.344 1 95.12 165 ILE B N 1
ATOM 5583 C CA . ILE B 1 165 ? 27.203 -19.969 -17.922 1 95.12 165 ILE B CA 1
ATOM 5584 C C . ILE B 1 165 ? 26.797 -18.688 -17.203 1 95.12 165 ILE B C 1
ATOM 5586 O O . ILE B 1 165 ? 27.375 -17.625 -17.438 1 95.12 165 ILE B O 1
ATOM 5590 N N . TYR B 1 166 ? 25.797 -18.797 -16.328 1 97.12 166 TYR B N 1
ATOM 5591 C CA . TYR B 1 166 ? 25.203 -17.656 -15.648 1 97.12 166 TYR B CA 1
ATOM 5592 C C . TYR B 1 166 ? 26.281 -16.766 -15.023 1 97.12 166 TYR B C 1
ATOM 5594 O O . TYR B 1 166 ? 26.312 -15.562 -15.258 1 97.12 166 TYR B O 1
ATOM 5602 N N . ASP B 1 167 ? 27.203 -17.375 -14.242 1 95.19 167 ASP B N 1
ATOM 5603 C CA . ASP B 1 167 ? 28.219 -16.609 -13.523 1 95.19 167 ASP B CA 1
ATOM 5604 C C . ASP B 1 167 ? 29.172 -15.922 -14.484 1 95.19 167 ASP B C 1
ATOM 5606 O O . ASP B 1 167 ? 29.672 -14.828 -14.203 1 95.19 167 ASP B O 1
ATOM 5610 N N . ASP B 1 168 ? 29.453 -16.609 -15.617 1 94.81 168 ASP B N 1
ATOM 5611 C CA . ASP B 1 168 ? 30.297 -16 -16.625 1 94.81 168 ASP B CA 1
ATOM 5612 C C . ASP B 1 168 ? 29.625 -14.789 -17.266 1 94.81 168 ASP B C 1
ATOM 5614 O O . ASP B 1 168 ? 30.281 -13.773 -17.531 1 94.81 168 ASP B O 1
ATOM 5618 N N . VAL B 1 169 ? 28.359 -14.945 -17.516 1 97.06 169 VAL B N 1
ATOM 5619 C CA . VAL B 1 169 ? 27.562 -13.852 -18.078 1 97.06 169 VAL B CA 1
ATOM 5620 C C . VAL B 1 169 ? 27.547 -12.672 -17.109 1 97.06 169 VAL B C 1
ATOM 5622 O O . VAL B 1 169 ? 27.766 -11.523 -17.516 1 97.06 169 VAL B O 1
ATOM 5625 N N . LEU B 1 170 ? 27.344 -12.977 -15.859 1 97.19 170 LEU B N 1
ATOM 5626 C CA . LEU B 1 170 ? 27.297 -11.953 -14.82 1 97.19 170 LEU B CA 1
ATOM 5627 C C . LEU B 1 170 ? 28.609 -11.195 -14.734 1 97.19 170 LEU B C 1
ATOM 5629 O O . LEU B 1 170 ? 28.625 -9.969 -14.57 1 97.19 170 LEU B O 1
ATOM 5633 N N . GLU B 1 171 ? 29.672 -11.844 -14.844 1 96.38 171 GLU B N 1
ATOM 5634 C CA . GLU B 1 171 ? 31.016 -11.258 -14.719 1 96.38 171 GLU B CA 1
ATOM 5635 C C . GLU B 1 171 ? 31.281 -10.273 -15.844 1 96.38 171 GLU B C 1
ATOM 5637 O O . GLU B 1 171 ? 32.094 -9.344 -15.688 1 96.38 171 GLU B O 1
ATOM 5642 N N . LYS B 1 172 ? 30.641 -10.445 -16.922 1 96.75 172 LYS B N 1
ATOM 5643 C CA . LYS B 1 172 ? 30.844 -9.57 -18.078 1 96.75 172 LYS B CA 1
ATOM 5644 C C . LYS B 1 172 ? 30.031 -8.289 -17.938 1 96.75 172 LYS B C 1
ATOM 5646 O O . LYS B 1 172 ? 30.219 -7.344 -18.703 1 96.75 172 LYS B O 1
ATOM 5651 N N . GLY B 1 173 ? 29.125 -8.273 -16.984 1 97.81 173 GLY B N 1
ATOM 5652 C CA . GLY B 1 173 ? 28.281 -7.105 -16.781 1 97.81 173 GLY B CA 1
ATOM 5653 C C . GLY B 1 173 ? 28.984 -5.977 -16.062 1 97.81 173 GLY B C 1
ATOM 5654 O O . GLY B 1 173 ? 29.953 -6.211 -15.328 1 97.81 173 GLY B O 1
ATOM 5655 N N . GLN B 1 174 ? 28.484 -4.785 -16.219 1 97.56 174 GLN B N 1
ATOM 5656 C CA . GLN B 1 174 ? 29.031 -3.588 -15.578 1 97.56 174 GLN B CA 1
ATOM 5657 C C . GLN B 1 174 ? 28.203 -3.199 -14.352 1 97.56 174 GLN B C 1
ATOM 5659 O O . GLN B 1 174 ? 26.969 -3.203 -14.398 1 97.56 174 GLN B O 1
ATOM 5664 N N . SER B 1 175 ? 28.844 -2.846 -13.289 1 94.31 175 SER B N 1
ATOM 5665 C CA . SER B 1 175 ? 28.172 -2.514 -12.031 1 94.31 175 SER B CA 1
ATOM 5666 C C . SER B 1 175 ? 27.594 -1.104 -12.07 1 94.31 175 SER B C 1
ATOM 5668 O O . SER B 1 175 ? 26.766 -0.742 -11.227 1 94.31 175 SER B O 1
ATOM 5670 N N . ASP B 1 176 ? 28.031 -0.286 -13 1 94.31 176 ASP B N 1
ATOM 5671 C CA . ASP B 1 176 ? 27.547 1.092 -13.086 1 94.31 176 ASP B CA 1
ATOM 5672 C C . ASP B 1 176 ? 26.562 1.267 -14.234 1 94.31 176 ASP B C 1
ATOM 5674 O O . ASP B 1 176 ? 26.391 2.373 -14.75 1 94.31 176 ASP B O 1
ATOM 5678 N N . PHE B 1 177 ? 26 0.16 -14.672 1 96.5 177 PHE B N 1
ATOM 5679 C CA . PHE B 1 177 ? 25 0.177 -15.734 1 96.5 177 PHE B CA 1
ATOM 5680 C C . PHE B 1 177 ? 23.812 1.04 -15.344 1 96.5 177 PHE B C 1
ATOM 5682 O O . PHE B 1 177 ? 23.344 0.993 -14.203 1 96.5 177 PHE B O 1
ATOM 5689 N N . ASN B 1 178 ? 23.406 1.901 -16.312 1 94.69 178 ASN B N 1
ATOM 5690 C CA . ASN B 1 178 ? 22.172 2.668 -16.109 1 94.69 178 ASN B CA 1
ATOM 5691 C C . ASN B 1 178 ? 20.938 1.822 -16.375 1 94.69 178 ASN B C 1
ATOM 5693 O O . ASN B 1 178 ? 20.562 1.608 -17.531 1 94.69 178 ASN B O 1
ATOM 5697 N N . ILE B 1 179 ? 20.297 1.437 -15.344 1 95.12 179 ILE B N 1
ATOM 5698 C CA . ILE B 1 179 ? 19.109 0.577 -15.43 1 95.12 179 ILE B CA 1
ATOM 5699 C C . ILE B 1 179 ? 18.047 1.242 -16.312 1 95.12 179 ILE B C 1
ATOM 5701 O O . ILE B 1 179 ? 17.891 2.463 -16.266 1 95.12 179 ILE B O 1
ATOM 5705 N N . LEU B 1 180 ? 17.344 0.485 -17.078 1 94.69 180 LEU B N 1
ATOM 5706 C CA . LEU B 1 180 ? 16.281 0.993 -17.938 1 94.69 180 LEU B CA 1
ATOM 5707 C C . LEU B 1 180 ? 14.938 0.932 -17.219 1 94.69 180 LEU B C 1
ATOM 5709 O O . LEU B 1 180 ? 14.438 -0.154 -16.922 1 94.69 180 LEU B O 1
ATOM 5713 N N . MET B 1 181 ? 14.414 2.078 -16.938 1 91.94 181 MET B N 1
ATOM 5714 C CA . MET B 1 181 ? 13.078 2.178 -16.344 1 91.94 181 MET B CA 1
ATOM 5715 C C . MET B 1 181 ? 12.008 2.273 -17.422 1 91.94 181 MET B C 1
ATOM 5717 O O . MET B 1 181 ? 12.266 2.801 -18.516 1 91.94 181 MET B O 1
ATOM 5721 N N . PRO B 1 182 ? 10.82 1.722 -17.109 1 92.56 182 PRO B N 1
ATOM 5722 C CA . PRO B 1 182 ? 9.758 1.87 -18.109 1 92.56 182 PRO B CA 1
ATOM 5723 C C . PRO B 1 182 ? 9.359 3.326 -18.328 1 92.56 182 PRO B C 1
ATOM 5725 O O . PRO B 1 182 ? 9.328 4.117 -17.391 1 92.56 182 PRO B O 1
ATOM 5728 N N . SER B 1 183 ? 9.086 3.658 -19.578 1 89.31 183 SER B N 1
ATOM 5729 C CA . SER B 1 183 ? 8.594 4.992 -19.906 1 89.31 183 SER B CA 1
ATOM 5730 C C . SER B 1 183 ? 7.105 5.121 -19.609 1 89.31 183 SER B C 1
ATOM 5732 O O . SER B 1 183 ? 6.594 6.23 -19.438 1 89.31 183 SER B O 1
ATOM 5734 N N . ASN B 1 184 ? 6.52 4 -19.547 1 89.88 184 ASN B N 1
ATOM 5735 C CA . ASN B 1 184 ? 5.098 3.863 -19.25 1 89.88 184 ASN B CA 1
ATOM 5736 C C . ASN B 1 184 ? 4.828 2.676 -18.328 1 89.88 184 ASN B C 1
ATOM 5738 O O . ASN B 1 184 ? 5.262 1.557 -18.609 1 89.88 184 ASN B O 1
ATOM 5742 N N . GLU B 1 185 ? 4.129 2.938 -17.25 1 91 185 GLU B N 1
ATOM 5743 C CA . GLU B 1 185 ? 3.916 1.908 -16.234 1 91 185 GLU B CA 1
ATOM 5744 C C . GLU B 1 185 ? 3.049 0.774 -16.766 1 91 185 GLU B C 1
ATOM 5746 O O . GLU B 1 185 ? 2.988 -0.304 -16.172 1 91 185 GLU B O 1
ATOM 5751 N N . CYS B 1 186 ? 2.385 0.935 -17.922 1 89.88 186 CYS B N 1
ATOM 5752 C CA . CYS B 1 186 ? 1.543 -0.1 -18.516 1 89.88 186 CYS B CA 1
ATOM 5753 C C . CYS B 1 186 ? 2.357 -1.014 -19.422 1 89.88 186 CYS B C 1
ATOM 5755 O O . CYS B 1 186 ? 1.834 -1.993 -19.969 1 89.88 186 CYS B O 1
ATOM 5757 N N . GLU B 1 187 ? 3.662 -0.74 -19.562 1 92.19 187 GLU B N 1
ATOM 5758 C CA . GLU B 1 187 ? 4.543 -1.649 -20.297 1 92.19 187 GLU B CA 1
ATOM 5759 C C . GLU B 1 187 ? 4.617 -3.01 -19.609 1 92.19 187 GLU B C 1
ATOM 5761 O O . GLU B 1 187 ? 4.523 -3.1 -18.375 1 92.19 187 GLU B O 1
ATOM 5766 N N . PRO B 1 188 ? 4.754 -4.082 -20.422 1 94 188 PRO B N 1
ATOM 5767 C CA . PRO B 1 188 ? 4.828 -5.422 -19.844 1 94 188 PRO B CA 1
ATOM 5768 C C . PRO B 1 188 ? 6.105 -5.648 -19.031 1 94 188 PRO B C 1
ATOM 5770 O O . PRO B 1 188 ? 7.172 -5.156 -19.422 1 94 188 PRO B O 1
ATOM 5773 N N . ILE B 1 189 ? 6 -6.387 -17.953 1 96.44 189 ILE B N 1
ATOM 5774 C CA . ILE B 1 189 ? 7.164 -6.723 -17.141 1 96.44 189 ILE B CA 1
ATOM 5775 C C . ILE B 1 189 ? 7.387 -8.234 -17.156 1 96.44 189 ILE B C 1
ATOM 5777 O O . ILE B 1 189 ? 8.523 -8.703 -17.031 1 96.44 189 ILE B O 1
ATOM 5781 N N . SER B 1 190 ? 6.285 -9 -17.375 1 96.81 190 SER B N 1
ATOM 5782 C CA . SER B 1 190 ? 6.406 -10.453 -17.328 1 96.81 190 SER B CA 1
ATOM 5783 C C . SER B 1 190 ? 5.281 -11.125 -18.109 1 96.81 190 SER B C 1
ATOM 5785 O O . SER B 1 190 ? 4.25 -10.508 -18.391 1 96.81 190 SER B O 1
ATOM 5787 N N . VAL B 1 191 ? 5.578 -12.336 -18.531 1 95.25 191 VAL B N 1
ATOM 5788 C CA . VAL B 1 191 ? 4.609 -13.25 -19.125 1 95.25 191 VAL B CA 1
ATOM 5789 C C . VAL B 1 191 ? 4.656 -14.594 -18.406 1 95.25 191 VAL B C 1
ATOM 5791 O O . VAL B 1 191 ? 5.707 -15.242 -18.344 1 95.25 191 VAL B O 1
ATOM 5794 N N . ASN B 1 192 ? 3.559 -14.992 -17.828 1 93.88 192 ASN B N 1
ATOM 5795 C CA . ASN B 1 192 ? 3.434 -16.281 -17.172 1 93.88 192 ASN B CA 1
ATOM 5796 C C . ASN B 1 192 ? 2.373 -17.156 -17.844 1 93.88 192 ASN B C 1
ATOM 5798 O O . ASN B 1 192 ? 1.338 -16.656 -18.281 1 93.88 192 ASN B O 1
ATOM 5802 N N . PHE B 1 193 ? 2.658 -18.422 -17.891 1 91.94 193 PHE B N 1
ATOM 5803 C CA . PHE B 1 193 ? 1.751 -19.297 -18.609 1 91.94 193 PHE B CA 1
ATOM 5804 C C . PHE B 1 193 ? 0.824 -20.031 -17.656 1 91.94 193 PHE B C 1
ATOM 5806 O O . PHE B 1 193 ? 1.245 -20.438 -16.562 1 91.94 193 PHE B O 1
ATOM 5813 N N . THR B 1 194 ? -0.418 -20.172 -18.109 1 85.38 194 THR B N 1
ATOM 5814 C CA . THR B 1 194 ? -1.419 -20.953 -17.375 1 85.38 194 THR B CA 1
ATOM 5815 C C . THR B 1 194 ? -1.418 -22.391 -17.844 1 85.38 194 THR B C 1
ATOM 5817 O O . THR B 1 194 ? -0.806 -22.734 -18.875 1 85.38 194 THR B O 1
ATOM 5820 N N . SER B 1 195 ? -1.984 -23.406 -17.141 1 71 195 SER B N 1
ATOM 5821 C CA . SER B 1 195 ? -2.09 -24.797 -17.562 1 71 195 SER B CA 1
ATOM 5822 C C . SER B 1 195 ? -3.262 -25 -18.531 1 71 195 SER B C 1
ATOM 5824 O O . SER B 1 195 ? -3.293 -25.969 -19.281 1 71 195 SER B O 1
ATOM 5826 N N . GLY B 1 196 ? -3.908 -24.078 -18.984 1 59.53 196 GLY B N 1
ATOM 5827 C CA . GLY B 1 196 ? -5.031 -24.047 -19.906 1 59.53 196 GLY B CA 1
ATOM 5828 C C . GLY B 1 196 ? -5.934 -25.25 -19.781 1 59.53 196 GLY B C 1
ATOM 5829 O O . GLY B 1 196 ? -5.465 -26.359 -19.531 1 59.53 196 GLY B O 1
ATOM 5830 N N . SER B 1 197 ? -7.168 -25.156 -19.781 1 54.47 197 SER B N 1
ATOM 5831 C CA . SER B 1 197 ? -8.156 -26.219 -19.75 1 54.47 197 SER B CA 1
ATOM 5832 C C . SER B 1 197 ? -8.125 -27.031 -21.047 1 54.47 197 SER B C 1
ATOM 5834 O O . SER B 1 197 ? -8.508 -28.203 -21.062 1 54.47 197 SER B O 1
ATOM 5836 N N . THR B 1 198 ? -7.719 -26.375 -22.141 1 54.56 198 THR B N 1
ATOM 5837 C CA . THR B 1 198 ? -7.707 -27.031 -23.453 1 54.56 198 THR B CA 1
ATOM 5838 C C . THR B 1 198 ? -6.375 -27.719 -23.688 1 54.56 198 THR B C 1
ATOM 5840 O O . THR B 1 198 ? -6.152 -28.297 -24.766 1 54.56 198 THR B O 1
ATOM 5843 N N . GLY B 1 199 ? -5.555 -27.594 -22.797 1 64.94 199 GLY B N 1
ATOM 5844 C CA . GLY B 1 199 ? -4.277 -28.281 -22.875 1 64.94 199 GLY B CA 1
ATOM 5845 C C . GLY B 1 199 ? -3.143 -27.375 -23.344 1 64.94 199 GLY B C 1
ATOM 5846 O O . GLY B 1 199 ? -1.976 -27.641 -23.047 1 64.94 199 GLY B O 1
ATOM 5847 N N . ILE B 1 200 ? -3.457 -26.281 -24.125 1 75 200 ILE B N 1
ATOM 5848 C CA . ILE B 1 200 ? -2.357 -25.406 -24.531 1 75 200 ILE B CA 1
ATOM 5849 C C . ILE B 1 200 ? -2.217 -24.25 -23.547 1 75 200 ILE B C 1
ATOM 5851 O O . ILE B 1 200 ? -3.158 -23.484 -23.344 1 75 200 ILE B O 1
ATOM 5855 N N . PRO B 1 201 ? -1.059 -24.062 -23.062 1 86.12 201 PRO B N 1
ATOM 5856 C CA . PRO B 1 201 ? -0.867 -22.984 -22.094 1 86.12 201 PRO B CA 1
ATOM 5857 C C . PRO B 1 201 ? -1.014 -21.594 -22.703 1 86.12 201 PRO B C 1
ATOM 5859 O O . PRO B 1 201 ? -0.634 -21.391 -23.859 1 86.12 201 PRO B O 1
ATOM 5862 N N . LYS B 1 202 ? -1.639 -20.688 -22.047 1 88.81 202 LYS B N 1
ATOM 5863 C CA . LYS B 1 202 ? -1.792 -19.297 -22.469 1 88.81 202 LYS B CA 1
ATOM 5864 C C . LYS B 1 202 ? -0.856 -18.375 -21.688 1 88.81 202 LYS B C 1
ATOM 5866 O O . LYS B 1 202 ? -0.714 -18.516 -20.469 1 88.81 202 LYS B O 1
ATOM 5871 N N . GLY B 1 203 ? -0.21 -17.469 -22.453 1 92.69 203 GLY B N 1
ATOM 5872 C CA . GLY B 1 203 ? 0.675 -16.516 -21.812 1 92.69 203 GLY B CA 1
ATOM 5873 C C . GLY B 1 203 ? -0.053 -15.297 -21.266 1 92.69 203 GLY B C 1
ATOM 5874 O O . GLY B 1 203 ? -0.64 -14.531 -22.047 1 92.69 203 GLY B O 1
ATOM 5875 N N . VAL B 1 204 ? -0.02 -15.125 -19.969 1 94.12 204 VAL B N 1
ATOM 5876 C CA . VAL B 1 204 ? -0.635 -13.984 -19.297 1 94.12 204 VAL B CA 1
ATOM 5877 C C . VAL B 1 204 ? 0.388 -12.859 -19.156 1 94.12 204 VAL B C 1
ATOM 5879 O O . VAL B 1 204 ? 1.448 -13.055 -18.547 1 94.12 204 VAL B O 1
ATOM 5882 N N . VAL B 1 205 ? 0.057 -11.672 -19.688 1 94.06 205 VAL B N 1
ATOM 5883 C CA . VAL B 1 205 ? 0.997 -10.555 -19.688 1 94.06 205 VAL B CA 1
ATOM 5884 C C . VAL B 1 205 ? 0.66 -9.594 -18.562 1 94.06 205 VAL B C 1
ATOM 5886 O O . VAL B 1 205 ? -0.49 -9.172 -18.406 1 94.06 205 VAL B O 1
ATOM 5889 N N . TYR B 1 206 ? 1.659 -9.32 -17.75 1 94.06 206 TYR B N 1
ATOM 5890 C CA . TYR B 1 206 ? 1.485 -8.375 -16.656 1 94.06 206 TYR B CA 1
ATOM 5891 C C . TYR B 1 206 ? 2.229 -7.074 -16.938 1 94.06 206 TYR B C 1
ATOM 5893 O O . TYR B 1 206 ? 3.283 -7.078 -17.578 1 94.06 206 TYR B O 1
ATOM 5901 N N . SER B 1 207 ? 1.695 -5.961 -16.469 1 93.44 207 SER B N 1
ATOM 5902 C CA . SER B 1 207 ? 2.35 -4.66 -16.594 1 93.44 207 SER B CA 1
ATOM 5903 C C . SER B 1 207 ? 3.172 -4.328 -15.352 1 93.44 207 SER B C 1
ATOM 5905 O O . SER B 1 207 ? 2.979 -4.934 -14.297 1 93.44 207 SER B O 1
ATOM 5907 N N . HIS B 1 208 ? 4.105 -3.318 -15.508 1 94.62 208 HIS B N 1
ATOM 5908 C CA . HIS B 1 208 ? 4.824 -2.783 -14.359 1 94.62 208 HIS B CA 1
ATOM 5909 C C . HIS B 1 208 ? 3.855 -2.254 -13.305 1 94.62 208 HIS B C 1
ATOM 5911 O O . HIS B 1 208 ? 4.02 -2.523 -12.109 1 94.62 208 HIS B O 1
ATOM 5917 N N . ARG B 1 209 ? 2.787 -1.634 -13.75 1 91.88 209 ARG B N 1
ATOM 5918 C CA . ARG B 1 209 ? 1.794 -1.021 -12.875 1 91.88 209 ARG B CA 1
ATOM 5919 C C . ARG B 1 209 ? 1.064 -2.076 -12.055 1 91.88 209 ARG B C 1
ATOM 5921 O O . ARG B 1 209 ? 0.964 -1.958 -10.828 1 91.88 209 ARG B O 1
ATOM 5928 N N . SER B 1 210 ? 0.605 -3.096 -12.711 1 91.75 210 SER B N 1
ATOM 5929 C CA . SER B 1 210 ? -0.171 -4.125 -12.023 1 91.75 210 SER B CA 1
ATOM 5930 C C . SER B 1 210 ? 0.672 -4.848 -10.977 1 91.75 210 SER B C 1
ATOM 5932 O O . SER B 1 210 ? 0.211 -5.094 -9.859 1 91.75 210 SER B O 1
ATOM 5934 N N . VAL B 1 211 ? 1.902 -5.094 -11.359 1 94.38 211 VAL B N 1
ATOM 5935 C CA . VAL B 1 211 ? 2.789 -5.816 -10.453 1 94.38 211 VAL B CA 1
ATOM 5936 C C . VAL B 1 211 ? 3.166 -4.926 -9.273 1 94.38 211 VAL B C 1
ATOM 5938 O O . VAL B 1 211 ? 3.195 -5.379 -8.125 1 94.38 211 VAL B O 1
ATOM 5941 N N . TYR B 1 212 ? 3.398 -3.66 -9.531 1 92.81 212 TYR B N 1
ATOM 5942 C CA . TYR B 1 212 ? 3.703 -2.701 -8.477 1 92.81 212 TYR B CA 1
ATOM 5943 C C . TYR B 1 212 ? 2.566 -2.623 -7.469 1 92.81 212 TYR B C 1
ATOM 5945 O O . TYR B 1 212 ? 2.783 -2.789 -6.266 1 92.81 212 TYR B O 1
ATOM 5953 N N . LEU B 1 213 ? 1.405 -2.381 -7.945 1 89.94 213 LEU B N 1
ATOM 5954 C CA . LEU B 1 213 ? 0.236 -2.195 -7.09 1 89.94 213 LEU B CA 1
ATOM 5955 C C . LEU B 1 213 ? -0.11 -3.484 -6.355 1 89.94 213 LEU B C 1
ATOM 5957 O O . LEU B 1 213 ? -0.488 -3.453 -5.184 1 89.94 213 LEU B O 1
ATOM 5961 N N . ASN B 1 214 ? 0.037 -4.602 -7.008 1 91.62 214 ASN B N 1
ATOM 5962 C CA . ASN B 1 214 ? -0.252 -5.867 -6.34 1 91.62 214 ASN B CA 1
ATOM 5963 C C . ASN B 1 214 ? 0.77 -6.172 -5.25 1 91.62 214 ASN B C 1
ATOM 5965 O O . ASN B 1 214 ? 0.432 -6.77 -4.223 1 91.62 214 ASN B O 1
ATOM 5969 N N . SER B 1 215 ? 2.01 -5.785 -5.516 1 92.06 215 SER B N 1
ATOM 5970 C CA . SER B 1 215 ? 3.025 -5.953 -4.48 1 92.06 215 SER B CA 1
ATOM 5971 C C . SER B 1 215 ? 2.68 -5.148 -3.23 1 92.06 215 SER B C 1
ATOM 5973 O O . SER B 1 215 ? 2.842 -5.633 -2.109 1 92.06 215 SER B O 1
ATOM 5975 N N . LEU B 1 216 ? 2.162 -3.965 -3.414 1 87.25 216 LEU B N 1
ATOM 5976 C CA . LEU B 1 216 ? 1.729 -3.154 -2.279 1 87.25 216 LEU B CA 1
ATOM 5977 C C . LEU B 1 216 ? 0.541 -3.799 -1.574 1 87.25 216 LEU B C 1
ATOM 5979 O O . LEU B 1 216 ? 0.491 -3.838 -0.343 1 87.25 216 LEU B O 1
ATOM 5983 N N . ALA B 1 217 ? -0.363 -4.305 -2.352 1 86.38 217 ALA B N 1
ATOM 5984 C CA . ALA B 1 217 ? -1.56 -4.922 -1.79 1 86.38 217 ALA B CA 1
ATOM 5985 C C . ALA B 1 217 ? -1.205 -6.168 -0.981 1 86.38 217 ALA B C 1
ATOM 5987 O O . ALA B 1 217 ? -1.908 -6.52 -0.032 1 86.38 217 ALA B O 1
ATOM 5988 N N . THR B 1 218 ? -0.101 -6.805 -1.376 1 88.94 218 THR B N 1
ATOM 5989 C CA . THR B 1 218 ? 0.342 -8.023 -0.713 1 88.94 218 THR B CA 1
ATOM 5990 C C . THR B 1 218 ? 0.666 -7.758 0.754 1 88.94 218 THR B C 1
ATOM 5992 O O . THR B 1 218 ? 0.499 -8.641 1.602 1 88.94 218 THR B O 1
ATOM 5995 N N . ILE B 1 219 ? 0.995 -6.543 1.108 1 85.69 219 ILE B N 1
ATOM 5996 C CA . ILE B 1 219 ? 1.346 -6.18 2.479 1 85.69 219 ILE B CA 1
ATOM 5997 C C . ILE B 1 219 ? 0.156 -6.438 3.4 1 85.69 219 ILE B C 1
ATOM 5999 O O . ILE B 1 219 ? 0.276 -7.16 4.391 1 85.69 219 ILE B O 1
ATOM 6003 N N . THR B 1 220 ? -1.014 -5.961 2.994 1 80.75 220 THR B N 1
ATOM 6004 C CA . THR B 1 220 ? -2.199 -6.102 3.834 1 80.75 220 THR B CA 1
ATOM 6005 C C . THR B 1 220 ? -2.854 -7.465 3.623 1 80.75 220 THR B C 1
ATOM 6007 O O . THR B 1 220 ? -3.344 -8.078 4.574 1 80.75 220 THR B O 1
ATOM 6010 N N . ARG B 1 221 ? -2.805 -7.918 2.42 1 84 221 ARG B N 1
ATOM 6011 C CA . ARG B 1 221 ? -3.473 -9.172 2.078 1 84 221 ARG B CA 1
ATOM 6012 C C . ARG B 1 221 ? -2.9 -10.336 2.881 1 84 221 ARG B C 1
ATOM 6014 O O . ARG B 1 221 ? -3.645 -11.195 3.352 1 84 221 ARG B O 1
ATOM 6021 N N . PHE B 1 222 ? -1.599 -10.289 3.055 1 88.12 222 PHE B N 1
ATOM 6022 C CA . PHE B 1 222 ? -0.94 -11.398 3.736 1 88.12 222 PHE B CA 1
ATOM 6023 C C . PHE B 1 222 ? -0.443 -10.969 5.113 1 88.12 222 PHE B C 1
ATOM 6025 O O . PHE B 1 222 ? 0.309 -11.703 5.762 1 88.12 222 PHE B O 1
ATOM 6032 N N . ASP B 1 223 ? -0.798 -9.797 5.543 1 84.62 223 ASP B N 1
ATOM 6033 C CA . ASP B 1 223 ? -0.414 -9.266 6.844 1 84.62 223 ASP B CA 1
ATOM 6034 C C . ASP B 1 223 ? 1.099 -9.344 7.047 1 84.62 223 ASP B C 1
ATOM 6036 O O . ASP B 1 223 ? 1.572 -9.93 8.023 1 84.62 223 ASP B O 1
ATOM 6040 N N . VAL B 1 224 ? 1.821 -8.781 6.141 1 88.62 224 VAL B N 1
ATOM 6041 C CA . VAL B 1 224 ? 3.277 -8.844 6.18 1 88.62 224 VAL B CA 1
ATOM 6042 C C . VAL B 1 224 ? 3.832 -7.598 6.871 1 88.62 224 VAL B C 1
ATOM 6044 O O . VAL B 1 224 ? 3.477 -6.473 6.516 1 88.62 224 VAL B O 1
ATOM 6047 N N . LYS B 1 225 ? 4.656 -7.816 7.84 1 84.5 225 LYS B N 1
ATOM 6048 C CA . LYS B 1 225 ? 5.312 -6.715 8.539 1 84.5 225 LYS B CA 1
ATOM 6049 C C . LYS B 1 225 ? 6.695 -6.438 7.961 1 84.5 225 LYS B C 1
ATOM 6051 O O . LYS B 1 225 ? 7.117 -7.094 7.008 1 84.5 225 LYS B O 1
ATOM 6056 N N . THR B 1 226 ? 7.355 -5.473 8.445 1 83.25 226 THR B N 1
ATOM 6057 C CA . THR B 1 226 ? 8.688 -5.109 7.977 1 83.25 226 THR B CA 1
ATOM 6058 C C . THR B 1 226 ? 9.688 -6.234 8.258 1 83.25 226 THR B C 1
ATOM 6060 O O . THR B 1 226 ? 9.547 -6.957 9.242 1 83.25 226 THR B O 1
ATOM 6063 N N . MET B 1 227 ? 10.578 -6.434 7.406 1 90.81 227 MET B N 1
ATOM 6064 C CA . MET B 1 227 ? 11.68 -7.391 7.492 1 90.81 227 MET B CA 1
ATOM 6065 C C . MET B 1 227 ? 11.148 -8.812 7.625 1 90.81 227 MET B C 1
ATOM 6067 O O . MET B 1 227 ? 11.562 -9.555 8.516 1 90.81 227 MET B O 1
ATOM 6071 N N . PRO B 1 228 ? 10.25 -9.125 6.801 1 95.12 228 PRO B N 1
ATOM 6072 C CA . PRO B 1 228 ? 9.766 -10.508 6.84 1 95.12 228 PRO B CA 1
ATOM 6073 C C . PRO B 1 228 ? 10.836 -11.516 6.422 1 95.12 228 PRO B C 1
ATOM 6075 O O . PRO B 1 228 ? 11.797 -11.156 5.738 1 95.12 228 PRO B O 1
ATOM 6078 N N . VAL B 1 229 ? 10.688 -12.727 6.961 1 98.25 229 VAL B N 1
ATOM 6079 C CA . VAL B 1 229 ? 11.484 -13.852 6.469 1 98.25 229 VAL B CA 1
ATOM 6080 C C . VAL B 1 229 ? 10.586 -14.82 5.699 1 98.25 229 VAL B C 1
ATOM 6082 O O . VAL B 1 229 ? 9.727 -15.477 6.289 1 98.25 229 VAL B O 1
ATOM 6085 N N . PHE B 1 230 ? 10.844 -14.898 4.406 1 98.19 230 PHE B N 1
ATOM 6086 C CA . PHE B 1 230 ? 9.953 -15.633 3.521 1 98.19 230 PHE B CA 1
ATOM 6087 C C . PHE B 1 230 ? 10.602 -16.922 3.039 1 98.19 230 PHE B C 1
ATOM 6089 O O . PHE B 1 230 ? 11.688 -16.891 2.453 1 98.19 230 PHE B O 1
ATOM 6096 N N . LEU B 1 231 ? 9.906 -18.031 3.289 1 97.56 231 LEU B N 1
ATOM 6097 C CA . LEU B 1 231 ? 10.352 -19.312 2.771 1 97.56 231 LEU B CA 1
ATOM 6098 C C . LEU B 1 231 ? 9.727 -19.609 1.412 1 97.56 231 LEU B C 1
ATOM 6100 O O . LEU B 1 231 ? 8.5 -19.719 1.299 1 97.56 231 LEU B O 1
ATOM 6104 N N . TRP B 1 232 ? 10.562 -19.781 0.402 1 97 232 TRP B N 1
ATOM 6105 C CA . TRP B 1 232 ? 10.07 -20 -0.955 1 97 232 TRP B CA 1
ATOM 6106 C C . TRP B 1 232 ? 9.602 -21.438 -1.146 1 97 232 TRP B C 1
ATOM 6108 O O . TRP B 1 232 ? 10.391 -22.312 -1.506 1 97 232 TRP B O 1
ATOM 6118 N N . THR B 1 233 ? 8.281 -21.594 -0.914 1 95.19 233 THR B N 1
ATOM 6119 C CA . THR B 1 233 ? 7.621 -22.859 -1.202 1 95.19 233 THR B CA 1
ATOM 6120 C C . THR B 1 233 ? 6.719 -22.734 -2.426 1 95.19 233 THR B C 1
ATOM 6122 O O . THR B 1 233 ? 6.445 -23.719 -3.105 1 95.19 233 THR B O 1
ATOM 6125 N N . VAL B 1 234 ? 6.223 -21.547 -2.609 1 94.62 234 VAL B N 1
ATOM 6126 C CA . VAL B 1 234 ? 5.539 -21.266 -3.867 1 94.62 234 VAL B CA 1
ATOM 6127 C C . VAL B 1 234 ? 6.562 -21.031 -4.973 1 94.62 234 VAL B C 1
ATOM 6129 O O . VAL B 1 234 ? 7.594 -20.391 -4.75 1 94.62 234 VAL B O 1
ATOM 6132 N N . ASP B 1 235 ? 6.297 -21.562 -6.086 1 93.81 235 ASP B N 1
ATOM 6133 C CA . ASP B 1 235 ? 7.242 -21.391 -7.188 1 93.81 235 ASP B CA 1
ATOM 6134 C C . ASP B 1 235 ? 7.289 -19.938 -7.648 1 93.81 235 ASP B C 1
ATOM 6136 O O . ASP B 1 235 ? 6.242 -19.312 -7.836 1 93.81 235 ASP B O 1
ATOM 6140 N N . MET B 1 236 ? 8.469 -19.406 -7.922 1 96.12 236 MET B N 1
ATOM 6141 C CA . MET B 1 236 ? 8.633 -18.031 -8.391 1 96.12 236 MET B CA 1
ATOM 6142 C C . MET B 1 236 ? 8.031 -17.859 -9.781 1 96.12 236 MET B C 1
ATOM 6144 O O . MET B 1 236 ? 7.645 -16.75 -10.164 1 96.12 236 MET B O 1
ATOM 6148 N N . PHE B 1 237 ? 7.887 -19 -10.508 1 94.19 237 PHE B N 1
ATOM 6149 C CA . PHE B 1 237 ? 7.355 -18.891 -11.859 1 94.19 237 PHE B CA 1
ATOM 6150 C C . PHE B 1 237 ? 5.832 -18.797 -11.836 1 94.19 237 PHE B C 1
ATOM 6152 O O . PHE B 1 237 ? 5.215 -18.391 -12.82 1 94.19 237 PHE B O 1
ATOM 6159 N N . ARG B 1 238 ? 5.23 -19.266 -10.742 1 92.62 238 ARG B N 1
ATOM 6160 C CA . ARG B 1 238 ? 3.777 -19.234 -10.625 1 92.62 238 ARG B CA 1
ATOM 6161 C C . ARG B 1 238 ? 3.291 -17.859 -10.188 1 92.62 238 ARG B C 1
ATOM 6163 O O . ARG B 1 238 ? 3.355 -17.516 -9 1 92.62 238 ARG B O 1
ATOM 6170 N N . CYS B 1 239 ? 2.699 -17.156 -11.117 1 93.81 239 CYS B N 1
ATOM 6171 C CA . CYS B 1 239 ? 2.24 -15.789 -10.852 1 93.81 239 CYS B CA 1
ATOM 6172 C C . CYS B 1 239 ? 3.355 -14.945 -10.25 1 93.81 239 CYS B C 1
ATOM 6174 O O . CYS B 1 239 ? 3.105 -14.109 -9.383 1 93.81 239 CYS B O 1
ATOM 6176 N N . ASN B 1 240 ? 4.609 -15.328 -10.625 1 96.06 240 ASN B N 1
ATOM 6177 C CA . ASN B 1 240 ? 5.777 -14.625 -10.117 1 96.06 240 ASN B CA 1
ATOM 6178 C C . ASN B 1 240 ? 5.832 -14.664 -8.594 1 96.06 240 ASN B C 1
ATOM 6180 O O . ASN B 1 240 ? 6.094 -13.641 -7.949 1 96.06 240 ASN B O 1
ATOM 6184 N N . GLY B 1 241 ? 5.527 -15.797 -8.07 1 95.94 241 GLY B N 1
ATOM 6185 C CA . GLY B 1 241 ? 5.617 -15.992 -6.633 1 95.94 241 GLY B CA 1
ATOM 6186 C C . GLY B 1 241 ? 4.598 -15.18 -5.852 1 95.94 241 GLY B C 1
ATOM 6187 O O . GLY B 1 241 ? 4.891 -14.688 -4.762 1 95.94 241 GLY B O 1
ATOM 6188 N N . TRP B 1 242 ? 3.422 -14.93 -6.41 1 95.5 242 TRP B N 1
ATOM 6189 C CA . TRP B 1 242 ? 2.334 -14.172 -5.801 1 95.5 242 TRP B CA 1
ATOM 6190 C C . TRP B 1 242 ? 2.805 -12.781 -5.387 1 95.5 242 TRP B C 1
ATOM 6192 O O . TRP B 1 242 ? 2.359 -12.242 -4.371 1 95.5 242 TRP B O 1
ATOM 6202 N N . CYS B 1 243 ? 3.844 -12.25 -6.031 1 95.19 243 CYS B N 1
ATOM 6203 C CA . CYS B 1 243 ? 4.387 -10.898 -5.934 1 95.19 243 CYS B CA 1
ATOM 6204 C C . CYS B 1 243 ? 5.281 -10.758 -4.707 1 95.19 243 CYS B C 1
ATOM 6206 O O . CYS B 1 243 ? 5.75 -9.664 -4.398 1 95.19 243 CYS B O 1
ATOM 6208 N N . PHE B 1 244 ? 5.578 -11.875 -4.035 1 97.38 244 PHE B N 1
ATOM 6209 C CA . PHE B 1 244 ? 6.5 -11.805 -2.908 1 97.38 244 PHE B CA 1
ATOM 6210 C C . PHE B 1 244 ? 7.91 -11.477 -3.387 1 97.38 244 PHE B C 1
ATOM 6212 O O . PHE B 1 244 ? 8.719 -10.938 -2.625 1 97.38 244 PHE B O 1
ATOM 6219 N N . ILE B 1 245 ? 8.156 -11.742 -4.629 1 98.19 245 ILE B N 1
ATOM 6220 C CA . ILE B 1 245 ? 9.453 -11.414 -5.203 1 98.19 245 ILE B CA 1
ATOM 6221 C C . ILE B 1 245 ? 9.727 -9.922 -5.043 1 98.19 245 ILE B C 1
ATOM 6223 O O . ILE B 1 245 ? 10.789 -9.523 -4.562 1 98.19 245 ILE B O 1
ATOM 6227 N N . TRP B 1 246 ? 8.812 -9.156 -5.336 1 96.88 246 TRP B N 1
ATOM 6228 C CA . TRP B 1 246 ? 8.992 -7.711 -5.344 1 96.88 246 TRP B CA 1
ATOM 6229 C C . TRP B 1 246 ? 8.664 -7.113 -3.979 1 96.88 246 TRP B C 1
ATOM 6231 O O . TRP B 1 246 ? 9.25 -6.098 -3.586 1 96.88 246 TRP B O 1
ATOM 6241 N N . LEU B 1 247 ? 7.82 -7.781 -3.227 1 94.44 247 LEU B N 1
ATOM 6242 C CA . LEU B 1 247 ? 7.48 -7.32 -1.885 1 94.44 247 LEU B CA 1
ATOM 6243 C C . LEU B 1 247 ? 8.695 -7.367 -0.966 1 94.44 247 LEU B C 1
ATOM 6245 O O . LEU B 1 247 ? 8.867 -6.492 -0.115 1 94.44 247 LEU B O 1
ATOM 6249 N N . MET B 1 248 ? 9.531 -8.328 -1.082 1 96.56 248 MET B N 1
ATOM 6250 C CA . MET B 1 248 ? 10.609 -8.602 -0.134 1 96.56 248 MET B CA 1
ATOM 6251 C C . MET B 1 248 ? 11.609 -7.453 -0.095 1 96.56 248 MET B C 1
ATOM 6253 O O . MET B 1 248 ? 11.945 -6.953 0.979 1 96.56 248 MET B O 1
ATOM 6257 N N . PRO B 1 249 ? 12.055 -6.98 -1.229 1 94.94 249 PRO B N 1
ATOM 6258 C CA . PRO B 1 249 ? 12.938 -5.816 -1.13 1 94.94 249 PRO B CA 1
ATOM 6259 C C . PRO B 1 249 ? 12.211 -4.566 -0.63 1 94.94 249 PRO B C 1
ATOM 6261 O O . PRO B 1 249 ? 12.82 -3.725 0.037 1 94.94 249 PRO B O 1
ATOM 6264 N N . LEU B 1 250 ? 10.961 -4.496 -0.971 1 90.44 250 LEU B N 1
ATOM 6265 C CA . LEU B 1 250 ? 10.188 -3.348 -0.516 1 90.44 250 LEU B CA 1
ATOM 6266 C C . LEU B 1 250 ? 10.219 -3.238 1.005 1 90.44 250 LEU B C 1
ATOM 6268 O O . LEU B 1 250 ? 10.312 -2.135 1.549 1 90.44 250 LEU B O 1
ATOM 6272 N N . LEU B 1 251 ? 10.227 -4.379 1.659 1 89.06 251 LEU B N 1
ATOM 6273 C CA . LEU B 1 251 ? 10.109 -4.395 3.113 1 89.06 251 LEU B CA 1
ATOM 6274 C C . LEU B 1 251 ? 11.438 -4.773 3.76 1 89.06 251 LEU B C 1
ATOM 6276 O O . LEU B 1 251 ? 11.523 -4.898 4.984 1 89.06 251 LEU B O 1
ATOM 6280 N N . GLY B 1 252 ? 12.453 -5.035 2.928 1 90.75 252 GLY B N 1
ATOM 6281 C CA . GLY B 1 252 ? 13.766 -5.383 3.449 1 90.75 252 GLY B CA 1
ATOM 6282 C C . GLY B 1 252 ? 13.828 -6.789 4.016 1 90.75 252 GLY B C 1
ATOM 6283 O O . GLY B 1 252 ? 14.578 -7.047 4.961 1 90.75 252 GLY B O 1
ATOM 6284 N N . GLY B 1 253 ? 13.039 -7.641 3.531 1 95.06 253 GLY B N 1
ATOM 6285 C CA . GLY B 1 253 ? 12.938 -8.984 4.074 1 95.06 253 GLY B CA 1
ATOM 6286 C C . GLY B 1 253 ? 14.055 -9.898 3.611 1 95.06 253 GLY B C 1
ATOM 6287 O O . GLY B 1 253 ? 14.977 -9.461 2.914 1 95.06 253 GLY B O 1
ATOM 6288 N N . THR B 1 254 ? 13.984 -11.141 4.102 1 98.25 254 THR B N 1
ATOM 6289 C CA . THR B 1 254 ? 14.945 -12.172 3.736 1 98.25 254 THR B CA 1
ATOM 6290 C C . THR B 1 254 ? 14.258 -13.305 2.977 1 98.25 254 THR B C 1
ATOM 6292 O O . THR B 1 254 ? 13.227 -13.82 3.412 1 98.25 254 THR B O 1
ATOM 6295 N N . ASN B 1 255 ? 14.875 -13.641 1.831 1 98.31 255 ASN B N 1
ATOM 6296 C CA . ASN B 1 255 ? 14.398 -14.75 1.015 1 98.31 255 ASN B CA 1
ATOM 6297 C C . ASN B 1 255 ? 15.125 -16.047 1.352 1 98.31 255 ASN B C 1
ATOM 6299 O O . ASN B 1 255 ? 16.344 -16.156 1.156 1 98.31 255 ASN B O 1
ATOM 6303 N N . ILE B 1 256 ? 14.398 -17 1.87 1 97.44 256 ILE B N 1
ATOM 6304 C CA . ILE B 1 256 ? 14.953 -18.328 2.053 1 97.44 256 ILE B CA 1
ATOM 6305 C C . ILE B 1 256 ? 14.648 -19.188 0.831 1 97.44 256 ILE B C 1
ATOM 6307 O O . ILE B 1 256 ? 13.547 -19.734 0.712 1 97.44 256 ILE B O 1
ATOM 6311 N N . CYS B 1 257 ? 15.609 -19.359 -0.035 1 96.19 257 CYS B N 1
ATOM 6312 C CA . CYS B 1 257 ? 15.43 -20.125 -1.264 1 96.19 257 CYS B CA 1
ATOM 6313 C C . CYS B 1 257 ? 15.703 -21.609 -1.029 1 96.19 257 CYS B C 1
ATOM 6315 O O . CYS B 1 257 ? 16.656 -21.969 -0.347 1 96.19 257 CYS B O 1
ATOM 6317 N N . VAL B 1 258 ? 14.781 -22.391 -1.544 1 91.5 258 VAL B N 1
ATOM 6318 C CA . VAL B 1 258 ? 14.93 -23.844 -1.466 1 91.5 258 VAL B CA 1
ATOM 6319 C C . VAL B 1 258 ? 14.562 -24.469 -2.807 1 91.5 258 VAL B C 1
ATOM 6321 O O . VAL B 1 258 ? 13.609 -24.031 -3.465 1 91.5 258 VAL B O 1
ATOM 6324 N N . ARG B 1 259 ? 15.391 -25.219 -3.383 1 83.38 259 ARG B N 1
ATOM 6325 C CA . ARG B 1 259 ? 15.117 -25.859 -4.66 1 83.38 259 ARG B CA 1
ATOM 6326 C C . ARG B 1 259 ? 13.844 -26.703 -4.59 1 83.38 259 ARG B C 1
ATOM 6328 O O . ARG B 1 259 ? 12.891 -26.453 -5.34 1 83.38 259 ARG B O 1
ATOM 6335 N N . ASP B 1 260 ? 13.945 -27.938 -4.48 1 66.69 260 ASP B N 1
ATOM 6336 C CA . ASP B 1 260 ? 12.914 -28.922 -4.754 1 66.69 260 ASP B CA 1
ATOM 6337 C C . ASP B 1 260 ? 12.016 -29.125 -3.533 1 66.69 260 ASP B C 1
ATOM 6339 O O . ASP B 1 260 ? 12.031 -28.328 -2.6 1 66.69 260 ASP B O 1
ATOM 6343 N N . ASN B 1 261 ? 11.812 -30.328 -3.182 1 60.91 261 ASN B N 1
ATOM 6344 C CA . ASN B 1 261 ? 10.914 -31.188 -2.41 1 60.91 261 ASN B CA 1
ATOM 6345 C C . ASN B 1 261 ? 10.852 -30.75 -0.947 1 60.91 261 ASN B C 1
ATOM 6347 O O . ASN B 1 261 ? 11.75 -31.062 -0.167 1 60.91 261 ASN B O 1
ATOM 6351 N N . PHE B 1 262 ? 10.102 -29.609 -0.84 1 73 262 PHE B N 1
ATOM 6352 C CA . PHE B 1 262 ? 10.008 -29.25 0.568 1 73 262 PHE B CA 1
ATOM 6353 C C . PHE B 1 262 ? 9.398 -30.375 1.384 1 73 262 PHE B C 1
ATOM 6355 O O . PHE B 1 262 ? 8.453 -31.031 0.938 1 73 262 PHE B O 1
ATOM 6362 N N . SER B 1 263 ? 10.195 -30.812 2.246 1 82.88 263 SER B N 1
ATOM 6363 C CA . SER B 1 263 ? 9.742 -31.719 3.299 1 82.88 263 SER B CA 1
ATOM 6364 C C . SER B 1 263 ? 9.336 -30.953 4.551 1 82.88 263 SER B C 1
ATOM 6366 O O . SER B 1 263 ? 9.602 -29.75 4.664 1 82.88 263 SER B O 1
ATOM 6368 N N . ALA B 1 264 ? 8.586 -31.594 5.266 1 89.25 264 ALA B N 1
ATOM 6369 C CA . ALA B 1 264 ? 8.242 -30.984 6.551 1 89.25 264 ALA B CA 1
ATOM 6370 C C . ALA B 1 264 ? 9.492 -30.578 7.312 1 89.25 264 ALA B C 1
ATOM 6372 O O . ALA B 1 264 ? 9.516 -29.516 7.949 1 89.25 264 ALA B O 1
ATOM 6373 N N . LYS B 1 265 ? 10.477 -31.359 7.211 1 88.44 265 LYS B N 1
ATOM 6374 C CA . LYS B 1 265 ? 11.734 -31.078 7.891 1 88.44 265 LYS B CA 1
ATOM 6375 C C . LYS B 1 265 ? 12.328 -29.766 7.395 1 88.44 265 LYS B C 1
ATOM 6377 O O . LYS B 1 265 ? 12.82 -28.953 8.188 1 88.44 265 LYS B O 1
ATOM 6382 N N . ASN B 1 266 ? 12.32 -29.578 6.117 1 88.56 266 ASN B N 1
ATOM 6383 C CA . ASN B 1 266 ? 12.859 -28.344 5.543 1 88.56 266 ASN B CA 1
ATOM 6384 C C . ASN B 1 266 ? 12.109 -27.125 6.055 1 88.56 266 ASN B C 1
ATOM 6386 O O . ASN B 1 266 ? 12.719 -26.094 6.34 1 88.56 266 ASN B O 1
ATOM 6390 N N . ILE B 1 267 ? 10.867 -27.281 6.168 1 92.81 267 ILE B N 1
ATOM 6391 C CA . ILE B 1 267 ? 10.023 -26.172 6.59 1 92.81 267 ILE B CA 1
ATOM 6392 C C . ILE B 1 267 ? 10.297 -25.844 8.055 1 92.81 267 ILE B C 1
ATOM 6394 O O . ILE B 1 267 ? 10.578 -24.688 8.398 1 92.81 267 ILE B O 1
ATOM 6398 N N . PHE B 1 268 ? 10.312 -26.844 8.906 1 93.44 268 PHE B N 1
ATOM 6399 C CA . PHE B 1 268 ? 10.508 -26.625 10.336 1 93.44 268 PHE B CA 1
ATOM 6400 C C . PHE B 1 268 ? 11.93 -26.172 10.625 1 93.44 268 PHE B C 1
ATOM 6402 O O . PHE B 1 268 ? 12.148 -25.359 11.523 1 93.44 268 PHE B O 1
ATOM 6409 N N . ASP B 1 269 ? 12.859 -26.688 9.875 1 91.69 269 ASP B N 1
ATOM 6410 C CA . ASP B 1 269 ? 14.234 -26.219 10.031 1 91.69 269 ASP B CA 1
ATOM 6411 C C . ASP B 1 269 ? 14.359 -24.734 9.68 1 91.69 269 ASP B C 1
ATOM 6413 O O . ASP B 1 269 ? 15.023 -23.984 10.391 1 91.69 269 ASP B O 1
ATOM 6417 N N . ALA B 1 270 ? 13.75 -24.375 8.602 1 93.94 270 ALA B N 1
ATOM 6418 C CA . ALA B 1 270 ? 13.797 -22.969 8.188 1 93.94 270 ALA B CA 1
ATOM 6419 C C . ALA B 1 270 ? 13.164 -22.062 9.242 1 93.94 270 ALA B C 1
ATOM 6421 O O . ALA B 1 270 ? 13.648 -20.969 9.5 1 93.94 270 ALA B O 1
ATOM 6422 N N . ILE B 1 271 ? 12.078 -22.484 9.805 1 95.44 271 ILE B N 1
ATOM 6423 C CA . ILE B 1 271 ? 11.398 -21.734 10.852 1 95.44 271 ILE B CA 1
ATOM 6424 C C . ILE B 1 271 ? 12.312 -21.609 12.07 1 95.44 271 ILE B C 1
ATOM 6426 O O . ILE B 1 271 ? 12.422 -20.531 12.664 1 95.44 271 ILE B O 1
ATOM 6430 N N . TYR B 1 272 ? 12.938 -22.719 12.383 1 94 272 TYR B N 1
ATOM 6431 C CA . TYR B 1 272 ? 13.766 -22.766 13.586 1 94 272 TYR B CA 1
ATOM 6432 C C . TYR B 1 272 ? 15.047 -21.969 13.391 1 94 272 TYR B C 1
ATOM 6434 O O . TYR B 1 272 ? 15.391 -21.109 14.227 1 94 272 TYR B O 1
ATOM 6442 N N . PHE B 1 273 ? 15.742 -22.141 12.297 1 93.5 273 PHE B N 1
ATOM 6443 C CA . PHE B 1 273 ? 17.078 -21.578 12.102 1 93.5 273 PHE B CA 1
ATOM 6444 C C . PHE B 1 273 ? 17 -20.141 11.578 1 93.5 273 PHE B C 1
ATOM 6446 O O . PHE B 1 273 ? 17.828 -19.312 11.914 1 93.5 273 PHE B O 1
ATOM 6453 N N . HIS B 1 274 ? 15.969 -19.875 10.766 1 95.62 274 HIS B N 1
ATOM 6454 C CA . HIS B 1 274 ? 15.953 -18.594 10.078 1 95.62 274 HIS B CA 1
ATOM 6455 C C . HIS B 1 274 ? 14.781 -17.734 10.547 1 95.62 274 HIS B C 1
ATOM 6457 O O . HIS B 1 274 ? 14.609 -16.609 10.07 1 95.62 274 HIS B O 1
ATOM 6463 N N . LYS B 1 275 ? 13.953 -18.266 11.352 1 97 275 LYS B N 1
ATOM 6464 C CA . LYS B 1 275 ? 12.812 -17.547 11.906 1 97 275 LYS B CA 1
ATOM 6465 C C . LYS B 1 275 ? 11.836 -17.125 10.812 1 97 275 LYS B C 1
ATOM 6467 O O . LYS B 1 275 ? 11.406 -15.961 10.766 1 97 275 LYS B O 1
ATOM 6472 N N . VAL B 1 276 ? 11.508 -18.047 10.016 1 97.44 276 VAL B N 1
ATOM 6473 C CA . VAL B 1 276 ? 10.57 -17.828 8.922 1 97.44 276 VAL B CA 1
ATOM 6474 C C . VAL B 1 276 ? 9.258 -17.266 9.469 1 97.44 276 VAL B C 1
ATOM 6476 O O . VAL B 1 276 ? 8.758 -17.734 10.5 1 97.44 276 VAL B O 1
ATOM 6479 N N . THR B 1 277 ? 8.797 -16.25 8.727 1 97.94 277 THR B N 1
ATOM 6480 C CA . THR B 1 277 ? 7.555 -15.617 9.172 1 97.94 277 THR B CA 1
ATOM 6481 C C . THR B 1 277 ? 6.41 -15.961 8.219 1 97.94 277 THR B C 1
ATOM 6483 O O . THR B 1 277 ? 5.242 -15.93 8.609 1 97.94 277 THR B O 1
ATOM 6486 N N . HIS B 1 278 ? 6.719 -16.203 6.969 1 97.75 278 HIS B N 1
ATOM 6487 C CA . HIS B 1 278 ? 5.688 -16.438 5.961 1 97.75 278 HIS B CA 1
ATOM 6488 C C . HIS B 1 278 ? 6.133 -17.484 4.949 1 97.75 278 HIS B C 1
ATOM 6490 O O . HIS B 1 278 ? 7.312 -17.547 4.598 1 97.75 278 HIS B O 1
ATOM 6496 N N . PHE B 1 279 ? 5.238 -18.219 4.504 1 96.69 279 PHE B N 1
ATOM 6497 C CA . PHE B 1 279 ? 5.352 -19 3.281 1 96.69 279 PHE B CA 1
ATOM 6498 C C . PHE B 1 279 ? 3.975 -19.297 2.697 1 96.69 279 PHE B C 1
ATOM 6500 O O . PHE B 1 279 ? 2.953 -19.047 3.342 1 96.69 279 PHE B O 1
ATOM 6507 N N . CYS B 1 280 ? 3.947 -19.672 1.394 1 95.56 280 CYS B N 1
ATOM 6508 C CA . CYS B 1 280 ? 2.678 -19.891 0.71 1 95.56 280 CYS B CA 1
ATOM 6509 C C . CYS B 1 280 ? 2.822 -20.938 -0.393 1 95.56 280 CYS B C 1
ATOM 6511 O O . CYS B 1 280 ? 3.93 -21.391 -0.685 1 95.56 280 CYS B O 1
ATOM 6513 N N . GLY B 1 281 ? 1.697 -21.422 -0.874 1 91.56 281 GLY B N 1
ATOM 6514 C CA . GLY B 1 281 ? 1.743 -22.359 -1.989 1 91.56 281 GLY B CA 1
ATOM 6515 C C . GLY B 1 281 ? 0.503 -23.219 -2.092 1 91.56 281 GLY B C 1
ATOM 6516 O O . GLY B 1 281 ? -0.609 -22.766 -1.835 1 91.56 281 GLY B O 1
ATOM 6517 N N . ALA B 1 282 ? 0.72 -24.406 -2.621 1 88.75 282 ALA B N 1
ATOM 6518 C CA . ALA B 1 282 ? -0.37 -25.344 -2.836 1 88.75 282 ALA B CA 1
ATOM 6519 C C . ALA B 1 282 ? -0.81 -25.984 -1.521 1 88.75 282 ALA B C 1
ATOM 6521 O O . ALA B 1 282 ? -0.009 -26.125 -0.593 1 88.75 282 ALA B O 1
ATOM 6522 N N . PRO B 1 283 ? -2.002 -26.453 -1.432 1 88.62 283 PRO B N 1
ATOM 6523 C CA . PRO B 1 283 ? -2.553 -27 -0.195 1 88.62 283 PRO B CA 1
ATOM 6524 C C . PRO B 1 283 ? -1.802 -28.25 0.279 1 88.62 283 PRO B C 1
ATOM 6526 O O . PRO B 1 283 ? -1.838 -28.578 1.467 1 88.62 283 PRO B O 1
ATOM 6529 N N . ILE B 1 284 ? -1.14 -28.891 -0.566 1 85 284 ILE B N 1
ATOM 6530 C CA . ILE B 1 284 ? -0.359 -30.078 -0.193 1 85 284 ILE B CA 1
ATOM 6531 C C . ILE B 1 284 ? 0.647 -29.703 0.893 1 85 284 ILE B C 1
ATOM 6533 O O . ILE B 1 284 ? 1.043 -30.547 1.698 1 85 284 ILE B O 1
ATOM 6537 N N . LEU B 1 285 ? 1.021 -28.438 0.964 1 89.75 285 LEU B N 1
ATOM 6538 C CA . LEU B 1 285 ? 1.917 -27.938 2 1 89.75 285 LEU B CA 1
ATOM 6539 C C . LEU B 1 285 ? 1.354 -28.219 3.389 1 89.75 285 LEU B C 1
ATOM 6541 O O . LEU B 1 285 ? 2.098 -28.594 4.305 1 89.75 285 LEU B O 1
ATOM 6545 N N . LEU B 1 286 ? 0.085 -28.062 3.496 1 90.75 286 LEU B N 1
ATOM 6546 C CA . LEU B 1 286 ? -0.563 -28.281 4.785 1 90.75 286 LEU B CA 1
ATOM 6547 C C . LEU B 1 286 ? -0.578 -29.766 5.145 1 90.75 286 LEU B C 1
ATOM 6549 O O . LEU B 1 286 ? -0.447 -30.125 6.316 1 90.75 286 LEU B O 1
ATOM 6553 N N . GLU B 1 287 ? -0.733 -30.562 4.141 1 87.44 287 GLU B N 1
ATOM 6554 C CA . GLU B 1 287 ? -0.67 -32 4.375 1 87.44 287 GLU B CA 1
ATOM 6555 C C . GLU B 1 287 ? 0.711 -32.438 4.867 1 87.44 287 GLU B C 1
ATOM 6557 O O . GLU B 1 287 ? 0.828 -33.219 5.797 1 87.44 287 GLU B O 1
ATOM 6562 N N . ILE B 1 288 ? 1.667 -31.875 4.223 1 88.31 288 ILE B N 1
ATOM 6563 C CA . ILE B 1 288 ? 3.053 -32.188 4.566 1 88.31 288 ILE B CA 1
ATOM 6564 C C . ILE B 1 288 ? 3.322 -31.781 6.016 1 88.31 288 ILE B C 1
ATOM 6566 O O . ILE B 1 288 ? 3.887 -32.562 6.785 1 88.31 288 ILE B O 1
ATOM 6570 N N . ILE B 1 289 ? 2.865 -30.656 6.414 1 91.12 289 ILE B N 1
ATOM 6571 C CA . ILE B 1 289 ? 3.105 -30.109 7.746 1 91.12 289 ILE B CA 1
ATOM 6572 C C . ILE B 1 289 ? 2.303 -30.891 8.781 1 91.12 289 ILE B C 1
ATOM 6574 O O . ILE B 1 289 ? 2.828 -31.266 9.836 1 91.12 289 ILE B O 1
ATOM 6578 N N . ALA B 1 290 ? 1.097 -31.156 8.445 1 89.69 290 ALA B N 1
ATOM 6579 C CA . ALA B 1 290 ? 0.174 -31.781 9.391 1 89.69 290 ALA B CA 1
ATOM 6580 C C . ALA B 1 290 ? 0.575 -33.219 9.68 1 89.69 290 ALA B C 1
ATOM 6582 O O . ALA B 1 290 ? 0.337 -33.719 10.773 1 89.69 290 ALA B O 1
ATOM 6583 N N . ASN B 1 291 ? 1.167 -33.812 8.758 1 86.06 291 ASN B N 1
ATOM 6584 C CA . ASN B 1 291 ? 1.476 -35.219 8.898 1 86.06 291 ASN B CA 1
ATOM 6585 C C . ASN B 1 291 ? 2.904 -35.438 9.383 1 86.06 291 ASN B C 1
ATOM 6587 O O . ASN B 1 291 ? 3.365 -36.594 9.477 1 86.06 291 ASN B O 1
ATOM 6591 N N . CYS B 1 292 ? 3.508 -34.406 9.633 1 84.81 292 CYS B N 1
ATOM 6592 C CA . CYS B 1 292 ? 4.891 -34.531 10.078 1 84.81 292 CYS B CA 1
ATOM 6593 C C . CYS B 1 292 ? 4.965 -35.031 11.523 1 84.81 292 CYS B C 1
ATOM 6595 O O . CYS B 1 292 ? 4.219 -34.562 12.383 1 84.81 292 CYS B O 1
ATOM 6597 N N . ASP B 1 293 ? 5.859 -35.938 11.758 1 78.44 293 ASP B N 1
ATOM 6598 C CA . ASP B 1 293 ? 6.043 -36.5 13.094 1 78.44 293 ASP B CA 1
ATOM 6599 C C . ASP B 1 293 ? 6.945 -35.594 13.938 1 78.44 293 ASP B C 1
ATOM 6601 O O . ASP B 1 293 ? 6.875 -35.625 15.172 1 78.44 293 ASP B O 1
ATOM 6605 N N . VAL B 1 294 ? 7.762 -34.906 13.312 1 72.06 294 VAL B N 1
ATOM 6606 C CA . VAL B 1 294 ? 8.742 -34.094 14.039 1 72.06 294 VAL B CA 1
ATOM 6607 C C . VAL B 1 294 ? 8.32 -32.625 14.039 1 72.06 294 VAL B C 1
ATOM 6609 O O . VAL B 1 294 ? 8.617 -31.891 13.094 1 72.06 294 VAL B O 1
ATOM 6612 N N . VAL B 1 295 ? 7.602 -32.312 14.969 1 75.44 295 VAL B N 1
ATOM 6613 C CA . VAL B 1 295 ? 7.172 -30.922 15.094 1 75.44 295 VAL B CA 1
ATOM 6614 C C . VAL B 1 295 ? 8.055 -30.188 16.109 1 75.44 295 VAL B C 1
ATOM 6616 O O . VAL B 1 295 ? 8.18 -30.641 17.25 1 75.44 295 VAL B O 1
ATOM 6619 N N . LYS B 1 296 ? 8.867 -29.266 15.578 1 83.88 296 LYS B N 1
ATOM 6620 C CA . LYS B 1 296 ? 9.586 -28.359 16.469 1 83.88 296 LYS B CA 1
ATOM 6621 C C . LYS B 1 296 ? 8.742 -27.141 16.828 1 83.88 296 LYS B C 1
ATOM 6623 O O . LYS B 1 296 ? 8.258 -26.438 15.938 1 83.88 296 LYS B O 1
ATOM 6628 N N . PRO B 1 297 ? 8.625 -26.969 18.125 1 88 297 PRO B N 1
ATOM 6629 C CA . PRO B 1 297 ? 7.801 -25.828 18.516 1 88 297 PRO B CA 1
ATOM 6630 C C . PRO B 1 297 ? 8.453 -24.484 18.172 1 88 297 PRO B C 1
ATOM 6632 O O . PRO B 1 297 ? 9.68 -24.391 18.141 1 88 297 PRO B O 1
ATOM 6635 N N . PHE B 1 298 ? 7.68 -23.578 17.812 1 92.81 298 PHE B N 1
ATOM 6636 C CA . PHE B 1 298 ? 8.117 -22.219 17.594 1 92.81 298 PHE B CA 1
ATOM 6637 C C . PHE B 1 298 ? 7.176 -21.219 18.266 1 92.81 298 PHE B C 1
ATOM 6639 O O . PHE B 1 298 ? 5.988 -21.5 18.438 1 92.81 298 PHE B O 1
ATOM 6646 N N . SER B 1 299 ? 7.727 -20.031 18.656 1 92 299 SER B N 1
ATOM 6647 C CA . SER B 1 299 ? 6.973 -19.094 19.484 1 92 299 SER B CA 1
ATOM 6648 C C . SER B 1 299 ? 6.496 -17.891 18.672 1 92 299 SER B C 1
ATOM 6650 O O . SER B 1 299 ? 5.551 -17.219 19.078 1 92 299 SER B O 1
ATOM 6652 N N . HIS B 1 300 ? 7.188 -17.703 17.609 1 93.88 300 HIS B N 1
ATOM 6653 C CA . HIS B 1 300 ? 6.781 -16.547 16.828 1 93.88 300 HIS B CA 1
ATOM 6654 C C . HIS B 1 300 ? 5.691 -16.906 15.82 1 93.88 300 HIS B C 1
ATOM 6656 O O . HIS B 1 300 ? 5.438 -18.094 15.578 1 93.88 300 HIS B O 1
ATOM 6662 N N . LYS B 1 301 ? 5.078 -15.891 15.328 1 92.94 301 LYS B N 1
ATOM 6663 C CA . LYS B 1 301 ? 3.992 -16.078 14.375 1 92.94 301 LYS B CA 1
ATOM 6664 C C . LYS B 1 301 ? 4.531 -16.531 13.016 1 92.94 301 LYS B C 1
ATOM 6666 O O . LYS B 1 301 ? 5.453 -15.914 12.477 1 92.94 301 LYS B O 1
ATOM 6671 N N . VAL B 1 302 ? 4.008 -17.609 12.516 1 96.75 302 VAL B N 1
ATOM 6672 C CA . VAL B 1 302 ? 4.312 -18.078 11.164 1 96.75 302 VAL B CA 1
ATOM 6673 C C . VAL B 1 302 ? 3.021 -18.219 10.359 1 96.75 302 VAL B C 1
ATOM 6675 O O . VAL B 1 302 ? 2.146 -19.016 10.703 1 96.75 302 VAL B O 1
ATOM 6678 N N . SER B 1 303 ? 2.947 -17.438 9.305 1 96.69 303 SER B N 1
ATOM 6679 C CA . SER B 1 303 ? 1.761 -17.406 8.453 1 96.69 303 SER B CA 1
ATOM 6680 C C . SER B 1 303 ? 1.942 -18.297 7.227 1 96.69 303 SER B C 1
ATOM 6682 O O . SER B 1 303 ? 2.961 -18.219 6.535 1 96.69 303 SER B O 1
ATOM 6684 N N . VAL B 1 304 ? 0.962 -19.188 6.969 1 96.12 304 VAL B N 1
ATOM 6685 C CA . VAL B 1 304 ? 0.951 -20 5.758 1 96.12 304 VAL B CA 1
ATOM 6686 C C . VAL B 1 304 ? -0.341 -19.75 4.98 1 96.12 304 VAL B C 1
ATOM 6688 O O . VAL B 1 304 ? -1.436 -19.844 5.539 1 96.12 304 VAL B O 1
ATOM 6691 N N . THR B 1 305 ? -0.209 -19.406 3.723 1 94.62 305 THR B N 1
ATOM 6692 C CA . THR B 1 305 ? -1.358 -19.203 2.846 1 94.62 305 THR B CA 1
ATOM 6693 C C . THR B 1 305 ? -1.359 -20.234 1.717 1 94.62 305 THR B C 1
ATOM 6695 O O . THR B 1 305 ? -0.354 -20.406 1.025 1 94.62 305 THR B O 1
ATOM 6698 N N . VAL B 1 306 ? -2.479 -20.891 1.585 1 93.19 306 VAL B N 1
ATOM 6699 C CA . VAL B 1 306 ? -2.59 -21.859 0.507 1 93.19 306 VAL B CA 1
ATOM 6700 C C . VAL B 1 306 ? -3.756 -21.484 -0.407 1 93.19 306 VAL B C 1
ATOM 6702 O O . VAL B 1 306 ? -4.703 -20.828 0.023 1 93.19 306 VAL B O 1
ATOM 6705 N N . ALA B 1 307 ? -3.639 -21.859 -1.637 1 90.19 307 ALA B N 1
ATOM 6706 C CA . ALA B 1 307 ? -4.691 -21.641 -2.629 1 90.19 307 ALA B CA 1
ATOM 6707 C C . ALA B 1 307 ? -4.828 -22.859 -3.545 1 90.19 307 ALA B C 1
ATOM 6709 O O . ALA B 1 307 ? -3.83 -23.484 -3.918 1 90.19 307 ALA B O 1
ATOM 6710 N N . GLY B 1 308 ? -6.016 -23.234 -3.912 1 81.25 308 GLY B N 1
ATOM 6711 C CA . GLY B 1 308 ? -6.332 -24.406 -4.695 1 81.25 308 GLY B CA 1
ATOM 6712 C C . GLY B 1 308 ? -7.324 -25.344 -4.012 1 81.25 308 GLY B C 1
ATOM 6713 O O . GLY B 1 308 ? -8.18 -24.875 -3.248 1 81.25 308 GLY B O 1
ATOM 6714 N N . ILE B 1 309 ? -7.234 -26.578 -4.367 1 74.75 309 ILE B N 1
ATOM 6715 C CA . ILE B 1 309 ? -8.117 -27.562 -3.756 1 74.75 309 ILE B CA 1
ATOM 6716 C C . ILE B 1 309 ? -7.719 -27.781 -2.299 1 74.75 309 ILE B C 1
ATOM 6718 O O . ILE B 1 309 ? -6.633 -28.297 -2.018 1 74.75 309 ILE B O 1
ATOM 6722 N N . LEU B 1 310 ? -8.594 -27.469 -1.434 1 81.5 310 LEU B N 1
ATOM 6723 C CA . LEU B 1 310 ? -8.258 -27.469 -0.013 1 81.5 310 LEU B CA 1
ATOM 6724 C C . LEU B 1 310 ? -8.32 -28.875 0.565 1 81.5 310 LEU B C 1
ATOM 6726 O O . LEU B 1 310 ? -9.188 -29.672 0.186 1 81.5 310 LEU B O 1
ATOM 6730 N N . PRO B 1 311 ? -7.352 -29.156 1.459 1 82.31 311 PRO B N 1
ATOM 6731 C CA . PRO B 1 311 ? -7.418 -30.438 2.15 1 82.31 311 PRO B CA 1
ATOM 6732 C C . PRO B 1 311 ? -8.586 -30.531 3.127 1 82.31 311 PRO B C 1
ATOM 6734 O O . PRO B 1 311 ? -9.43 -29.641 3.166 1 82.31 311 PRO B O 1
ATOM 6737 N N . SER B 1 312 ? -8.664 -31.641 3.785 1 80.31 312 SER B N 1
ATOM 6738 C CA . SER B 1 312 ? -9.75 -31.875 4.742 1 80.31 312 SER B CA 1
ATOM 6739 C C . SER B 1 312 ? -9.672 -30.891 5.906 1 80.31 312 SER B C 1
ATOM 6741 O O . SER B 1 312 ? -8.617 -30.312 6.176 1 80.31 312 SER B O 1
ATOM 6743 N N . PHE B 1 313 ? -10.812 -30.797 6.504 1 82.38 313 PHE B N 1
ATOM 6744 C CA . PHE B 1 313 ? -10.922 -29.969 7.699 1 82.38 313 PHE B CA 1
ATOM 6745 C C . PHE B 1 313 ? -9.93 -30.406 8.766 1 82.38 313 PHE B C 1
ATOM 6747 O O . PHE B 1 313 ? -9.359 -29.578 9.477 1 82.38 313 PHE B O 1
ATOM 6754 N N . GLU B 1 314 ? -9.695 -31.641 8.836 1 84 314 GLU B N 1
ATOM 6755 C CA . GLU B 1 314 ? -8.773 -32.188 9.812 1 84 314 GLU B CA 1
ATOM 6756 C C . GLU B 1 314 ? -7.348 -31.703 9.586 1 84 314 GLU B C 1
ATOM 6758 O O . GLU B 1 314 ? -6.656 -31.328 10.539 1 84 314 GLU B O 1
ATOM 6763 N N . ILE B 1 315 ? -6.957 -31.672 8.352 1 87.56 315 ILE B N 1
ATOM 6764 C CA . ILE B 1 315 ? -5.609 -31.25 7.996 1 87.56 315 ILE B CA 1
ATOM 6765 C C . ILE B 1 315 ? -5.441 -29.75 8.297 1 87.56 315 ILE B C 1
ATOM 6767 O O . ILE B 1 315 ? -4.418 -29.344 8.844 1 87.56 315 ILE B O 1
ATOM 6771 N N . LEU B 1 316 ? -6.41 -28.969 7.984 1 90.38 316 LEU B N 1
ATOM 6772 C CA . LEU B 1 316 ? -6.387 -27.531 8.234 1 90.38 316 LEU B CA 1
ATOM 6773 C C . LEU B 1 316 ? -6.297 -27.25 9.734 1 90.38 316 LEU B C 1
ATOM 6775 O O . LEU B 1 316 ? -5.496 -26.406 10.164 1 90.38 316 LEU B O 1
ATOM 6779 N N . ASN B 1 317 ? -7.059 -27.953 10.484 1 90.38 317 ASN B N 1
ATOM 6780 C CA . ASN B 1 317 ? -7.07 -27.766 11.938 1 90.38 317 ASN B CA 1
ATOM 6781 C C . ASN B 1 317 ? -5.758 -28.219 12.57 1 90.38 317 ASN B C 1
ATOM 6783 O O . ASN B 1 317 ? -5.262 -27.578 13.5 1 90.38 317 ASN B O 1
ATOM 6787 N N . ARG B 1 318 ? -5.266 -29.297 12.078 1 91 318 ARG B N 1
ATOM 6788 C CA . ARG B 1 318 ? -4.004 -29.797 12.625 1 91 318 ARG B CA 1
ATOM 6789 C C . ARG B 1 318 ? -2.881 -28.781 12.398 1 91 318 ARG B C 1
ATOM 6791 O O . ARG B 1 318 ? -2.061 -28.547 13.289 1 91 318 ARG B O 1
ATOM 6798 N N . ALA B 1 319 ? -2.791 -28.234 11.234 1 93 319 ALA B N 1
ATOM 6799 C CA . ALA B 1 319 ? -1.792 -27.219 10.945 1 93 319 ALA B CA 1
ATOM 6800 C C . ALA B 1 319 ? -1.941 -26.031 11.891 1 93 319 ALA B C 1
ATOM 6802 O O . ALA B 1 319 ? -0.949 -25.5 12.398 1 93 319 ALA B O 1
ATOM 6803 N N . ALA B 1 320 ? -3.178 -25.609 12.109 1 92.12 320 ALA B N 1
ATOM 6804 C CA . ALA B 1 320 ? -3.453 -24.5 13.023 1 92.12 320 ALA B CA 1
ATOM 6805 C C . ALA B 1 320 ? -3.057 -24.859 14.453 1 92.12 320 ALA B C 1
ATOM 6807 O O . ALA B 1 320 ? -2.551 -24.016 15.188 1 92.12 320 ALA B O 1
ATOM 6808 N N . GLU B 1 321 ? -3.256 -26.078 14.844 1 91.19 321 GLU B N 1
ATOM 6809 C CA . GLU B 1 321 ? -2.941 -26.547 16.188 1 91.19 321 GLU B CA 1
ATOM 6810 C C . GLU B 1 321 ? -1.434 -26.562 16.422 1 91.19 321 GLU B C 1
ATOM 6812 O O . GLU B 1 321 ? -0.977 -26.328 17.547 1 91.19 321 GLU B O 1
ATOM 6817 N N . ILE B 1 322 ? -0.758 -26.953 15.383 1 92.88 322 ILE B N 1
ATOM 6818 C CA . ILE B 1 322 ? 0.697 -26.953 15.484 1 92.88 322 ILE B CA 1
ATOM 6819 C C . ILE B 1 322 ? 1.198 -25.547 15.781 1 92.88 322 ILE B C 1
ATOM 6821 O O . ILE B 1 322 ? 2.238 -25.375 16.422 1 92.88 322 ILE B O 1
ATOM 6825 N N . GLY B 1 323 ? 0.477 -24.547 15.258 1 92.56 323 GLY B N 1
ATOM 6826 C CA . GLY B 1 323 ? 0.83 -23.188 15.594 1 92.56 323 GLY B CA 1
ATOM 6827 C C . GLY B 1 323 ? 0.825 -22.25 14.398 1 92.56 323 GLY B C 1
ATOM 6828 O O . GLY B 1 323 ? 1.056 -21.047 14.539 1 92.56 323 GLY B O 1
ATOM 6829 N N . PHE B 1 324 ? 0.514 -22.734 13.266 1 95.06 324 PHE B N 1
ATOM 6830 C CA . PHE B 1 324 ? 0.547 -21.922 12.062 1 95.06 324 PHE B CA 1
ATOM 6831 C C . PHE B 1 324 ? -0.691 -21.031 11.977 1 95.06 324 PHE B C 1
ATOM 6833 O O . PHE B 1 324 ? -1.79 -21.469 12.336 1 95.06 324 PHE B O 1
ATOM 6840 N N . ASP B 1 325 ? -0.481 -19.781 11.531 1 94.69 325 ASP B N 1
ATOM 6841 C CA . ASP B 1 325 ? -1.581 -18.953 11.047 1 94.69 325 ASP B CA 1
ATOM 6842 C C . ASP B 1 325 ? -1.988 -19.344 9.633 1 94.69 325 ASP B C 1
ATOM 6844 O O . ASP B 1 325 ? -1.385 -18.875 8.656 1 94.69 325 ASP B O 1
ATOM 6848 N N . VAL B 1 326 ? -3.072 -20.109 9.523 1 93.5 326 VAL B N 1
ATOM 6849 C CA . VAL B 1 326 ? -3.455 -20.703 8.242 1 93.5 326 VAL B CA 1
ATOM 6850 C C . VAL B 1 326 ? -4.418 -19.766 7.512 1 93.5 326 VAL B C 1
ATOM 6852 O O . VAL B 1 326 ? -5.418 -19.328 8.078 1 93.5 326 VAL B O 1
ATOM 6855 N N . ASN B 1 327 ? -4.066 -19.516 6.258 1 91.62 327 ASN B N 1
ATOM 6856 C CA . ASN B 1 327 ? -4.895 -18.656 5.41 1 91.62 327 ASN B CA 1
ATOM 6857 C C . ASN B 1 327 ? -5.25 -19.359 4.098 1 91.62 327 ASN B C 1
ATOM 6859 O O . ASN B 1 327 ? -4.457 -20.141 3.566 1 91.62 327 ASN B O 1
ATOM 6863 N N . ILE B 1 328 ? -6.445 -19.047 3.627 1 89.94 328 ILE B N 1
ATOM 6864 C CA . ILE B 1 328 ? -6.945 -19.609 2.377 1 89.94 328 ILE B CA 1
ATOM 6865 C C . ILE B 1 328 ? -7.082 -18.5 1.331 1 89.94 328 ILE B C 1
ATOM 6867 O O . ILE B 1 328 ? -7.773 -17.5 1.555 1 89.94 328 ILE B O 1
ATOM 6871 N N . GLY B 1 329 ? -6.375 -18.766 0.204 1 88.88 329 GLY B N 1
ATOM 6872 C CA . GLY B 1 329 ? -6.391 -17.781 -0.868 1 88.88 329 GLY B CA 1
ATOM 6873 C C . GLY B 1 329 ? -7.238 -18.203 -2.053 1 88.88 329 GLY B C 1
ATOM 6874 O O . GLY B 1 329 ? -7.332 -19.391 -2.363 1 88.88 329 GLY B O 1
ATOM 6875 N N . TYR B 1 330 ? -7.883 -17.25 -2.701 1 89 330 TYR B N 1
ATOM 6876 C CA . TYR B 1 330 ? -8.586 -17.406 -3.969 1 89 330 TYR B CA 1
ATOM 6877 C C . TYR B 1 330 ? -8.07 -16.438 -5.012 1 89 330 TYR B C 1
ATOM 6879 O O . TYR B 1 330 ? -7.918 -15.242 -4.734 1 89 330 TYR B O 1
ATOM 6887 N N . GLY B 1 331 ? -7.773 -17 -6.098 1 89.38 331 GLY B N 1
ATOM 6888 C CA . GLY B 1 331 ? -7.273 -16.219 -7.223 1 89.38 331 GLY B CA 1
ATOM 6889 C C . GLY B 1 331 ? -6.824 -17.078 -8.391 1 89.38 331 GLY B C 1
ATOM 6890 O O . GLY B 1 331 ? -7.125 -18.281 -8.438 1 89.38 331 GLY B O 1
ATOM 6891 N N . MET B 1 332 ? -6.207 -16.484 -9.305 1 91.44 332 MET B N 1
ATOM 6892 C CA . MET B 1 332 ? -5.738 -17.156 -10.508 1 91.44 332 MET B CA 1
ATOM 6893 C C . MET B 1 332 ? -4.602 -16.375 -11.164 1 91.44 332 MET B C 1
ATOM 6895 O O . MET B 1 332 ? -4.23 -15.305 -10.695 1 91.44 332 MET B O 1
ATOM 6899 N N . THR B 1 333 ? -4.008 -16.906 -12.141 1 93.25 333 THR B N 1
ATOM 6900 C CA . THR B 1 333 ? -2.844 -16.344 -12.805 1 93.25 333 THR B CA 1
ATOM 6901 C C . THR B 1 333 ? -3.18 -14.977 -13.398 1 93.25 333 THR B C 1
ATOM 6903 O O . THR B 1 333 ? -2.363 -14.047 -13.352 1 93.25 333 THR B O 1
ATOM 6906 N N . GLU B 1 334 ? -4.391 -14.812 -13.898 1 92.19 334 GLU B N 1
ATOM 6907 C CA . GLU B 1 334 ? -4.82 -13.625 -14.633 1 92.19 334 GLU B CA 1
ATOM 6908 C C . GLU B 1 334 ? -4.883 -12.406 -13.719 1 92.19 334 GLU B C 1
ATOM 6910 O O . GLU B 1 334 ? -4.977 -11.266 -14.188 1 92.19 334 GLU B O 1
ATOM 6915 N N . VAL B 1 335 ? -4.82 -12.656 -12.383 1 90.81 335 VAL B N 1
ATOM 6916 C CA . VAL B 1 335 ? -4.879 -11.547 -11.438 1 90.81 335 VAL B CA 1
ATOM 6917 C C . VAL B 1 335 ? -3.689 -11.625 -10.477 1 90.81 335 VAL B C 1
ATOM 6919 O O . VAL B 1 335 ? -3.773 -11.164 -9.336 1 90.81 335 VAL B O 1
ATOM 6922 N N . LEU B 1 336 ? -2.625 -12.305 -10.898 1 92.31 336 LEU B N 1
ATOM 6923 C CA . LEU B 1 336 ? -1.334 -12.328 -10.219 1 92.31 336 LEU B CA 1
ATOM 6924 C C . LEU B 1 336 ? -1.413 -13.141 -8.93 1 92.31 336 LEU B C 1
ATOM 6926 O O . LEU B 1 336 ? -0.702 -12.852 -7.965 1 92.31 336 LEU B O 1
ATOM 6930 N N . GLY B 1 337 ? -2.258 -14.141 -8.875 1 91.06 337 GLY B N 1
ATOM 6931 C CA . GLY B 1 337 ? -2.365 -15.008 -7.711 1 91.06 337 GLY B CA 1
ATOM 6932 C C . GLY B 1 337 ? -3.582 -14.719 -6.855 1 91.06 337 GLY B C 1
ATOM 6933 O O . GLY B 1 337 ? -4.629 -14.32 -7.371 1 91.06 337 GLY B O 1
ATOM 6934 N N . PRO B 1 338 ? -3.5 -15.031 -5.551 1 89.75 338 PRO B N 1
ATOM 6935 C CA . PRO B 1 338 ? -4.656 -14.789 -4.684 1 89.75 338 PRO B CA 1
ATOM 6936 C C . PRO B 1 338 ? -5.004 -13.312 -4.555 1 89.75 338 PRO B C 1
ATOM 6938 O O . PRO B 1 338 ? -4.133 -12.492 -4.246 1 89.75 338 PRO B O 1
ATOM 6941 N N . VAL B 1 339 ? -6.227 -13.039 -4.816 1 84.75 339 VAL B N 1
ATOM 6942 C CA . VAL B 1 339 ? -6.719 -11.68 -4.656 1 84.75 339 VAL B CA 1
ATOM 6943 C C . VAL B 1 339 ? -7.539 -11.57 -3.373 1 84.75 339 VAL B C 1
ATOM 6945 O O . VAL B 1 339 ? -7.68 -10.484 -2.809 1 84.75 339 VAL B O 1
ATOM 6948 N N . ILE B 1 340 ? -8.094 -12.68 -2.975 1 83.69 340 ILE B N 1
ATOM 6949 C CA . ILE B 1 340 ? -8.836 -12.781 -1.722 1 83.69 340 ILE B CA 1
ATOM 6950 C C . ILE B 1 340 ? -8.148 -13.773 -0.79 1 83.69 340 ILE B C 1
ATOM 6952 O O . ILE B 1 340 ? -7.727 -14.852 -1.221 1 83.69 340 ILE B O 1
ATOM 6956 N N . VAL B 1 341 ? -7.902 -13.375 0.427 1 85.94 341 VAL B N 1
ATOM 6957 C CA . VAL B 1 341 ? -7.312 -14.25 1.435 1 85.94 341 VAL B CA 1
ATOM 6958 C C . VAL B 1 341 ? -8.164 -14.227 2.701 1 85.94 341 VAL B C 1
ATOM 6960 O O . VAL B 1 341 ? -8.555 -13.156 3.174 1 85.94 341 VAL B O 1
ATOM 6963 N N . ARG B 1 342 ? -8.5 -15.375 3.219 1 83.06 342 ARG B N 1
ATOM 6964 C CA . ARG B 1 342 ? -9.258 -15.5 4.453 1 83.06 342 ARG B CA 1
ATOM 6965 C C . ARG B 1 342 ? -8.5 -16.328 5.484 1 83.06 342 ARG B C 1
ATOM 6967 O O . ARG B 1 342 ? -7.883 -17.344 5.141 1 83.06 342 ARG B O 1
ATOM 6974 N N . LYS B 1 343 ? -8.602 -15.93 6.672 1 85.5 343 LYS B N 1
ATOM 6975 C CA . LYS B 1 343 ? -7.984 -16.688 7.754 1 85.5 343 LYS B CA 1
ATOM 6976 C C . LYS B 1 343 ? -8.812 -17.922 8.102 1 85.5 343 LYS B C 1
ATOM 6978 O O . LYS B 1 343 ? -10.047 -17.859 8.156 1 85.5 343 LYS B O 1
ATOM 6983 N N . TRP B 1 344 ? -8.109 -18.938 8.266 1 87.44 344 TRP B N 1
ATOM 6984 C CA . TRP B 1 344 ? -8.75 -20.125 8.797 1 87.44 344 TRP B CA 1
ATOM 6985 C C . TRP B 1 344 ? -8.898 -20.031 10.312 1 87.44 344 TRP B C 1
ATOM 6987 O O . TRP B 1 344 ? -7.93 -19.75 11.023 1 87.44 344 TRP B O 1
ATOM 6997 N N . ARG B 1 345 ? -10.148 -20.203 10.797 1 83.81 345 ARG B N 1
ATOM 6998 C CA . ARG B 1 345 ? -10.422 -20.156 12.234 1 83.81 345 ARG B CA 1
ATOM 6999 C C . ARG B 1 345 ? -10.672 -21.562 12.789 1 83.81 345 ARG B C 1
ATOM 7001 O O . ARG B 1 345 ? -11.734 -22.141 12.555 1 83.81 345 ARG B O 1
ATOM 7008 N N . LYS B 1 346 ? -9.789 -21.844 13.555 1 79.25 346 LYS B N 1
ATOM 7009 C CA . LYS B 1 346 ? -9.891 -23.172 14.156 1 79.25 346 LYS B CA 1
ATOM 7010 C C . LYS B 1 346 ? -11.203 -23.328 14.93 1 79.25 346 LYS B C 1
ATOM 7012 O O . LYS B 1 346 ? -11.602 -22.422 15.664 1 79.25 346 LYS B O 1
ATOM 7017 N N . ASN B 1 347 ? -11.891 -24.453 14.695 1 68.56 347 ASN B N 1
ATOM 7018 C CA . ASN B 1 347 ? -13.094 -24.844 15.422 1 68.56 347 ASN B CA 1
ATOM 7019 C C . ASN B 1 347 ? -14.305 -24.016 15.008 1 68.56 347 ASN B C 1
ATOM 7021 O O . ASN B 1 347 ? -15.414 -24.234 15.492 1 68.56 347 ASN B O 1
ATOM 7025 N N . PHE B 1 348 ? -14.094 -22.938 14.141 1 69.25 348 PHE B N 1
ATOM 7026 C CA . PHE B 1 348 ? -15.219 -22.141 13.68 1 69.25 348 PHE B CA 1
ATOM 7027 C C . PHE B 1 348 ? -15.531 -22.438 12.219 1 69.25 348 PHE B C 1
ATOM 7029 O O . PHE B 1 348 ? -16.703 -22.531 11.836 1 69.25 348 PHE B O 1
ATOM 7036 N N . ASP B 1 349 ? -14.461 -22.641 11.57 1 71.38 349 ASP B N 1
ATOM 7037 C CA . ASP B 1 349 ? -14.641 -22.953 10.156 1 71.38 349 ASP B CA 1
ATOM 7038 C C . ASP B 1 349 ? -14.859 -24.453 9.953 1 71.38 349 ASP B C 1
ATOM 7040 O O . ASP B 1 349 ? -14.391 -25.266 10.75 1 71.38 349 ASP B O 1
ATOM 7044 N N . ASP B 1 350 ? -15.789 -24.688 8.961 1 63.66 350 ASP B N 1
ATOM 7045 C CA . ASP B 1 350 ? -16.031 -26.078 8.578 1 63.66 350 ASP B CA 1
ATOM 7046 C C . ASP B 1 350 ? -16.031 -26.25 7.062 1 63.66 350 ASP B C 1
ATOM 7048 O O . ASP B 1 350 ? -15.562 -25.359 6.34 1 63.66 350 ASP B O 1
ATOM 7052 N N . ASP B 1 351 ? -16.312 -27.453 6.648 1 58.28 351 ASP B N 1
ATOM 7053 C CA . ASP B 1 351 ? -16.25 -27.766 5.223 1 58.28 351 ASP B CA 1
ATOM 7054 C C . ASP B 1 351 ? -17.203 -26.891 4.422 1 58.28 351 ASP B C 1
ATOM 7056 O O . ASP B 1 351 ? -16.953 -26.594 3.256 1 58.28 351 ASP B O 1
ATOM 7060 N N . VAL B 1 352 ? -18.188 -26.484 5.098 1 55.81 352 VAL B N 1
ATOM 7061 C CA . VAL B 1 352 ? -19.188 -25.656 4.438 1 55.81 352 VAL B CA 1
ATOM 7062 C C . VAL B 1 352 ? -18.625 -24.25 4.242 1 55.81 352 VAL B C 1
ATOM 7064 O O . VAL B 1 352 ? -18.875 -23.609 3.221 1 55.81 352 VAL B O 1
ATOM 7067 N N . THR B 1 353 ? -17.828 -23.922 5.133 1 52.75 353 THR B N 1
ATOM 7068 C CA . THR B 1 353 ? -17.359 -22.547 5.137 1 52.75 353 THR B CA 1
ATOM 7069 C C . THR B 1 353 ? -16.031 -22.422 4.402 1 52.75 353 THR B C 1
ATOM 7071 O O . THR B 1 353 ? -15.531 -21.312 4.184 1 52.75 353 THR B O 1
ATOM 7074 N N . LYS B 1 354 ? -15.594 -23.531 3.969 1 59.56 354 LYS B N 1
ATOM 7075 C CA . LYS B 1 354 ? -14.258 -23.594 3.387 1 59.56 354 LYS B CA 1
ATOM 7076 C C . LYS B 1 354 ? -14.156 -22.719 2.139 1 59.56 354 LYS B C 1
ATOM 7078 O O . LYS B 1 354 ? -13.094 -22.156 1.853 1 59.56 354 LYS B O 1
ATOM 7083 N N . PHE B 1 355 ? -15.25 -22.516 1.552 1 64.56 355 PHE B N 1
ATOM 7084 C CA . PHE B 1 355 ? -15.203 -21.75 0.306 1 64.56 355 PHE B CA 1
ATOM 7085 C C . PHE B 1 355 ? -15.836 -20.375 0.486 1 64.56 355 PHE B C 1
ATOM 7087 O O . PHE B 1 355 ? -16.156 -19.703 -0.495 1 64.56 355 PHE B O 1
ATOM 7094 N N . ASN B 1 356 ? -16.031 -20.125 1.764 1 61.38 356 ASN B N 1
ATOM 7095 C CA . ASN B 1 356 ? -16.531 -18.781 2.066 1 61.38 356 ASN B CA 1
ATOM 7096 C C . ASN B 1 356 ? -15.391 -17.766 2.139 1 61.38 356 ASN B C 1
ATOM 7098 O O . ASN B 1 356 ? -14.5 -17.891 2.988 1 61.38 356 ASN B O 1
ATOM 7102 N N . TYR B 1 357 ? -15.242 -16.969 1.115 1 56.78 357 TYR B N 1
ATOM 7103 C CA . TYR B 1 357 ? -14.195 -15.961 1.064 1 56.78 357 TYR B CA 1
ATOM 7104 C C . TYR B 1 357 ? -14.703 -14.625 1.601 1 56.78 357 TYR B C 1
ATOM 7106 O O . TYR B 1 357 ? -15.602 -14.023 1.021 1 56.78 357 TYR B O 1
ATOM 7114 N N . VAL B 1 358 ? -14.898 -14.055 2.736 1 53.94 358 VAL B N 1
ATOM 7115 C CA . VAL B 1 358 ? -15.18 -12.672 3.133 1 53.94 358 VAL B CA 1
ATOM 7116 C C . VAL B 1 358 ? -15.227 -12.578 4.656 1 53.94 358 VAL B C 1
ATOM 7118 O O . VAL B 1 358 ? -15.414 -11.492 5.207 1 53.94 358 VAL B O 1
ATOM 7121 N N . GLU B 1 359 ? -14.672 -13.406 5.398 1 45.19 359 GLU B N 1
ATOM 7122 C CA . GLU B 1 359 ? -15.078 -12.914 6.715 1 45.19 359 GLU B CA 1
ATOM 7123 C C . GLU B 1 359 ? -14.5 -11.531 6.984 1 45.19 359 GLU B C 1
ATOM 7125 O O . GLU B 1 359 ? -13.562 -11.094 6.309 1 45.19 359 GLU B O 1
ATOM 7130 N N . GLU B 1 360 ? -15.047 -10.781 7.953 1 44.44 360 GLU B N 1
ATOM 7131 C CA . GLU B 1 360 ? -14.891 -9.461 8.562 1 44.44 360 GLU B CA 1
ATOM 7132 C C . GLU B 1 360 ? -13.492 -8.906 8.32 1 44.44 360 GLU B C 1
ATOM 7134 O O . GLU B 1 360 ? -13.312 -7.688 8.211 1 44.44 360 GLU B O 1
ATOM 7139 N N . GLY B 1 361 ? -12.492 -9.672 8.258 1 41.06 361 GLY B N 1
ATOM 7140 C CA . GLY B 1 361 ? -11.164 -9.078 8.352 1 41.06 361 GLY B CA 1
ATOM 7141 C C . GLY B 1 361 ? -10.492 -8.898 7.008 1 41.06 361 GLY B C 1
ATOM 7142 O O . GLY B 1 361 ? -9.492 -8.18 6.902 1 41.06 361 GLY B O 1
ATOM 7143 N N . VAL B 1 362 ? -10.57 -9.75 6.074 1 44.78 362 VAL B N 1
ATOM 7144 C CA . VAL B 1 362 ? -9.547 -9.836 5.035 1 44.78 362 VAL B CA 1
ATOM 7145 C C . VAL B 1 362 ? -10 -9.055 3.803 1 44.78 362 VAL B C 1
ATOM 7147 O O . VAL B 1 362 ? -10.742 -9.578 2.967 1 44.78 362 VAL B O 1
ATOM 7150 N N . ILE B 1 363 ? -10.75 -7.926 3.852 1 46.44 363 ILE B N 1
ATOM 7151 C CA . ILE B 1 363 ? -11.133 -7.312 2.584 1 46.44 363 ILE B CA 1
ATOM 7152 C C . ILE B 1 363 ? -9.883 -6.949 1.79 1 46.44 363 ILE B C 1
ATOM 7154 O O . ILE B 1 363 ? -9.273 -5.906 2.031 1 46.44 363 ILE B O 1
ATOM 7158 N N . ASP B 1 364 ? -8.875 -7.742 1.501 1 47.5 364 ASP B N 1
ATOM 7159 C CA . ASP B 1 364 ? -7.586 -7.477 0.868 1 47.5 364 ASP B CA 1
ATOM 7160 C C . ASP B 1 364 ? -7.773 -6.871 -0.522 1 47.5 364 ASP B C 1
ATOM 7162 O O . ASP B 1 364 ? -6.906 -7.012 -1.387 1 47.5 364 ASP B O 1
ATOM 7166 N N . PHE B 1 365 ? -9.234 -6.445 -0.921 1 52.56 365 PHE B N 1
ATOM 7167 C CA . PHE B 1 365 ? -9.336 -6.164 -2.348 1 52.56 365 PHE B CA 1
ATOM 7168 C C . PHE B 1 365 ? -8.828 -4.762 -2.66 1 52.56 365 PHE B C 1
ATOM 7170 O O . PHE B 1 365 ? -9.367 -4.078 -3.531 1 52.56 365 PHE B O 1
ATOM 7177 N N . MET B 1 366 ? -7.766 -4.34 -2.049 1 54.94 366 MET B N 1
ATOM 7178 C CA . MET B 1 366 ? -7.387 -2.943 -2.229 1 54.94 366 MET B CA 1
ATOM 7179 C C . MET B 1 366 ? -7.332 -2.58 -3.709 1 54.94 366 MET B C 1
ATOM 7181 O O . MET B 1 366 ? -7.77 -1.497 -4.102 1 54.94 366 MET B O 1
ATOM 7185 N N . MET B 1 367 ? -7.035 -3.686 -4.492 1 62.34 367 MET B N 1
ATOM 7186 C CA . MET B 1 367 ? -6.699 -3.207 -5.832 1 62.34 367 MET B CA 1
ATOM 7187 C C . MET B 1 367 ? -7.621 -3.832 -6.875 1 62.34 367 MET B C 1
ATOM 7189 O O . MET B 1 367 ? -7.508 -3.531 -8.062 1 62.34 367 MET B O 1
ATOM 7193 N N . VAL B 1 368 ? -8.641 -4.59 -6.234 1 65.88 368 VAL B N 1
ATOM 7194 C CA . VAL B 1 368 ? -9.516 -5.262 -7.188 1 65.88 368 VAL B CA 1
ATOM 7195 C C . VAL B 1 368 ? -10.953 -5.266 -6.656 1 65.88 368 VAL B C 1
ATOM 7197 O O . VAL B 1 368 ? -11.188 -5.578 -5.488 1 65.88 368 VAL B O 1
ATOM 7200 N N . GLU B 1 369 ? -11.812 -4.824 -7.508 1 78 369 GLU B N 1
ATOM 7201 C CA . GLU B 1 369 ? -13.234 -5.012 -7.254 1 78 369 GLU B CA 1
ATOM 7202 C C . GLU B 1 369 ? -13.672 -6.434 -7.594 1 78 369 GLU B C 1
ATOM 7204 O O . GLU B 1 369 ? -13.242 -6.996 -8.602 1 78 369 GLU B O 1
ATOM 7209 N N . VAL B 1 370 ? -14.391 -7.02 -6.684 1 83.44 370 VAL B N 1
ATOM 7210 C CA . VAL B 1 370 ? -14.953 -8.352 -6.906 1 83.44 370 VAL B CA 1
ATOM 7211 C C . VAL B 1 370 ? -16.484 -8.273 -6.918 1 83.44 370 VAL B C 1
ATOM 7213 O O . VAL B 1 370 ? -17.078 -7.562 -6.102 1 83.44 370 VAL B O 1
ATOM 7216 N N . ASP B 1 371 ? -17.047 -8.852 -7.93 1 87.81 371 ASP B N 1
ATOM 7217 C CA . ASP B 1 371 ? -18.5 -8.93 -8.008 1 87.81 371 ASP B CA 1
ATOM 7218 C C . ASP B 1 371 ? -18.953 -10.289 -8.539 1 87.81 371 ASP B C 1
ATOM 7220 O O . ASP B 1 371 ? -18.156 -11.023 -9.141 1 87.81 371 ASP B O 1
ATOM 7224 N N . VAL B 1 372 ? -20.125 -10.703 -8.102 1 92.88 372 VAL B N 1
ATOM 7225 C CA . VAL B 1 372 ? -20.797 -11.852 -8.711 1 92.88 372 VAL B CA 1
ATOM 7226 C C . VAL B 1 372 ? -21.906 -11.367 -9.633 1 92.88 372 VAL B C 1
ATOM 7228 O O . VAL B 1 372 ? -22.859 -10.734 -9.18 1 92.88 372 VAL B O 1
ATOM 7231 N N . LYS B 1 373 ? -21.703 -11.727 -10.93 1 95.56 373 LYS B N 1
ATOM 7232 C CA . LYS B 1 373 ? -22.609 -11.133 -11.914 1 95.56 373 LYS B CA 1
ATOM 7233 C C . LYS B 1 373 ? -23.25 -12.203 -12.797 1 95.56 373 LYS B C 1
ATOM 7235 O O . LYS B 1 373 ? -22.672 -13.273 -13 1 95.56 373 LYS B O 1
ATOM 7240 N N . GLU B 1 374 ? -24.484 -11.859 -13.25 1 95.44 374 GLU B N 1
ATOM 7241 C CA . GLU B 1 374 ? -25.062 -12.648 -14.328 1 95.44 374 GLU B CA 1
ATOM 7242 C C . GLU B 1 374 ? -24.312 -12.43 -15.633 1 95.44 374 GLU B C 1
ATOM 7244 O O . GLU B 1 374 ? -24.203 -11.305 -16.125 1 95.44 374 GLU B O 1
ATOM 7249 N N . PRO B 1 375 ? -23.75 -13.484 -16.156 1 91.5 375 PRO B N 1
ATOM 7250 C CA . PRO B 1 375 ? -22.781 -13.336 -17.25 1 91.5 375 PRO B CA 1
ATOM 7251 C C . PRO B 1 375 ? -23.391 -12.711 -18.5 1 91.5 375 PRO B C 1
ATOM 7253 O O . PRO B 1 375 ? -22.688 -12.055 -19.266 1 91.5 375 PRO B O 1
ATOM 7256 N N . ASN B 1 376 ? -24.656 -12.867 -18.75 1 91.62 376 ASN B N 1
ATOM 7257 C CA . ASN B 1 376 ? -25.266 -12.336 -19.953 1 91.62 376 ASN B CA 1
ATOM 7258 C C . ASN B 1 376 ? -25.625 -10.859 -19.797 1 91.62 376 ASN B C 1
ATOM 7260 O O . ASN B 1 376 ? -25.344 -10.055 -20.688 1 91.62 376 ASN B O 1
ATOM 7264 N N . THR B 1 377 ? -26.141 -10.516 -18.703 1 94.56 377 THR B N 1
ATOM 7265 C CA . THR B 1 377 ? -26.609 -9.156 -18.516 1 94.56 377 THR B CA 1
ATOM 7266 C C . THR B 1 377 ? -25.547 -8.297 -17.844 1 94.56 377 THR B C 1
ATOM 7268 O O . THR B 1 377 ? -25.625 -7.066 -17.859 1 94.56 377 THR B O 1
ATOM 7271 N N . MET B 1 378 ? -24.609 -8.906 -17.188 1 94.44 378 MET B N 1
ATOM 7272 C CA . MET B 1 378 ? -23.531 -8.25 -16.469 1 94.44 378 MET B CA 1
ATOM 7273 C C . MET B 1 378 ? -24.062 -7.504 -15.242 1 94.44 378 MET B C 1
ATOM 7275 O O . MET B 1 378 ? -23.391 -6.637 -14.695 1 94.44 378 MET B O 1
ATOM 7279 N N . LYS B 1 379 ? -25.281 -7.859 -14.867 1 95 379 LYS B N 1
ATOM 7280 C CA . LYS B 1 379 ? -25.844 -7.285 -13.641 1 95 379 LYS B CA 1
ATOM 7281 C C . LYS B 1 379 ? -25.422 -8.094 -12.414 1 95 379 LYS B C 1
ATOM 7283 O O . LYS B 1 379 ? -25.328 -9.32 -12.477 1 95 379 LYS B O 1
ATOM 7288 N N . SER B 1 380 ? -25.156 -7.348 -11.352 1 92.62 380 SER B N 1
ATOM 7289 C CA . SER B 1 380 ? -24.844 -8.031 -10.102 1 92.62 380 SER B CA 1
ATOM 7290 C C . SER B 1 380 ? -26 -8.914 -9.656 1 92.62 380 SER B C 1
ATOM 7292 O O . SER B 1 380 ? -27.172 -8.531 -9.781 1 92.62 380 SER B O 1
ATOM 7294 N N . VAL B 1 381 ? -25.688 -10.07 -9.148 1 95.25 381 VAL B N 1
ATOM 7295 C CA . VAL B 1 381 ? -26.734 -10.938 -8.602 1 95.25 381 VAL B CA 1
ATOM 7296 C C . VAL B 1 381 ? -27.156 -10.43 -7.227 1 95.25 381 VAL B C 1
ATOM 7298 O O . VAL B 1 381 ? -26.422 -9.688 -6.574 1 95.25 381 VAL B O 1
ATOM 7301 N N . PRO B 1 382 ? -28.344 -10.797 -6.781 1 92.62 382 PRO B N 1
ATOM 7302 C CA . PRO B 1 382 ? -28.734 -10.398 -5.426 1 92.62 382 PRO B CA 1
ATOM 7303 C C . PRO B 1 382 ? -27.891 -11.078 -4.344 1 92.62 382 PRO B C 1
ATOM 7305 O O . PRO B 1 382 ? -27.391 -12.188 -4.551 1 92.62 382 PRO B O 1
ATOM 7308 N N . SER B 1 383 ? -27.781 -10.383 -3.215 1 87.06 383 SER B N 1
ATOM 7309 C CA . SER B 1 383 ? -27.047 -10.914 -2.076 1 87.06 383 SER B CA 1
ATOM 7310 C C . SER B 1 383 ? -27.906 -11.852 -1.245 1 87.06 383 SER B C 1
ATOM 7312 O O . SER B 1 383 ? -28.047 -11.672 -0.033 1 87.06 383 SER B O 1
ATOM 7314 N N . ASP B 1 384 ? -28.453 -12.914 -1.862 1 91.06 384 ASP B N 1
ATOM 7315 C CA . ASP B 1 384 ? -29.406 -13.797 -1.192 1 91.06 384 ASP B CA 1
ATOM 7316 C C . ASP B 1 384 ? -28.766 -15.141 -0.854 1 91.06 384 ASP B C 1
ATOM 7318 O O . ASP B 1 384 ? -29.406 -16 -0.236 1 91.06 384 ASP B O 1
ATOM 7322 N N . GLY B 1 385 ? -27.547 -15.359 -1.246 1 88.25 385 GLY B N 1
ATOM 7323 C CA . GLY B 1 385 ? -26.859 -16.609 -0.964 1 88.25 385 GLY B CA 1
ATOM 7324 C C . GLY B 1 385 ? -27.359 -17.766 -1.792 1 88.25 385 GLY B C 1
ATOM 7325 O O . GLY B 1 385 ? -26.984 -18.922 -1.546 1 88.25 385 GLY B O 1
ATOM 7326 N N . LYS B 1 386 ? -28.141 -17.484 -2.832 1 90.75 386 LYS B N 1
ATOM 7327 C CA . LYS B 1 386 ? -28.766 -18.562 -3.598 1 90.75 386 LYS B CA 1
ATOM 7328 C C . LYS B 1 386 ? -28.547 -18.359 -5.094 1 90.75 386 LYS B C 1
ATOM 7330 O O . LYS B 1 386 ? -28.25 -19.328 -5.812 1 90.75 386 LYS B O 1
ATOM 7335 N N . THR B 1 387 ? -28.641 -17.156 -5.523 1 94.19 387 THR B N 1
ATOM 7336 C CA . THR B 1 387 ? -28.547 -16.875 -6.949 1 94.19 387 THR B CA 1
ATOM 7337 C C . THR B 1 387 ? -27.109 -17.031 -7.434 1 94.19 387 THR B C 1
ATOM 7339 O O . THR B 1 387 ? -26.203 -16.328 -6.969 1 94.19 387 THR B O 1
ATOM 7342 N N . ILE B 1 388 ? -26.953 -17.969 -8.352 1 93.25 388 ILE B N 1
ATOM 7343 C CA . ILE B 1 388 ? -25.625 -18.266 -8.875 1 93.25 388 ILE B CA 1
ATOM 7344 C C . ILE B 1 388 ? -25.281 -17.281 -10 1 93.25 388 ILE B C 1
ATOM 7346 O O . ILE B 1 388 ? -26.125 -17 -10.859 1 93.25 388 ILE B O 1
ATOM 7350 N N . GLY B 1 389 ? -24.156 -16.719 -9.922 1 95.81 389 GLY B N 1
ATOM 7351 C CA . GLY B 1 389 ? -23.562 -15.906 -10.977 1 95.81 389 GLY B CA 1
ATOM 7352 C C . GLY B 1 389 ? -22.094 -16.203 -11.188 1 95.81 389 GLY B C 1
ATOM 7353 O O . GLY B 1 389 ? -21.562 -17.172 -10.648 1 95.81 389 GLY B O 1
ATOM 7354 N N . GLU B 1 390 ? -21.5 -15.477 -12.07 1 96.31 390 GLU B N 1
ATOM 7355 C CA . GLU B 1 390 ? -20.062 -15.594 -12.328 1 96.31 390 GLU B CA 1
ATOM 7356 C C . GLU B 1 390 ? -19.281 -14.586 -11.484 1 96.31 390 GLU B C 1
ATOM 7358 O O . GLU B 1 390 ? -19.625 -13.398 -11.445 1 96.31 390 GLU B O 1
ATOM 7363 N N . ILE B 1 391 ? -18.266 -15.102 -10.742 1 92.31 391 ILE B N 1
ATOM 7364 C CA . ILE B 1 391 ? -17.359 -14.211 -10.031 1 92.31 391 ILE B CA 1
ATOM 7365 C C . ILE B 1 391 ? -16.5 -13.453 -11.031 1 92.31 391 ILE B C 1
ATOM 7367 O O . ILE B 1 391 ? -15.891 -14.055 -11.922 1 92.31 391 ILE B O 1
ATOM 7371 N N . MET B 1 392 ? -16.438 -12.125 -10.953 1 92.25 392 MET B N 1
ATOM 7372 C CA . MET B 1 392 ? -15.664 -11.297 -11.867 1 92.25 392 MET B CA 1
ATOM 7373 C C . MET B 1 392 ? -14.812 -10.289 -11.094 1 92.25 392 MET B C 1
ATOM 7375 O O . MET B 1 392 ? -15.133 -9.93 -9.961 1 92.25 392 MET B O 1
ATOM 7379 N N . PHE B 1 393 ? -13.719 -9.961 -11.688 1 89.62 393 PHE B N 1
ATOM 7380 C CA . PHE B 1 393 ? -12.781 -9.023 -11.078 1 89.62 393 PHE B CA 1
ATOM 7381 C C . PHE B 1 393 ? -12.648 -7.766 -11.93 1 89.62 393 PHE B C 1
ATOM 7383 O O . PHE B 1 393 ? -12.719 -7.832 -13.156 1 89.62 393 PHE B O 1
ATOM 7390 N N . LYS B 1 394 ? -12.453 -6.672 -11.328 1 87.81 394 LYS B N 1
ATOM 7391 C CA . LYS B 1 394 ? -12.125 -5.402 -11.969 1 87.81 394 LYS B CA 1
ATOM 7392 C C . LYS B 1 394 ? -11.102 -4.621 -11.148 1 87.81 394 LYS B C 1
ATOM 7394 O O . LYS B 1 394 ? -11.203 -4.562 -9.922 1 87.81 394 LYS B O 1
ATOM 7399 N N . GLY B 1 395 ? -10.039 -4.148 -11.805 1 86.38 395 GLY B N 1
ATOM 7400 C CA . GLY B 1 395 ? -9.086 -3.365 -11.047 1 86.38 395 GLY B CA 1
ATOM 7401 C C . GLY B 1 395 ? -7.723 -3.27 -11.711 1 86.38 395 GLY B C 1
ATOM 7402 O O . GLY B 1 395 ? -7.562 -3.668 -12.867 1 86.38 395 GLY B O 1
ATOM 7403 N N . ASN B 1 396 ? -6.777 -2.738 -11 1 86.88 396 ASN B N 1
ATOM 7404 C CA . ASN B 1 396 ? -5.48 -2.352 -11.555 1 86.88 396 ASN B CA 1
ATOM 7405 C C . ASN B 1 396 ? -4.465 -3.482 -11.438 1 86.88 396 ASN B C 1
ATOM 7407 O O . ASN B 1 396 ? -3.324 -3.344 -11.883 1 86.88 396 ASN B O 1
ATOM 7411 N N . THR B 1 397 ? -4.855 -4.613 -10.93 1 88.31 397 THR B N 1
ATOM 7412 C CA . THR B 1 397 ? -3.896 -5.695 -10.742 1 88.31 397 THR B CA 1
ATOM 7413 C C . THR B 1 397 ? -4.211 -6.859 -11.68 1 88.31 397 THR B C 1
ATOM 7415 O O . THR B 1 397 ? -3.752 -7.98 -11.461 1 88.31 397 THR B O 1
ATOM 7418 N N . LEU B 1 398 ? -4.953 -6.621 -12.695 1 90.19 398 LEU B N 1
ATOM 7419 C CA . LEU B 1 398 ? -5.301 -7.625 -13.695 1 90.19 398 LEU B CA 1
ATOM 7420 C C . LEU B 1 398 ? -4.246 -7.684 -14.789 1 90.19 398 LEU B C 1
ATOM 7422 O O . LEU B 1 398 ? -3.463 -6.746 -14.961 1 90.19 398 LEU B O 1
ATOM 7426 N N . MET B 1 399 ? -4.234 -8.758 -15.461 1 92 399 MET B N 1
ATOM 7427 C CA . MET B 1 399 ? -3.367 -8.898 -16.625 1 92 399 MET B CA 1
ATOM 7428 C C . MET B 1 399 ? -3.736 -7.879 -17.703 1 92 399 MET B C 1
ATOM 7430 O O . MET B 1 399 ? -4.871 -7.402 -17.75 1 92 399 MET B O 1
ATOM 7434 N N . LEU B 1 400 ? -2.758 -7.602 -18.531 1 90 400 LEU B N 1
ATOM 7435 C CA . LEU B 1 400 ? -3.01 -6.781 -19.719 1 90 400 LEU B CA 1
ATOM 7436 C C . LEU B 1 400 ? -3.807 -7.555 -20.766 1 90 400 LEU B C 1
ATOM 7438 O O . LEU B 1 400 ? -4.562 -6.965 -21.531 1 90 400 LEU B O 1
ATOM 7442 N N . GLY B 1 401 ? -3.607 -8.805 -20.812 1 90.38 401 GLY B N 1
ATOM 7443 C CA . GLY B 1 401 ? -4.188 -9.719 -21.781 1 90.38 401 GLY B CA 1
ATOM 7444 C C . GLY B 1 401 ? -3.342 -10.961 -22 1 90.38 401 GLY B C 1
ATOM 7445 O O . GLY B 1 401 ? -2.352 -11.18 -21.297 1 90.38 401 GLY B O 1
ATOM 7446 N N . TYR B 1 402 ? -3.842 -11.781 -22.922 1 90.62 402 TYR B N 1
ATOM 7447 C CA . TYR B 1 402 ? -3.1 -12.977 -23.297 1 90.62 402 TYR B CA 1
ATOM 7448 C C . TYR B 1 402 ? -2.152 -12.688 -24.453 1 90.62 402 TYR B C 1
ATOM 7450 O O . TYR B 1 402 ? -2.502 -11.961 -25.391 1 90.62 402 TYR B O 1
ATOM 7458 N N . LEU B 1 403 ? -1.009 -13.266 -24.297 1 89.25 403 LEU B N 1
ATOM 7459 C CA . LEU B 1 403 ? 0.043 -13.062 -25.281 1 89.25 403 LEU B CA 1
ATOM 7460 C C . LEU B 1 403 ? -0.439 -13.453 -26.672 1 89.25 403 LEU B C 1
ATOM 7462 O O . LEU B 1 403 ? -0.867 -14.594 -26.891 1 89.25 403 LEU B O 1
ATOM 7466 N N . LYS B 1 404 ? -0.481 -12.508 -27.625 1 81.38 404 LYS B N 1
ATOM 7467 C CA . LYS B 1 404 ? -0.784 -12.688 -29.047 1 81.38 404 LYS B CA 1
ATOM 7468 C C . LYS B 1 404 ? -2.154 -13.336 -29.234 1 81.38 404 LYS B C 1
ATOM 7470 O O . LYS B 1 404 ? -2.33 -14.18 -30.109 1 81.38 404 LYS B O 1
ATOM 7475 N N . SER B 1 405 ? -3.012 -13.078 -28.375 1 81.75 405 SER B N 1
ATOM 7476 C CA . SER B 1 405 ? -4.359 -13.641 -28.406 1 81.75 405 SER B CA 1
ATOM 7477 C C . SER B 1 405 ? -5.406 -12.578 -28.078 1 81.75 405 SER B C 1
ATOM 7479 O O . SER B 1 405 ? -6.121 -12.688 -27.094 1 81.75 405 SER B O 1
ATOM 7481 N N . SER B 1 406 ? -5.543 -11.727 -29.031 1 81.56 406 SER B N 1
ATOM 7482 C CA . SER B 1 406 ? -6.445 -10.602 -28.828 1 81.56 406 SER B CA 1
ATOM 7483 C C . SER B 1 406 ? -7.887 -11.07 -28.656 1 81.56 406 SER B C 1
ATOM 7485 O O . SER B 1 406 ? -8.625 -10.555 -27.812 1 81.56 406 SER B O 1
ATOM 7487 N N . LYS B 1 407 ? -8.227 -12.047 -29.453 1 83.31 407 LYS B N 1
ATOM 7488 C CA . LYS B 1 407 ? -9.594 -12.555 -29.391 1 83.31 407 LYS B CA 1
ATOM 7489 C C . LYS B 1 407 ? -9.883 -13.156 -28.016 1 83.31 407 LYS B C 1
ATOM 7491 O O . LYS B 1 407 ? -10.906 -12.859 -27.406 1 83.31 407 LYS B O 1
ATOM 7496 N N . VAL B 1 408 ? -8.953 -13.953 -27.578 1 84.81 408 VAL B N 1
ATOM 7497 C CA . VAL B 1 408 ? -9.117 -14.594 -26.266 1 84.81 408 VAL B CA 1
ATOM 7498 C C . VAL B 1 408 ? -9.125 -13.531 -25.172 1 84.81 408 VAL B C 1
ATOM 7500 O O . VAL B 1 408 ? -9.875 -13.641 -24.203 1 84.81 408 VAL B O 1
ATOM 7503 N N . SER B 1 409 ? -8.32 -12.539 -25.375 1 86.94 409 SER B N 1
ATOM 7504 C CA . SER B 1 409 ? -8.266 -11.445 -24.422 1 86.94 409 SER B CA 1
ATOM 7505 C C . SER B 1 409 ? -9.586 -10.68 -24.375 1 86.94 409 SER B C 1
ATOM 7507 O O . SER B 1 409 ? -10.094 -10.359 -23.297 1 86.94 409 SER B O 1
ATOM 7509 N N . ASP B 1 410 ? -10.094 -10.461 -25.484 1 85.44 410 ASP B N 1
ATOM 7510 C CA . ASP B 1 410 ? -11.344 -9.711 -25.578 1 85.44 410 ASP B CA 1
ATOM 7511 C C . ASP B 1 410 ? -12.492 -10.484 -24.938 1 85.44 410 ASP B C 1
ATOM 7513 O O . ASP B 1 410 ? -13.375 -9.898 -24.312 1 85.44 410 ASP B O 1
ATOM 7517 N N . GLU B 1 411 ? -12.453 -11.734 -25.125 1 87.81 411 GLU B N 1
ATOM 7518 C CA . GLU B 1 411 ? -13.508 -12.586 -24.578 1 87.81 411 GLU B CA 1
ATOM 7519 C C . GLU B 1 411 ? -13.398 -12.68 -23.062 1 87.81 411 GLU B C 1
ATOM 7521 O O . GLU B 1 411 ? -14.398 -12.93 -22.375 1 87.81 411 GLU B O 1
ATOM 7526 N N . ALA B 1 412 ? -12.242 -12.5 -22.641 1 90.75 412 ALA B N 1
ATOM 7527 C CA . ALA B 1 412 ? -12 -12.648 -21.203 1 90.75 412 ALA B CA 1
ATOM 7528 C C . ALA B 1 412 ? -12.469 -11.414 -20.438 1 90.75 412 ALA B C 1
ATOM 7530 O O . ALA B 1 412 ? -12.688 -11.469 -19.219 1 90.75 412 ALA B O 1
ATOM 7531 N N . PHE B 1 413 ? -12.648 -10.281 -21.156 1 89.75 413 PHE B N 1
ATOM 7532 C CA . PHE B 1 413 ? -13.07 -9.039 -20.516 1 89.75 413 PHE B CA 1
ATOM 7533 C C . PHE B 1 413 ? -14.391 -8.547 -21.109 1 89.75 413 PHE B C 1
ATOM 7535 O O . PHE B 1 413 ? -14.633 -8.68 -22.312 1 89.75 413 PHE B O 1
ATOM 7542 N N . ARG B 1 414 ? -15.211 -8.039 -20.266 1 89.44 414 ARG B N 1
ATOM 7543 C CA . ARG B 1 414 ? -16.453 -7.387 -20.672 1 89.44 414 ARG B CA 1
ATOM 7544 C C . ARG B 1 414 ? -16.766 -6.199 -19.781 1 89.44 414 ARG B C 1
ATOM 7546 O O . ARG B 1 414 ? -16.891 -6.352 -18.562 1 89.44 414 ARG B O 1
ATOM 7553 N N . ASP B 1 415 ? -16.875 -5.012 -20.297 1 85.31 415 ASP B N 1
ATOM 7554 C CA . ASP B 1 415 ? -17.188 -3.789 -19.578 1 85.31 415 ASP B CA 1
ATOM 7555 C C . ASP B 1 415 ? -16.203 -3.557 -18.438 1 85.31 415 ASP B C 1
ATOM 7557 O O . ASP B 1 415 ? -16.594 -3.215 -17.312 1 85.31 415 ASP B O 1
ATOM 7561 N N . GLY B 1 416 ? -15.016 -3.947 -18.688 1 83.25 416 GLY B N 1
ATOM 7562 C CA . GLY B 1 416 ? -13.961 -3.717 -17.719 1 83.25 416 GLY B CA 1
ATOM 7563 C C . GLY B 1 416 ? -13.828 -4.84 -16.703 1 83.25 416 GLY B C 1
ATOM 7564 O O . GLY B 1 416 ? -12.898 -4.844 -15.898 1 83.25 416 GLY B O 1
ATOM 7565 N N . TRP B 1 417 ? -14.727 -5.773 -16.766 1 90.69 417 TRP B N 1
ATOM 7566 C CA . TRP B 1 417 ? -14.688 -6.895 -15.828 1 90.69 417 TRP B CA 1
ATOM 7567 C C . TRP B 1 417 ? -13.977 -8.094 -16.438 1 90.69 417 TRP B C 1
ATOM 7569 O O . TRP B 1 417 ? -14.258 -8.477 -17.578 1 90.69 417 TRP B O 1
ATOM 7579 N N . TYR B 1 418 ? -13.047 -8.633 -15.75 1 92.88 418 TYR B N 1
ATOM 7580 C CA . TYR B 1 418 ? -12.477 -9.922 -16.109 1 92.88 418 TYR B CA 1
ATOM 7581 C C . TYR B 1 418 ? -13.398 -11.07 -15.703 1 92.88 418 TYR B C 1
ATOM 7583 O O . TYR B 1 418 ? -13.766 -11.188 -14.531 1 92.88 418 TYR B O 1
ATOM 7591 N N . ARG B 1 419 ? -13.68 -11.836 -16.641 1 94.25 419 ARG B N 1
ATOM 7592 C CA . ARG B 1 419 ? -14.562 -12.977 -16.406 1 94.25 419 ARG B CA 1
ATOM 7593 C C . ARG B 1 419 ? -13.766 -14.211 -15.992 1 94.25 419 ARG B C 1
ATOM 7595 O O . ARG B 1 419 ? -13.047 -14.789 -16.812 1 94.25 419 ARG B O 1
ATOM 7602 N N . THR B 1 420 ? -13.969 -14.648 -14.734 1 92.88 420 THR B N 1
ATOM 7603 C CA . THR B 1 420 ? -13.133 -15.719 -14.188 1 92.88 420 THR B CA 1
ATOM 7604 C C . THR B 1 420 ? -13.641 -17.078 -14.641 1 92.88 420 THR B C 1
ATOM 7606 O O . THR B 1 420 ? -12.914 -18.078 -14.57 1 92.88 420 THR B O 1
ATOM 7609 N N . ARG B 1 421 ? -14.883 -17.156 -14.969 1 93.25 421 ARG B N 1
ATOM 7610 C CA . ARG B 1 421 ? -15.602 -18.391 -15.273 1 93.25 421 ARG B CA 1
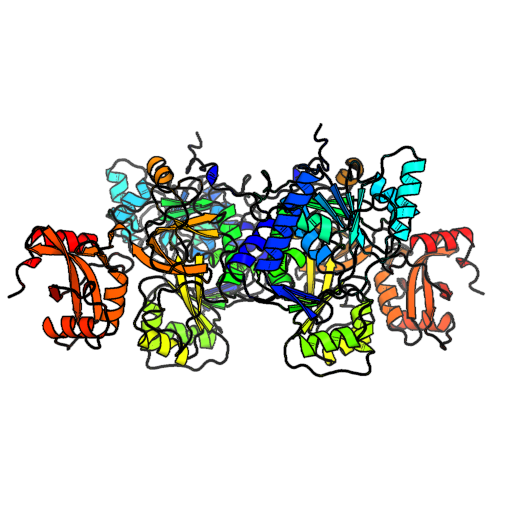ATOM 7611 C C . ARG B 1 421 ? -15.805 -19.234 -14.023 1 93.25 421 ARG B C 1
ATOM 7613 O O . ARG B 1 421 ? -16.141 -20.406 -14.109 1 93.25 421 ARG B O 1
ATOM 7620 N N . ASP B 1 422 ? -15.547 -18.703 -12.891 1 93.19 422 ASP B N 1
ATOM 7621 C CA . ASP B 1 422 ? -15.93 -19.312 -11.625 1 93.19 422 ASP B CA 1
ATOM 7622 C C . ASP B 1 422 ? -17.328 -18.859 -11.195 1 93.19 422 ASP B C 1
ATOM 7624 O O . ASP B 1 422 ? -17.672 -17.688 -11.336 1 93.19 422 ASP B O 1
ATOM 7628 N N . LEU B 1 423 ? -18.016 -19.828 -10.75 1 94.56 423 LEU B N 1
ATOM 7629 C CA . LEU B 1 423 ? -19.375 -19.547 -10.312 1 94.56 423 LEU B CA 1
ATOM 7630 C C . LEU B 1 423 ? -19.438 -19.391 -8.797 1 94.56 423 LEU B C 1
ATOM 7632 O O . LEU B 1 423 ? -18.703 -20.047 -8.07 1 94.56 423 LEU B O 1
ATOM 7636 N N . GLY B 1 424 ? -20.281 -18.453 -8.391 1 92.38 424 GLY B N 1
ATOM 7637 C CA . GLY B 1 424 ? -20.453 -18.234 -6.961 1 92.38 424 GLY B CA 1
ATOM 7638 C C . GLY B 1 424 ? -21.766 -17.547 -6.621 1 92.38 424 GLY B C 1
ATOM 7639 O O . GLY B 1 424 ? -22.594 -17.297 -7.5 1 92.38 424 GLY B O 1
ATOM 7640 N N . VAL B 1 425 ? -22.031 -17.375 -5.328 1 91.38 425 VAL B N 1
ATOM 7641 C CA . VAL B 1 425 ? -23.188 -16.641 -4.805 1 91.38 425 VAL B CA 1
ATOM 7642 C C . VAL B 1 425 ? -22.703 -15.539 -3.871 1 91.38 425 VAL B C 1
ATOM 7644 O O . VAL B 1 425 ? -21.609 -15.625 -3.311 1 91.38 425 VAL B O 1
ATOM 7647 N N . ARG B 1 426 ? -23.5 -14.492 -3.809 1 87.06 426 ARG B N 1
ATOM 7648 C CA . ARG B 1 426 ? -23.219 -13.398 -2.879 1 87.06 426 ARG B CA 1
ATOM 7649 C C . ARG B 1 426 ? -24.031 -13.555 -1.595 1 87.06 426 ARG B C 1
ATOM 7651 O O . ARG B 1 426 ? -25.203 -13.93 -1.634 1 87.06 426 ARG B O 1
ATOM 7658 N N . LEU B 1 427 ? -23.359 -13.242 -0.534 1 82.19 427 LEU B N 1
ATOM 7659 C CA . LEU B 1 427 ? -24.031 -13.266 0.762 1 82.19 427 LEU B CA 1
ATOM 7660 C C . LEU B 1 427 ? -24.438 -11.867 1.198 1 82.19 427 LEU B C 1
ATOM 7662 O O . LEU B 1 427 ? -23.875 -10.875 0.721 1 82.19 427 LEU B O 1
ATOM 7666 N N . PRO B 1 428 ? -25.328 -11.75 2.113 1 74.25 428 PRO B N 1
ATOM 7667 C CA . PRO B 1 428 ? -25.797 -10.445 2.582 1 74.25 428 PRO B CA 1
ATOM 7668 C C . PRO B 1 428 ? -24.672 -9.609 3.209 1 74.25 428 PRO B C 1
ATOM 7670 O O . PRO B 1 428 ? -24.719 -8.375 3.166 1 74.25 428 PRO B O 1
ATOM 7673 N N . ASN B 1 429 ? -23.734 -10.266 3.701 1 69.44 429 ASN B N 1
ATOM 7674 C CA . ASN B 1 429 ? -22.672 -9.531 4.375 1 69.44 429 ASN B CA 1
ATOM 7675 C C . ASN B 1 429 ? -21.609 -9.055 3.387 1 69.44 429 ASN B C 1
ATOM 7677 O O . ASN B 1 429 ? -20.594 -8.484 3.787 1 69.44 429 ASN B O 1
ATOM 7681 N N . GLY B 1 430 ? -21.844 -9.281 2.076 1 69.56 430 GLY B N 1
ATOM 7682 C CA . GLY B 1 430 ? -20.906 -8.805 1.067 1 69.56 430 GLY B CA 1
ATOM 7683 C C . GLY B 1 430 ? -19.906 -9.859 0.642 1 69.56 430 GLY B C 1
ATOM 7684 O O . GLY B 1 430 ? -19.234 -9.703 -0.382 1 69.56 430 GLY B O 1
ATOM 7685 N N . SER B 1 431 ? -19.906 -10.953 1.341 1 75.12 431 SER B N 1
ATOM 7686 C CA . SER B 1 431 ? -18.984 -12.023 0.984 1 75.12 431 SER B CA 1
ATOM 7687 C C . SER B 1 431 ? -19.562 -12.906 -0.118 1 75.12 431 SER B C 1
ATOM 7689 O O . SER B 1 431 ? -20.688 -12.672 -0.581 1 75.12 431 SER B O 1
ATOM 7691 N N . PHE B 1 432 ? -18.688 -13.719 -0.668 1 82 432 PHE B N 1
ATOM 7692 C CA . PHE B 1 432 ? -19.172 -14.641 -1.691 1 82 432 PHE B CA 1
ATOM 7693 C C . PHE B 1 432 ? -18.688 -16.062 -1.414 1 82 432 PHE B C 1
ATOM 7695 O O . PHE B 1 432 ? -17.703 -16.266 -0.694 1 82 432 PHE B O 1
ATOM 7702 N N . ILE B 1 433 ? -19.406 -16.969 -1.911 1 85.56 433 ILE B N 1
ATOM 7703 C CA . ILE B 1 433 ? -19.078 -18.375 -1.834 1 85.56 433 ILE B CA 1
ATOM 7704 C C . ILE B 1 433 ? -18.781 -18.922 -3.232 1 85.56 433 ILE B C 1
ATOM 7706 O O . ILE B 1 433 ? -19.594 -18.75 -4.148 1 85.56 433 ILE B O 1
ATOM 7710 N N . LEU B 1 434 ? -17.609 -19.438 -3.344 1 89.38 434 LEU B N 1
ATOM 7711 C CA . LEU B 1 434 ? -17.281 -20.125 -4.59 1 89.38 434 LEU B CA 1
ATOM 7712 C C . LEU B 1 434 ? -18.062 -21.422 -4.715 1 89.38 434 LEU B C 1
ATOM 7714 O O . LEU B 1 434 ? -18.078 -22.234 -3.789 1 89.38 434 LEU B O 1
ATOM 7718 N N . LYS B 1 435 ? -18.703 -21.578 -5.828 1 89.12 435 LYS B N 1
ATOM 7719 C CA . LYS B 1 435 ? -19.5 -22.781 -6.039 1 89.12 435 LYS B CA 1
ATOM 7720 C C . LYS B 1 435 ? -18.766 -23.781 -6.934 1 89.12 435 LYS B C 1
ATOM 7722 O O . LYS B 1 435 ? -18.719 -24.984 -6.625 1 89.12 435 LYS B O 1
ATOM 7727 N N . ASP B 1 436 ? -18.328 -23.281 -8.125 1 91.38 436 ASP B N 1
ATOM 7728 C CA . ASP B 1 436 ? -17.672 -24.172 -9.07 1 91.38 436 ASP B CA 1
ATOM 7729 C C . ASP B 1 436 ? -17.125 -23.406 -10.266 1 91.38 436 ASP B C 1
ATOM 7731 O O . ASP B 1 436 ? -17.359 -22.203 -10.398 1 91.38 436 ASP B O 1
ATOM 7735 N N . ARG B 1 437 ? -16.281 -24.156 -11.008 1 89.56 437 ARG B N 1
ATOM 7736 C CA . ARG B 1 437 ? -16.016 -23.656 -12.352 1 89.56 437 ARG B CA 1
ATOM 7737 C C . ARG B 1 437 ? -17.25 -23.766 -13.234 1 89.56 437 ARG B C 1
ATOM 7739 O O . ARG B 1 437 ? -18 -24.734 -13.156 1 89.56 437 ARG B O 1
ATOM 7746 N N . ALA B 1 438 ? -17.391 -22.797 -14.086 1 89.38 438 ALA B N 1
ATOM 7747 C CA . ALA B 1 438 ? -18.562 -22.812 -14.969 1 89.38 438 ALA B CA 1
ATOM 7748 C C . ALA B 1 438 ? -18.656 -24.109 -15.742 1 89.38 438 ALA B C 1
ATOM 7750 O O . ALA B 1 438 ? -19.75 -24.672 -15.914 1 89.38 438 ALA B O 1
ATOM 7751 N N . LYS B 1 439 ? -17.547 -24.625 -16.125 1 86.25 439 LYS B N 1
ATOM 7752 C CA . LYS B 1 439 ? -17.531 -25.812 -16.953 1 86.25 439 LYS B CA 1
ATOM 7753 C C . LYS B 1 439 ? -17.688 -27.078 -16.109 1 86.25 439 LYS B C 1
ATOM 7755 O O . LYS B 1 439 ? -17.953 -28.156 -16.641 1 86.25 439 LYS B O 1
ATOM 7760 N N . ASP B 1 440 ? -17.547 -26.953 -14.875 1 88.69 440 ASP B N 1
ATOM 7761 C CA . ASP B 1 440 ? -17.547 -28.141 -14.008 1 88.69 440 ASP B CA 1
ATOM 7762 C C . ASP B 1 440 ? -18.859 -28.266 -13.25 1 88.69 440 ASP B C 1
ATOM 7764 O O . ASP B 1 440 ? -19.156 -29.312 -12.688 1 88.69 440 ASP B O 1
ATOM 7768 N N . GLY B 1 441 ? -19.578 -27.203 -13.25 1 88.62 441 GLY B N 1
ATOM 7769 C CA . GLY B 1 441 ? -20.891 -27.281 -12.625 1 88.62 441 GLY B CA 1
ATOM 7770 C C . GLY B 1 441 ? -21.797 -28.297 -13.281 1 88.62 441 GLY B C 1
ATOM 7771 O O . GLY B 1 441 ? -21.719 -28.531 -14.484 1 88.62 441 GLY B O 1
ATOM 7772 N N . ILE B 1 442 ? -22.625 -28.875 -12.383 1 89.31 442 ILE B N 1
ATOM 7773 C CA . ILE B 1 442 ? -23.547 -29.906 -12.859 1 89.31 442 ILE B CA 1
ATOM 7774 C C . ILE B 1 442 ? -24.984 -29.469 -12.633 1 89.31 442 ILE B C 1
ATOM 7776 O O . ILE B 1 442 ? -25.328 -28.938 -11.57 1 89.31 442 ILE B O 1
ATOM 7780 N N . TYR B 1 443 ? -25.734 -29.547 -13.625 1 86.5 443 TYR B N 1
ATOM 7781 C CA . TYR B 1 443 ? -27.172 -29.312 -13.461 1 86.5 443 TYR B CA 1
ATOM 7782 C C . TYR B 1 443 ? -27.953 -30.625 -13.508 1 86.5 443 TYR B C 1
ATOM 7784 O O . TYR B 1 443 ? -28 -31.281 -14.547 1 86.5 443 TYR B O 1
ATOM 7792 N N . CYS B 1 444 ? -28.469 -30.984 -12.375 1 83 444 CYS B N 1
ATOM 7793 C CA . CYS B 1 444 ? -29.266 -32.188 -12.227 1 83 444 CYS B CA 1
ATOM 7794 C C . CYS B 1 444 ? -30.75 -31.859 -12.07 1 83 444 CYS B C 1
ATOM 7796 O O . CYS B 1 444 ? -31.172 -31.391 -11.016 1 83 444 CYS B O 1
ATOM 7798 N N . LYS B 1 445 ? -31.531 -32.188 -13.055 1 80.31 445 LYS B N 1
ATOM 7799 C CA . LYS B 1 445 ? -32.969 -31.938 -13.055 1 80.31 445 LYS B CA 1
ATOM 7800 C C . LYS B 1 445 ? -33.25 -30.469 -12.742 1 80.31 445 LYS B C 1
ATOM 7802 O O . LYS B 1 445 ? -34.094 -30.172 -11.867 1 80.31 445 LYS B O 1
ATOM 7807 N N . GLY B 1 446 ? -32.5 -29.609 -13.273 1 80.56 446 GLY B N 1
ATOM 7808 C CA . GLY B 1 446 ? -32.719 -28.172 -13.164 1 80.56 446 GLY B CA 1
ATOM 7809 C C . GLY B 1 446 ? -32.062 -27.562 -11.938 1 80.56 446 GLY B C 1
ATOM 7810 O O . GLY B 1 446 ? -32.062 -26.344 -11.766 1 80.56 446 GLY B O 1
ATOM 7811 N N . GLU B 1 447 ? -31.484 -28.391 -11.125 1 87.19 447 GLU B N 1
ATOM 7812 C CA . GLU B 1 447 ? -30.828 -27.875 -9.922 1 87.19 447 GLU B CA 1
ATOM 7813 C C . GLU B 1 447 ? -29.312 -27.906 -10.07 1 87.19 447 GLU B C 1
ATOM 7815 O O . GLU B 1 447 ? -28.75 -28.859 -10.609 1 87.19 447 GLU B O 1
ATOM 7820 N N . PHE B 1 448 ? -28.766 -26.891 -9.609 1 89.62 448 PHE B N 1
ATOM 7821 C CA . PHE B 1 448 ? -27.312 -26.766 -9.688 1 89.62 448 PHE B CA 1
ATOM 7822 C C . PHE B 1 448 ? -26.641 -27.625 -8.617 1 89.62 448 PHE B C 1
ATOM 7824 O O . PHE B 1 448 ? -27.047 -27.594 -7.453 1 89.62 448 PHE B O 1
ATOM 7831 N N . VAL B 1 449 ? -25.672 -28.406 -9.07 1 90.75 449 VAL B N 1
ATOM 7832 C CA . VAL B 1 449 ? -24.844 -29.219 -8.172 1 90.75 449 VAL B CA 1
ATOM 7833 C C . VAL B 1 449 ? -23.375 -28.781 -8.281 1 90.75 449 VAL B C 1
ATOM 7835 O O . VAL B 1 449 ? -22.781 -28.844 -9.359 1 90.75 449 VAL B O 1
ATOM 7838 N N . SER B 1 450 ? -22.859 -28.344 -7.148 1 90.69 450 SER B N 1
ATOM 7839 C CA . SER B 1 450 ? -21.453 -27.969 -7.082 1 90.69 450 SER B CA 1
ATOM 7840 C C . SER B 1 450 ? -20.562 -29.203 -6.965 1 90.69 450 SER B C 1
ATOM 7842 O O . SER B 1 450 ? -20.578 -29.891 -5.941 1 90.69 450 SER B O 1
ATOM 7844 N N . SER B 1 451 ? -19.781 -29.406 -8.008 1 91.88 451 SER B N 1
ATOM 7845 C CA . SER B 1 451 ? -18.859 -30.531 -7.93 1 91.88 451 SER B CA 1
ATOM 7846 C C . SER B 1 451 ? -17.828 -30.312 -6.824 1 91.88 451 SER B C 1
ATOM 7848 O O . SER B 1 451 ? -17.406 -31.281 -6.164 1 91.88 451 SER B O 1
ATOM 7850 N N . LEU B 1 452 ? -17.453 -29.094 -6.566 1 88.38 452 LEU B N 1
ATOM 7851 C CA . LEU B 1 452 ? -16.469 -28.75 -5.535 1 88.38 452 LEU B CA 1
ATOM 7852 C C . LEU B 1 452 ? -17.016 -29.078 -4.148 1 88.38 452 LEU B C 1
ATOM 7854 O O . LEU B 1 452 ? -16.281 -29.562 -3.289 1 88.38 452 LEU B O 1
ATOM 7858 N N . GLU B 1 453 ? -18.219 -28.719 -3.986 1 87 453 GLU B N 1
ATOM 7859 C CA . GLU B 1 453 ? -18.844 -29 -2.693 1 87 453 GLU B CA 1
ATOM 7860 C C . GLU B 1 453 ? -18.906 -30.5 -2.428 1 87 453 GLU B C 1
ATOM 7862 O O . GLU B 1 453 ? -18.641 -30.953 -1.313 1 87 453 GLU B O 1
ATOM 7867 N N . VAL B 1 454 ? -19.266 -31.219 -3.432 1 90.62 454 VAL B N 1
ATOM 7868 C CA . VAL B 1 454 ? -19.328 -32.656 -3.299 1 90.62 454 VAL B CA 1
ATOM 7869 C C . VAL B 1 454 ? -17.938 -33.219 -3.027 1 90.62 454 VAL B C 1
ATOM 7871 O O . VAL B 1 454 ? -17.766 -34.094 -2.158 1 90.62 454 VAL B O 1
ATOM 7874 N N . GLU B 1 455 ? -17 -32.781 -3.748 1 90.94 455 GLU B N 1
ATOM 7875 C CA . GLU B 1 455 ? -15.617 -33.188 -3.533 1 90.94 455 GLU B CA 1
ATOM 7876 C C . GLU B 1 455 ? -15.156 -32.844 -2.115 1 90.94 455 GLU B C 1
ATOM 7878 O O . GLU B 1 455 ? -14.492 -33.656 -1.467 1 90.94 455 GLU B O 1
ATOM 7883 N N . GLY B 1 456 ? -15.508 -31.672 -1.708 1 85.75 456 GLY B N 1
ATOM 7884 C CA . GLY B 1 456 ? -15.156 -31.266 -0.359 1 85.75 456 GLY B CA 1
ATOM 7885 C C . GLY B 1 456 ? -15.672 -32.188 0.708 1 85.75 456 GLY B C 1
ATOM 7886 O O . GLY B 1 456 ? -14.945 -32.531 1.647 1 85.75 456 GLY B O 1
ATOM 7887 N N . VAL B 1 457 ? -16.891 -32.594 0.586 1 87.12 457 VAL B N 1
ATOM 7888 C CA . VAL B 1 457 ? -17.5 -33.531 1.536 1 87.12 457 VAL B CA 1
ATOM 7889 C C . VAL B 1 457 ? -16.812 -34.875 1.468 1 87.12 457 VAL B C 1
ATOM 7891 O O . VAL B 1 457 ? -16.469 -35.469 2.5 1 87.12 457 VAL B O 1
ATOM 7894 N N . LEU B 1 458 ? -16.578 -35.344 0.301 1 90.81 458 LEU B N 1
ATOM 7895 C CA . LEU B 1 458 ? -16 -36.656 0.108 1 90.81 458 LEU B CA 1
ATOM 7896 C C . LEU B 1 458 ? -14.562 -36.719 0.613 1 90.81 458 LEU B C 1
ATOM 7898 O O . LEU B 1 458 ? -14.094 -37.75 1.054 1 90.81 458 LEU B O 1
ATOM 7902 N N . MET B 1 459 ? -13.906 -35.625 0.573 1 86.94 459 MET B N 1
ATOM 7903 C CA . MET B 1 459 ? -12.531 -35.562 1.061 1 86.94 459 MET B CA 1
ATOM 7904 C C . MET B 1 459 ? -12.477 -35.781 2.566 1 86.94 459 MET B C 1
ATOM 7906 O O . MET B 1 459 ? -11.43 -36.156 3.102 1 86.94 459 MET B O 1
ATOM 7910 N N . ASN B 1 460 ? -13.609 -35.625 3.184 1 87.31 460 ASN B N 1
ATOM 7911 C CA . ASN B 1 460 ? -13.656 -35.844 4.625 1 87.31 460 ASN B CA 1
ATOM 7912 C C . ASN B 1 460 ? -13.93 -37.312 4.949 1 87.31 460 ASN B C 1
ATOM 7914 O O . ASN B 1 460 ? -13.875 -37.719 6.109 1 87.31 460 ASN B O 1
ATOM 7918 N N . HIS B 1 461 ? -14.219 -38.094 3.98 1 90.25 461 HIS B N 1
ATOM 7919 C CA . HIS B 1 461 ? -14.375 -39.531 4.207 1 90.25 461 HIS B CA 1
ATOM 7920 C C . HIS B 1 461 ? -13.047 -40.156 4.625 1 90.25 461 HIS B C 1
ATOM 7922 O O . HIS B 1 461 ? -12.016 -39.938 3.988 1 90.25 461 HIS B O 1
ATOM 7928 N N . PRO B 1 462 ? -13.016 -40.938 5.609 1 88.94 462 PRO B N 1
ATOM 7929 C CA . PRO B 1 462 ? -11.773 -41.469 6.184 1 88.94 462 PRO B CA 1
ATOM 7930 C C . PRO B 1 462 ? -10.969 -42.312 5.199 1 88.94 462 PRO B C 1
ATOM 7932 O O . PRO B 1 462 ? -9.75 -42.438 5.332 1 88.94 462 PRO B O 1
ATOM 7935 N N . LYS B 1 463 ? -11.641 -42.906 4.184 1 93.81 463 LYS B N 1
ATOM 7936 C CA . LYS B 1 463 ? -10.961 -43.812 3.285 1 93.81 463 LYS B CA 1
ATOM 7937 C C . LYS B 1 463 ? -10.609 -43.156 1.963 1 93.81 463 LYS B C 1
ATOM 7939 O O . LYS B 1 463 ? -9.953 -43.75 1.108 1 93.81 463 LYS B O 1
ATOM 7944 N N . VAL B 1 464 ? -11.016 -42 1.745 1 92.25 464 VAL B N 1
ATOM 7945 C CA . VAL B 1 464 ? -10.828 -41.312 0.468 1 92.25 464 VAL B CA 1
ATOM 7946 C C . VAL B 1 464 ? -9.523 -40.531 0.49 1 92.25 464 VAL B C 1
ATOM 7948 O O . VAL B 1 464 ? -9.266 -39.75 1.428 1 92.25 464 VAL B O 1
ATOM 7951 N N . LEU B 1 465 ? -8.68 -40.719 -0.5 1 87.69 465 LEU B N 1
ATOM 7952 C CA . LEU B 1 465 ? -7.43 -39.969 -0.665 1 87.69 465 LEU B CA 1
ATOM 7953 C C . LEU B 1 465 ? -7.633 -38.75 -1.562 1 87.69 465 LEU B C 1
ATOM 7955 O O . LEU B 1 465 ? -7.188 -37.656 -1.229 1 87.69 465 LEU B O 1
ATOM 7959 N N . LYS B 1 466 ? -8.18 -38.969 -2.719 1 89.88 466 LYS B N 1
ATOM 7960 C CA . LYS B 1 466 ? -8.492 -37.906 -3.693 1 89.88 466 LYS B CA 1
ATOM 7961 C C . LYS B 1 466 ? -9.828 -38.188 -4.371 1 89.88 466 LYS B C 1
ATOM 7963 O O . LYS B 1 466 ? -10.266 -39.344 -4.477 1 89.88 466 LYS B O 1
ATOM 7968 N N . VAL B 1 467 ? -10.469 -37.219 -4.785 1 92.31 467 VAL B N 1
ATOM 7969 C CA . VAL B 1 467 ? -11.773 -37.375 -5.41 1 92.31 467 VAL B CA 1
ATOM 7970 C C . VAL B 1 467 ? -11.984 -36.281 -6.465 1 92.31 467 VAL B C 1
ATOM 7972 O O . VAL B 1 467 ? -11.461 -35.188 -6.336 1 92.31 467 VAL B O 1
ATOM 7975 N N . ALA B 1 468 ? -12.594 -36.625 -7.488 1 93.25 468 ALA B N 1
ATOM 7976 C CA . ALA B 1 468 ? -13.109 -35.688 -8.492 1 93.25 468 ALA B CA 1
ATOM 7977 C C . ALA B 1 468 ? -14.57 -36 -8.82 1 93.25 468 ALA B C 1
ATOM 7979 O O . ALA B 1 468 ? -14.969 -37.188 -8.891 1 93.25 468 ALA B O 1
ATOM 7980 N N . VAL B 1 469 ? -15.375 -35 -8.953 1 93.06 469 VAL B N 1
ATOM 7981 C CA . VAL B 1 469 ? -16.781 -35.156 -9.297 1 93.06 469 VAL B CA 1
ATOM 7982 C C . VAL B 1 469 ? -17.062 -34.5 -10.641 1 93.06 469 VAL B C 1
ATOM 7984 O O . VAL B 1 469 ? -16.688 -33.344 -10.859 1 93.06 469 VAL B O 1
ATOM 7987 N N . VAL B 1 470 ? -17.641 -35.219 -11.539 1 92.5 470 VAL B N 1
ATOM 7988 C CA . VAL B 1 470 ? -18 -34.719 -12.859 1 92.5 470 VAL B CA 1
ATOM 7989 C C . VAL B 1 470 ? -19.453 -35.094 -13.18 1 92.5 470 VAL B C 1
ATOM 7991 O O . VAL B 1 470 ? -20.047 -35.906 -12.492 1 92.5 470 VAL B O 1
ATOM 7994 N N . GLY B 1 471 ? -20.031 -34.312 -14.141 1 87.25 471 GLY B N 1
ATOM 7995 C CA . GLY B 1 471 ? -21.344 -34.719 -14.625 1 87.25 471 GLY B CA 1
ATOM 7996 C C . GLY B 1 471 ? -21.312 -35.969 -15.461 1 87.25 471 GLY B C 1
ATOM 7997 O O . GLY B 1 471 ? -20.531 -36.094 -16.391 1 87.25 471 GLY B O 1
ATOM 7998 N N . GLY B 1 472 ? -22.016 -36.938 -14.953 1 74.94 472 GLY B N 1
ATOM 7999 C CA . GLY B 1 472 ? -22.094 -38.219 -15.656 1 74.94 472 GLY B CA 1
ATOM 8000 C C . GLY B 1 472 ? -23.328 -38.344 -16.516 1 74.94 472 GLY B C 1
ATOM 8001 O O . GLY B 1 472 ? -24.234 -37.531 -16.453 1 74.94 472 GLY B O 1
ATOM 8002 N N . PHE B 1 473 ? -23.281 -39.062 -17.688 1 61.91 473 PHE B N 1
ATOM 8003 C CA . PHE B 1 473 ? -24.438 -39.281 -18.547 1 61.91 473 PHE B CA 1
ATOM 8004 C C . PHE B 1 473 ? -25.312 -40.375 -17.969 1 61.91 473 PHE B C 1
ATOM 8006 O O . PHE B 1 473 ? -24.844 -41.469 -17.656 1 61.91 473 PHE B O 1
ATOM 8013 N N . GLY B 1 474 ? -26.219 -40.094 -16.938 1 51.25 474 GLY B N 1
ATOM 8014 C CA . GLY B 1 474 ? -27.141 -41.125 -16.547 1 51.25 474 GLY B CA 1
ATOM 8015 C C . GLY B 1 474 ? -28.062 -41.562 -17.672 1 51.25 474 GLY B C 1
ATOM 8016 O O . GLY B 1 474 ? -27.891 -41.156 -18.812 1 51.25 474 GLY B O 1
ATOM 8017 N N . GLU B 1 475 ? -29 -42.5 -17.297 1 48.91 475 GLU B N 1
ATOM 8018 C CA . GLU B 1 475 ? -30.125 -42.875 -18.156 1 48.91 475 GLU B CA 1
ATOM 8019 C C . GLU B 1 475 ? -30.938 -41.625 -18.547 1 48.91 475 GLU B C 1
ATOM 8021 O O . GLU B 1 475 ? -31.266 -40.812 -17.688 1 48.91 475 GLU B O 1
ATOM 8026 N N . GLY B 1 476 ? -31.25 -41.438 -19.891 1 48.44 476 GLY B N 1
ATOM 8027 C CA . GLY B 1 476 ? -32.156 -40.469 -20.469 1 48.44 476 GLY B CA 1
ATOM 8028 C C . GLY B 1 476 ? -31.516 -39.094 -20.625 1 48.44 476 GLY B C 1
ATOM 8029 O O . GLY B 1 476 ? -32.219 -38.062 -20.672 1 48.44 476 GLY B O 1
ATOM 8030 N N . LEU B 1 477 ? -30.25 -38.938 -20.625 1 51.16 477 LEU B N 1
ATOM 8031 C CA . LEU B 1 477 ? -29.547 -37.719 -21.031 1 51.16 477 LEU B CA 1
ATOM 8032 C C . LEU B 1 477 ? -29.469 -36.719 -19.875 1 51.16 477 LEU B C 1
ATOM 8034 O O . LEU B 1 477 ? -29.156 -35.562 -20.062 1 51.16 477 LEU B O 1
ATOM 8038 N N . VAL B 1 478 ? -29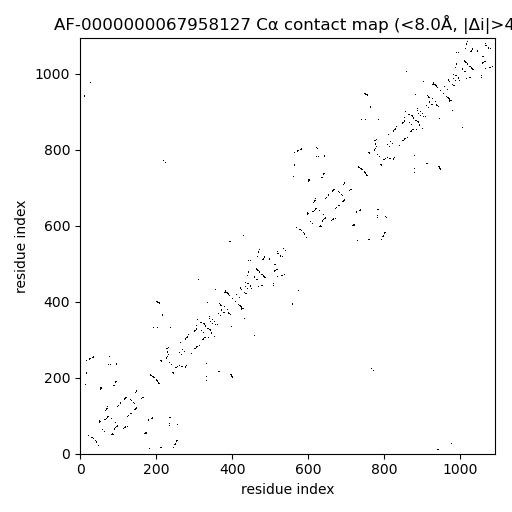.984 -37.188 -18.656 1 58.66 478 VAL B N 1
ATOM 8039 C CA . VAL B 1 478 ? -29.922 -36.25 -17.547 1 58.66 478 VAL B CA 1
ATOM 8040 C C . VAL B 1 478 ? -28.578 -36.344 -16.844 1 58.66 478 VAL B C 1
ATOM 8042 O O . VAL B 1 478 ? -28.156 -37.469 -16.484 1 58.66 478 VAL B O 1
ATOM 8045 N N . GLU B 1 479 ? -27.828 -35.281 -16.734 1 78.25 479 GLU B N 1
ATOM 8046 C CA . GLU B 1 479 ? -26.531 -35.219 -16.094 1 78.25 479 GLU B CA 1
ATOM 8047 C C . GLU B 1 479 ? -26.641 -35.438 -14.586 1 78.25 479 GLU B C 1
ATOM 8049 O O . GLU B 1 479 ? -27.578 -34.938 -13.953 1 78.25 479 GLU B O 1
ATOM 8054 N N . SER B 1 480 ? -26.031 -36.438 -14.062 1 84.81 480 SER B N 1
ATOM 8055 C CA . SER B 1 480 ? -25.922 -36.688 -12.625 1 84.81 480 SER B CA 1
ATOM 8056 C C . SER B 1 480 ? -24.453 -36.688 -12.18 1 84.81 480 SER B C 1
ATOM 8058 O O . SER B 1 480 ? -23.562 -37.031 -12.961 1 84.81 480 SER B O 1
ATOM 8060 N N . PRO B 1 481 ? -24.234 -36.281 -10.906 1 92.06 481 PRO B N 1
ATOM 8061 C CA . PRO B 1 481 ? -22.859 -36.281 -10.422 1 92.06 481 PRO B CA 1
ATOM 8062 C C . PRO B 1 481 ? -22.25 -37.656 -10.359 1 92.06 481 PRO B C 1
ATOM 8064 O O . PRO B 1 481 ? -22.891 -38.625 -9.906 1 92.06 481 PRO B O 1
ATOM 8067 N N . CYS B 1 482 ? -21.125 -37.812 -10.875 1 92.31 482 CYS B N 1
ATOM 8068 C CA . CYS B 1 482 ? -20.297 -39 -10.812 1 92.31 482 CYS B CA 1
ATOM 8069 C C . CYS B 1 482 ? -19 -38.75 -10.062 1 92.31 482 CYS B C 1
ATOM 8071 O O . CYS B 1 482 ? -18.25 -37.812 -10.398 1 92.31 482 CYS B O 1
ATOM 8073 N N . ALA B 1 483 ? -18.75 -39.562 -9.062 1 94.44 483 ALA B N 1
ATOM 8074 C CA . ALA B 1 483 ? -17.547 -39.344 -8.25 1 94.44 483 ALA B CA 1
ATOM 8075 C C . ALA B 1 483 ? -16.469 -40.344 -8.641 1 94.44 483 ALA B C 1
ATOM 8077 O O . ALA B 1 483 ? -16.719 -41.562 -8.695 1 94.44 483 ALA B O 1
ATOM 8078 N N . ILE B 1 484 ? -15.359 -39.875 -8.977 1 94.19 484 ILE B N 1
ATOM 8079 C CA . ILE B 1 484 ? -14.164 -40.688 -9.133 1 94.19 484 ILE B CA 1
ATOM 8080 C C . ILE B 1 484 ? -13.32 -40.625 -7.867 1 94.19 484 ILE B C 1
ATOM 8082 O O . ILE B 1 484 ? -12.828 -39.531 -7.5 1 94.19 484 ILE B O 1
ATOM 8086 N N . VAL B 1 485 ? -13.125 -41.75 -7.293 1 94.69 485 VAL B N 1
ATOM 8087 C CA . VAL B 1 485 ? -12.562 -41.781 -5.945 1 94.69 485 VAL B CA 1
ATOM 8088 C C . VAL B 1 485 ? -11.281 -42.594 -5.93 1 94.69 485 VAL B C 1
ATOM 8090 O O . VAL B 1 485 ? -11.273 -43.75 -6.367 1 94.69 485 VAL B O 1
ATOM 8093 N N . LYS B 1 486 ? -10.234 -42 -5.488 1 94.19 486 LYS B N 1
ATOM 8094 C CA . LYS B 1 486 ? -9.016 -42.719 -5.137 1 94.19 486 LYS B CA 1
ATOM 8095 C C . LYS B 1 486 ? -8.938 -42.969 -3.635 1 94.19 486 LYS B C 1
ATOM 8097 O O . LYS B 1 486 ? -8.977 -42.031 -2.84 1 94.19 486 LYS B O 1
ATOM 8102 N N . LEU B 1 487 ? -8.828 -44.219 -3.248 1 93.94 487 LEU B N 1
ATOM 8103 C CA . LEU B 1 487 ? -8.812 -44.594 -1.837 1 93.94 487 LEU B CA 1
ATOM 8104 C C . LEU B 1 487 ? -7.395 -44.531 -1.277 1 93.94 487 LEU B C 1
ATOM 8106 O O . LEU B 1 487 ? -6.426 -44.625 -2.029 1 93.94 487 LEU B O 1
ATOM 8110 N N . LYS B 1 488 ? -7.355 -44.281 -0.017 1 90.25 488 LYS B N 1
ATOM 8111 C CA . LYS B 1 488 ? -6.074 -44.375 0.676 1 90.25 488 LYS B CA 1
ATOM 8112 C C . LYS B 1 488 ? -5.469 -45.781 0.555 1 90.25 488 LYS B C 1
ATOM 8114 O O . LYS B 1 488 ? -6.191 -46.75 0.397 1 90.25 488 LYS B O 1
ATOM 8119 N N . GLU B 1 489 ? -4.176 -45.781 0.688 1 89.69 489 GLU B N 1
ATOM 8120 C CA . GLU B 1 489 ? -3.504 -47.094 0.594 1 89.69 489 GLU B CA 1
ATOM 8121 C C . GLU B 1 489 ? -3.998 -48.031 1.675 1 89.69 489 GLU B C 1
ATOM 8123 O O . GLU B 1 489 ? -4.078 -47.656 2.848 1 89.69 489 GLU B O 1
ATOM 8128 N N . GLY B 1 490 ? -4.359 -49.188 1.293 1 90.88 490 GLY B N 1
ATOM 8129 C CA . GLY B 1 490 ? -4.762 -50.219 2.227 1 90.88 490 GLY B CA 1
ATOM 8130 C C . GLY B 1 490 ? -6.234 -50.188 2.58 1 90.88 490 GLY B C 1
ATOM 8131 O O . GLY B 1 490 ? -6.746 -51.062 3.271 1 90.88 490 GLY B O 1
ATOM 8132 N N . CYS B 1 491 ? -6.906 -49.188 2.057 1 92.5 491 CYS B N 1
ATOM 8133 C CA . CYS B 1 491 ? -8.32 -49.062 2.387 1 92.5 491 CYS B CA 1
ATOM 8134 C C . CYS B 1 491 ? -9.195 -49.625 1.281 1 92.5 491 CYS B C 1
ATOM 8136 O O . CYS B 1 491 ? -8.789 -49.688 0.12 1 92.5 491 CYS B O 1
ATOM 8138 N N . SER B 1 492 ? -10.312 -50.156 1.705 1 93.19 492 SER B N 1
ATOM 8139 C CA . SER B 1 492 ? -11.328 -50.625 0.768 1 93.19 492 SER B CA 1
ATOM 8140 C C . SER B 1 492 ? -12.688 -50.031 1.076 1 93.19 492 SER B C 1
ATOM 8142 O O . SER B 1 492 ? -13.039 -49.844 2.242 1 93.19 492 SER B O 1
ATOM 8144 N N . ALA B 1 493 ? -13.344 -49.656 0.009 1 93.25 493 ALA B N 1
ATOM 8145 C CA . ALA B 1 493 ? -14.703 -49.125 0.126 1 93.25 493 ALA B CA 1
ATOM 8146 C C . ALA B 1 493 ? -15.555 -49.562 -1.071 1 93.25 493 ALA B C 1
ATOM 8148 O O . ALA B 1 493 ? -15.031 -49.75 -2.17 1 93.25 493 ALA B O 1
ATOM 8149 N N . ASN B 1 494 ? -16.828 -49.781 -0.846 1 93.69 494 ASN B N 1
ATOM 8150 C CA . ASN B 1 494 ? -17.734 -50 -1.961 1 93.69 494 ASN B CA 1
ATOM 8151 C C . ASN B 1 494 ? -18.531 -48.75 -2.303 1 93.69 494 ASN B C 1
ATOM 8153 O O . ASN B 1 494 ? -18.438 -47.75 -1.604 1 93.69 494 ASN B O 1
ATOM 8157 N N . VAL B 1 495 ? -19.219 -48.812 -3.383 1 94.69 495 VAL B N 1
ATOM 8158 C CA . VAL B 1 495 ? -19.984 -47.688 -3.914 1 94.69 495 VAL B CA 1
ATOM 8159 C C . VAL B 1 495 ? -21 -47.219 -2.875 1 94.69 495 VAL B C 1
ATOM 8161 O O . VAL B 1 495 ? -21.172 -46 -2.666 1 94.69 495 VAL B O 1
ATOM 8164 N N . GLU B 1 496 ? -21.594 -48.094 -2.188 1 94.19 496 GLU B N 1
ATOM 8165 C CA . GLU B 1 496 ? -22.625 -47.781 -1.2 1 94.19 496 GLU B CA 1
ATOM 8166 C C . GLU B 1 496 ? -22.047 -46.969 -0.039 1 94.19 496 GLU B C 1
ATOM 8168 O O . GLU B 1 496 ? -22.703 -46.062 0.485 1 94.19 496 GLU B O 1
ATOM 8173 N N . ASP B 1 497 ? -20.859 -47.344 0.293 1 94.25 497 ASP B N 1
ATOM 8174 C CA . ASP B 1 497 ? -20.203 -46.625 1.375 1 94.25 497 ASP B CA 1
ATOM 8175 C C . ASP B 1 497 ? -20.031 -45.125 1.037 1 94.25 497 ASP B C 1
ATOM 8177 O O . ASP B 1 497 ? -20.297 -44.281 1.877 1 94.25 497 ASP B O 1
ATOM 8181 N N . ILE B 1 498 ? -19.625 -44.906 -0.154 1 95.69 498 ILE B N 1
ATOM 8182 C CA . ILE B 1 498 ? -19.344 -43.531 -0.599 1 95.69 498 ILE B CA 1
ATOM 8183 C C . ILE B 1 498 ? -20.656 -42.75 -0.735 1 95.69 498 ILE B C 1
ATOM 8185 O O . ILE B 1 498 ? -20.75 -41.625 -0.281 1 95.69 498 ILE B O 1
ATOM 8189 N N . ILE B 1 499 ? -21.625 -43.375 -1.291 1 95.06 499 ILE B N 1
ATOM 8190 C CA . ILE B 1 499 ? -22.906 -42.75 -1.519 1 95.06 499 ILE B CA 1
ATOM 8191 C C . ILE B 1 499 ? -23.578 -42.438 -0.18 1 95.06 499 ILE B C 1
ATOM 8193 O O . ILE B 1 499 ? -24.125 -41.344 0.017 1 95.06 499 ILE B O 1
ATOM 8197 N N . LYS B 1 500 ? -23.547 -43.344 0.74 1 95.12 500 LYS B N 1
ATOM 8198 C CA . LYS B 1 500 ? -24.141 -43.125 2.059 1 95.12 500 LYS B CA 1
ATOM 8199 C C . LYS B 1 500 ? -23.5 -41.969 2.783 1 95.12 500 LYS B C 1
ATOM 8201 O O . LYS B 1 500 ? -24.188 -41.188 3.447 1 95.12 500 LYS B O 1
ATOM 8206 N N . PHE B 1 501 ? -22.219 -41.938 2.686 1 94.88 501 PHE B N 1
ATOM 8207 C CA . PHE B 1 501 ? -21.516 -40.844 3.303 1 94.88 501 PHE B CA 1
ATOM 8208 C C . PHE B 1 501 ? -22.016 -39.5 2.744 1 94.88 501 PHE B C 1
ATOM 8210 O O . PHE B 1 501 ? -22.219 -38.562 3.494 1 94.88 501 PHE B O 1
ATOM 8217 N N . CYS B 1 502 ? -22.156 -39.406 1.445 1 94.75 502 CYS B N 1
ATOM 8218 C CA . CYS B 1 502 ? -22.656 -38.188 0.801 1 94.75 502 CYS B CA 1
ATOM 8219 C C . CYS B 1 502 ? -24.078 -37.906 1.226 1 94.75 502 CYS B C 1
ATOM 8221 O O . CYS B 1 502 ? -24.438 -36.719 1.432 1 94.75 502 CYS B O 1
ATOM 8223 N N . GLU B 1 503 ? -24.891 -38.906 1.435 1 94.81 503 GLU B N 1
ATOM 8224 C CA . GLU B 1 503 ? -26.281 -38.75 1.858 1 94.81 503 GLU B CA 1
ATOM 8225 C C . GLU B 1 503 ? -26.359 -38.125 3.248 1 94.81 503 GLU B C 1
ATOM 8227 O O . GLU B 1 503 ? -27.266 -37.344 3.535 1 94.81 503 GLU B O 1
ATOM 8232 N N . ASP B 1 504 ? -25.422 -38.375 4.004 1 94.12 504 ASP B N 1
ATOM 8233 C CA . ASP B 1 504 ? -25.406 -37.875 5.383 1 94.12 504 ASP B CA 1
ATOM 8234 C C . ASP B 1 504 ? -24.969 -36.438 5.445 1 94.12 504 ASP B C 1
ATOM 8236 O O . ASP B 1 504 ? -25.219 -35.75 6.441 1 94.12 504 ASP B O 1
ATOM 8240 N N . HIS B 1 505 ? -24.344 -35.969 4.387 1 91.25 505 HIS B N 1
ATOM 8241 C CA . HIS B 1 505 ? -23.672 -34.688 4.543 1 91.25 505 HIS B CA 1
ATOM 8242 C C . HIS B 1 505 ? -24.109 -33.688 3.457 1 91.25 505 HIS B C 1
ATOM 8244 O O . HIS B 1 505 ? -23.766 -32.5 3.508 1 91.25 505 HIS B O 1
ATOM 8250 N N . LEU B 1 506 ? -24.797 -34.188 2.471 1 91.81 506 LEU B N 1
ATOM 8251 C CA . LEU B 1 506 ? -25.188 -33.344 1.35 1 91.81 506 LEU B CA 1
ATOM 8252 C C . LEU B 1 506 ? -26.703 -33.375 1.141 1 91.81 506 LEU B C 1
ATOM 8254 O O . LEU B 1 506 ? -27.359 -34.312 1.581 1 91.81 506 LEU B O 1
ATOM 8258 N N . ASP B 1 507 ? -27.172 -32.344 0.49 1 88.81 507 ASP B N 1
ATOM 8259 C CA . ASP B 1 507 ? -28.547 -32.375 0.023 1 88.81 507 ASP B CA 1
ATOM 8260 C C . ASP B 1 507 ? -28.75 -33.5 -0.991 1 88.81 507 ASP B C 1
ATOM 8262 O O . ASP B 1 507 ? -27.844 -33.844 -1.752 1 88.81 507 ASP B O 1
ATOM 8266 N N . ALA B 1 508 ? -29.922 -34 -1.055 1 89.44 508 ALA B N 1
ATOM 8267 C CA . ALA B 1 508 ? -30.25 -35.188 -1.851 1 89.44 508 ALA B CA 1
ATOM 8268 C C . ALA B 1 508 ? -29.859 -34.969 -3.314 1 89.44 508 ALA B C 1
ATOM 8270 O O . ALA B 1 508 ? -29.375 -35.906 -3.969 1 89.44 508 ALA B O 1
ATOM 8271 N N . HIS B 1 509 ? -30.047 -33.844 -3.824 1 88.75 509 HIS B N 1
ATOM 8272 C CA . HIS B 1 509 ? -29.812 -33.594 -5.242 1 88.75 509 HIS B CA 1
ATOM 8273 C C . HIS B 1 509 ? -28.312 -33.562 -5.559 1 88.75 509 HIS B C 1
ATOM 8275 O O . HIS B 1 509 ? -27.922 -33.656 -6.723 1 88.75 509 HIS B O 1
ATOM 8281 N N . MET B 1 510 ? -27.438 -33.469 -4.578 1 91.19 510 MET B N 1
ATOM 8282 C CA . MET B 1 510 ? -26 -33.344 -4.777 1 91.19 510 MET B CA 1
ATOM 8283 C C . MET B 1 510 ? -25.312 -34.688 -4.656 1 91.19 510 MET B C 1
ATOM 8285 O O . MET B 1 510 ? -24.141 -34.844 -5.031 1 91.19 510 MET B O 1
ATOM 8289 N N . VAL B 1 511 ? -26.078 -35.656 -4.172 1 93.75 511 VAL B N 1
ATOM 8290 C CA . VAL B 1 511 ? -25.484 -36.969 -3.914 1 93.75 511 VAL B CA 1
ATOM 8291 C C . VAL B 1 511 ? -25.141 -37.625 -5.238 1 93.75 511 VAL B C 1
ATOM 8293 O O . VAL B 1 511 ? -25.984 -37.75 -6.129 1 93.75 511 VAL B O 1
ATOM 8296 N N . PRO B 1 512 ? -23.875 -38.062 -5.367 1 93.56 512 PRO B N 1
ATOM 8297 C CA . PRO B 1 512 ? -23.5 -38.781 -6.598 1 93.56 512 PRO B CA 1
ATOM 8298 C C . PRO B 1 512 ? -24.344 -40 -6.855 1 93.56 512 PRO B C 1
ATOM 8300 O O . PRO B 1 512 ? -24.672 -40.75 -5.922 1 93.56 512 PRO B O 1
ATOM 8303 N N . LYS B 1 513 ? -24.609 -40.25 -8.086 1 89.12 513 LYS B N 1
ATOM 8304 C CA . LYS B 1 513 ? -25.391 -41.406 -8.461 1 89.12 513 LYS B CA 1
ATOM 8305 C C . LYS B 1 513 ? -24.469 -42.562 -8.859 1 89.12 513 LYS B C 1
ATOM 8307 O O . LYS B 1 513 ? -24.891 -43.719 -8.898 1 89.12 513 LYS B O 1
ATOM 8312 N N . SER B 1 514 ? -23.297 -42.219 -9.203 1 90.44 514 SER B N 1
ATOM 8313 C CA . SER B 1 514 ? -22.297 -43.219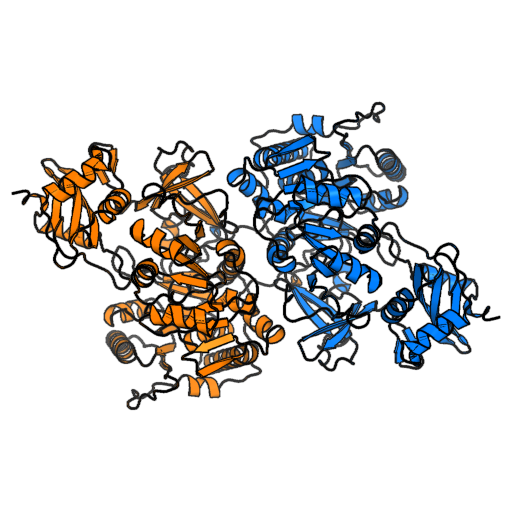 -9.562 1 90.44 514 SER B CA 1
ATOM 8314 C C . SER B 1 514 ? -20.938 -42.906 -8.93 1 90.44 514 SER B C 1
ATOM 8316 O O . SER B 1 514 ? -20.609 -41.75 -8.711 1 90.44 514 SER B O 1
ATOM 8318 N N . VAL B 1 515 ? -20.234 -44 -8.625 1 93.06 515 VAL B N 1
ATOM 8319 C CA . VAL B 1 515 ? -18.891 -43.875 -8.055 1 93.06 515 VAL B CA 1
ATOM 8320 C C . VAL B 1 515 ? -17.938 -44.812 -8.805 1 93.06 515 VAL B C 1
ATOM 8322 O O . VAL B 1 515 ? -18.234 -46 -9.023 1 93.06 515 VAL B O 1
ATOM 8325 N N . VAL B 1 516 ? -16.875 -44.281 -9.25 1 91.25 516 VAL B N 1
ATOM 8326 C CA . VAL B 1 516 ? -15.82 -45.062 -9.883 1 91.25 516 VAL B CA 1
ATOM 8327 C C . VAL B 1 516 ? -14.539 -44.969 -9.055 1 91.25 516 VAL B C 1
ATOM 8329 O O . VAL B 1 516 ? -14.102 -43.875 -8.703 1 91.25 516 VAL B O 1
ATOM 8332 N N . PHE B 1 517 ? -14.008 -46.094 -8.719 1 93.19 517 PHE B N 1
ATOM 8333 C CA . PHE B 1 517 ? -12.766 -46.125 -7.961 1 93.19 517 PHE B CA 1
ATOM 8334 C C . PHE B 1 517 ? -11.562 -46.156 -8.898 1 93.19 517 PHE B C 1
ATOM 8336 O O . PHE B 1 517 ? -11.562 -46.938 -9.867 1 93.19 517 PHE B O 1
ATOM 8343 N N . GLY B 1 518 ? -10.586 -45.344 -8.656 1 89.56 518 GLY B N 1
ATOM 8344 C CA . GLY B 1 518 ? -9.383 -45.375 -9.477 1 89.56 518 GLY B CA 1
ATOM 8345 C C . GLY B 1 518 ? -8.516 -44.156 -9.32 1 89.56 518 GLY B C 1
ATOM 8346 O O . GLY B 1 518 ? -8.773 -43.312 -8.453 1 89.56 518 GLY B O 1
ATOM 8347 N N . ASP B 1 519 ? -7.477 -44.125 -10.117 1 90.5 519 ASP B N 1
ATOM 8348 C CA . ASP B 1 519 ? -6.555 -42.969 -10.102 1 90.5 519 ASP B CA 1
ATOM 8349 C C . ASP B 1 519 ? -7.148 -41.781 -10.828 1 90.5 519 ASP B C 1
ATOM 8351 O O . ASP B 1 519 ? -7.977 -41.938 -11.734 1 90.5 519 ASP B O 1
ATOM 8355 N N . LEU B 1 520 ? -6.773 -40.625 -10.398 1 91.69 520 LEU B N 1
ATOM 8356 C CA . LEU B 1 520 ? -7.215 -39.375 -11.031 1 91.69 520 LEU B CA 1
ATOM 8357 C C . LEU B 1 520 ? -6.121 -38.812 -11.93 1 91.69 520 LEU B C 1
ATOM 8359 O O . LEU B 1 520 ? -4.945 -38.781 -11.555 1 91.69 520 LEU B O 1
ATOM 8363 N N . PRO B 1 521 ? -6.508 -38.438 -13.117 1 88.25 521 PRO B N 1
ATOM 8364 C CA . PRO B 1 521 ? -5.531 -37.75 -13.969 1 88.25 521 PRO B CA 1
ATOM 8365 C C . PRO B 1 521 ? -5.141 -36.375 -13.43 1 88.25 521 PRO B C 1
ATOM 8367 O O . PRO B 1 521 ? -6.012 -35.562 -13.172 1 88.25 521 PRO B O 1
ATOM 8370 N N . LEU B 1 522 ? -3.857 -36.125 -13.289 1 82.12 522 LEU B N 1
ATOM 8371 C CA . LEU B 1 522 ? -3.336 -34.875 -12.781 1 82.12 522 LEU B CA 1
ATOM 8372 C C . LEU B 1 522 ? -2.488 -34.188 -13.836 1 82.12 522 LEU B C 1
ATOM 8374 O O . LEU B 1 522 ? -1.857 -34.844 -14.672 1 82.12 522 LEU B O 1
ATOM 8378 N N . ASN B 1 523 ? -2.551 -32.906 -13.797 1 75.31 523 ASN B N 1
ATOM 8379 C CA . ASN B 1 523 ? -1.605 -32.156 -14.617 1 75.31 523 ASN B CA 1
ATOM 8380 C C . ASN B 1 523 ? -0.265 -31.969 -13.914 1 75.31 523 ASN B C 1
ATOM 8382 O O . ASN B 1 523 ? -0.02 -32.594 -12.875 1 75.31 523 ASN B O 1
ATOM 8386 N N . SER B 1 524 ? 0.602 -31.094 -14.508 1 67.56 524 SER B N 1
ATOM 8387 C CA . SER B 1 524 ? 1.968 -30.938 -14.016 1 67.56 524 SER B CA 1
ATOM 8388 C C . SER B 1 524 ? 1.992 -30.234 -12.664 1 67.56 524 SER B C 1
ATOM 8390 O O . SER B 1 524 ? 2.963 -30.359 -11.914 1 67.56 524 SER B O 1
ATOM 8392 N N . THR B 1 525 ? 0.914 -29.562 -12.359 1 67.25 525 THR B N 1
ATOM 8393 C CA . THR B 1 525 ? 0.89 -28.844 -11.086 1 67.25 525 THR B CA 1
ATOM 8394 C C . THR B 1 525 ? 0.091 -29.609 -10.039 1 67.25 525 THR B C 1
ATOM 8396 O O . THR B 1 525 ? -0.12 -29.125 -8.93 1 67.25 525 THR B O 1
ATOM 8399 N N . GLY B 1 526 ? -0.32 -30.812 -10.43 1 70.44 526 GLY B N 1
ATOM 8400 C CA . GLY B 1 526 ? -1.021 -31.641 -9.477 1 70.44 526 GLY B CA 1
ATOM 8401 C C . GLY B 1 526 ? -2.521 -31.422 -9.469 1 70.44 526 GLY B C 1
ATOM 8402 O O . GLY B 1 526 ? -3.238 -32 -8.656 1 70.44 526 GLY B O 1
ATOM 8403 N N . LYS B 1 527 ? -2.963 -30.625 -10.391 1 75.25 527 LYS B N 1
ATOM 8404 C CA . LYS B 1 527 ? -4.395 -30.359 -10.477 1 75.25 527 LYS B CA 1
ATOM 8405 C C . LYS B 1 527 ? -5.117 -31.469 -11.242 1 75.25 527 LYS B C 1
ATOM 8407 O O . LYS B 1 527 ? -4.613 -31.953 -12.258 1 75.25 527 LYS B O 1
ATOM 8412 N N . VAL B 1 528 ? -6.289 -31.859 -10.766 1 84.06 528 VAL B N 1
ATOM 8413 C CA . VAL B 1 528 ? -7.074 -32.906 -11.422 1 84.06 528 VAL B CA 1
ATOM 8414 C C . VAL B 1 528 ? -7.59 -32.375 -12.766 1 84.06 528 VAL B C 1
ATOM 8416 O O . VAL B 1 528 ? -8.07 -31.266 -12.859 1 84.06 528 VAL B O 1
ATOM 8419 N N . GLN B 1 529 ? -7.434 -33.219 -13.75 1 86.44 529 GLN B N 1
ATOM 8420 C CA . GLN B 1 529 ? -7.926 -32.875 -15.086 1 86.44 529 GLN B CA 1
ATOM 8421 C C . GLN B 1 529 ? -9.312 -33.469 -15.32 1 86.44 529 GLN B C 1
ATOM 8423 O O . GLN B 1 529 ? -9.438 -34.5 -15.953 1 86.44 529 GLN B O 1
ATOM 8428 N N . LYS B 1 530 ? -10.328 -32.75 -15.062 1 87.81 530 LYS B N 1
ATOM 8429 C CA . LYS B 1 530 ? -11.703 -33.25 -15.125 1 87.81 530 LYS B CA 1
ATOM 8430 C C . LYS B 1 530 ? -12.133 -33.469 -16.562 1 87.81 530 LYS B C 1
ATOM 8432 O O . LYS B 1 530 ? -12.984 -34.312 -16.844 1 87.81 530 LYS B O 1
ATOM 8437 N N . PHE B 1 531 ? -11.539 -32.719 -17.5 1 83.56 531 PHE B N 1
ATOM 8438 C CA . PHE B 1 531 ? -11.906 -32.906 -18.891 1 83.56 531 PHE B CA 1
ATOM 8439 C C . PHE B 1 531 ? -11.484 -34.312 -19.391 1 83.56 531 PHE B C 1
ATOM 8441 O O . PHE B 1 531 ? -12.195 -34.938 -20.172 1 83.56 531 PHE B O 1
ATOM 8448 N N . VAL B 1 532 ? -10.367 -34.75 -18.891 1 85.5 532 VAL B N 1
ATOM 8449 C CA . VAL B 1 532 ? -9.891 -36.062 -19.234 1 85.5 532 VAL B CA 1
ATOM 8450 C C . VAL B 1 532 ? -10.844 -37.125 -18.672 1 85.5 532 VAL B C 1
ATOM 8452 O O . VAL B 1 532 ? -11.141 -38.125 -19.344 1 85.5 532 VAL B O 1
ATOM 8455 N N . ILE B 1 533 ? -11.32 -36.875 -17.5 1 87.31 533 ILE B N 1
ATOM 8456 C CA . ILE B 1 533 ? -12.258 -37.781 -16.844 1 87.31 533 ILE B CA 1
ATOM 8457 C C . ILE B 1 533 ? -13.562 -37.844 -17.641 1 87.31 533 ILE B C 1
ATOM 8459 O O . ILE B 1 533 ? -14.078 -38.906 -17.906 1 87.31 533 ILE B O 1
ATOM 8463 N N . ARG B 1 534 ? -14.031 -36.75 -18.078 1 84.31 534 ARG B N 1
ATOM 8464 C CA . ARG B 1 534 ? -15.266 -36.688 -18.844 1 84.31 534 ARG B CA 1
ATOM 8465 C C . ARG B 1 534 ? -15.133 -37.406 -20.172 1 84.31 534 ARG B C 1
ATOM 8467 O O . ARG B 1 534 ? -16.062 -38.094 -20.609 1 84.31 534 ARG B O 1
ATOM 8474 N N . GLU B 1 535 ? -13.953 -37.219 -20.75 1 83.5 535 GLU B N 1
ATOM 8475 C CA . GLU B 1 535 ? -13.695 -37.906 -22.031 1 83.5 535 GLU B CA 1
ATOM 8476 C C . GLU B 1 535 ? -13.695 -39.406 -21.844 1 83.5 535 GLU B C 1
ATOM 8478 O O . GLU B 1 535 ? -14.195 -40.125 -22.703 1 83.5 535 GLU B O 1
ATOM 8483 N N . LYS B 1 536 ? -13.148 -39.812 -20.797 1 82.5 536 LYS B N 1
ATOM 8484 C CA . LYS B 1 536 ? -13.109 -41.25 -20.5 1 82.5 536 LYS B CA 1
ATOM 8485 C C . LYS B 1 536 ? -14.508 -41.781 -20.25 1 82.5 536 LYS B C 1
ATOM 8487 O O . LYS B 1 536 ? -14.836 -42.906 -20.672 1 82.5 536 LYS B O 1
ATOM 8492 N N . ILE B 1 537 ? -15.289 -41.094 -19.547 1 77.12 537 ILE B N 1
ATOM 8493 C CA . ILE B 1 537 ? -16.656 -41.5 -19.25 1 77.12 537 ILE B CA 1
ATOM 8494 C C . ILE B 1 537 ? -17.469 -41.594 -20.531 1 77.12 537 ILE B C 1
ATOM 8496 O O . ILE B 1 537 ? -18.25 -42.531 -20.719 1 77.12 537 ILE B O 1
ATOM 8500 N N . LYS B 1 538 ? -17.266 -40.656 -21.406 1 74.88 538 LYS B N 1
ATOM 8501 C CA . LYS B 1 538 ? -17.969 -40.625 -22.672 1 74.88 538 LYS B CA 1
ATOM 8502 C C . LYS B 1 538 ? -17.547 -41.812 -23.547 1 74.88 538 LYS B C 1
ATOM 8504 O O . LYS B 1 538 ? -18.391 -42.438 -24.219 1 74.88 538 LYS B O 1
ATOM 8509 N N . SER B 1 539 ? -16.281 -42.062 -23.609 1 71.75 539 SER B N 1
ATOM 8510 C CA . SER B 1 539 ? -15.758 -43.125 -24.484 1 71.75 539 SER B CA 1
ATOM 8511 C C . SER B 1 539 ? -16.078 -44.5 -23.953 1 71.75 539 SER B C 1
ATOM 8513 O O . SER B 1 539 ? -16.344 -45.406 -24.734 1 71.75 539 SER B O 1
ATOM 8515 N N . ASN B 1 540 ? -15.805 -44.719 -22.656 1 61.19 540 ASN B N 1
ATOM 8516 C CA . ASN B 1 540 ? -15.914 -46.062 -22.109 1 61.19 540 ASN B CA 1
ATOM 8517 C C . ASN B 1 540 ? -17.328 -46.375 -21.609 1 61.19 540 ASN B C 1
ATOM 8519 O O . ASN B 1 540 ? -17.641 -47.469 -21.203 1 61.19 540 ASN B O 1
ATOM 8523 N N . GLY B 1 541 ? -18.312 -45.562 -21.906 1 52.38 541 GLY B N 1
ATOM 8524 C CA . GLY B 1 541 ? -19.625 -45.844 -21.359 1 52.38 541 GLY B CA 1
ATOM 8525 C C . GLY B 1 541 ? -19.609 -46.031 -19.859 1 52.38 541 GLY B C 1
ATOM 8526 O O . GLY B 1 541 ? -20.375 -46.844 -19.312 1 52.38 541 GLY B O 1
ATOM 8527 N N . TRP B 1 542 ? -18.703 -45.625 -19.188 1 48.22 542 TRP B N 1
ATOM 8528 C CA . TRP B 1 542 ? -18.453 -45.875 -17.766 1 48.22 542 TRP B CA 1
ATOM 8529 C C . TRP B 1 542 ? -19.719 -45.688 -16.938 1 48.22 542 TRP B C 1
ATOM 8531 O O . TRP B 1 542 ? -19.781 -46.125 -15.789 1 48.22 542 TRP B O 1
ATOM 8541 N N . CYS B 1 543 ? -20.688 -44.969 -17.391 1 45.19 543 CYS B N 1
ATOM 8542 C CA . CYS B 1 543 ? -21.844 -44.844 -16.5 1 45.19 543 CYS B CA 1
ATOM 8543 C C . CYS B 1 543 ? -22.531 -46.188 -16.312 1 45.19 543 CYS B C 1
ATOM 8545 O O . CYS B 1 543 ? -23.438 -46.312 -15.5 1 45.19 543 CYS B O 1
ATOM 8547 N N . ASP B 1 544 ? -22.453 -47.094 -17.266 1 38.09 544 ASP B N 1
ATOM 8548 C CA . ASP B 1 544 ? -23.312 -48.281 -17.156 1 38.09 544 ASP B CA 1
ATOM 8549 C C . ASP B 1 544 ? -22.797 -49.219 -16.062 1 38.09 544 ASP B C 1
ATOM 8551 O O . ASP B 1 544 ? -23.391 -50.281 -15.828 1 38.09 544 ASP B O 1
ATOM 8555 N N . SER B 1 545 ? -21.578 -49.25 -15.75 1 33.81 545 SER B N 1
ATOM 8556 C CA . SER B 1 545 ? -21.266 -50.344 -14.844 1 33.81 545 SER B CA 1
ATOM 8557 C C . SER B 1 545 ? -21.719 -50.031 -13.422 1 33.81 545 SER B C 1
ATOM 8559 O O . SER B 1 545 ? -20.953 -49.469 -12.625 1 33.81 545 SER B O 1
ATOM 8561 N N . ILE B 1 546 ? -22.812 -49.531 -13.203 1 33.97 546 ILE B N 1
ATOM 8562 C CA . ILE B 1 546 ? -23.453 -49.562 -11.883 1 33.97 546 ILE B CA 1
ATOM 8563 C C . ILE B 1 546 ? -23.266 -50.938 -11.25 1 33.97 546 ILE B C 1
ATOM 8565 O O . ILE B 1 546 ? -23.516 -51.094 -10.055 1 33.97 546 ILE B O 1
ATOM 8569 N N . ASN B 1 547 ? -23.484 -52.125 -12.039 1 28.62 547 ASN B N 1
ATOM 8570 C CA . ASN B 1 547 ? -23.453 -53.5 -11.508 1 28.62 547 ASN B CA 1
ATOM 8571 C C . ASN B 1 547 ? -22.031 -54 -11.297 1 28.62 547 ASN B C 1
ATOM 8573 O O . ASN B 1 547 ? -21.172 -53.844 -12.172 1 28.62 547 ASN B O 1
#

InterPro domains:
  IPR000873 AMP-dependent synthetase/ligase domain [PF00501] (22-403)
  IPR020845 AMP-binding, conserved site [PS00455] (191-202)
  IPR025110 AMP-binding enzyme, C-terminal domain [PF13193] (453-527)
  IPR042099 ANL, N-terminal domain [G3DSA:3.40.50.12780] (7-438)
  IPR045851 AMP-binding enzyme domain superfamily [G3DSA:3.30.300.30] (439-541)

Secondary structure (DSSP, 8-state):
----SS---GGG-PPP-THHHHHHHHHHSTTSEEEEETTTEEEEHHHHHHHHHHHHHHHHHTT--TT-EEEEE--S-HHHHHHHHHHHHTT-EEEEE-TT--HHHHHHHHHHSTTEEEEEEEGGGHHHHHHHHHHHHHTTPPPPEEEEE--SS---S-PPTT-EEHHHHHHTS-TT------SSTTSEEEEEE---TTSS--EEEEEHHHHHHHHHHHHHHTT--SS-EEE--S-TTTTGGGSHHHHHHHHT-EEEE--S---HHHHHHHHHHH---EEEE-THHHHHHHT-S------S--EEEEESS---HHHHHHHHHHT-EEEEEEEEGGGTEEEEEEE--TTT--TTGGGEE--TT---GGGEEEEEE-TTT-PBPPSSS---EEEEEEETTS--EETT-HHHHHHHEETTEEEEEEEEEE-TTS-EEEEEETTT-EEETTEEE-HHHHHHHHTTSTTEEEEEEEEEE-GGG-EEEEEEEEEPTT----HHHHHHHHHHHS-GGGS-SEEEESPPPB-TTS-B-HHHHHHHHHHHTGGGTT-/----SS---GGG-PPP-THHHHHHHHHHSTTSEEEEETTTEEEEHHHHHHHHHHHHHHHHHTT--TT-EEEEE--S-HHHHHHHHHHHHTT-EEEEE-TT--HHHHHHHHHHSTTEEEEEEEGGGHHHHHHHHHHHHHTT--PPEEEEE--SS---S-PPTT-EEHHHHHHTS-TT------SSTTSEEEEEE---TTSSPPEEEEEHHHHHHHHHHHHHHTT--SS-EEE--S-TTSHHHHTHHHHHHHHT-EEEE--S---HHHHHHHHHHH---EEEE-THHHHHHHT-S------S--EEEEESS---HHHHHHHHHHT-EEEEEEEEGGGTEEEEEEE--TTT--TTGGGEE--TT---GGGEEEEEE-TTT-PBPPSSS---EEEEEEETTS--EETT-HHHHHHHEETTEEEEEEEEEE-TTS-EEEEEETTT-EEETTEEE-HHHHHHHHTTSTTEEEEEEEEEE-GGG-EEEEEEEEEPTT----HHHHHHHHHHHS-GGGS-SEEEESPPPB-TTS-B-HHHHHHHHHHHTGGGTT-

Solvent-accessible surface area (backbone atoms only — not comparable to full-atom values): 56754 Å² total; per-residue (Å²): 130,84,71,59,63,40,67,64,54,77,66,45,71,61,54,46,45,46,67,57,26,40,60,48,17,25,48,57,30,26,83,40,57,30,38,37,36,87,88,71,45,70,36,24,22,35,52,51,39,43,51,21,36,7,34,12,36,24,41,42,74,72,67,47,40,71,71,32,34,37,35,32,33,49,60,33,40,70,65,53,59,37,43,71,43,9,35,35,32,35,33,16,21,30,27,39,38,70,69,74,56,52,35,67,59,47,28,53,53,52,59,70,39,70,67,33,52,35,31,39,27,27,62,92,45,42,68,44,51,51,51,12,38,49,56,34,40,73,70,74,41,84,54,47,47,47,28,34,35,67,52,96,90,42,79,79,83,85,68,64,88,86,54,41,45,45,70,63,46,37,66,69,20,40,76,81,50,81,67,40,72,67,91,43,24,76,43,65,39,33,37,32,67,45,74,42,94,84,64,61,60,46,35,37,27,31,19,22,35,17,52,30,54,42,23,59,38,40,35,67,44,66,67,55,61,75,50,38,23,37,40,48,68,39,50,50,38,51,31,52,32,59,28,49,70,49,32,31,34,59,41,47,15,29,38,39,33,38,69,68,84,81,42,43,64,57,52,50,47,41,36,69,78,63,53,36,31,35,37,40,32,54,33,64,57,43,50,42,52,44,68,44,86,79,76,74,87,75,88,68,75,30,36,36,38,26,40,72,77,71,69,34,64,66,38,57,42,43,32,40,69,74,54,38,47,42,29,45,32,46,65,41,66,60,43,42,20,61,51,40,38,30,75,63,46,77,95,72,58,46,78,82,44,67,43,50,52,45,61,86,75,39,68,31,39,81,52,39,48,75,47,41,19,35,81,87,78,65,42,70,48,59,49,72,58,65,50,75,18,32,35,29,38,30,41,47,32,41,44,48,30,32,54,83,28,64,68,62,31,52,71,36,40,57,97,54,27,38,59,67,52,29,25,20,25,28,30,76,72,63,24,37,33,64,40,30,43,60,87,47,46,28,55,40,92,85,37,81,27,41,28,52,56,48,31,55,57,48,48,61,38,92,49,41,64,48,64,47,44,40,62,30,70,43,86,90,76,42,38,34,42,25,32,39,33,23,60,32,90,93,52,84,81,55,59,63,58,56,41,50,54,35,56,76,74,40,59,77,86,53,38,47,77,43,66,43,79,45,88,76,59,57,49,87,84,64,45,74,41,61,68,60,51,49,51,46,39,68,72,65,49,54,65,65,65,78,117,132,83,71,60,61,42,66,63,51,78,66,46,70,60,54,46,45,47,66,57,26,40,60,48,15,24,46,58,31,27,83,40,55,30,38,38,35,86,88,71,45,71,36,26,22,34,52,52,39,44,52,20,36,8,34,13,35,25,40,42,74,74,66,49,40,71,72,32,33,38,34,33,32,49,60,30,40,71,65,52,60,37,42,72,44,12,34,36,33,34,33,16,21,32,26,39,37,69,68,72,56,50,35,67,58,46,30,52,53,53,58,70,40,70,66,33,52,35,31,38,28,26,64,91,44,42,68,46,51,51,52,12,37,49,57,33,41,73,72,75,41,84,54,48,47,47,28,35,35,65,54,95,90,42,80,79,84,85,68,64,87,85,54,42,44,45,69,61,46,36,68,68,21,40,76,81,48,82,67,39,73,68,93,43,25,76,42,66,38,33,36,32,66,46,73,40,95,85,64,61,60,45,36,38,27,31,21,22,35,17,53,30,54,42,24,57,38,41,35,67,44,66,66,56,61,76,51,39,24,36,42,46,66,35,49,48,38,55,39,45,30,56,33,48,68,49,32,30,33,58,41,47,16,30,36,38,35,40,62,74,82,78,41,44,65,55,51,50,47,41,35,70,76,64,52,37,31,36,37,40,34,53,34,66,56,43,51,42,52,43,67,43,86,80,77,73,88,76,87,68,74,30,38,37,38,24,40,71,78,71,69,36,65,65,38,56,42,44,33,40,69,75,55,38,46,41,28,45,32,44,64,41,68,60,44,42,20,63,50,41,38,29,75,62,44,77,92,71,59,45,78,83,45,66,45,50,51,43,61,84,76,40,71,33,42,82,52,39,48,76,48,40,18,34,80,87,79,65,42,72,50,59,51,72,57,67,50,74,18,31,36,29,38,30,40,46,33,42,45,49,30,32,55,83,27,65,68,62,30,51,70,36,39,57,96,53,28,37,60,68,51,31,25,20,26,27,30,76,71,62,27,37,32,63,40,29,44,60,88,46,46,29,57,40,92,87,38,81,27,43,27,52,56,45,34,55,57,47,48,60,39,91,51,41,64,47,64,48,44,41,61,30,68,45,87,89,76,43,37,37,41,25,34,38,35,21,59,32,90,94,51,84,82,55,60,65,57,56,40,50,54,35,56,75,75,41,58,78,86,54,37,48,80,43,66,44,78,43,87,77,58,55,49,86,86,65,46,74,41,63,68,59,52,49,51,47,39,67,70,65,48,55,65,68,66,78,120